Protein 3HOA (pdb70)

InterPro domains:
  IPR001333 Peptidase M32, carboxypeptidase Taq [PF02074] (10-505)
  IPR001333 Peptidase M32, carboxypeptidase Taq [PIRSF006615] (5-509)
  IPR001333 Peptidase M32, carboxypeptidase Taq [PR00998] (159-179)
  IPR001333 Peptidase M32, carboxypeptidase Taq [PR00998] (239-255)
  IPR001333 Peptidase M32, carboxypeptidase Taq [PR00998] (256-275)
  IPR001333 Peptidase M32, carboxypeptidase Taq [PR00998] (276-295)
  IPR001333 Peptidase M32, carboxypeptidase Taq [PR00998] (303-319)
  IPR001333 Peptidase M32, carboxypeptidase Taq [PR00998] (343-362)
  IPR001333 Peptidase M32, carboxypeptidase Taq [PR00998] (389-406)
  IPR001333 Peptidase M32, carboxypeptidase Taq [PR00998] (412-433)
  IPR001333 Peptidase M32, carboxypeptidase Taq [PR00998] (457-475)
  IPR001333 Peptidase M32, carboxypeptidase Taq [PS52034] (3-506)
  IPR001333 Peptidase M32, carboxypeptidase Taq [PTHR34217] (5-509)

Nearest PDB structures (foldseek):
  5wvu-assembly1_A  TM=9.917E-01  e=4.327E-72  Thermus thermophilus HB8
  7a03-assembly1_A  TM=9.712E-01  e=5.700E-40  Chitinophagaceae bacterium
  3hq2-assembly1_B  TM=9.382E-01  e=1.008E-39  Bacillus subtilis
  1ka2-assembly1_A  TM=9.649E-01  e=9.248E-36  Pyrococcus furiosus
  3dwc-assembly2_D  TM=9.305E-01  e=1.129E-30  Trypanosoma cruzi

Structure (mmCIF, N/CA/C/O backbone):
data_3HOA
#
_entry.id   3HOA
#
_cell.length_a   58.610
_cell.length_b   84.330
_cell.length_c   109.050
_cell.angle_alpha   90.00
_cell.angle_beta   93.75
_cell.angle_gamma   90.00
#
_symmetry.space_group_name_H-M   'P 1 21 1'
#
loop_
_entity.id
_entity.type
_entity.pdbx_description
1 polymer 'Thermostable carboxypeptidase 1'
2 non-polymer GLYCEROL
3 water water
#
loop_
_atom_site.group_PDB
_atom_site.id
_atom_site.type_symbol
_atom_site.label_atom_id
_atom_site.label_alt_id
_atom_site.label_comp_id
_atom_site.label_asym_id
_atom_site.label_entity_id
_atom_site.label_seq_id
_atom_site.pdbx_PDB_ins_code
_atom_site.Cartn_x
_atom_site.Cartn_y
_atom_site.Cartn_z
_atom_site.occupancy
_atom_site.B_iso_or_equiv
_atom_site.auth_seq_id
_atom_site.auth_comp_id
_atom_site.auth_asym_id
_atom_site.auth_atom_id
_atom_site.pdbx_PDB_model_num
ATOM 1 N N . MET A 1 1 ? -1.736 22.333 -52.693 1.00 26.04 1 MET A N 1
ATOM 2 C CA . MET A 1 1 ? -2.914 22.024 -51.830 1.00 25.90 1 MET A CA 1
ATOM 3 C C . MET A 1 1 ? -3.594 23.294 -51.321 1.00 24.33 1 MET A C 1
ATOM 4 O O . MET A 1 1 ? -3.002 24.077 -50.573 1.00 21.84 1 MET A O 1
ATOM 9 N N . THR A 1 2 ? -4.840 23.490 -51.744 1.00 21.72 2 THR A N 1
ATOM 10 C CA . THR A 1 2 ? -5.629 24.648 -51.339 1.00 18.08 2 THR A CA 1
ATOM 11 C C . THR A 1 2 ? -6.025 24.500 -49.869 1.00 17.39 2 THR A C 1
ATOM 12 O O . THR A 1 2 ? -5.960 23.409 -49.309 1.00 16.82 2 THR A O 1
ATOM 16 N N . PRO A 1 3 ? -6.428 25.601 -49.218 1.00 16.85 3 PRO A N 1
ATOM 17 C CA . PRO A 1 3 ? -6.820 25.479 -47.811 1.00 16.38 3 PRO A CA 1
ATOM 18 C C . PRO A 1 3 ? -8.033 24.558 -47.643 1.00 16.87 3 PRO A C 1
ATOM 19 O O . PRO A 1 3 ? -8.148 23.849 -46.644 1.00 16.83 3 PRO A O 1
ATOM 23 N N . GLU A 1 4 ? -8.922 24.559 -48.635 1.00 17.89 4 GLU A N 1
ATOM 24 C CA . GLU A 1 4 ? -10.119 23.721 -48.599 1.00 17.52 4 GLU A CA 1
ATOM 25 C C . GLU A 1 4 ? -9.728 22.264 -48.516 1.00 16.06 4 GLU A C 1
ATOM 26 O O . GLU A 1 4 ? -10.284 21.504 -47.730 1.00 14.30 4 GLU A O 1
ATOM 32 N N . ALA A 1 5 ? -8.780 21.880 -49.365 1.00 17.48 5 ALA A N 1
ATOM 33 C CA . ALA A 1 5 ? -8.317 20.501 -49.416 1.00 17.69 5 ALA A CA 1
ATOM 34 C C . ALA A 1 5 ? -7.702 20.107 -48.088 1.00 16.53 5 ALA A C 1
ATOM 35 O O . ALA A 1 5 ? -7.892 18.992 -47.613 1.00 17.70 5 ALA A O 1
ATOM 37 N N . ALA A 1 6 ? -6.961 21.027 -47.490 1.00 16.25 6 ALA A N 1
ATOM 38 C CA . ALA A 1 6 ? -6.329 20.749 -46.208 1.00 15.27 6 ALA A CA 1
ATOM 39 C C . ALA A 1 6 ? -7.419 20.516 -45.164 1.00 14.36 6 ALA A C 1
ATOM 40 O O . ALA A 1 6 ? -7.405 19.517 -44.451 1.00 14.57 6 ALA A O 1
ATOM 42 N N . TYR A 1 7 ? -8.375 21.433 -45.083 1.00 14.07 7 TYR A N 1
ATOM 43 C CA . TYR A 1 7 ? -9.450 21.289 -44.110 1.00 14.90 7 TYR A CA 1
ATOM 44 C C . TYR A 1 7 ? -10.204 19.975 -44.328 1.00 14.73 7 TYR A C 1
ATOM 45 O O . TYR A 1 7 ? -10.537 19.279 -43.371 1.00 15.42 7 TYR A O 1
ATOM 54 N N . GLN A 1 8 ? -10.446 19.634 -45.590 1.00 15.77 8 GLN A N 1
ATOM 55 C CA . GLN A 1 8 ? -11.164 18.409 -45.937 1.00 17.88 8 GLN A CA 1
ATOM 56 C C . GLN A 1 8 ? -10.427 17.156 -45.465 1.00 17.32 8 GLN A C 1
ATOM 57 O O . GLN A 1 8 ? -11.045 16.235 -44.927 1.00 17.46 8 GLN A O 1
ATOM 63 N N . ASN A 1 9 ? -9.113 17.116 -45.669 1.00 17.43 9 ASN A N 1
ATOM 64 C CA . ASN A 1 9 ? -8.317 15.976 -45.227 1.00 17.04 9 ASN A CA 1
ATOM 65 C C . ASN A 1 9 ? -8.298 15.925 -43.703 1.00 15.86 9 ASN A C 1
ATOM 66 O O . ASN A 1 9 ? -8.356 14.853 -43.101 1.00 16.90 9 ASN A O 1
ATOM 71 N N . LEU A 1 10 ? -8.221 17.091 -43.080 1.00 14.94 10 LEU A N 1
ATOM 72 C CA . LEU A 1 10 ? -8.195 17.170 -41.628 1.00 14.87 10 LEU A CA 1
ATOM 73 C C . LEU A 1 10 ? -9.510 16.643 -41.053 1.00 15.64 10 LEU A C 1
ATOM 74 O O . LEU A 1 10 ? -9.514 15.766 -40.182 1.00 15.09 10 LEU A O 1
ATOM 79 N N . LEU A 1 11 ? -10.626 17.165 -41.556 1.00 13.12 11 LEU A N 1
ATOM 80 C CA . LEU A 1 11 ? -11.941 16.734 -41.095 1.00 14.85 11 LEU A CA 1
ATOM 81 C C . LEU A 1 11 ? -12.080 15.214 -41.204 1.00 15.09 11 LEU A C 1
ATOM 82 O O . LEU A 1 11 ? -12.416 14.539 -40.230 1.00 12.71 11 LEU A O 1
ATOM 87 N N . GLU A 1 12 ? -11.814 14.678 -42.391 1.00 15.35 12 GLU A N 1
ATOM 88 C CA . GLU A 1 12 ? -11.919 13.239 -42.601 1.00 15.53 12 GLU A CA 1
ATOM 89 C C . GLU A 1 12 ? -11.007 12.440 -41.675 1.00 15.40 12 GLU A C 1
ATOM 90 O O . GLU A 1 12 ? -11.437 11.468 -41.060 1.00 15.87 12 GLU A O 1
ATOM 96 N N . PHE A 1 13 ? -9.748 12.847 -41.569 1.00 14.16 13 PHE A N 1
ATOM 97 C CA . PHE A 1 13 ? -8.802 12.137 -40.716 1.00 13.69 13 PHE A CA 1
ATOM 98 C C . PHE A 1 13 ? -9.215 12.207 -39.246 1.00 13.95 13 PHE A C 1
ATOM 99 O O . PHE A 1 13 ? -9.199 11.196 -38.536 1.00 15.95 13 PHE A O 1
ATOM 107 N N . GLN A 1 14 ? -9.596 13.396 -38.788 1.00 12.23 14 GLN A N 1
ATOM 108 C CA . GLN A 1 14 ? -10.001 13.572 -37.401 1.00 12.38 14 GLN A CA 1
ATOM 109 C C . GLN A 1 14 ? -11.285 12.817 -37.045 1.00 14.82 14 GLN A C 1
ATOM 110 O O . GLN A 1 14 ? -11.414 12.327 -35.928 1.00 12.33 14 GLN A O 1
ATOM 116 N N . ARG A 1 15 ? -12.237 12.726 -37.973 1.00 15.55 15 ARG A N 1
ATOM 117 C CA . ARG A 1 15 ? -13.472 11.998 -37.670 1.00 18.29 15 ARG A CA 1
ATOM 118 C C . ARG A 1 15 ? -13.208 10.504 -37.616 1.00 16.36 15 ARG A C 1
ATOM 119 O O . ARG A 1 15 ? -13.795 9.794 -36.797 1.00 15.56 15 ARG A O 1
ATOM 127 N N . GLU A 1 16 ? -12.321 10.036 -38.493 1.00 14.27 16 GLU A N 1
ATOM 128 C CA . GLU A 1 16 ? -11.940 8.628 -38.530 1.00 14.62 16 GLU A CA 1
ATOM 129 C C . GLU A 1 16 ? -11.419 8.277 -37.129 1.00 12.83 16 GLU A C 1
ATOM 130 O O . GLU A 1 16 ? -11.784 7.253 -36.555 1.00 14.36 16 GLU A O 1
ATOM 136 N N . THR A 1 17 ? -10.570 9.141 -36.576 1.00 14.42 17 THR A N 1
ATOM 137 C CA . THR A 1 17 ? -10.031 8.931 -35.230 1.00 12.98 17 THR A CA 1
ATOM 138 C C . THR A 1 17 ? -11.187 8.915 -34.239 1.00 11.86 17 THR A C 1
ATOM 139 O O . THR A 1 17 ? -11.191 8.145 -33.281 1.00 12.43 17 THR A O 1
ATOM 143 N N . ALA A 1 18 ? -12.174 9.774 -34.470 1.00 11.81 18 ALA A N 1
ATOM 144 C CA . ALA A 1 18 ? -13.328 9.827 -33.587 1.00 11.67 18 ALA A CA 1
ATOM 145 C C . ALA A 1 18 ? -14.056 8.486 -33.616 1.00 10.10 18 ALA A C 1
ATOM 146 O O . ALA A 1 18 ? -14.430 7.954 -32.569 1.00 8.46 18 ALA A O 1
ATOM 148 N N . TYR A 1 19 ? -14.241 7.930 -34.810 1.00 10.84 19 TYR A N 1
ATOM 149 C CA . TYR A 1 19 ? -14.924 6.640 -34.939 1.00 9.45 19 TYR A CA 1
ATOM 150 C C . TYR A 1 19 ? -14.177 5.526 -34.220 1.00 9.45 19 TYR A C 1
ATOM 151 O O . TYR A 1 19 ? -14.787 4.687 -33.544 1.00 7.80 19 TYR A O 1
ATOM 160 N N . LEU A 1 20 ? -12.858 5.515 -34.380 1.00 8.31 20 LEU A N 1
ATOM 161 C CA . LEU A 1 20 ? -12.019 4.513 -33.748 1.00 8.38 20 LEU A CA 1
ATOM 162 C C . LEU A 1 20 ? -12.094 4.683 -32.228 1.00 10.16 20 LEU A C 1
ATOM 163 O O . LEU A 1 20 ? -12.217 3.705 -31.496 1.00 11.76 20 LEU A O 1
ATOM 168 N N . ALA A 1 21 ? -12.036 5.922 -31.751 1.00 9.63 21 ALA A N 1
ATOM 169 C CA . ALA A 1 21 ? -12.120 6.163 -30.311 1.00 9.98 21 ALA A CA 1
ATOM 170 C C . ALA A 1 21 ? -13.477 5.733 -29.760 1.00 10.89 21 ALA A C 1
ATOM 171 O O . ALA A 1 21 ? -13.571 5.300 -28.609 1.00 10.88 21 ALA A O 1
ATOM 173 N N . SER A 1 22 ? -14.532 5.840 -30.567 1.00 10.96 22 SER A N 1
ATOM 174 C CA . SER A 1 22 ? -15.856 5.453 -30.079 1.00 10.63 22 SER A CA 1
ATOM 175 C C . SER A 1 22 ? -15.970 3.941 -29.839 1.00 11.26 22 SER A C 1
ATOM 176 O O . SER A 1 22 ? -16.885 3.485 -29.151 1.00 13.46 22 SER A O 1
ATOM 179 N N . LEU A 1 23 ? -15.052 3.158 -30.400 1.00 11.26 23 LEU A N 1
ATOM 180 C CA . LEU A 1 23 ? -15.078 1.716 -30.154 1.00 11.91 23 LEU A CA 1
ATOM 181 C C . LEU A 1 23 ? -14.635 1.531 -28.701 1.00 11.64 23 LEU A C 1
ATOM 182 O O . LEU A 1 23 ? -15.091 0.619 -28.011 1.00 11.14 23 LEU A O 1
ATOM 187 N N . GLY A 1 24 ? -13.753 2.421 -28.251 1.00 12.41 24 GLY A N 1
ATOM 188 C CA . GLY A 1 24 ? -13.266 2.382 -26.880 1.00 14.00 24 GLY A CA 1
ATOM 189 C C . GLY A 1 24 ? -14.376 2.735 -25.906 1.00 12.97 24 GLY A C 1
ATOM 190 O O . GLY A 1 24 ? -14.463 2.171 -24.811 1.00 15.00 24 GLY A O 1
ATOM 191 N N . ALA A 1 25 ? -15.224 3.682 -26.295 1.00 12.12 25 ALA A N 1
ATOM 192 C CA . ALA A 1 25 ? -16.352 4.073 -25.459 1.00 9.24 25 ALA A CA 1
ATOM 193 C C . ALA A 1 25 ? -17.250 2.846 -25.268 1.00 8.84 25 ALA A C 1
ATOM 194 O O . ALA A 1 25 ? -17.723 2.574 -24.159 1.00 7.20 25 ALA A O 1
ATOM 196 N N . LEU A 1 26 ? -17.481 2.095 -26.345 1.00 6.27 26 LEU A N 1
ATOM 197 C CA . LEU A 1 26 ? -18.322 0.908 -26.243 1.00 8.44 26 LEU A CA 1
ATOM 198 C C . LEU A 1 26 ? -17.699 -0.123 -25.296 1.00 8.49 26 LEU A C 1
ATOM 199 O O . LEU A 1 26 ? -18.413 -0.810 -24.569 1.00 7.79 26 LEU A O 1
ATOM 204 N N . ALA A 1 27 ? -16.369 -0.221 -25.315 1.00 9.22 27 ALA A N 1
ATOM 205 C CA . ALA A 1 27 ? -15.634 -1.153 -24.462 1.00 9.64 27 ALA A CA 1
ATOM 206 C C . ALA A 1 27 ? -15.727 -0.715 -22.995 1.00 10.60 27 ALA A C 1
ATOM 207 O O . ALA A 1 27 ? -15.809 -1.552 -22.081 1.00 9.76 27 ALA A O 1
ATOM 209 N N . ALA A 1 28 ? -15.704 0.597 -22.773 1.00 8.38 28 ALA A N 1
ATOM 210 C CA . ALA A 1 28 ? -15.803 1.137 -21.416 1.00 8.70 28 ALA A CA 1
ATOM 211 C C . ALA A 1 28 ? -17.222 0.929 -20.897 1.00 9.45 28 ALA A C 1
ATOM 212 O O . ALA A 1 28 ? -17.427 0.631 -19.722 1.00 14.50 28 ALA A O 1
ATOM 214 N N . TRP A 1 29 ? -18.212 1.083 -21.764 1.00 8.12 29 TRP A N 1
ATOM 215 C CA . TRP A 1 29 ? -19.591 0.864 -21.342 1.00 8.80 29 TRP A CA 1
ATOM 216 C C . TRP A 1 29 ? -19.746 -0.613 -20.946 1.00 11.23 29 TRP A C 1
ATOM 217 O O . TRP A 1 29 ? -20.266 -0.949 -19.874 1.00 10.02 29 TRP A O 1
ATOM 228 N N . ASP A 1 30 ? -19.290 -1.490 -21.835 1.00 9.38 30 ASP A N 1
ATOM 229 C CA . ASP A 1 30 ? -19.363 -2.931 -21.622 1.00 11.94 30 ASP A CA 1
ATOM 230 C C . ASP A 1 30 ? -18.618 -3.373 -20.365 1.00 12.79 30 ASP A C 1
ATOM 231 O O . ASP A 1 30 ? -19.078 -4.237 -19.621 1.00 13.51 30 ASP A O 1
ATOM 236 N N . GLN A 1 31 ? -17.463 -2.771 -20.131 1.00 16.62 31 GLN A N 1
ATOM 237 C CA . GLN A 1 31 ? -16.644 -3.114 -18.977 1.00 17.10 31 GLN A CA 1
ATOM 238 C C . GLN A 1 31 ? -17.374 -2.918 -17.650 1.00 17.80 31 GLN A C 1
ATOM 239 O O . GLN A 1 31 ? -17.127 -3.646 -16.697 1.00 17.63 31 GLN A O 1
ATOM 245 N N . ARG A 1 32 ? -18.268 -1.937 -17.590 1.00 17.45 32 ARG A N 1
ATOM 246 C CA . ARG A 1 32 ? -19.007 -1.655 -16.362 1.00 18.10 32 ARG A CA 1
ATOM 247 C C . ARG A 1 32 ? -20.415 -2.253 -16.353 1.00 17.60 32 ARG A C 1
ATOM 248 O O . ARG A 1 32 ? -21.147 -2.100 -15.375 1.00 17.37 32 ARG A O 1
ATOM 256 N N . THR A 1 33 ? -20.791 -2.956 -17.418 1.00 15.32 33 THR A N 1
ATOM 257 C CA . THR A 1 33 ? -22.135 -3.529 -17.477 1.00 12.68 33 THR A CA 1
ATOM 258 C C . THR A 1 33 ? -22.280 -5.012 -17.830 1.00 12.69 33 THR A C 1
ATOM 259 O O . THR A 1 33 ? -22.836 -5.776 -17.048 1.00 13.01 33 THR A O 1
ATOM 263 N N . MET A 1 34 ? -21.785 -5.413 -19.001 1.00 12.09 34 MET A N 1
ATOM 264 C CA . MET A 1 34 ? -21.943 -6.789 -19.473 1.00 9.90 34 MET A CA 1
ATOM 265 C C . MET A 1 34 ? -20.733 -7.720 -19.439 1.00 9.45 34 MET A C 1
ATOM 266 O O . MET A 1 34 ? -20.890 -8.941 -19.543 1.00 9.72 34 MET A O 1
ATOM 271 N N . ILE A 1 35 ? -19.538 -7.158 -19.318 1.00 6.92 35 ILE A N 1
ATOM 272 C CA . ILE A 1 35 ? -18.322 -7.961 -19.339 1.00 9.11 35 ILE A CA 1
ATOM 273 C C . ILE A 1 35 ? -18.326 -9.120 -18.349 1.00 10.14 35 ILE A C 1
ATOM 274 O O . ILE A 1 35 ? -18.775 -8.981 -17.212 1.00 10.74 35 ILE A O 1
ATOM 279 N N . PRO A 1 36 ? -17.851 -10.298 -18.775 1.00 13.60 36 PRO A N 1
ATOM 280 C CA . PRO A 1 36 ? -17.852 -11.392 -17.798 1.00 14.07 36 PRO A CA 1
ATOM 281 C C . PRO A 1 36 ? -16.779 -11.118 -16.750 1.00 13.65 36 PRO A C 1
ATOM 282 O O . PRO A 1 36 ? -15.883 -10.306 -16.973 1.00 14.15 36 PRO A O 1
ATOM 286 N N . LYS A 1 37 ? -16.880 -11.789 -15.610 1.00 14.90 37 LYS A N 1
ATOM 287 C CA . LYS A 1 37 ? -15.931 -11.625 -14.512 1.00 16.83 37 LYS A CA 1
ATOM 288 C C . LYS A 1 37 ? -14.453 -11.765 -14.883 1.00 15.41 37 LYS A C 1
ATOM 289 O O . LYS A 1 37 ? -13.634 -10.967 -14.442 1.00 16.82 37 LYS A O 1
ATOM 295 N N . LYS A 1 38 ? -14.112 -12.770 -15.685 1.00 13.57 38 LYS A N 1
ATOM 296 C CA . LYS A 1 38 ? -12.716 -12.999 -16.071 1.00 13.36 38 LYS A CA 1
ATOM 297 C C . LYS A 1 38 ? -12.206 -12.210 -17.276 1.00 12.88 38 LYS A C 1
ATOM 298 O O . LYS A 1 38 ? -11.061 -12.378 -17.681 1.00 10.95 38 LYS A O 1
ATOM 304 N N . GLY A 1 39 ? -13.034 -11.347 -17.850 1.00 12.71 39 GLY A N 1
ATOM 305 C CA . GLY A 1 39 ? -12.586 -10.604 -19.017 1.00 12.38 39 GLY A CA 1
ATOM 306 C C . GLY A 1 39 ? -11.912 -9.260 -18.776 1.00 12.76 39 GLY A C 1
ATOM 307 O O . GLY A 1 39 ? -11.466 -8.625 -19.726 1.00 10.16 39 GLY A O 1
ATOM 308 N N . HIS A 1 40 ? -11.801 -8.835 -17.521 1.00 13.04 40 HIS A N 1
ATOM 309 C CA . HIS A 1 40 ? -11.212 -7.532 -17.219 1.00 13.31 40 HIS A CA 1
ATOM 310 C C . HIS A 1 40 ? -9.771 -7.319 -17.656 1.00 13.95 40 HIS A C 1
ATOM 311 O O . HIS A 1 40 ? -9.446 -6.272 -18.228 1.00 12.59 40 HIS A O 1
ATOM 318 N N . GLU A 1 41 ? -8.903 -8.290 -17.395 1.00 14.49 41 GLU A N 1
ATOM 319 C CA . GLU A 1 41 ? -7.508 -8.156 -17.794 1.00 17.15 41 GLU A CA 1
ATOM 320 C C . GLU A 1 41 ? -7.391 -7.966 -19.309 1.00 16.45 41 GLU A C 1
ATOM 321 O O . GLU A 1 41 ? -6.576 -7.169 -19.779 1.00 15.47 41 GLU A O 1
ATOM 327 N N . HIS A 1 42 ? -8.203 -8.682 -20.080 1.00 13.86 42 HIS A N 1
ATOM 328 C CA . HIS A 1 42 ? -8.152 -8.523 -21.538 1.00 12.77 42 HIS A CA 1
ATOM 329 C C . HIS A 1 42 ? -8.659 -7.127 -21.943 1.00 12.29 42 HIS A C 1
ATOM 330 O O . HIS A 1 42 ? -8.075 -6.473 -22.805 1.00 12.96 42 HIS A O 1
ATOM 337 N N . ARG A 1 43 ? -9.735 -6.671 -21.306 1.00 12.98 43 ARG A N 1
ATOM 338 C CA . ARG A 1 43 ? -10.310 -5.362 -21.618 1.00 13.09 43 ARG A CA 1
ATOM 339 C C . ARG A 1 43 ? -9.292 -4.247 -21.381 1.00 12.89 43 ARG A C 1
ATOM 340 O O . ARG A 1 43 ? -9.170 -3.327 -22.191 1.00 14.32 43 ARG A O 1
ATOM 348 N N . ALA A 1 44 ? -8.568 -4.315 -20.269 1.00 11.47 44 ALA A N 1
ATOM 349 C CA . ALA A 1 44 ? -7.555 -3.308 -19.990 1.00 11.44 44 ALA A CA 1
ATOM 350 C C . ALA A 1 44 ? -6.513 -3.312 -21.109 1.00 13.46 44 ALA A C 1
ATOM 351 O O . ALA A 1 44 ? -6.084 -2.254 -21.567 1.00 12.53 44 ALA A O 1
ATOM 353 N N . ARG A 1 45 ? -6.109 -4.500 -21.559 1.00 13.52 45 ARG A N 1
ATOM 354 C CA . ARG A 1 45 ? -5.119 -4.582 -22.633 1.00 15.55 45 ARG A CA 1
ATOM 355 C C . ARG A 1 45 ? -5.703 -4.062 -23.950 1.00 13.26 45 ARG A C 1
ATOM 356 O O . ARG A 1 45 ? -4.983 -3.514 -24.785 1.00 13.45 45 ARG A O 1
ATOM 364 N N . GLN A 1 46 ? -7.005 -4.244 -24.140 1.00 12.63 46 GLN A N 1
ATOM 365 C CA . GLN A 1 46 ? -7.658 -3.736 -25.344 1.00 10.89 46 GLN A CA 1
ATOM 366 C C . GLN A 1 46 ? -7.602 -2.211 -25.292 1.00 11.06 46 GLN A C 1
ATOM 367 O O . GLN A 1 46 ? -7.281 -1.561 -26.293 1.00 8.55 46 GLN A O 1
ATOM 373 N N . MET A 1 47 ? -7.906 -1.647 -24.121 1.00 10.62 47 MET A N 1
ATOM 374 C CA . MET A 1 47 ? -7.898 -0.191 -23.950 1.00 12.92 47 MET A CA 1
ATOM 375 C C . MET A 1 47 ? -6.510 0.376 -24.223 1.00 12.20 47 MET A C 1
ATOM 376 O O . MET A 1 47 ? -6.375 1.388 -24.894 1.00 11.07 47 MET A O 1
ATOM 381 N N . ALA A 1 48 ? -5.479 -0.283 -23.704 1.00 12.69 48 ALA A N 1
ATOM 382 C CA . ALA A 1 48 ? -4.109 0.167 -23.923 1.00 12.57 48 ALA A CA 1
ATOM 383 C C . ALA A 1 48 ? -3.724 0.029 -25.409 1.00 13.25 48 ALA A C 1
ATOM 384 O O . ALA A 1 48 ? -2.985 0.855 -25.946 1.00 13.77 48 ALA A O 1
ATOM 386 N N . ALA A 1 49 ? -4.220 -1.014 -26.071 1.00 12.76 49 ALA A N 1
ATOM 387 C CA . ALA A 1 49 ? -3.916 -1.206 -27.489 1.00 13.42 49 ALA A CA 1
ATOM 388 C C . ALA A 1 49 ? -4.531 -0.063 -28.298 1.00 14.00 49 ALA A C 1
ATOM 389 O O . ALA A 1 49 ? -3.892 0.512 -29.179 1.00 12.14 49 ALA A O 1
ATOM 391 N N . LEU A 1 50 ? -5.782 0.258 -27.989 1.00 14.56 50 LEU A N 1
ATOM 392 C CA . LEU A 1 50 ? -6.482 1.330 -28.671 1.00 14.20 50 LEU A CA 1
ATOM 393 C C . LEU A 1 50 ? -5.770 2.656 -28.413 1.00 16.47 50 LEU A C 1
ATOM 394 O O . LEU A 1 50 ? -5.600 3.464 -29.327 1.00 16.37 50 LEU A O 1
ATOM 399 N N . ALA A 1 51 ? -5.339 2.870 -27.172 1.00 16.74 51 ALA A N 1
ATOM 400 C CA . ALA A 1 51 ? -4.646 4.104 -26.802 1.00 18.61 51 ALA A CA 1
ATOM 401 C C . ALA A 1 51 ? -3.374 4.307 -27.623 1.00 19.52 51 ALA A C 1
ATOM 402 O O . ALA A 1 51 ? -3.082 5.423 -28.057 1.00 19.28 51 ALA A O 1
ATOM 404 N N . ARG A 1 52 ? -2.614 3.234 -27.829 1.00 19.87 52 ARG A N 1
ATOM 405 C CA . ARG A 1 52 ? -1.389 3.318 -28.619 1.00 20.76 52 ARG A CA 1
ATOM 406 C C . ARG A 1 52 ? -1.747 3.796 -30.017 1.00 20.57 52 ARG A C 1
ATOM 407 O O . ARG A 1 52 ? -1.126 4.715 -30.558 1.00 18.49 52 ARG A O 1
ATOM 415 N N . LEU A 1 53 ? -2.763 3.167 -30.599 1.00 20.09 53 LEU A N 1
ATOM 416 C CA . LEU A 1 53 ? -3.208 3.526 -31.940 1.00 18.66 53 LEU A CA 1
ATOM 417 C C . LEU A 1 53 ? -3.675 4.972 -32.019 1.00 17.78 53 LEU A C 1
ATOM 418 O O . LEU A 1 53 ? -3.261 5.713 -32.905 1.00 17.76 53 LEU A O 1
ATOM 423 N N . LEU A 1 54 ? -4.549 5.371 -31.102 1.00 17.43 54 LEU A N 1
ATOM 424 C CA . LEU A 1 54 ? -5.062 6.736 -31.111 1.00 18.74 54 LEU A CA 1
ATOM 425 C C . LEU A 1 54 ? -3.945 7.774 -30.932 1.00 18.96 54 LEU A C 1
ATOM 426 O O . LEU A 1 54 ? -3.951 8.809 -31.590 1.00 18.92 54 LEU A O 1
ATOM 431 N N . HIS A 1 55 ? -2.988 7.498 -30.050 1.00 19.98 55 HIS A N 1
ATOM 432 C CA . HIS A 1 55 ? -1.879 8.427 -29.824 1.00 21.10 55 HIS A CA 1
ATOM 433 C C . HIS A 1 55 ? -1.150 8.712 -31.134 1.00 21.80 55 HIS A C 1
ATOM 434 O O . HIS A 1 55 ? -0.823 9.861 -31.440 1.00 22.38 55 HIS A O 1
ATOM 441 N N . GLN A 1 56 ? -0.903 7.661 -31.907 1.00 21.45 56 GLN A N 1
ATOM 442 C CA . GLN A 1 56 ? -0.240 7.798 -33.195 1.00 23.04 56 GLN A CA 1
ATOM 443 C C . GLN A 1 56 ? -1.045 8.731 -34.106 1.00 21.46 56 GLN A C 1
ATOM 444 O O . GLN A 1 56 ? -0.494 9.630 -34.747 1.00 19.43 56 GLN A O 1
ATOM 450 N N . ARG A 1 57 ? -2.355 8.513 -34.159 1.00 18.73 57 ARG A N 1
ATOM 451 C CA . ARG A 1 57 ? -3.216 9.340 -34.987 1.00 17.68 57 ARG A CA 1
ATOM 452 C C . ARG A 1 57 ? -3.262 10.788 -34.503 1.00 17.57 57 ARG A C 1
ATOM 453 O O . ARG A 1 57 ? -3.211 11.719 -35.308 1.00 18.51 57 ARG A O 1
ATOM 461 N N . MET A 1 58 ? -3.345 10.976 -33.188 1.00 16.62 58 MET A N 1
ATOM 462 C CA . MET A 1 58 ? -3.429 12.312 -32.606 1.00 17.05 58 MET A CA 1
ATOM 463 C C . MET A 1 58 ? -2.151 13.146 -32.718 1.00 18.69 58 MET A C 1
ATOM 464 O O . MET A 1 58 ? -2.199 14.371 -32.595 1.00 17.18 58 MET A O 1
ATOM 469 N N . THR A 1 59 ? -1.016 12.488 -32.944 1.00 18.28 59 THR A N 1
ATOM 470 C CA . THR A 1 59 ? 0.254 13.196 -33.074 1.00 19.00 59 THR A CA 1
ATOM 471 C C . THR A 1 59 ? 0.795 13.114 -34.494 1.00 20.55 59 THR A C 1
ATOM 472 O O . THR A 1 59 ? 1.913 13.541 -34.758 1.00 20.77 59 THR A O 1
ATOM 476 N N . ASP A 1 60 ? -0.002 12.561 -35.404 1.00 21.51 60 ASP A N 1
ATOM 477 C CA . ASP A 1 60 ? 0.394 12.436 -36.807 1.00 21.96 60 ASP A CA 1
ATOM 478 C C . ASP A 1 60 ? 0.790 13.835 -37.292 1.00 21.71 60 ASP A C 1
ATOM 479 O O . ASP A 1 60 ? -0.001 14.775 -37.205 1.00 20.86 60 ASP A O 1
ATOM 484 N N . PRO A 1 61 ? 2.029 13.992 -37.795 1.00 21.36 61 PRO A N 1
ATOM 485 C CA . PRO A 1 61 ? 2.503 15.293 -38.279 1.00 20.90 61 PRO A CA 1
ATOM 486 C C . PRO A 1 61 ? 1.674 15.891 -39.413 1.00 20.51 61 PRO A C 1
ATOM 487 O O . PRO A 1 61 ? 1.765 17.086 -39.685 1.00 22.80 61 PRO A O 1
ATOM 491 N N . ARG A 1 62 ? 0.864 15.070 -40.075 1.00 20.00 62 ARG A N 1
ATOM 492 C CA . ARG A 1 62 ? 0.020 15.579 -41.150 1.00 19.42 62 ARG A CA 1
ATOM 493 C C . ARG A 1 62 ? -0.980 16.579 -40.570 1.00 18.48 62 ARG A C 1
ATOM 494 O O . ARG A 1 62 ? -1.351 17.550 -41.229 1.00 17.06 62 ARG A O 1
ATOM 502 N N . ILE A 1 63 ? -1.398 16.349 -39.328 1.00 16.95 63 ILE A N 1
ATOM 503 C CA . ILE A 1 63 ? -2.351 17.234 -38.670 1.00 17.04 63 ILE A CA 1
ATOM 504 C C . ILE A 1 63 ? -1.781 18.648 -38.588 1.00 18.38 63 ILE A C 1
ATOM 505 O O . ILE A 1 63 ? -2.499 19.622 -38.803 1.00 16.67 63 ILE A O 1
ATOM 510 N N . GLY A 1 64 ? -0.488 18.752 -38.277 1.00 19.82 64 GLY A N 1
ATOM 511 C CA . GLY A 1 64 ? 0.158 20.052 -38.195 1.00 20.97 64 GLY A CA 1
ATOM 512 C C . GLY A 1 64 ? 0.254 20.712 -39.563 1.00 21.59 64 GLY A C 1
ATOM 513 O O . GLY A 1 64 ? -0.010 21.909 -39.712 1.00 21.89 64 GLY A O 1
ATOM 514 N N . GLU A 1 65 ? 0.639 19.929 -40.566 1.00 22.09 65 GLU A N 1
ATOM 515 C CA . GLU A 1 65 ? 0.757 20.423 -41.934 1.00 22.39 65 GLU A CA 1
ATOM 516 C C . GLU A 1 65 ? -0.585 20.961 -42.439 1.00 22.42 65 GLU A C 1
ATOM 517 O O . GLU A 1 65 ? -0.654 22.057 -43.001 1.00 22.72 65 GLU A O 1
ATOM 523 N N . TRP A 1 66 ? -1.651 20.190 -42.238 1.00 20.09 66 TRP A N 1
ATOM 524 C CA . TRP A 1 66 ? -2.969 20.612 -42.687 1.00 18.93 66 TRP A CA 1
ATOM 525 C C . TRP A 1 66 ? -3.439 21.840 -41.927 1.00 18.82 66 TRP A C 1
ATOM 526 O O . TRP A 1 66 ? -3.906 22.808 -42.533 1.00 16.57 66 TRP A O 1
ATOM 537 N N . LEU A 1 67 ? -3.309 21.801 -40.603 1.00 16.88 67 LEU A N 1
ATOM 538 C CA . LEU A 1 67 ? -3.723 22.923 -39.763 1.00 19.06 67 LEU A CA 1
ATOM 539 C C . LEU A 1 67 ? -3.070 24.239 -40.187 1.00 22.15 67 LEU A C 1
ATOM 540 O O . LEU A 1 67 ? -3.715 25.290 -40.174 1.00 22.01 67 LEU A O 1
ATOM 545 N N . GLU A 1 68 ? -1.797 24.183 -40.565 1.00 23.23 68 GLU A N 1
ATOM 546 C CA . GLU A 1 68 ? -1.078 25.388 -40.972 1.00 26.55 68 GLU A CA 1
ATOM 547 C C . GLU A 1 68 ? -1.636 25.965 -42.266 1.00 25.55 68 GLU A C 1
ATOM 548 O O . GLU A 1 68 ? -1.598 27.175 -42.481 1.00 25.92 68 GLU A O 1
ATOM 554 N N . LYS A 1 69 ? -2.151 25.088 -43.123 1.00 25.09 69 LYS A N 1
ATOM 555 C CA . LYS A 1 69 ? -2.726 25.493 -44.398 1.00 23.10 69 LYS A CA 1
ATOM 556 C C . LYS A 1 69 ? -4.076 26.174 -44.214 1.00 21.92 69 LYS A C 1
ATOM 557 O O . LYS A 1 69 ? -4.407 27.108 -44.939 1.00 21.06 69 LYS A O 1
ATOM 563 N N . VAL A 1 70 ? -4.850 25.704 -43.240 1.00 21.31 70 VAL A N 1
ATOM 564 C CA . VAL A 1 70 ? -6.180 26.250 -42.990 1.00 20.88 70 VAL A CA 1
ATOM 565 C C . VAL A 1 70 ? -6.195 27.497 -42.111 1.00 20.44 70 VAL A C 1
ATOM 566 O O . VAL A 1 70 ? -7.004 28.400 -42.319 1.00 20.73 70 VAL A O 1
ATOM 570 N N . GLU A 1 71 ? -5.315 27.544 -41.119 1.00 20.05 71 GLU A N 1
ATOM 571 C CA . GLU A 1 71 ? -5.245 28.696 -40.235 1.00 21.32 71 GLU A CA 1
ATOM 572 C C . GLU A 1 71 ? -4.892 29.944 -41.043 1.00 22.07 71 GLU A C 1
ATOM 573 O O . GLU A 1 71 ? -3.987 29.917 -41.878 1.00 21.92 71 GLU A O 1
ATOM 579 N N . GLY A 1 72 ? -5.623 31.028 -40.800 1.00 22.86 72 GLY A N 1
ATOM 580 C CA . GLY A 1 72 ? -5.373 32.272 -41.509 1.00 23.83 72 GLY A CA 1
ATOM 581 C C . GLY A 1 72 ? -5.984 32.335 -42.897 1.00 23.64 72 GLY A C 1
ATOM 582 O O . GLY A 1 72 ? -5.870 33.349 -43.583 1.00 24.93 72 GLY A O 1
ATOM 583 N N . SER A 1 73 ? -6.634 31.254 -43.316 1.00 22.18 73 SER A N 1
ATOM 584 C CA . SER A 1 73 ? -7.259 31.197 -44.635 1.00 21.42 73 SER A CA 1
ATOM 585 C C . SER A 1 73 ? -8.680 31.760 -44.578 1.00 21.85 73 SER A C 1
ATOM 586 O O . SER A 1 73 ? -9.176 32.116 -43.507 1.00 22.00 73 SER A O 1
ATOM 589 N N . PRO A 1 74 ? -9.353 31.857 -45.735 1.00 21.99 74 PRO A N 1
ATOM 590 C CA . PRO A 1 74 ? -10.721 32.384 -45.768 1.00 22.59 74 PRO A CA 1
ATOM 591 C C . PRO A 1 74 ? -11.735 31.482 -45.054 1.00 22.86 74 PRO A C 1
ATOM 592 O O . PRO A 1 74 ? -12.792 31.944 -44.631 1.00 23.19 74 PRO A O 1
ATOM 596 N N . LEU A 1 75 ? -11.411 30.198 -44.929 1.00 23.16 75 LEU A N 1
ATOM 597 C CA . LEU A 1 75 ? -12.298 29.242 -44.273 1.00 24.17 75 LEU A CA 1
ATOM 598 C C . LEU A 1 75 ? -12.578 29.566 -42.815 1.00 25.09 75 LEU A C 1
ATOM 599 O O . LEU A 1 75 ? -13.655 29.254 -42.303 1.00 23.59 75 LEU A O 1
ATOM 604 N N . VAL A 1 76 ? -11.620 30.202 -42.146 1.00 25.36 76 VAL A N 1
ATOM 605 C CA . VAL A 1 76 ? -11.795 30.525 -40.737 1.00 27.07 76 VAL A CA 1
ATOM 606 C C . VAL A 1 76 ? -11.903 32.008 -40.407 1.00 28.52 76 VAL A C 1
ATOM 607 O O . VAL A 1 76 ? -11.744 32.396 -39.249 1.00 28.71 76 VAL A O 1
ATOM 611 N N . GLN A 1 77 ? -12.181 32.841 -41.404 1.00 30.50 77 GLN A N 1
ATOM 612 C CA . GLN A 1 77 ? -12.297 34.274 -41.144 1.00 32.23 77 GLN A CA 1
ATOM 613 C C . GLN A 1 77 ? -13.388 34.536 -40.118 1.00 31.89 77 GLN A C 1
ATOM 614 O O . GLN A 1 77 ? -13.231 35.383 -39.235 1.00 31.14 77 GLN A O 1
ATOM 620 N N . ASP A 1 78 ? -14.495 33.810 -40.242 1.00 31.09 78 ASP A N 1
ATOM 621 C CA . ASP A 1 78 ? -15.602 33.940 -39.299 1.00 31.43 78 ASP A CA 1
ATOM 622 C C . ASP A 1 78 ? -15.302 33.009 -38.129 1.00 30.39 78 ASP A C 1
ATOM 623 O O . ASP A 1 78 ? -15.330 31.792 -38.278 1.00 30.52 78 ASP A O 1
ATOM 628 N N . PRO A 1 79 ? -15.029 33.573 -36.944 1.00 30.57 79 PRO A N 1
ATOM 629 C CA . PRO A 1 79 ? -14.714 32.793 -35.739 1.00 30.46 79 PRO A CA 1
ATOM 630 C C . PRO A 1 79 ? -15.813 31.845 -35.259 1.00 28.74 79 PRO A C 1
ATOM 631 O O . PRO A 1 79 ? -15.542 30.896 -34.528 1.00 28.31 79 PRO A O 1
ATOM 635 N N . LEU A 1 80 ? -17.050 32.098 -35.670 1.00 27.93 80 LEU A N 1
ATOM 636 C CA . LEU A 1 80 ? -18.166 31.253 -35.265 1.00 25.57 80 LEU A CA 1
ATOM 637 C C . LEU A 1 80 ? -18.505 30.170 -36.284 1.00 23.61 80 LEU A C 1
ATOM 638 O O . LEU A 1 80 ? -19.435 29.394 -36.080 1.00 21.98 80 LEU A O 1
ATOM 643 N N . SER A 1 81 ? -17.764 30.118 -37.384 1.00 21.25 81 SER A N 1
ATOM 644 C CA . SER A 1 81 ? -18.036 29.112 -38.404 1.00 19.88 81 SER A CA 1
ATOM 645 C C . SER A 1 81 ? -17.663 27.703 -37.935 1.00 18.86 81 SER A C 1
ATOM 646 O O . SER A 1 81 ? -16.847 27.531 -37.025 1.00 18.86 81 SER A O 1
ATOM 649 N N . ASP A 1 82 ? -18.283 26.698 -38.544 1.00 19.26 82 ASP A N 1
ATOM 650 C CA . ASP A 1 82 ? -17.998 25.308 -38.202 1.00 19.95 82 ASP A CA 1
ATOM 651 C C . ASP A 1 82 ? -16.492 25.067 -38.355 1.00 19.93 82 ASP A C 1
ATOM 652 O O . ASP A 1 82 ? -15.843 24.503 -37.476 1.00 19.18 82 ASP A O 1
ATOM 657 N N . ALA A 1 83 ? -15.946 25.512 -39.483 1.00 19.00 83 ALA A N 1
ATOM 658 C CA . ALA A 1 83 ? -14.525 25.344 -39.781 1.00 18.83 83 ALA A CA 1
ATOM 659 C C . ALA A 1 83 ? -13.583 25.961 -38.749 1.00 18.12 83 ALA A C 1
ATOM 660 O O . ALA A 1 83 ? -12.665 25.290 -38.266 1.00 16.05 83 ALA A O 1
ATOM 662 N N . ALA A 1 84 ? -13.800 27.236 -38.424 1.00 15.05 84 ALA A N 1
ATOM 663 C CA . ALA A 1 84 ? -12.945 27.928 -37.461 1.00 14.78 84 ALA A CA 1
ATOM 664 C C . ALA A 1 84 ? -12.987 27.245 -36.107 1.00 13.78 84 ALA A C 1
ATOM 665 O O . ALA A 1 84 ? -11.951 27.040 -35.477 1.00 15.19 84 ALA A O 1
ATOM 667 N N . VAL A 1 85 ? -14.193 26.912 -35.657 1.00 15.95 85 VAL A N 1
ATOM 668 C CA . VAL A 1 85 ? -14.386 26.246 -34.370 1.00 14.86 85 VAL A CA 1
ATOM 669 C C . VAL A 1 85 ? -13.561 24.970 -34.313 1.00 14.34 85 VAL A C 1
ATOM 670 O O . VAL A 1 85 ? -12.808 24.743 -33.356 1.00 13.54 85 VAL A O 1
ATOM 674 N N . ASN A 1 86 ? -13.695 24.150 -35.351 1.00 14.67 86 ASN A N 1
ATOM 675 C CA . ASN A 1 86 ? -12.985 22.874 -35.427 1.00 14.17 86 ASN A CA 1
ATOM 676 C C . ASN A 1 86 ? -11.474 23.016 -35.544 1.00 15.46 86 ASN A C 1
ATOM 677 O O . ASN A 1 86 ? -10.726 22.261 -34.922 1.00 14.85 86 ASN A O 1
ATOM 682 N N . VAL A 1 87 ? -11.019 23.978 -36.339 1.00 15.67 87 VAL A N 1
ATOM 683 C CA . VAL A 1 87 ? -9.588 24.178 -36.522 1.00 16.75 87 VAL A CA 1
ATOM 684 C C . VAL A 1 87 ? -8.942 24.653 -35.230 1.00 17.10 87 VAL A C 1
ATOM 685 O O . VAL A 1 87 ? -7.881 24.172 -34.841 1.00 15.79 87 VAL A O 1
ATOM 689 N N . ARG A 1 88 ? -9.599 25.594 -34.566 1.00 18.10 88 ARG A N 1
ATOM 690 C CA . ARG A 1 88 ? -9.104 26.144 -33.316 1.00 18.61 88 ARG A CA 1
ATOM 691 C C . ARG A 1 88 ? -8.923 25.013 -32.312 1.00 18.22 88 ARG A C 1
ATOM 692 O O . ARG A 1 88 ? -7.852 24.856 -31.736 1.00 17.44 88 ARG A O 1
ATOM 700 N N . GLU A 1 89 ? -9.972 24.218 -32.125 1.00 17.30 89 GLU A N 1
ATOM 701 C CA . GLU A 1 89 ? -9.945 23.104 -31.183 1.00 17.82 89 GLU A CA 1
ATOM 702 C C . GLU A 1 89 ? -8.988 21.987 -31.592 1.00 17.39 89 GLU A C 1
ATOM 703 O O . GLU A 1 89 ? -8.386 21.341 -30.738 1.00 18.57 89 GLU A O 1
ATOM 709 N N . TRP A 1 90 ? -8.846 21.740 -32.890 1.00 15.37 90 TRP A N 1
ATOM 710 C CA . TRP A 1 90 ? -7.934 20.692 -33.329 1.00 15.44 90 TRP A CA 1
ATOM 711 C C . TRP A 1 90 ? -6.478 21.076 -33.060 1.00 16.38 90 TRP A C 1
ATOM 712 O O . TRP A 1 90 ? -5.658 20.230 -32.694 1.00 14.99 90 TRP A O 1
ATOM 723 N N . ARG A 1 91 ? -6.159 22.352 -33.253 1.00 15.85 91 ARG A N 1
ATOM 724 C CA . ARG A 1 91 ? -4.807 22.836 -33.004 1.00 17.07 91 ARG A CA 1
ATOM 725 C C . ARG A 1 91 ? -4.484 22.699 -31.512 1.00 16.75 91 ARG A C 1
ATOM 726 O O . ARG A 1 91 ? -3.390 22.296 -31.137 1.00 17.83 91 ARG A O 1
ATOM 734 N N . GLN A 1 92 ? -5.442 23.040 -30.662 1.00 17.59 92 GLN A N 1
ATOM 735 C CA . GLN A 1 92 ? -5.228 22.937 -29.221 1.00 20.87 92 GLN A CA 1
ATOM 736 C C . GLN A 1 92 ? -4.993 21.479 -28.817 1.00 20.00 92 GLN A C 1
ATOM 737 O O . GLN A 1 92 ? -4.040 21.177 -28.095 1.00 19.86 92 GLN A O 1
ATOM 743 N N . ALA A 1 93 ? -5.858 20.576 -29.285 1.00 18.00 93 ALA A N 1
ATOM 744 C CA . ALA A 1 93 ? -5.725 19.149 -28.961 1.00 19.51 93 ALA A CA 1
ATOM 745 C C . ALA A 1 93 ? -4.418 18.587 -29.507 1.00 19.05 93 ALA A C 1
ATOM 746 O O . ALA A 1 93 ? -3.768 17.773 -28.862 1.00 18.01 93 ALA A O 1
ATOM 748 N N . TYR A 1 94 ? -4.050 19.025 -30.706 1.00 19.93 94 TYR A N 1
ATOM 749 C CA . TYR A 1 94 ? -2.824 18.588 -31.360 1.00 20.06 94 TYR A CA 1
ATOM 750 C C . TYR A 1 94 ? -1.607 19.006 -30.532 1.00 21.88 94 TYR A C 1
ATOM 751 O O . TYR A 1 94 ? -0.710 18.202 -30.289 1.00 22.13 94 TYR A O 1
ATOM 760 N N . GLU A 1 95 ? -1.581 20.265 -30.102 1.00 22.26 95 GLU A N 1
ATOM 761 C CA . GLU A 1 95 ? -0.471 20.769 -29.298 1.00 23.96 95 GLU A CA 1
ATOM 762 C C . GLU A 1 95 ? -0.384 20.060 -27.950 1.00 23.72 95 GLU A C 1
ATOM 763 O O . GLU A 1 95 ? 0.707 19.847 -27.429 1.00 23.40 95 GLU A O 1
ATOM 769 N N . ARG A 1 96 ? -1.535 19.689 -27.399 1.00 23.75 96 ARG A N 1
ATOM 770 C CA . ARG A 1 96 ? -1.581 18.978 -26.125 1.00 26.07 96 ARG A CA 1
ATOM 771 C C . ARG A 1 96 ? -0.991 17.589 -26.319 1.00 25.50 96 ARG A C 1
ATOM 772 O O . ARG A 1 96 ? -0.050 17.200 -25.627 1.00 26.84 96 ARG A O 1
ATOM 780 N N . ALA A 1 97 ? -1.555 16.849 -27.270 1.00 24.17 97 ALA A N 1
ATOM 781 C CA . ALA A 1 97 ? -1.103 15.497 -27.573 1.00 23.93 97 ALA A CA 1
ATOM 782 C C . ALA A 1 97 ? 0.407 15.430 -27.794 1.00 23.94 97 ALA A C 1
ATOM 783 O O . ALA A 1 97 ? 1.071 14.528 -27.291 1.00 23.54 97 ALA A O 1
ATOM 785 N N . ARG A 1 98 ? 0.945 16.381 -28.550 1.00 23.59 98 ARG A N 1
ATOM 786 C CA . ARG A 1 98 ? 2.377 16.404 -28.828 1.00 25.37 98 ARG A CA 1
ATOM 787 C C . ARG A 1 98 ? 3.220 16.756 -27.607 1.00 25.41 98 ARG A C 1
ATOM 788 O O . ARG A 1 98 ? 4.337 16.270 -27.466 1.00 23.76 98 ARG A O 1
ATOM 796 N N . ALA A 1 99 ? 2.681 17.602 -26.731 1.00 25.79 99 ALA A N 1
ATOM 797 C CA . ALA A 1 99 ? 3.399 18.033 -25.536 1.00 25.47 99 ALA A CA 1
ATOM 798 C C . ALA A 1 99 ? 3.638 16.909 -24.534 1.00 26.18 99 ALA A C 1
ATOM 799 O O . ALA A 1 99 ? 4.722 16.798 -23.962 1.00 27.21 99 ALA A O 1
ATOM 801 N N . ILE A 1 100 ? 2.620 16.084 -24.318 1.00 24.94 100 ILE A N 1
ATOM 802 C CA . ILE A 1 100 ? 2.714 14.976 -23.378 1.00 24.37 100 ILE A CA 1
ATOM 803 C C . ILE A 1 100 ? 3.477 13.785 -23.956 1.00 24.62 100 ILE A C 1
ATOM 804 O O . ILE A 1 100 ? 3.054 13.184 -24.944 1.00 24.17 100 ILE A O 1
ATOM 809 N N . PRO A 1 101 ? 4.621 13.436 -23.348 1.00 24.71 101 PRO A N 1
ATOM 810 C CA . PRO A 1 101 ? 5.427 12.303 -23.816 1.00 26.08 101 PRO A CA 1
ATOM 811 C C . PRO A 1 101 ? 4.595 11.019 -23.810 1.00 25.81 101 PRO A C 1
ATOM 812 O O . PRO A 1 101 ? 3.802 10.789 -22.901 1.00 24.36 101 PRO A O 1
ATOM 816 N N . GLU A 1 102 ? 4.783 10.191 -24.830 1.00 25.99 102 GLU A N 1
ATOM 817 C CA . GLU A 1 102 ? 4.053 8.935 -24.971 1.00 27.68 102 GLU A CA 1
ATOM 818 C C . GLU A 1 102 ? 4.240 8.045 -23.740 1.00 26.36 102 GLU A C 1
ATOM 819 O O . GLU A 1 102 ? 3.315 7.358 -23.310 1.00 25.28 102 GLU A O 1
ATOM 825 N N . ARG A 1 103 ? 5.442 8.073 -23.176 1.00 25.65 103 ARG A N 1
ATOM 826 C CA . ARG A 1 103 ? 5.772 7.264 -22.012 1.00 24.91 103 ARG A CA 1
ATOM 827 C C . ARG A 1 103 ? 5.002 7.704 -20.766 1.00 22.51 103 ARG A C 1
ATOM 828 O O . ARG A 1 103 ? 4.580 6.869 -19.972 1.00 20.16 103 ARG A O 1
ATOM 836 N N . LEU A 1 104 ? 4.821 9.012 -20.598 1.00 19.82 104 LEU A N 1
ATOM 837 C CA . LEU A 1 104 ? 4.091 9.536 -19.446 1.00 19.40 104 LEU A CA 1
ATOM 838 C C . LEU A 1 104 ? 2.615 9.148 -19.544 1.00 18.93 104 LEU A C 1
ATOM 839 O O . LEU A 1 104 ? 2.010 8.696 -18.569 1.00 17.31 104 LEU A O 1
ATOM 844 N N . ALA A 1 105 ? 2.040 9.320 -20.729 1.00 19.03 105 ALA A N 1
ATOM 845 C CA . ALA A 1 105 ? 0.637 8.985 -20.942 1.00 18.72 105 ALA A CA 1
ATOM 846 C C . ALA A 1 105 ? 0.385 7.505 -20.640 1.00 19.63 105 ALA A C 1
ATOM 847 O O . ALA A 1 105 ? -0.610 7.151 -19.995 1.00 18.79 105 ALA A O 1
ATOM 849 N N . VAL A 1 106 ? 1.292 6.645 -21.099 1.00 19.50 106 VAL A N 1
ATOM 850 C CA . VAL A 1 106 ? 1.154 5.209 -20.878 1.00 20.45 106 VAL A CA 1
ATOM 851 C C . VAL A 1 106 ? 1.299 4.873 -19.395 1.00 20.78 106 VAL A C 1
ATOM 852 O O . VAL A 1 106 ? 0.429 4.236 -18.806 1.00 20.45 106 VAL A O 1
ATOM 856 N N . GLU A 1 107 ? 2.402 5.308 -18.798 1.00 21.50 107 GLU A N 1
ATOM 857 C CA . GLU A 1 107 ? 2.640 5.052 -17.388 1.00 23.52 107 GLU A CA 1
ATOM 858 C C . GLU A 1 107 ? 1.470 5.564 -16.561 1.00 21.31 107 GLU A C 1
ATOM 859 O O . GLU A 1 107 ? 0.990 4.876 -15.670 1.00 20.83 107 GLU A O 1
ATOM 865 N N . LEU A 1 108 ? 1.005 6.768 -16.871 1.00 20.87 108 LEU A N 1
ATOM 866 C CA . LEU A 1 108 ? -0.113 7.356 -16.143 1.00 21.53 108 LEU A CA 1
ATOM 867 C C . LEU A 1 108 ? -1.371 6.496 -16.268 1.00 22.38 108 LEU A C 1
ATOM 868 O O . LEU A 1 108 ? -2.073 6.264 -15.283 1.00 21.71 108 LEU A O 1
ATOM 873 N N . ALA A 1 109 ? -1.651 6.017 -17.477 1.00 22.75 109 ALA A N 1
ATOM 874 C CA . ALA A 1 109 ? -2.824 5.179 -17.705 1.00 21.80 109 ALA A CA 1
ATOM 875 C C . ALA A 1 109 ? -2.708 3.882 -16.906 1.00 22.32 109 ALA A C 1
ATOM 876 O O . ALA A 1 109 ? -3.701 3.380 -16.377 1.00 19.48 109 ALA A O 1
ATOM 878 N N . GLN A 1 110 ? -1.495 3.342 -16.819 1.00 21.86 110 GLN A N 1
ATOM 879 C CA . GLN A 1 110 ? -1.273 2.107 -16.073 1.00 22.40 110 GLN A CA 1
ATOM 880 C C . GLN A 1 110 ? -1.330 2.350 -14.565 1.00 22.03 110 GLN A C 1
ATOM 881 O O . GLN A 1 110 ? -1.828 1.513 -13.804 1.00 20.66 110 GLN A O 1
ATOM 887 N N . ALA A 1 111 ? -0.800 3.490 -14.134 1.00 20.68 111 ALA A N 1
ATOM 888 C CA . ALA A 1 111 ? -0.803 3.828 -12.717 1.00 21.66 111 ALA A CA 1
ATOM 889 C C . ALA A 1 111 ? -2.234 3.993 -12.207 1.00 22.32 111 ALA A C 1
ATOM 890 O O . ALA A 1 111 ? -2.543 3.639 -11.066 1.00 21.01 111 ALA A O 1
ATOM 892 N N . GLU A 1 112 ? -3.102 4.530 -13.060 1.00 21.86 112 GLU A N 1
ATOM 893 C CA . GLU A 1 112 ? -4.495 4.749 -12.694 1.00 23.26 112 GLU A CA 1
ATOM 894 C C . GLU A 1 112 ? -5.259 3.429 -12.702 1.00 25.69 112 GLU A C 1
ATOM 895 O O . GLU A 1 112 ? -6.012 3.135 -11.777 1.00 26.60 112 GLU A O 1
ATOM 901 N N . SER A 1 113 ? -5.053 2.624 -13.739 1.00 28.43 113 SER A N 1
ATOM 902 C CA . SER A 1 113 ? -5.732 1.337 -13.824 1.00 30.14 113 SER A CA 1
ATOM 903 C C . SER A 1 113 ? -5.429 0.524 -12.563 1.00 30.62 113 SER A C 1
ATOM 904 O O . SER A 1 113 ? -6.331 -0.047 -11.946 1.00 31.17 113 SER A O 1
ATOM 907 N N . GLU A 1 114 ? -4.158 0.494 -12.173 1.00 30.21 114 GLU A N 1
ATOM 908 C CA . GLU A 1 114 ? -3.737 -0.249 -10.991 1.00 31.05 114 GLU A CA 1
ATOM 909 C C . GLU A 1 114 ? -4.250 0.388 -9.701 1.00 31.64 114 GLU A C 1
ATOM 910 O O . GLU A 1 114 ? -4.737 -0.308 -8.809 1.00 30.57 114 GLU A O 1
ATOM 916 N N . ALA A 1 115 ? -4.137 1.709 -9.603 1.00 31.72 115 ALA A N 1
ATOM 917 C CA . ALA A 1 115 ? -4.594 2.423 -8.413 1.00 32.44 115 ALA A CA 1
ATOM 918 C C . ALA A 1 115 ? -6.083 2.185 -8.181 1.00 32.54 115 ALA A C 1
ATOM 919 O O . ALA A 1 115 ? -6.516 1.965 -7.049 1.00 32.57 115 ALA A O 1
ATOM 921 N N . GLU A 1 116 ? -6.862 2.221 -9.258 1.00 33.42 116 GLU A N 1
ATOM 922 C CA . GLU A 1 116 ? -8.304 2.010 -9.168 1.00 34.25 116 GLU A CA 1
ATOM 923 C C . GLU A 1 116 ? -8.640 0.580 -8.746 1.00 34.91 116 GLU A C 1
ATOM 924 O O . GLU A 1 116 ? -9.477 0.362 -7.866 1.00 33.43 116 GLU A O 1
ATOM 930 N N . SER A 1 117 ? -7.982 -0.391 -9.372 1.00 35.17 117 SER A N 1
ATOM 931 C CA . SER A 1 117 ? -8.211 -1.797 -9.055 1.00 35.67 117 SER A CA 1
ATOM 932 C C . SER A 1 117 ? -7.987 -2.071 -7.574 1.00 36.05 117 SER A C 1
ATOM 933 O O . SER A 1 117 ? -8.864 -2.602 -6.890 1.00 37.95 117 SER A O 1
ATOM 936 N N . PHE A 1 118 ? -6.809 -1.707 -7.084 1.00 35.32 118 PHE A N 1
ATOM 937 C CA . PHE A 1 118 ? -6.465 -1.919 -5.687 1.00 36.75 118 PHE A CA 1
ATOM 938 C C . PHE A 1 118 ? -7.404 -1.148 -4.766 1.00 37.93 118 PHE A C 1
ATOM 939 O O . PHE A 1 118 ? -7.707 -1.591 -3.655 1.00 39.31 118 PHE A O 1
ATOM 947 N N . TRP A 1 119 ? -7.854 0.011 -5.235 1.00 38.03 119 TRP A N 1
ATOM 948 C CA . TRP A 1 119 ? -8.746 0.865 -4.460 1.00 38.13 119 TRP A CA 1
ATOM 949 C C . TRP A 1 119 ? -10.082 0.223 -4.110 1.00 39.49 119 TRP A C 1
ATOM 950 O O . TRP A 1 119 ? -10.409 0.053 -2.936 1.00 39.64 119 TRP A O 1
ATOM 961 N N . GLU A 1 120 ? -10.856 -0.121 -5.133 1.00 41.50 120 GLU A N 1
ATOM 962 C CA . GLU A 1 120 ? -12.174 -0.705 -4.931 1.00 43.98 120 GLU A CA 1
ATOM 963 C C . GLU A 1 120 ? -12.175 -1.928 -4.025 1.00 45.01 120 GLU A C 1
ATOM 964 O O . GLU A 1 120 ? -13.232 -2.451 -3.677 1.00 44.73 120 GLU A O 1
ATOM 970 N N . GLU A 1 121 ? -10.984 -2.369 -3.640 1.00 46.35 121 GLU A N 1
ATOM 971 C CA . GLU A 1 121 ? -10.838 -3.517 -2.760 1.00 48.10 121 GLU A CA 1
ATOM 972 C C . GLU A 1 121 ? -10.283 -3.048 -1.421 1.00 47.67 121 GLU A C 1
ATOM 973 O O . GLU A 1 121 ? -10.575 -3.629 -0.375 1.00 48.26 121 GLU A O 1
ATOM 979 N N . ALA A 1 122 ? -9.484 -1.988 -1.457 1.00 46.73 122 ALA A N 1
ATOM 980 C CA . ALA A 1 122 ? -8.890 -1.453 -0.240 1.00 45.88 122 ALA A CA 1
ATOM 981 C C . ALA A 1 122 ? -9.817 -0.488 0.494 1.00 45.50 122 ALA A C 1
ATOM 982 O O . ALA A 1 122 ? -9.539 -0.123 1.636 1.00 45.37 122 ALA A O 1
ATOM 984 N N . ARG A 1 123 ? -10.905 -0.068 -0.153 1.00 43.68 123 ARG A N 1
ATOM 985 C CA . ARG A 1 123 ? -11.846 0.847 0.489 1.00 43.18 123 ARG A CA 1
ATOM 986 C C . ARG A 1 123 ? -12.776 0.076 1.421 1.00 43.00 123 ARG A C 1
ATOM 987 O O . ARG A 1 123 ? -12.954 0.459 2.577 1.00 42.83 123 ARG A O 1
ATOM 995 N N . PRO A 1 124 ? -13.398 -1.013 0.929 1.00 43.33 124 PRO A N 1
ATOM 996 C CA . PRO A 1 124 ? -14.291 -1.777 1.809 1.00 43.17 124 PRO A CA 1
ATOM 997 C C . PRO A 1 124 ? -13.469 -2.155 3.035 1.00 42.79 124 PRO A C 1
ATOM 998 O O . PRO A 1 124 ? -13.989 -2.366 4.126 1.00 42.78 124 PRO A O 1
ATOM 1002 N N . ARG A 1 125 ? -12.165 -2.236 2.811 1.00 42.80 125 ARG A N 1
ATOM 1003 C CA . ARG A 1 125 ? -11.189 -2.540 3.840 1.00 43.59 125 ARG A CA 1
ATOM 1004 C C . ARG A 1 125 ? -10.756 -1.136 4.241 1.00 43.56 125 ARG A C 1
ATOM 1005 O O . ARG A 1 125 ? -10.828 -0.224 3.429 1.00 45.20 125 ARG A O 1
ATOM 1013 N N . ASP A 1 126 ? -10.323 -0.928 5.473 1.00 42.51 126 ASP A N 1
ATOM 1014 C CA . ASP A 1 126 ? -9.910 0.420 5.836 1.00 40.52 126 ASP A CA 1
ATOM 1015 C C . ASP A 1 126 ? -8.421 0.530 5.542 1.00 38.85 126 ASP A C 1
ATOM 1016 O O . ASP A 1 126 ? -7.663 1.133 6.300 1.00 37.91 126 ASP A O 1
ATOM 1021 N N . ASP A 1 127 ? -8.021 -0.051 4.415 1.00 37.03 127 ASP A N 1
ATOM 1022 C CA . ASP A 1 127 ? -6.624 -0.079 4.006 1.00 35.01 127 ASP A CA 1
ATOM 1023 C C . ASP A 1 127 ? -6.152 1.145 3.230 1.00 34.71 127 ASP A C 1
ATOM 1024 O O . ASP A 1 127 ? -6.252 1.199 2.001 1.00 33.34 127 ASP A O 1
ATOM 1029 N N . TRP A 1 128 ? -5.629 2.123 3.962 1.00 33.93 128 TRP A N 1
ATOM 1030 C CA . TRP A 1 128 ? -5.100 3.339 3.365 1.00 33.68 128 TRP A CA 1
ATOM 1031 C C . TRP A 1 128 ? -3.593 3.171 3.197 1.00 34.08 128 TRP A C 1
ATOM 1032 O O . TRP A 1 128 ? -2.980 3.783 2.318 1.00 32.32 128 TRP A O 1
ATOM 1043 N N . ARG A 1 129 ? -3.004 2.328 4.040 1.00 34.01 129 ARG A N 1
ATOM 1044 C CA . ARG A 1 129 ? -1.569 2.080 3.993 1.00 35.65 129 ARG A CA 1
ATOM 1045 C C . ARG A 1 129 ? -1.182 1.323 2.729 1.00 34.57 129 ARG A C 1
ATOM 1046 O O . ARG A 1 129 ? -0.082 1.488 2.206 1.00 35.23 129 ARG A O 1
ATOM 1054 N N . GLY A 1 130 ? -2.093 0.494 2.236 1.00 33.42 130 GLY A N 1
ATOM 1055 C CA . GLY A 1 130 ? -1.808 -0.265 1.035 1.00 32.40 130 GLY A CA 1
ATOM 1056 C C . GLY A 1 130 ? -2.087 0.534 -0.224 1.00 32.26 130 GLY A C 1
ATOM 1057 O O . GLY A 1 130 ? -1.396 0.374 -1.231 1.00 30.29 130 GLY A O 1
ATOM 1058 N N . PHE A 1 131 ? -3.098 1.399 -0.158 1.00 31.48 131 PHE A N 1
ATOM 1059 C CA . PHE A 1 131 ? -3.501 2.228 -1.294 1.00 29.35 131 PHE A CA 1
ATOM 1060 C C . PHE A 1 131 ? -2.588 3.427 -1.535 1.00 29.14 131 PHE A C 1
ATOM 1061 O O . PHE A 1 131 ? -2.342 3.804 -2.682 1.00 29.42 131 PHE A O 1
ATOM 1069 N N . LEU A 1 132 ? -2.082 4.013 -0.456 1.00 28.12 132 LEU A N 1
ATOM 1070 C CA . LEU A 1 132 ? -1.208 5.181 -0.544 1.00 29.70 132 LEU A CA 1
ATOM 1071 C C . LEU A 1 132 ? -0.114 5.107 -1.612 1.00 29.92 132 LEU A C 1
ATOM 1072 O O . LEU A 1 132 ? 0.085 6.062 -2.362 1.00 31.28 132 LEU A O 1
ATOM 1077 N N . PRO A 1 133 ? 0.620 3.983 -1.690 1.00 30.49 133 PRO A N 1
ATOM 1078 C CA . PRO A 1 133 ? 1.676 3.879 -2.706 1.00 29.39 133 PRO A CA 1
ATOM 1079 C C . PRO A 1 133 ? 1.130 4.072 -4.120 1.00 27.98 133 PRO A C 1
ATOM 1080 O O . PRO A 1 133 ? 1.746 4.741 -4.951 1.00 27.99 133 PRO A O 1
ATOM 1084 N N . TYR A 1 134 ? -0.029 3.478 -4.386 1.00 27.33 134 TYR A N 1
ATOM 1085 C CA . TYR A 1 134 ? -0.663 3.590 -5.693 1.00 25.26 134 TYR A CA 1
ATOM 1086 C C . TYR A 1 134 ? -1.098 5.027 -5.978 1.00 23.99 134 TYR A C 1
ATOM 1087 O O . TYR A 1 134 ? -0.983 5.512 -7.104 1.00 22.08 134 TYR A O 1
ATOM 1096 N N . LEU A 1 135 ? -1.598 5.700 -4.949 1.00 24.11 135 LEU A N 1
ATOM 1097 C CA . LEU A 1 135 ? -2.049 7.083 -5.072 1.00 22.31 135 LEU A CA 1
ATOM 1098 C C . LEU A 1 135 ? -0.877 8.020 -5.358 1.00 23.68 135 LEU A C 1
ATOM 1099 O O . LEU A 1 135 ? -0.956 8.898 -6.228 1.00 20.78 135 LEU A O 1
ATOM 1104 N N . LYS A 1 136 ? 0.211 7.834 -4.619 1.00 24.22 136 LYS A N 1
ATOM 1105 C CA . LYS A 1 136 ? 1.391 8.670 -4.799 1.00 26.58 136 LYS A CA 1
ATOM 1106 C C . LYS A 1 136 ? 1.951 8.555 -6.216 1.00 26.03 136 LYS A C 1
ATOM 1107 O O . LYS A 1 136 ? 2.424 9.543 -6.778 1.00 26.40 136 LYS A O 1
ATOM 1113 N N . ARG A 1 137 ? 1.891 7.361 -6.800 1.00 25.68 137 ARG A N 1
ATOM 1114 C CA . ARG A 1 137 ? 2.388 7.181 -8.160 1.00 24.92 137 ARG A CA 1
ATOM 1115 C C . ARG A 1 137 ? 1.503 7.980 -9.115 1.00 22.76 137 ARG A C 1
ATOM 1116 O O . ARG A 1 137 ? 2.000 8.789 -9.902 1.00 22.74 137 ARG A O 1
ATOM 1124 N N . VAL A 1 138 ? 0.192 7.757 -9.036 1.00 20.02 138 VAL A N 1
ATOM 1125 C CA . VAL A 1 138 ? -0.756 8.476 -9.886 1.00 18.29 138 VAL A CA 1
ATOM 1126 C C . VAL A 1 138 ? -0.595 9.986 -9.701 1.00 18.28 138 VAL A C 1
ATOM 1127 O O . VAL A 1 138 ? -0.566 10.745 -10.673 1.00 17.86 138 VAL A O 1
ATOM 1131 N N . TYR A 1 139 ? -0.487 10.415 -8.452 1.00 17.19 139 TYR A N 1
ATOM 1132 C CA . TYR A 1 139 ? -0.324 11.832 -8.150 1.00 19.46 139 TYR A CA 1
ATOM 1133 C C . TYR A 1 139 ? 0.945 12.379 -8.785 1.00 18.45 139 TYR A C 1
ATOM 1134 O O . TYR A 1 139 ? 0.919 13.405 -9.470 1.00 17.07 139 TYR A O 1
ATOM 1143 N N . ALA A 1 140 ? 2.057 11.690 -8.551 1.00 18.35 140 ALA A N 1
ATOM 1144 C CA . ALA A 1 140 ? 3.344 12.116 -9.090 1.00 18.29 140 ALA A CA 1
ATOM 1145 C C . ALA A 1 140 ? 3.293 12.281 -10.615 1.00 18.99 140 ALA A C 1
ATOM 1146 O O . ALA A 1 140 ? 3.786 13.273 -11.158 1.00 18.88 140 ALA A O 1
ATOM 1148 N N . LEU A 1 141 ? 2.695 11.313 -11.303 1.00 17.64 141 LEU A N 1
ATOM 1149 C CA . LEU A 1 141 ? 2.608 11.373 -12.760 1.00 16.85 141 LEU A CA 1
ATOM 1150 C C . LEU A 1 141 ? 1.630 12.458 -13.208 1.00 17.65 141 LEU A C 1
ATOM 1151 O O . LEU A 1 141 ? 1.809 13.080 -14.259 1.00 15.31 141 LEU A O 1
ATOM 1156 N N . THR A 1 142 ? 0.596 12.694 -12.405 1.00 18.73 142 THR A N 1
ATOM 1157 C CA . THR A 1 142 ? -0.375 13.724 -12.746 1.00 18.14 142 THR A CA 1
ATOM 1158 C C . THR A 1 142 ? 0.257 15.106 -12.606 1.00 19.33 142 THR A C 1
ATOM 1159 O O . THR A 1 142 ? -0.029 16.001 -13.401 1.00 18.37 142 THR A O 1
ATOM 1163 N N . LYS A 1 143 ? 1.122 15.278 -11.606 1.00 18.42 143 LYS A N 1
ATOM 1164 C CA . LYS A 1 143 ? 1.781 16.569 -11.406 1.00 19.50 143 LYS A CA 1
ATOM 1165 C C . LYS A 1 143 ? 2.744 16.851 -12.555 1.00 20.03 143 LYS A C 1
ATOM 1166 O O . LYS A 1 143 ? 2.945 18.002 -12.945 1.00 19.59 143 LYS A O 1
ATOM 1172 N N . GLU A 1 144 ? 3.343 15.792 -13.087 1.00 20.55 144 GLU A N 1
ATOM 1173 C CA . GLU A 1 144 ? 4.281 15.916 -14.198 1.00 23.22 144 GLU A CA 1
ATOM 1174 C C . GLU A 1 144 ? 3.519 16.366 -15.440 1.00 22.40 144 GLU A C 1
ATOM 1175 O O . GLU A 1 144 ? 3.985 17.217 -16.197 1.00 23.00 144 GLU A O 1
ATOM 1181 N N . LYS A 1 145 ? 2.341 15.789 -15.645 1.00 22.56 145 LYS A N 1
ATOM 1182 C CA . LYS A 1 145 ? 1.505 16.153 -16.779 1.00 22.14 145 LYS A CA 1
ATOM 1183 C C . LYS A 1 145 ? 1.164 17.640 -16.657 1.00 21.67 145 LYS A C 1
ATOM 1184 O O . LYS A 1 145 ? 1.288 18.403 -17.618 1.00 20.29 145 LYS A O 1
ATOM 1190 N N . ALA A 1 146 ? 0.746 18.041 -15.459 1.00 21.94 146 ALA A N 1
ATOM 1191 C CA . ALA A 1 146 ? 0.387 19.425 -15.182 1.00 21.08 146 ALA A CA 1
ATOM 1192 C C . ALA A 1 146 ? 1.546 20.374 -15.497 1.00 22.05 146 ALA A C 1
ATOM 1193 O O . ALA A 1 146 ? 1.353 21.428 -16.115 1.00 21.51 146 ALA A O 1
ATOM 1195 N N . GLU A 1 147 ? 2.751 19.995 -15.078 1.00 20.92 147 GLU A N 1
ATOM 1196 C CA . GLU A 1 147 ? 3.934 20.822 -15.313 1.00 21.80 147 GLU A CA 1
ATOM 1197 C C . GLU A 1 147 ? 4.236 20.988 -16.798 1.00 20.31 147 GLU A C 1
ATOM 1198 O O . GLU A 1 147 ? 4.629 22.067 -17.233 1.00 21.39 147 GLU A O 1
ATOM 1204 N N . VAL A 1 148 ? 4.062 19.922 -17.575 1.00 19.46 148 VAL A N 1
ATOM 1205 C CA . VAL A 1 148 ? 4.297 19.998 -19.015 1.00 19.89 148 VAL A CA 1
ATOM 1206 C C . VAL A 1 148 ? 3.296 20.968 -19.661 1.00 20.02 148 VAL A C 1
ATOM 1207 O O . VAL A 1 148 ? 3.687 21.901 -20.365 1.00 19.67 148 VAL A O 1
ATOM 1211 N N . LEU A 1 149 ? 2.009 20.746 -19.413 1.00 18.81 149 LEU A N 1
ATOM 1212 C CA . LEU A 1 149 ? 0.957 21.599 -19.968 1.00 18.80 149 LEU A CA 1
ATOM 1213 C C . LEU A 1 149 ? 1.044 23.041 -19.460 1.00 20.86 149 LEU A C 1
ATOM 1214 O O . LEU A 1 149 ? 0.716 23.986 -20.187 1.00 21.24 149 LEU A O 1
ATOM 1219 N N . PHE A 1 150 ? 1.479 23.199 -18.210 1.00 21.90 150 PHE A N 1
ATOM 1220 C CA . PHE A 1 150 ? 1.610 24.511 -17.580 1.00 23.93 150 PHE A CA 1
ATOM 1221 C C . PHE A 1 150 ? 2.739 25.362 -18.170 1.00 25.66 150 PHE A C 1
ATOM 1222 O O . PHE A 1 150 ? 2.683 26.594 -18.129 1.00 25.99 150 PHE A O 1
ATOM 1230 N N . ALA A 1 151 ? 3.769 24.706 -18.698 1.00 25.89 151 ALA A N 1
ATOM 1231 C CA . ALA A 1 151 ? 4.900 25.415 -19.292 1.00 27.61 151 ALA A CA 1
ATOM 1232 C C . ALA A 1 151 ? 4.545 25.904 -20.689 1.00 28.61 151 ALA A C 1
ATOM 1233 O O . ALA A 1 151 ? 5.312 26.634 -21.322 1.00 29.89 151 ALA A O 1
ATOM 1235 N N . LEU A 1 152 ? 3.378 25.498 -21.169 1.00 28.88 152 LEU A N 1
ATOM 1236 C CA . LEU A 1 152 ? 2.937 25.894 -22.495 1.00 30.58 152 LEU A CA 1
ATOM 1237 C C . LEU A 1 152 ? 1.890 26.997 -22.435 1.00 30.52 152 LEU A C 1
ATOM 1238 O O . LEU A 1 152 ? 1.150 27.113 -21.461 1.00 30.17 152 LEU A O 1
ATOM 1243 N N . PRO A 1 153 ? 1.824 27.833 -23.478 1.00 31.82 153 PRO A N 1
ATOM 1244 C CA . PRO A 1 153 ? 0.842 28.916 -23.489 1.00 31.77 153 PRO A CA 1
ATOM 1245 C C . PRO A 1 153 ? -0.568 28.336 -23.538 1.00 31.89 153 PRO A C 1
ATOM 1246 O O . PRO A 1 153 ? -0.797 27.293 -24.149 1.00 30.39 153 PRO A O 1
ATOM 1250 N N . PRO A 1 154 ? -1.528 28.991 -22.873 1.00 31.67 154 PRO A N 1
ATOM 1251 C CA . PRO A 1 154 ? -2.896 28.477 -22.891 1.00 32.09 154 PRO A CA 1
ATOM 1252 C C . PRO A 1 154 ? -3.472 28.607 -24.294 1.00 32.98 154 PRO A C 1
ATOM 1253 O O . PRO A 1 154 ? -2.816 29.138 -25.189 1.00 32.94 154 PRO A O 1
ATOM 1257 N N . ALA A 1 155 ? -4.685 28.107 -24.494 1.00 32.80 155 ALA A N 1
ATOM 1258 C CA . ALA A 1 155 ? -5.323 28.203 -25.801 1.00 33.18 155 ALA A CA 1
ATOM 1259 C C . ALA A 1 155 ? -5.575 29.682 -26.069 1.00 33.05 155 ALA A C 1
ATOM 1260 O O . ALA A 1 155 ? -5.924 30.429 -25.157 1.00 32.83 155 ALA A O 1
ATOM 1262 N N . PRO A 1 156 ? -5.387 30.130 -27.320 1.00 33.54 156 PRO A N 1
ATOM 1263 C CA . PRO A 1 156 ? -5.613 31.542 -27.640 1.00 33.69 156 PRO A CA 1
ATOM 1264 C C . PRO A 1 156 ? -6.985 32.014 -27.166 1.00 33.44 156 PRO A C 1
ATOM 1265 O O . PRO A 1 156 ? -7.976 31.294 -27.296 1.00 34.83 156 PRO A O 1
ATOM 1269 N N . GLY A 1 157 ? -7.040 33.218 -26.609 1.00 32.82 157 GLY A N 1
ATOM 1270 C CA . GLY A 1 157 ? -8.307 33.745 -26.133 1.00 32.33 157 GLY A CA 1
ATOM 1271 C C . GLY A 1 157 ? -8.618 33.383 -24.690 1.00 32.54 157 GLY A C 1
ATOM 1272 O O . GLY A 1 157 ? -9.482 34.001 -24.060 1.00 31.56 157 GLY A O 1
ATOM 1273 N N . ASP A 1 158 ? -7.925 32.378 -24.163 1.00 32.03 158 ASP A N 1
ATOM 1274 C CA . ASP A 1 158 ? -8.134 31.952 -22.779 1.00 32.08 158 ASP A CA 1
ATOM 1275 C C . ASP A 1 158 ? -7.215 32.750 -21.865 1.00 29.64 158 ASP A C 1
ATOM 1276 O O . ASP A 1 158 ? -6.122 33.141 -22.267 1.00 28.89 158 ASP A O 1
ATOM 1281 N N . PRO A 1 159 ? -7.644 33.000 -20.618 1.00 28.97 159 PRO A N 1
ATOM 1282 C CA . PRO A 1 159 ? -6.781 33.757 -19.709 1.00 27.34 159 PRO A CA 1
ATOM 1283 C C . PRO A 1 159 ? -5.535 32.943 -19.352 1.00 26.91 159 PRO A C 1
ATOM 1284 O O . PRO A 1 159 ? -5.533 31.719 -19.450 1.00 24.63 159 PRO A O 1
ATOM 1288 N N . PRO A 1 160 ? -4.455 33.617 -18.940 1.00 26.27 160 PRO A N 1
ATOM 1289 C CA . PRO A 1 160 ? -3.241 32.880 -18.588 1.00 26.63 160 PRO A CA 1
ATOM 1290 C C . PRO A 1 160 ? -3.445 31.979 -17.375 1.00 25.44 160 PRO A C 1
ATOM 1291 O O . PRO A 1 160 ? -4.375 32.175 -16.592 1.00 25.20 160 PRO A O 1
ATOM 1295 N N . TYR A 1 161 ? -2.575 30.983 -17.242 1.00 25.31 161 TYR A N 1
ATOM 1296 C CA . TYR A 1 161 ? -2.611 30.052 -16.120 1.00 25.46 161 TYR A CA 1
ATOM 1297 C C . TYR A 1 161 ? -2.081 30.815 -14.916 1.00 25.69 161 TYR A C 1
ATOM 1298 O O . TYR A 1 161 ? -1.047 31.470 -15.013 1.00 27.88 161 TYR A O 1
ATOM 1307 N N . GLY A 1 162 ? -2.779 30.733 -13.789 1.00 24.93 162 GLY A N 1
ATOM 1308 C CA . GLY A 1 162 ? -2.334 31.441 -12.599 1.00 23.43 162 GLY A CA 1
ATOM 1309 C C . GLY A 1 162 ? -1.460 30.586 -11.701 1.00 22.95 162 GLY A C 1
ATOM 1310 O O . GLY A 1 162 ? -0.826 31.079 -10.768 1.00 21.86 162 GLY A O 1
ATOM 1311 N N . GLU A 1 163 ? -1.433 29.292 -11.983 1.00 21.20 163 GLU A N 1
ATOM 1312 C CA . GLU A 1 163 ? -0.641 28.359 -11.203 1.00 20.01 163 GLU A CA 1
ATOM 1313 C C . GLU A 1 163 ? -0.747 26.976 -11.817 1.00 20.38 163 GLU A C 1
ATOM 1314 O O . GLU A 1 163 ? -1.611 26.718 -12.660 1.00 19.57 163 GLU A O 1
ATOM 1320 N N . LEU A 1 164 ? 0.149 26.095 -11.390 1.00 20.69 164 LEU A N 1
ATOM 1321 C CA . LEU A 1 164 ? 0.198 24.723 -11.873 1.00 20.96 164 LEU A CA 1
ATOM 1322 C C . LEU A 1 164 ? -1.185 24.073 -11.969 1.00 19.91 164 LEU A C 1
ATOM 1323 O O . LEU A 1 164 ? -1.524 23.478 -12.987 1.00 19.92 164 LEU A O 1
ATOM 1328 N N . TYR A 1 165 ? -1.980 24.209 -10.914 1.00 17.81 165 TYR A N 1
ATOM 1329 C CA . TYR A 1 165 ? -3.319 23.620 -10.862 1.00 19.10 165 TYR A CA 1
ATOM 1330 C C . TYR A 1 165 ? -4.216 23.969 -12.056 1.00 19.37 165 TYR A C 1
ATOM 1331 O O . TYR A 1 165 ? -4.948 23.111 -12.556 1.00 19.36 165 TYR A O 1
ATOM 1340 N N . ASP A 1 166 ? -4.160 25.218 -12.515 1.00 20.24 166 ASP A N 1
ATOM 1341 C CA . ASP A 1 166 ? -4.990 25.650 -13.641 1.00 20.14 166 ASP A CA 1
ATOM 1342 C C . ASP A 1 166 ? -4.792 24.796 -14.889 1.00 19.74 166 ASP A C 1
ATOM 1343 O O . ASP A 1 166 ? -5.719 24.631 -15.691 1.00 21.34 166 ASP A O 1
ATOM 1348 N N . ALA A 1 167 ? -3.590 24.262 -15.061 1.00 18.56 167 ALA A N 1
ATOM 1349 C CA . ALA A 1 167 ? -3.304 23.423 -16.219 1.00 17.96 167 ALA A CA 1
ATOM 1350 C C . ALA A 1 167 ? -4.183 22.179 -16.197 1.00 17.00 167 ALA A C 1
ATOM 1351 O O . ALA A 1 167 ? -4.507 21.621 -17.245 1.00 16.63 167 ALA A O 1
ATOM 1353 N N . LEU A 1 168 ? -4.561 21.741 -15.000 1.00 15.32 168 LEU A N 1
ATOM 1354 C CA . LEU A 1 168 ? -5.400 20.558 -14.864 1.00 15.19 168 LEU A CA 1
ATOM 1355 C C . LEU A 1 168 ? -6.863 20.952 -15.009 1.00 15.13 168 LEU A C 1
ATOM 1356 O O . LEU A 1 168 ? -7.627 20.281 -15.699 1.00 12.57 168 LEU A O 1
ATOM 1361 N N . LEU A 1 169 ? -7.244 22.048 -14.360 1.00 15.61 169 LEU A N 1
ATOM 1362 C CA . LEU A 1 169 ? -8.616 22.543 -14.443 1.00 17.24 169 LEU A CA 1
ATOM 1363 C C . LEU A 1 169 ? -9.033 22.750 -15.894 1.00 15.53 169 LEU A C 1
ATOM 1364 O O . LEU A 1 169 ? -10.139 22.388 -16.295 1.00 15.54 169 LEU A O 1
ATOM 1369 N N . ASP A 1 170 ? -8.133 23.350 -16.666 1.00 15.98 170 ASP A N 1
ATOM 1370 C CA . ASP A 1 170 ? -8.371 23.659 -18.074 1.00 16.81 170 ASP A CA 1
ATOM 1371 C C . ASP A 1 170 ? -8.775 22.438 -18.897 1.00 17.44 170 ASP A C 1
ATOM 1372 O O . ASP A 1 170 ? -9.616 22.535 -19.790 1.00 17.90 170 ASP A O 1
ATOM 1377 N N . GLY A 1 171 ? -8.171 21.291 -18.600 1.00 18.11 171 GLY A N 1
ATOM 1378 C CA . GLY A 1 171 ? -8.487 20.080 -19.333 1.00 18.21 171 GLY A CA 1
ATOM 1379 C C . GLY A 1 171 ? -9.947 19.660 -19.241 1.00 19.07 171 GLY A C 1
ATOM 1380 O O . GLY A 1 171 ? -10.503 19.153 -20.208 1.00 19.92 171 GLY A O 1
ATOM 1381 N N . TYR A 1 172 ? -10.573 19.868 -18.085 1.00 19.63 172 TYR A N 1
ATOM 1382 C CA . TYR A 1 172 ? -11.976 19.488 -17.894 1.00 17.98 172 TYR A CA 1
ATOM 1383 C C . TYR A 1 172 ? -12.935 20.632 -18.177 1.00 16.78 172 TYR A C 1
ATOM 1384 O O . TYR A 1 172 ? -14.050 20.418 -18.674 1.00 13.47 172 TYR A O 1
ATOM 1393 N N . GLU A 1 173 ? -12.497 21.843 -17.844 1.00 18.41 173 GLU A N 1
ATOM 1394 C CA . GLU A 1 173 ? -13.285 23.054 -18.053 1.00 19.15 173 GLU A CA 1
ATOM 1395 C C . GLU A 1 173 ? -12.445 24.041 -18.844 1.00 18.38 173 GLU A C 1
ATOM 1396 O O . GLU A 1 173 ? -11.792 24.909 -18.260 1.00 19.24 173 GLU A O 1
ATOM 1402 N N . PRO A 1 174 ? -12.453 23.929 -20.181 1.00 18.29 174 PRO A N 1
ATOM 1403 C CA . PRO A 1 174 ? -11.674 24.827 -21.035 1.00 16.65 174 PRO A CA 1
ATOM 1404 C C . PRO A 1 174 ? -11.780 26.282 -20.610 1.00 17.08 174 PRO A C 1
ATOM 1405 O O . PRO A 1 174 ? -12.873 26.844 -20.574 1.00 16.83 174 PRO A O 1
ATOM 1409 N N . GLY A 1 175 ? -10.636 26.874 -20.268 1.00 17.88 175 GLY A N 1
ATOM 1410 C CA . GLY A 1 175 ? -10.604 28.269 -19.867 1.00 19.88 175 GLY A CA 1
ATOM 1411 C C . GLY A 1 175 ? -10.782 28.594 -18.390 1.00 18.90 175 GLY A C 1
ATOM 1412 O O . GLY A 1 175 ? -10.492 29.714 -17.982 1.00 19.52 175 GLY A O 1
ATOM 1413 N N . MET A 1 176 ? -11.246 27.640 -17.585 1.00 19.64 176 MET A N 1
ATOM 1414 C CA . MET A 1 176 ? -11.456 27.883 -16.153 1.00 20.63 176 MET A CA 1
ATOM 1415 C C . MET A 1 176 ? -10.136 27.961 -15.368 1.00 21.79 176 MET A C 1
ATOM 1416 O O . MET A 1 176 ? -9.178 27.241 -15.669 1.00 20.97 176 MET A O 1
ATOM 1421 N N . ARG A 1 177 ? -10.099 28.837 -14.362 1.00 20.97 177 ARG A N 1
ATOM 1422 C CA . ARG A 1 177 ? -8.902 29.053 -13.537 1.00 21.12 177 ARG A CA 1
ATOM 1423 C C . ARG A 1 177 ? -9.276 29.132 -12.054 1.00 21.82 177 ARG A C 1
ATOM 1424 O O . ARG A 1 177 ? -10.388 29.526 -11.717 1.00 23.75 177 ARG A O 1
ATOM 1432 N N . ALA A 1 178 ? -8.352 28.769 -11.169 1.00 22.47 178 ALA A N 1
ATOM 1433 C CA . ALA A 1 178 ? -8.618 28.823 -9.730 1.00 25.34 178 ALA A CA 1
ATOM 1434 C C . ALA A 1 178 ? -8.978 30.254 -9.329 1.00 25.73 178 ALA A C 1
ATOM 1435 O O . ALA A 1 178 ? -9.650 30.491 -8.326 1.00 26.75 178 ALA A O 1
ATOM 1437 N N . ARG A 1 179 ? -8.506 31.193 -10.138 1.00 26.26 179 ARG A N 1
ATOM 1438 C CA . ARG A 1 179 ? -8.726 32.625 -9.964 1.00 27.57 179 ARG A CA 1
ATOM 1439 C C . ARG A 1 179 ? -10.226 32.928 -9.882 1.00 27.46 179 ARG A C 1
ATOM 1440 O O . ARG A 1 179 ? -10.677 33.638 -8.981 1.00 26.01 179 ARG A O 1
ATOM 1448 N N . GLU A 1 180 ? -10.988 32.383 -10.830 1.00 26.31 180 GLU A N 1
ATOM 1449 C CA . GLU A 1 180 ? -12.435 32.587 -10.889 1.00 26.04 180 GLU A CA 1
ATOM 1450 C C . GLU A 1 180 ? -13.215 31.614 -10.007 1.00 25.09 180 GLU A C 1
ATOM 1451 O O . GLU A 1 180 ? -14.367 31.868 -9.661 1.00 24.66 180 GLU A O 1
ATOM 1457 N N . LEU A 1 181 ? -12.592 30.500 -9.641 1.00 23.77 181 LEU A N 1
ATOM 1458 C CA . LEU A 1 181 ? -13.265 29.512 -8.805 1.00 24.27 181 LEU A CA 1
ATOM 1459 C C . LEU A 1 181 ? -13.430 29.925 -7.345 1.00 23.64 181 LEU A C 1
ATOM 1460 O O . LEU A 1 181 ? -14.535 29.871 -6.807 1.00 23.39 181 LEU A O 1
ATOM 1465 N N . LEU A 1 182 ? -12.335 30.333 -6.710 1.00 23.85 182 LEU A N 1
ATOM 1466 C CA . LEU A 1 182 ? -12.365 30.708 -5.296 1.00 24.50 182 LEU A CA 1
ATOM 1467 C C . LEU A 1 182 ? -13.456 31.705 -4.908 1.00 23.57 182 LEU A C 1
ATOM 1468 O O . LEU A 1 182 ? -14.223 31.450 -3.985 1.00 24.63 182 LEU A O 1
ATOM 1473 N N . PRO A 1 183 ? -13.546 32.852 -5.601 1.00 23.73 183 PRO A N 1
ATOM 1474 C CA . PRO A 1 183 ? -14.595 33.810 -5.236 1.00 24.17 183 PRO A CA 1
ATOM 1475 C C . PRO A 1 183 ? -15.989 33.189 -5.310 1.00 23.87 183 PRO A C 1
ATOM 1476 O O . PRO A 1 183 ? -16.883 33.550 -4.545 1.00 21.80 183 PRO A O 1
ATOM 1480 N N . LEU A 1 184 ? -16.167 32.248 -6.231 1.00 24.63 184 LEU A N 1
ATOM 1481 C CA . LEU A 1 184 ? -17.450 31.576 -6.379 1.00 24.93 184 LEU A CA 1
ATOM 1482 C C . LEU A 1 184 ? -17.685 30.679 -5.173 1.00 23.59 184 LEU A C 1
ATOM 1483 O O . LEU A 1 184 ? -18.794 30.624 -4.640 1.00 23.12 184 LEU A O 1
ATOM 1488 N N . PHE A 1 185 ? -16.635 29.988 -4.733 1.00 22.92 185 PHE A N 1
ATOM 1489 C CA . PHE A 1 185 ? -16.750 29.100 -3.584 1.00 22.60 185 PHE A CA 1
ATOM 1490 C C . PHE A 1 185 ? -16.886 29.860 -2.269 1.00 22.07 185 PHE A C 1
ATOM 1491 O O . PHE A 1 185 ? -17.599 29.418 -1.370 1.00 22.52 185 PHE A O 1
ATOM 1499 N N . ALA A 1 186 ? -16.209 30.996 -2.148 1.00 21.38 186 ALA A N 1
ATOM 1500 C CA . ALA A 1 186 ? -16.313 31.779 -0.920 1.00 22.54 186 ALA A CA 1
ATOM 1501 C C . ALA A 1 186 ? -17.771 32.207 -0.792 1.00 22.31 186 ALA A C 1
ATOM 1502 O O . ALA A 1 186 ? -18.386 32.072 0.261 1.00 22.85 186 ALA A O 1
ATOM 1504 N N . GLU A 1 187 ? -18.316 32.708 -1.892 1.00 22.47 187 GLU A N 1
ATOM 1505 C CA . GLU A 1 187 ? -19.704 33.157 -1.950 1.00 24.15 187 GLU A CA 1
ATOM 1506 C C . GLU A 1 187 ? -20.602 32.001 -1.501 1.00 23.96 187 GLU A C 1
ATOM 1507 O O . GLU A 1 187 ? -21.412 32.124 -0.576 1.00 22.67 187 GLU A O 1
ATOM 1513 N N . LEU A 1 188 ? -20.420 30.864 -2.161 1.00 23.41 188 LEU A N 1
ATOM 1514 C CA . LEU A 1 188 ? -21.184 29.663 -1.886 1.00 22.31 188 LEU A CA 1
ATOM 1515 C C . LEU A 1 188 ? -21.053 29.191 -0.434 1.00 23.45 188 LEU A C 1
ATOM 1516 O O . LEU A 1 188 ? -22.042 28.829 0.198 1.00 23.93 188 LEU A O 1
ATOM 1521 N N . LYS A 1 189 ? -19.834 29.202 0.091 1.00 23.93 189 LYS A N 1
ATOM 1522 C CA . LYS A 1 189 ? -19.576 28.768 1.461 1.00 25.91 189 LYS A CA 1
ATOM 1523 C C . LYS A 1 189 ? -20.344 29.625 2.464 1.00 26.38 189 LYS A C 1
ATOM 1524 O O . LYS A 1 189 ? -20.898 29.119 3.447 1.00 26.67 189 LYS A O 1
ATOM 1530 N N . GLU A 1 190 ? -20.360 30.927 2.209 1.00 26.05 190 GLU A N 1
ATOM 1531 C CA . GLU A 1 190 ? -21.051 31.886 3.060 1.00 26.46 190 GLU A CA 1
ATOM 1532 C C . GLU A 1 190 ? -22.556 31.609 3.035 1.00 25.35 190 GLU A C 1
ATOM 1533 O O . GLU A 1 190 ? -23.201 31.523 4.075 1.00 24.71 190 GLU A O 1
ATOM 1539 N N . GLY A 1 191 ? -23.104 31.451 1.835 1.00 24.02 191 GLY A N 1
ATOM 1540 C CA . GLY A 1 191 ? -24.527 31.201 1.699 1.00 23.03 191 GLY A CA 1
ATOM 1541 C C . GLY A 1 191 ? -24.990 29.876 2.276 1.00 22.54 191 GLY A C 1
ATOM 1542 O O . GLY A 1 191 ? -26.018 29.814 2.950 1.00 22.08 191 GLY A O 1
ATOM 1543 N N . LEU A 1 192 ? -24.239 28.811 2.018 1.00 20.96 192 LEU A N 1
ATOM 1544 C CA . LEU A 1 192 ? -24.621 27.495 2.517 1.00 20.23 192 LEU A CA 1
ATOM 1545 C C . LEU A 1 192 ? -24.569 27.431 4.042 1.00 21.04 192 LEU A C 1
ATOM 1546 O O . LEU A 1 192 ? -25.459 26.852 4.669 1.00 21.09 192 LEU A O 1
ATOM 1551 N N . LYS A 1 193 ? -23.537 28.027 4.635 1.00 21.80 193 LYS A N 1
ATOM 1552 C CA . LYS A 1 193 ? -23.392 28.038 6.094 1.00 24.91 193 LYS A CA 1
ATOM 1553 C C . LYS A 1 193 ? -24.666 28.511 6.791 1.00 23.90 193 LYS A C 1
ATOM 1554 O O . LYS A 1 193 ? -25.160 27.860 7.709 1.00 23.84 193 LYS A O 1
ATOM 1560 N N . GLY A 1 194 ? -25.189 29.649 6.347 1.00 24.32 194 GLY A N 1
ATOM 1561 C CA . GLY A 1 194 ? -26.386 30.209 6.946 1.00 23.73 194 GLY A CA 1
ATOM 1562 C C . GLY A 1 194 ? -27.666 29.419 6.750 1.00 22.33 194 GLY A C 1
ATOM 1563 O O . GLY A 1 194 ? -28.487 29.350 7.661 1.00 22.50 194 GLY A O 1
ATOM 1564 N N . LEU A 1 195 ? -27.848 28.825 5.573 1.00 22.78 195 LEU A N 1
ATOM 1565 C CA . LEU A 1 195 ? -29.058 28.056 5.294 1.00 20.96 195 LEU A CA 1
ATOM 1566 C C . LEU A 1 195 ? -29.101 26.784 6.126 1.00 21.07 195 LEU A C 1
ATOM 1567 O O . LEU A 1 195 ? -30.161 26.396 6.627 1.00 19.94 195 LEU A O 1
ATOM 1572 N N . LEU A 1 196 ? -27.948 26.137 6.268 1.00 20.27 196 LEU A N 1
ATOM 1573 C CA . LEU A 1 196 ? -27.865 24.912 7.053 1.00 22.90 196 LEU A CA 1
ATOM 1574 C C . LEU A 1 196 ? -28.241 25.204 8.500 1.00 22.66 196 LEU A C 1
ATOM 1575 O O . LEU A 1 196 ? -28.849 24.370 9.170 1.00 23.87 196 LEU A O 1
ATOM 1580 N N . ASP A 1 197 ? -27.886 26.394 8.974 1.00 23.96 197 ASP A N 1
ATOM 1581 C CA . ASP A 1 197 ? -28.203 26.789 10.344 1.00 25.01 197 ASP A CA 1
ATOM 1582 C C . ASP A 1 197 ? -29.709 26.925 10.507 1.00 23.62 197 ASP A C 1
ATOM 1583 O O . ASP A 1 197 ? -30.292 26.379 11.441 1.00 23.07 197 ASP A O 1
ATOM 1588 N N . ARG A 1 198 ? -30.334 27.663 9.593 1.00 22.25 198 ARG A N 1
ATOM 1589 C CA . ARG A 1 198 ? -31.775 27.876 9.649 1.00 21.76 198 ARG A CA 1
ATOM 1590 C C . ARG A 1 198 ? -32.501 26.540 9.615 1.00 22.07 198 ARG A C 1
ATOM 1591 O O . ARG A 1 198 ? -33.459 26.329 10.366 1.00 21.77 198 ARG A O 1
ATOM 1599 N N . ILE A 1 199 ? -32.029 25.639 8.754 1.00 20.40 199 ILE A N 1
ATOM 1600 C CA . ILE A 1 199 ? -32.622 24.314 8.609 1.00 19.97 199 ILE A CA 1
ATOM 1601 C C . ILE A 1 199 ? -32.510 23.506 9.897 1.00 20.48 199 ILE A C 1
ATOM 1602 O O . ILE A 1 199 ? -33.458 22.827 10.294 1.00 20.85 199 ILE A O 1
ATOM 1607 N N . LEU A 1 200 ? -31.345 23.569 10.537 1.00 21.35 200 LEU A N 1
ATOM 1608 C CA . LEU A 1 200 ? -31.115 22.837 11.783 1.00 21.66 200 LEU A CA 1
ATOM 1609 C C . LEU A 1 200 ? -32.018 23.386 12.885 1.00 23.04 200 LEU A C 1
ATOM 1610 O O . LEU A 1 200 ? -32.709 22.632 13.563 1.00 24.85 200 LEU A O 1
ATOM 1615 N N . GLY A 1 201 ? -32.014 24.701 13.061 1.00 22.91 201 GLY A N 1
ATOM 1616 C CA . GLY A 1 201 ? -32.860 25.295 14.080 1.00 26.26 201 GLY A CA 1
ATOM 1617 C C . GLY A 1 201 ? -34.331 25.222 13.702 1.00 28.55 201 GLY A C 1
ATOM 1618 O O . GLY A 1 201 ? -35.198 25.665 14.451 1.00 29.36 201 GLY A O 1
ATOM 1619 N N . SER A 1 202 ? -34.616 24.653 12.536 1.00 30.44 202 SER A N 1
ATOM 1620 C CA . SER A 1 202 ? -35.992 24.529 12.058 1.00 32.93 202 SER A CA 1
ATOM 1621 C C . SER A 1 202 ? -36.789 23.468 12.799 1.00 34.92 202 SER A C 1
ATOM 1622 O O . SER A 1 202 ? -36.269 22.402 13.136 1.00 33.65 202 SER A O 1
ATOM 1625 N N . GLY A 1 203 ? -38.062 23.769 13.035 1.00 36.64 203 GLY A N 1
ATOM 1626 C CA . GLY A 1 203 ? -38.932 22.838 13.726 1.00 38.82 203 GLY A CA 1
ATOM 1627 C C . GLY A 1 203 ? -39.527 21.797 12.799 1.00 40.65 203 GLY A C 1
ATOM 1628 O O . GLY A 1 203 ? -40.165 20.850 13.257 1.00 41.48 203 GLY A O 1
ATOM 1629 N N . LYS A 1 204 ? -39.325 21.970 11.494 1.00 41.14 204 LYS A N 1
ATOM 1630 C CA . LYS A 1 204 ? -39.849 21.027 10.510 1.00 41.09 204 LYS A CA 1
ATOM 1631 C C . LYS A 1 204 ? -38.840 19.912 10.265 1.00 40.51 204 LYS A C 1
ATOM 1632 O O . LYS A 1 204 ? -37.650 20.169 10.084 1.00 42.15 204 LYS A O 1
ATOM 1638 N N . ARG A 1 205 ? -39.314 18.672 10.259 1.00 39.24 205 ARG A N 1
ATOM 1639 C CA . ARG A 1 205 ? -38.428 17.535 10.045 1.00 37.96 205 ARG A CA 1
ATOM 1640 C C . ARG A 1 205 ? -39.016 16.538 9.047 1.00 35.60 205 ARG A C 1
ATOM 1641 O O . ARG A 1 205 ? -40.152 16.097 9.202 1.00 35.03 205 ARG A O 1
ATOM 1649 N N . PRO A 1 206 ? -38.243 16.170 8.009 1.00 34.15 206 PRO A N 1
ATOM 1650 C CA . PRO A 1 206 ? -38.680 15.219 6.982 1.00 31.81 206 PRO A CA 1
ATOM 1651 C C . PRO A 1 206 ? -38.651 13.772 7.479 1.00 32.14 206 PRO A C 1
ATOM 1652 O O . PRO A 1 206 ? -37.833 13.410 8.333 1.00 31.22 206 PRO A O 1
ATOM 1656 N N . ASP A 1 207 ? -39.546 12.947 6.942 1.00 31.04 207 ASP A N 1
ATOM 1657 C CA . ASP A 1 207 ? -39.616 11.547 7.338 1.00 30.43 207 ASP A CA 1
ATOM 1658 C C . ASP A 1 207 ? -38.846 10.686 6.347 1.00 29.50 207 ASP A C 1
ATOM 1659 O O . ASP A 1 207 ? -39.430 9.99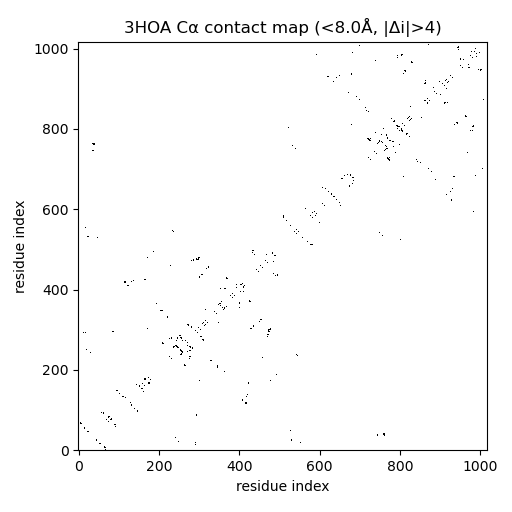0 5.513 1.00 27.83 207 ASP A O 1
ATOM 1664 N N . THR A 1 208 ? -37.524 10.748 6.459 1.00 28.37 208 THR A N 1
ATOM 1665 C CA . THR A 1 208 ? -36.605 10.007 5.610 1.00 27.62 208 THR A CA 1
ATOM 1666 C C . THR A 1 208 ? -36.804 8.496 5.712 1.00 27.42 208 THR A C 1
ATOM 1667 O O . THR A 1 208 ? -36.428 7.742 4.809 1.00 25.28 208 THR A O 1
ATOM 1671 N N . SER A 1 209 ? -37.396 8.061 6.819 1.00 26.95 209 SER A N 1
ATOM 1672 C CA . SER A 1 209 ? -37.654 6.649 7.057 1.00 26.77 209 SER A CA 1
ATOM 1673 C C . SER A 1 209 ? -38.456 6.033 5.912 1.00 25.48 209 SER A C 1
ATOM 1674 O O . SER A 1 209 ? -38.311 4.851 5.603 1.00 25.19 209 SER A O 1
ATOM 1677 N N . ILE A 1 210 ? -39.304 6.841 5.286 1.00 25.62 210 ILE A N 1
ATOM 1678 C CA . ILE A 1 210 ? -40.130 6.379 4.172 1.00 24.87 210 ILE A CA 1
ATOM 1679 C C . ILE A 1 210 ? -39.260 5.852 3.037 1.00 24.01 210 ILE A C 1
ATOM 1680 O O . ILE A 1 210 ? -39.541 4.801 2.456 1.00 23.62 210 ILE A O 1
ATOM 1685 N N . LEU A 1 211 ? -38.195 6.582 2.730 1.00 23.58 211 LEU A N 1
ATOM 1686 C CA . LEU A 1 211 ? -37.297 6.193 1.651 1.00 23.99 211 LEU A CA 1
ATOM 1687 C C . LEU A 1 211 ? -36.540 4.889 1.924 1.00 24.71 211 LEU A C 1
ATOM 1688 O O . LEU A 1 211 ? -35.985 4.286 1.002 1.00 24.45 211 LEU A O 1
ATOM 1693 N N . HIS A 1 212 ? -36.525 4.447 3.180 1.00 23.96 212 HIS A N 1
ATOM 1694 C CA . HIS A 1 212 ? -35.811 3.224 3.539 1.00 23.68 212 HIS A CA 1
ATOM 1695 C C . HIS A 1 212 ? -36.694 1.993 3.713 1.00 24.23 212 HIS A C 1
ATOM 1696 O O . HIS A 1 212 ? -36.245 0.954 4.214 1.00 20.63 212 HIS A O 1
ATOM 1703 N N . ARG A 1 213 ? -37.950 2.115 3.297 1.00 23.40 213 ARG A N 1
ATOM 1704 C CA . ARG A 1 213 ? -38.879 0.997 3.359 1.00 23.59 213 ARG A CA 1
ATOM 1705 C C . ARG A 1 213 ? -38.532 0.151 2.137 1.00 24.38 213 ARG A C 1
ATOM 1706 O O . ARG A 1 213 ? -37.632 0.503 1.373 1.00 23.85 213 ARG A O 1
ATOM 1714 N N . PRO A 1 214 ? -39.223 -0.981 1.941 1.00 25.57 214 PRO A N 1
ATOM 1715 C CA . PRO A 1 214 ? -38.898 -1.795 0.771 1.00 24.36 214 PRO A CA 1
ATOM 1716 C C . PRO A 1 214 ? -39.411 -1.234 -0.554 1.00 23.58 214 PRO A C 1
ATOM 1717 O O . PRO A 1 214 ? -40.506 -0.672 -0.633 1.00 20.40 214 PRO A O 1
ATOM 1721 N N . TYR A 1 215 ? -38.593 -1.390 -1.589 1.00 22.06 215 TYR A N 1
ATOM 1722 C CA . TYR A 1 215 ? -38.934 -0.940 -2.930 1.00 22.77 215 TYR A CA 1
ATOM 1723 C C . TYR A 1 215 ? -38.416 -1.966 -3.931 1.00 22.18 215 TYR A C 1
ATOM 1724 O O . TYR A 1 215 ? -37.265 -1.898 -4.361 1.00 24.39 215 TYR A O 1
ATOM 1733 N N . PRO A 1 216 ? -39.257 -2.946 -4.300 1.00 22.79 216 PRO A N 1
ATOM 1734 C CA . PRO A 1 216 ? -38.864 -3.987 -5.259 1.00 22.30 216 PRO A CA 1
ATOM 1735 C C . PRO A 1 216 ? -38.073 -3.377 -6.414 1.00 22.76 216 PRO A C 1
ATOM 1736 O O . PRO A 1 216 ? -38.531 -2.433 -7.058 1.00 22.05 216 PRO A O 1
ATOM 1740 N N . VAL A 1 217 ? -36.887 -3.918 -6.665 1.00 22.87 217 VAL A N 1
ATOM 1741 C CA . VAL A 1 217 ? -36.015 -3.414 -7.715 1.00 24.50 217 VAL A CA 1
ATOM 1742 C C . VAL A 1 217 ? -36.610 -3.486 -9.121 1.00 25.50 217 VAL A C 1
ATOM 1743 O O . VAL A 1 217 ? -36.343 -2.616 -9.951 1.00 25.97 217 VAL A O 1
ATOM 1747 N N . GLU A 1 218 ? -37.416 -4.507 -9.394 1.00 25.47 218 GLU A N 1
ATOM 1748 C CA . GLU A 1 218 ? -38.021 -4.628 -10.716 1.00 26.21 218 GLU A CA 1
ATOM 1749 C C . GLU A 1 218 ? -39.067 -3.535 -10.908 1.00 25.25 218 GLU A C 1
ATOM 1750 O O . GLU A 1 218 ? -39.253 -3.028 -12.013 1.00 24.01 218 GLU A O 1
ATOM 1756 N N . ALA A 1 219 ? -39.752 -3.177 -9.827 1.00 23.96 219 ALA A N 1
ATOM 1757 C CA . ALA A 1 219 ? -40.753 -2.121 -9.888 1.00 23.32 219 ALA A CA 1
ATOM 1758 C C . ALA A 1 219 ? -40.006 -0.798 -10.078 1.00 22.74 219 ALA A C 1
ATOM 1759 O O . ALA A 1 219 ? -40.481 0.097 -10.771 1.00 22.30 219 ALA A O 1
ATOM 1761 N N . GLN A 1 220 ? -38.827 -0.692 -9.466 1.00 21.76 220 GLN A N 1
ATOM 1762 C CA . GLN A 1 220 ? -38.005 0.508 -9.580 1.00 19.79 220 GLN A CA 1
ATOM 1763 C C . GLN A 1 220 ? -37.540 0.716 -11.020 1.00 19.45 220 GLN A C 1
ATOM 1764 O O . GLN A 1 220 ? -37.494 1.845 -11.512 1.00 18.29 220 GLN A O 1
ATOM 1770 N N . ARG A 1 221 ? -37.199 -0.379 -11.691 1.00 18.26 221 ARG A N 1
ATOM 1771 C CA . ARG A 1 221 ? -36.767 -0.318 -13.080 1.00 18.66 221 ARG A CA 1
ATOM 1772 C C . ARG A 1 221 ? -37.927 0.146 -13.960 1.00 19.34 221 ARG A C 1
ATOM 1773 O O . ARG A 1 221 ? -37.787 1.099 -14.737 1.00 20.19 221 ARG A O 1
ATOM 1781 N N . ARG A 1 222 ? -39.073 -0.521 -13.845 1.00 19.88 222 ARG A N 1
ATOM 1782 C CA . ARG A 1 222 ? -40.237 -0.139 -14.641 1.00 19.76 222 ARG A CA 1
ATOM 1783 C C . ARG A 1 222 ? -40.643 1.311 -14.383 1.00 19.33 222 ARG A C 1
ATOM 1784 O O . ARG A 1 222 ? -41.096 2.000 -15.290 1.00 18.71 222 ARG A O 1
ATOM 1792 N N . PHE A 1 223 ? -40.481 1.772 -13.146 1.00 18.75 223 PHE A N 1
ATOM 1793 C CA . PHE A 1 223 ? -40.818 3.151 -12.812 1.00 17.09 223 PHE A CA 1
ATOM 1794 C C . PHE A 1 223 ? -39.794 4.077 -13.462 1.00 17.07 223 PHE A C 1
ATOM 1795 O O . PHE A 1 223 ? -40.160 5.084 -14.070 1.00 18.70 223 PHE A O 1
ATOM 1803 N N . ALA A 1 224 ? -38.511 3.732 -13.341 1.00 14.25 224 ALA A N 1
ATOM 1804 C CA . ALA A 1 224 ? -37.447 4.540 -13.932 1.00 13.28 224 ALA A CA 1
ATOM 1805 C C . ALA A 1 224 ? -37.666 4.696 -15.431 1.00 13.10 224 ALA A C 1
ATOM 1806 O O . ALA A 1 224 ? -37.530 5.791 -15.971 1.00 14.46 224 ALA A O 1
ATOM 1808 N N . LEU A 1 225 ? -37.997 3.599 -16.102 1.00 12.76 225 LEU A N 1
ATOM 1809 C CA . LEU A 1 225 ? -38.237 3.635 -17.539 1.00 15.40 225 LEU A CA 1
ATOM 1810 C C . LEU A 1 225 ? -39.398 4.564 -17.912 1.00 16.66 225 LEU A C 1
ATOM 1811 O O . LEU A 1 225 ? -39.407 5.147 -19.001 1.00 16.53 225 LEU A O 1
ATOM 1816 N N . GLU A 1 226 ? -40.368 4.704 -17.009 1.00 16.18 226 GLU A N 1
ATOM 1817 C CA . GLU A 1 226 ? -41.515 5.578 -17.246 1.00 18.34 226 GLU A CA 1
ATOM 1818 C C . GLU A 1 226 ? -41.070 7.035 -17.201 1.00 16.62 226 GLU A C 1
ATOM 1819 O O . GLU A 1 226 ? -41.474 7.853 -18.032 1.00 14.55 226 GLU A O 1
ATOM 1825 N N . LEU A 1 227 ? -40.239 7.350 -16.214 1.00 14.79 227 LEU A N 1
ATOM 1826 C CA . LEU A 1 227 ? -39.737 8.704 -16.044 1.00 15.61 227 LEU A CA 1
ATOM 1827 C C . LEU A 1 227 ? -38.877 9.117 -17.217 1.00 15.64 227 LEU A C 1
ATOM 1828 O O . LEU A 1 227 ? -38.942 10.259 -17.670 1.00 15.85 227 LEU A O 1
ATOM 1833 N N . LEU A 1 228 ? -38.075 8.179 -17.714 1.00 15.16 228 LEU A N 1
ATOM 1834 C CA . LEU A 1 228 ? -37.191 8.457 -18.833 1.00 15.03 228 LEU A CA 1
ATOM 1835 C C . LEU A 1 228 ? -37.954 8.886 -20.081 1.00 15.51 228 LEU A C 1
ATOM 1836 O O . LEU A 1 228 ? -37.721 9.971 -20.607 1.00 16.65 228 LEU A O 1
ATOM 1841 N N . SER A 1 229 ? -38.869 8.046 -20.553 1.00 17.76 229 SER A N 1
ATOM 1842 C CA . SER A 1 229 ? -39.631 8.379 -21.749 1.00 20.22 229 SER A CA 1
ATOM 1843 C C . SER A 1 229 ? -40.508 9.606 -21.532 1.00 20.30 229 SER A C 1
ATOM 1844 O O . SER A 1 229 ? -40.716 10.397 -22.447 1.00 19.85 229 SER A O 1
ATOM 1847 N N . ALA A 1 230 ? -41.018 9.775 -20.317 1.00 19.08 230 ALA A N 1
ATOM 1848 C CA . ALA A 1 230 ? -41.869 10.921 -20.035 1.00 19.24 230 ALA A CA 1
ATOM 1849 C C . ALA A 1 230 ? -41.093 12.238 -20.079 1.00 17.27 230 ALA A C 1
ATOM 1850 O O . ALA A 1 230 ? -41.658 13.271 -20.414 1.00 17.03 230 ALA A O 1
ATOM 1852 N N . CYS A 1 231 ? -39.799 12.197 -19.758 1.00 17.02 231 CYS A N 1
ATOM 1853 C CA . CYS A 1 231 ? -38.975 13.409 -19.757 1.00 14.92 231 CYS A CA 1
ATOM 1854 C C . CYS A 1 231 ? -38.335 13.765 -21.092 1.00 13.83 231 CYS A C 1
ATOM 1855 O O . CYS A 1 231 ? -37.748 14.832 -21.230 1.00 14.50 231 CYS A O 1
ATOM 1858 N N . GLY A 1 232 ? -38.430 12.872 -22.068 1.00 13.92 232 GLY A N 1
ATOM 1859 C CA . GLY A 1 232 ? -37.847 13.161 -23.366 1.00 13.33 232 GLY A CA 1
ATOM 1860 C C . GLY A 1 232 ? -36.612 12.348 -23.709 1.00 13.97 232 GLY A C 1
ATOM 1861 O O . GLY A 1 232 ? -35.972 12.602 -24.727 1.00 13.23 232 GLY A O 1
ATOM 1862 N N . TYR A 1 233 ? -36.253 11.383 -22.867 1.00 13.49 233 TYR A N 1
ATOM 1863 C CA . TYR A 1 233 ? -35.091 10.546 -23.168 1.00 15.78 233 TYR A CA 1
ATOM 1864 C C . TYR A 1 233 ? -35.560 9.575 -24.250 1.00 14.67 233 TYR A C 1
ATOM 1865 O O . TYR A 1 233 ? -36.633 8.985 -24.131 1.00 14.51 233 TYR A O 1
ATOM 1874 N N . ASP A 1 234 ? -34.780 9.442 -25.317 1.00 13.50 234 ASP A N 1
ATOM 1875 C CA . ASP A 1 234 ? -35.151 8.560 -26.426 1.00 14.02 234 ASP A CA 1
ATOM 1876 C C . ASP A 1 234 ? -34.603 7.171 -26.149 1.00 12.56 234 ASP A C 1
ATOM 1877 O O . ASP A 1 234 ? -33.413 6.924 -26.337 1.00 12.99 234 ASP A O 1
ATOM 1882 N N . LEU A 1 235 ? -35.467 6.270 -25.696 1.00 11.50 235 LEU A N 1
ATOM 1883 C CA . LEU A 1 235 ? -35.053 4.903 -25.391 1.00 14.48 235 LEU A CA 1
ATOM 1884 C C . LEU A 1 235 ? -34.740 4.090 -26.646 1.00 14.79 235 LEU A C 1
ATOM 1885 O O . LEU A 1 235 ? -34.152 3.010 -26.570 1.00 16.11 235 LEU A O 1
ATOM 1890 N N . GLU A 1 236 ? -35.128 4.608 -27.805 1.00 14.81 236 GLU A N 1
ATOM 1891 C CA . GLU A 1 236 ? -34.848 3.910 -29.055 1.00 16.36 236 GLU A CA 1
ATOM 1892 C C . GLU A 1 236 ? -33.455 4.300 -29.523 1.00 13.96 236 GLU A C 1
ATOM 1893 O O . GLU A 1 236 ? -32.934 3.750 -30.492 1.00 14.53 236 GLU A O 1
ATOM 1899 N N . ALA A 1 237 ? -32.860 5.253 -28.813 1.00 12.43 237 ALA A N 1
ATOM 1900 C CA . ALA A 1 237 ? -31.520 5.732 -29.126 1.00 11.88 237 ALA A CA 1
ATOM 1901 C C . ALA A 1 237 ? -30.642 5.606 -27.886 1.00 12.75 237 ALA A C 1
ATOM 1902 O O . ALA A 1 237 ? -29.617 6.282 -27.758 1.00 11.20 237 ALA A O 1
ATOM 1904 N N . GLY A 1 238 ? -31.057 4.736 -26.973 1.00 11.89 238 GLY A N 1
ATOM 1905 C CA . GLY A 1 238 ? -30.301 4.534 -25.754 1.00 12.61 238 GLY A CA 1
ATOM 1906 C C . GLY A 1 238 ? -30.828 3.340 -24.986 1.00 14.25 238 GLY A C 1
ATOM 1907 O O . GLY A 1 238 ? -31.594 2.538 -25.523 1.00 14.77 238 GLY A O 1
ATOM 1908 N N . ARG A 1 239 ? -30.400 3.200 -23.737 1.00 12.15 239 ARG A N 1
ATOM 1909 C CA . ARG A 1 239 ? -30.864 2.093 -22.899 1.00 12.46 239 ARG A CA 1
ATOM 1910 C C . ARG A 1 239 ? -30.461 2.338 -21.456 1.00 10.66 239 ARG A C 1
ATOM 1911 O O . ARG A 1 239 ? -29.596 3.171 -21.185 1.00 8.63 239 ARG A O 1
ATOM 1919 N N . LEU A 1 240 ? -31.100 1.603 -20.548 1.00 11.18 240 LEU A N 1
ATOM 1920 C CA . LEU A 1 240 ? -30.857 1.709 -19.111 1.00 12.16 240 LEU A CA 1
ATOM 1921 C C . LEU A 1 240 ? -30.401 0.340 -18.592 1.00 13.30 240 LEU A C 1
ATOM 1922 O O . LEU A 1 240 ? -31.088 -0.661 -18.799 1.00 14.11 240 LEU A O 1
ATOM 1927 N N . ASP A 1 241 ? -29.250 0.297 -17.926 1.00 11.81 241 ASP A N 1
ATOM 1928 C CA . ASP A 1 241 ? -28.725 -0.958 -17.383 1.00 13.13 241 ASP A CA 1
ATOM 1929 C C . ASP A 1 241 ? -28.193 -0.782 -15.965 1.00 12.92 241 ASP A C 1
ATOM 1930 O O . ASP A 1 241 ? -27.756 0.304 -15.588 1.00 13.81 241 ASP A O 1
ATOM 1935 N N . PRO A 1 242 ? -28.242 -1.845 -15.152 1.00 13.42 242 PRO A N 1
ATOM 1936 C CA . PRO A 1 242 ? -27.727 -1.694 -13.790 1.00 16.12 242 PRO A CA 1
ATOM 1937 C C . PRO A 1 242 ? -26.201 -1.717 -13.838 1.00 17.53 242 PRO A C 1
ATOM 1938 O O . PRO A 1 242 ? -25.613 -2.237 -14.790 1.00 15.98 242 PRO A O 1
ATOM 1942 N N . THR A 1 243 ? -25.568 -1.133 -12.824 1.00 17.82 243 THR A N 1
ATOM 1943 C CA . THR A 1 243 ? -24.116 -1.074 -12.751 1.00 19.69 243 THR A CA 1
ATOM 1944 C C . THR A 1 243 ? -23.739 -0.800 -11.294 1.00 22.73 243 THR A C 1
ATOM 1945 O O . THR A 1 243 ? -24.605 -0.486 -10.469 1.00 21.55 243 THR A O 1
ATOM 1949 N N . ALA A 1 244 ? -22.457 -0.933 -10.971 1.00 23.82 244 ALA A N 1
ATOM 1950 C CA . ALA A 1 244 ? -21.988 -0.700 -9.608 1.00 24.18 244 ALA A CA 1
ATOM 1951 C C . ALA A 1 244 ? -21.959 0.791 -9.291 1.00 25.10 244 ALA A C 1
ATOM 1952 O O . ALA A 1 244 ? -22.249 1.205 -8.173 1.00 26.30 244 ALA A O 1
ATOM 1954 N N . HIS A 1 245 ? -21.597 1.592 -10.285 1.00 26.14 245 HIS A N 1
ATOM 1955 C CA . HIS A 1 245 ? -21.513 3.037 -10.118 1.00 26.23 245 HIS A CA 1
ATOM 1956 C C . HIS A 1 245 ? -22.140 3.696 -11.339 1.00 25.40 245 HIS A C 1
ATOM 1957 O O . HIS A 1 245 ? -21.529 3.762 -12.407 1.00 24.69 245 HIS A O 1
ATOM 1964 N N . PRO A 1 246 ? -23.376 4.192 -11.193 1.00 24.85 246 PRO A N 1
ATOM 1965 C CA . PRO A 1 246 ? -24.081 4.841 -12.299 1.00 23.74 246 PRO A CA 1
ATOM 1966 C C . PRO A 1 246 ? -23.237 5.845 -13.076 1.00 21.88 246 PRO A C 1
ATOM 1967 O O . PRO A 1 246 ? -22.452 6.596 -12.506 1.00 20.07 246 PRO A O 1
ATOM 1971 N N . PHE A 1 247 ? -23.412 5.833 -14.390 1.00 19.51 247 PHE A N 1
ATOM 1972 C CA . PHE A 1 247 ? -22.694 6.728 -15.279 1.00 18.07 247 PHE A CA 1
ATOM 1973 C C . PHE A 1 247 ? -23.479 6.789 -16.580 1.00 17.26 247 PHE A C 1
ATOM 1974 O O . PHE A 1 247 ? -24.495 6.097 -16.744 1.00 15.47 247 PHE A O 1
ATOM 1982 N N . GLU A 1 248 ? -23.009 7.620 -17.501 1.00 15.00 248 GLU A N 1
ATOM 1983 C CA . GLU A 1 248 ? -23.641 7.751 -18.802 1.00 15.81 248 GLU A CA 1
ATOM 1984 C C . GLU A 1 248 ? -22.501 7.815 -19.802 1.00 14.22 248 GLU A C 1
ATOM 1985 O O . GLU A 1 248 ? -21.442 8.349 -19.496 1.00 12.13 248 GLU A O 1
ATOM 1991 N N . ILE A 1 249 ? -22.716 7.267 -20.990 1.00 13.46 249 ILE A N 1
ATOM 1992 C CA . ILE A 1 249 ? -21.684 7.270 -22.013 1.00 15.47 249 ILE A CA 1
ATOM 1993 C C . ILE A 1 249 ? -22.336 7.330 -23.387 1.00 13.40 249 ILE A C 1
ATOM 1994 O O . ILE A 1 249 ? -23.305 6.620 -23.649 1.00 13.15 249 ILE A O 1
ATOM 1999 N N . ALA A 1 250 ? -21.813 8.200 -24.245 1.00 12.34 250 ALA A N 1
ATOM 2000 C CA . ALA A 1 250 ? -22.326 8.362 -25.597 1.00 11.75 250 ALA A CA 1
ATOM 2001 C C . ALA A 1 250 ? -21.483 7.549 -26.570 1.00 14.56 250 ALA A C 1
ATOM 2002 O O . ALA A 1 250 ? -20.295 7.827 -26.749 1.00 17.05 250 ALA A O 1
ATOM 2004 N N . ILE A 1 251 ? -22.088 6.548 -27.198 1.00 13.38 251 ILE A N 1
ATOM 2005 C CA . ILE A 1 251 ? -21.369 5.720 -28.156 1.00 13.72 251 ILE A CA 1
ATOM 2006 C C . ILE A 1 251 ? -21.305 6.469 -29.480 1.00 14.09 251 ILE A C 1
ATOM 2007 O O . ILE A 1 251 ? -20.275 6.488 -30.158 1.00 13.37 251 ILE A O 1
ATOM 2012 N N . GLY A 1 252 ? -22.418 7.102 -29.831 1.00 13.53 252 GLY A N 1
ATOM 2013 C CA . GLY A 1 252 ? -22.484 7.868 -31.059 1.00 13.61 252 GLY A CA 1
ATOM 2014 C C . GLY A 1 252 ? -23.909 8.317 -31.304 1.00 14.36 252 GLY A C 1
ATOM 2015 O O . GLY A 1 252 ? -24.789 8.018 -30.493 1.00 15.02 252 GLY A O 1
ATOM 2016 N N . PRO A 1 253 ? -24.174 9.041 -32.402 1.00 14.92 253 PRO A N 1
ATOM 2017 C CA . PRO A 1 253 ? -25.542 9.492 -32.678 1.00 16.29 253 PRO A CA 1
ATOM 2018 C C . PRO A 1 253 ? -26.497 8.306 -32.675 1.00 14.20 253 PRO A C 1
ATOM 2019 O O . PRO A 1 253 ? -26.206 7.267 -33.265 1.00 15.13 253 PRO A O 1
ATOM 2023 N N . GLY A 1 254 ? -27.622 8.464 -31.984 1.00 12.84 254 GLY A N 1
ATOM 2024 C CA . GLY A 1 254 ? -28.607 7.404 -31.893 1.00 10.91 254 GLY A CA 1
ATOM 2025 C C . GLY A 1 254 ? -28.224 6.331 -30.880 1.00 12.71 254 GLY A C 1
ATOM 2026 O O . GLY A 1 254 ? -28.917 5.323 -30.744 1.00 11.95 254 GLY A O 1
ATOM 2027 N N . ASP A 1 255 ? -27.125 6.540 -30.160 1.00 11.45 255 ASP A N 1
ATOM 2028 C CA . ASP A 1 255 ? -26.696 5.548 -29.179 1.00 12.24 255 ASP A CA 1
ATOM 2029 C C . ASP A 1 255 ? -26.036 6.167 -27.949 1.00 9.29 255 ASP A C 1
ATOM 2030 O O . ASP A 1 255 ? -24.811 6.243 -27.847 1.00 7.99 255 ASP A O 1
ATOM 2035 N N . VAL A 1 256 ? -26.869 6.601 -27.015 1.00 9.28 256 VAL A N 1
ATOM 2036 C CA . VAL A 1 256 ? -26.407 7.216 -25.778 1.00 9.91 256 VAL A CA 1
ATOM 2037 C C . VAL A 1 256 ? -26.984 6.387 -24.647 1.00 9.11 256 VAL A C 1
ATOM 2038 O O . VAL A 1 256 ? -28.204 6.314 -24.475 1.00 11.45 256 VAL A O 1
ATOM 2042 N N . ARG A 1 257 ? -26.110 5.782 -23.855 1.00 9.01 257 ARG A N 1
ATOM 2043 C CA . ARG A 1 257 ? -26.568 4.895 -22.791 1.00 9.41 257 ARG A CA 1
ATOM 2044 C C . ARG A 1 257 ? -26.364 5.387 -21.362 1.00 11.06 257 ARG A C 1
ATOM 2045 O O . ARG A 1 257 ? -25.427 6.128 -21.062 1.00 9.85 257 ARG A O 1
ATOM 2053 N N . ILE A 1 258 ? -27.254 4.957 -20.475 1.00 11.11 258 ILE A N 1
ATOM 2054 C CA . ILE A 1 258 ? -27.162 5.345 -19.078 1.00 11.18 258 ILE A CA 1
ATOM 2055 C C . ILE A 1 258 ? -27.297 4.108 -18.209 1.00 11.15 258 ILE A C 1
ATOM 2056 O O . ILE A 1 258 ? -27.725 3.053 -18.673 1.00 10.21 258 ILE A O 1
ATOM 2061 N N . THR A 1 259 ? -26.917 4.255 -16.947 1.00 11.71 259 THR A N 1
ATOM 2062 C CA . THR A 1 259 ? -26.978 3.173 -15.989 1.00 11.21 259 THR A CA 1
ATOM 2063 C C . THR A 1 259 ? -27.316 3.741 -14.619 1.00 13.58 259 THR A C 1
ATOM 2064 O O . THR A 1 259 ? -27.139 4.934 -14.359 1.00 15.06 259 THR A O 1
ATOM 2068 N N . THR A 1 260 ? -27.808 2.877 -13.744 1.00 13.74 260 THR A N 1
ATOM 2069 C CA . THR A 1 260 ? -28.145 3.274 -12.390 1.00 15.10 260 THR A CA 1
ATOM 2070 C C . THR A 1 260 ? -27.835 2.074 -11.501 1.00 15.04 260 THR A C 1
ATOM 2071 O O . THR A 1 260 ? -27.324 1.057 -11.976 1.00 15.49 260 THR A O 1
ATOM 2075 N N . ARG A 1 261 ? -28.141 2.193 -10.218 1.00 16.88 261 ARG A N 1
ATOM 2076 C CA . ARG A 1 261 ? -27.878 1.128 -9.258 1.00 18.64 261 ARG A CA 1
ATOM 2077 C C . ARG A 1 261 ? -29.035 1.156 -8.271 1.00 17.85 261 ARG A C 1
ATOM 2078 O O . ARG A 1 261 ? -29.231 2.143 -7.571 1.00 19.13 261 ARG A O 1
ATOM 2086 N N . TYR A 1 262 ? -29.811 0.081 -8.217 1.00 19.15 262 TYR A N 1
ATOM 2087 C CA . TYR A 1 262 ? -30.948 0.049 -7.310 1.00 21.08 262 TYR A CA 1
ATOM 2088 C C . TYR A 1 262 ? -30.653 -0.633 -5.979 1.00 22.04 262 TYR A C 1
ATOM 2089 O O . TYR A 1 262 ? -29.864 -1.572 -5.907 1.00 22.99 262 TYR A O 1
ATOM 2098 N N . TYR A 1 263 ? -31.293 -0.137 -4.926 1.00 24.48 263 TYR A N 1
ATOM 2099 C CA . TYR A 1 263 ? -31.169 -0.720 -3.598 1.00 26.64 263 TYR A CA 1
ATOM 2100 C C . TYR A 1 263 ? -32.581 -1.074 -3.164 1.00 27.01 263 TYR A C 1
ATOM 2101 O O . TYR A 1 263 ? -33.435 -0.198 -3.029 1.00 27.55 263 TYR A O 1
ATOM 2110 N N . GLU A 1 264 ? -32.826 -2.360 -2.955 1.00 27.98 264 GLU A N 1
ATOM 2111 C CA . GLU A 1 264 ? -34.144 -2.835 -2.555 1.00 29.12 264 GLU A CA 1
ATOM 2112 C C . GLU A 1 264 ? -34.708 -2.093 -1.348 1.00 27.99 264 GLU A C 1
ATOM 2113 O O . GLU A 1 264 ? -35.923 -1.981 -1.194 1.00 26.83 264 GLU A O 1
ATOM 2119 N N . ASP A 1 265 ? -33.826 -1.571 -0.505 1.00 27.37 265 ASP A N 1
ATOM 2120 C CA . ASP A 1 265 ? -34.254 -0.871 0.703 1.00 28.93 265 ASP A CA 1
ATOM 2121 C C . ASP A 1 265 ? -33.993 0.632 0.692 1.00 27.30 265 ASP A C 1
ATOM 2122 O O . ASP A 1 265 ? -33.961 1.258 1.752 1.00 26.06 265 ASP A O 1
ATOM 2127 N N . PHE A 1 266 ? -33.808 1.213 -0.491 1.00 26.00 266 PHE A N 1
ATOM 2128 C CA . PHE A 1 266 ? -33.548 2.647 -0.585 1.00 24.28 266 PHE A CA 1
ATOM 2129 C C . PHE A 1 266 ? -33.989 3.241 -1.927 1.00 22.56 266 PHE A C 1
ATOM 2130 O O . PHE A 1 266 ? -33.308 3.087 -2.941 1.00 20.04 266 PHE A O 1
ATOM 2138 N N . PHE A 1 267 ? -35.126 3.935 -1.905 1.00 21.72 267 PHE A N 1
ATOM 2139 C CA . PHE A 1 267 ? -35.721 4.566 -3.087 1.00 21.19 267 PHE A CA 1
ATOM 2140 C C . PHE A 1 267 ? -34.812 5.473 -3.926 1.00 20.65 267 PHE A C 1
ATOM 2141 O O . PHE A 1 267 ? -34.663 5.274 -5.129 1.00 21.80 267 PHE A O 1
ATOM 2149 N N . ASN A 1 268 ? -34.230 6.478 -3.282 1.00 19.62 268 ASN A N 1
ATOM 2150 C CA . ASN A 1 268 ? -33.376 7.468 -3.945 1.00 18.33 268 ASN A CA 1
ATOM 2151 C C . ASN A 1 268 ? -32.330 7.028 -4.978 1.00 19.18 268 ASN A C 1
ATOM 2152 O O . ASN A 1 268 ? -32.387 7.446 -6.136 1.00 16.85 268 ASN A O 1
ATOM 2157 N N . ALA A 1 269 ? -31.369 6.212 -4.556 1.00 18.08 269 ALA A N 1
ATOM 2158 C CA . ALA A 1 269 ? -30.290 5.765 -5.438 1.00 19.18 269 ALA A CA 1
ATOM 2159 C C . ALA A 1 269 ? -30.703 5.365 -6.851 1.00 18.00 269 ALA A C 1
ATOM 2160 O O . ALA A 1 269 ? -30.211 5.919 -7.832 1.00 17.73 269 ALA A O 1
ATOM 2162 N N . GLY A 1 270 ? -31.608 4.403 -6.954 1.00 18.43 270 GLY A N 1
ATOM 2163 C CA . GLY A 1 270 ? -32.042 3.950 -8.260 1.00 17.59 270 GLY A CA 1
ATOM 2164 C C . GLY A 1 270 ? -32.793 4.970 -9.091 1.00 18.66 270 GLY A C 1
ATOM 2165 O O . GLY A 1 270 ? -32.538 5.106 -10.295 1.00 18.76 270 GLY A O 1
ATOM 2166 N N . ILE A 1 271 ? -33.711 5.694 -8.456 1.00 16.87 271 ILE A N 1
ATOM 2167 C CA . ILE A 1 271 ? -34.524 6.678 -9.158 1.00 17.23 271 ILE A CA 1
ATOM 2168 C C . ILE A 1 271 ? -33.819 7.986 -9.497 1.00 17.01 271 ILE A C 1
ATOM 2169 O O . ILE A 1 271 ? -33.791 8.398 -10.658 1.00 15.97 271 ILE A O 1
ATOM 2174 N N . PHE A 1 272 ? -33.255 8.647 -8.495 1.00 16.13 272 PHE A N 1
ATOM 2175 C CA . PHE A 1 272 ? -32.573 9.903 -8.753 1.00 17.49 272 PHE A CA 1
ATOM 2176 C C . PHE A 1 272 ? -31.242 9.638 -9.443 1.00 18.21 272 PHE A C 1
ATOM 2177 O O . PHE A 1 272 ? -30.658 10.525 -10.070 1.00 16.92 272 PHE A O 1
ATOM 2185 N N . GLY A 1 273 ? -30.764 8.405 -9.327 1.00 17.22 273 GLY A N 1
ATOM 2186 C CA . GLY A 1 273 ? -29.538 8.057 -10.008 1.00 15.97 273 GLY A CA 1
ATOM 2187 C C . GLY A 1 273 ? -29.885 8.042 -11.491 1.00 13.76 273 GLY A C 1
ATOM 2188 O O . GLY A 1 273 ? -29.128 8.539 -12.322 1.00 13.81 273 GLY A O 1
ATOM 2189 N N . THR A 1 274 ? -31.045 7.480 -11.822 1.00 12.35 274 THR A N 1
ATOM 2190 C CA . THR A 1 274 ? -31.485 7.409 -13.216 1.00 12.90 274 THR A CA 1
ATOM 2191 C C . THR A 1 274 ? -31.682 8.795 -13.828 1.00 13.97 274 THR A C 1
ATOM 2192 O O . THR A 1 274 ? -31.209 9.062 -14.928 1.00 14.04 274 THR A O 1
ATOM 2196 N N . LEU A 1 275 ? -32.392 9.666 -13.115 1.00 12.50 275 LEU A N 1
ATOM 2197 C CA . LEU A 1 275 ? -32.643 11.016 -13.602 1.00 14.03 275 LEU A CA 1
ATOM 2198 C C . LEU A 1 275 ? -31.344 11.788 -13.804 1.00 14.24 275 LEU A C 1
ATOM 2199 O O . LEU A 1 275 ? -31.212 12.551 -14.757 1.00 13.28 275 LEU A O 1
ATOM 2204 N N . HIS A 1 276 ? -30.389 11.580 -12.901 1.00 12.16 276 HIS A N 1
ATOM 2205 C CA . HIS A 1 276 ? -29.095 12.256 -12.968 1.00 12.60 276 HIS A CA 1
ATOM 2206 C C . HIS A 1 276 ? -28.373 11.927 -14.272 1.00 11.34 276 HIS A C 1
ATOM 2207 O O . HIS A 1 276 ? -27.940 12.813 -15.003 1.00 8.97 276 HIS A O 1
ATOM 2214 N N . GLU A 1 277 ? -28.245 10.638 -14.556 1.00 11.21 277 GLU A N 1
ATOM 2215 C CA . GLU A 1 277 ? -27.570 10.203 -15.764 1.00 9.23 277 GLU A CA 1
ATOM 2216 C C . GLU A 1 277 ? -28.358 10.607 -17.000 1.00 8.25 277 GLU A C 1
ATOM 2217 O O . GLU A 1 277 ? -27.782 10.839 -18.063 1.00 9.52 277 GLU A O 1
ATOM 2223 N N . MET A 1 278 ? -29.676 10.697 -16.854 1.00 6.94 278 MET A N 1
ATOM 2224 C CA . MET A 1 278 ? -30.541 11.094 -17.960 1.00 6.16 278 MET A CA 1
ATOM 2225 C C . MET A 1 278 ? -30.209 12.523 -18.407 1.00 7.26 278 MET A C 1
ATOM 2226 O O . MET A 1 278 ? -30.131 12.809 -19.605 1.00 9.48 278 MET A O 1
ATOM 2231 N N . GLY A 1 279 ? -30.028 13.419 -17.444 1.00 7.92 279 GLY A N 1
ATOM 2232 C CA . GLY A 1 279 ? -29.672 14.789 -17.775 1.00 8.85 279 GLY A CA 1
ATOM 2233 C C . GLY A 1 279 ? -28.423 14.806 -18.641 1.00 11.27 279 GLY A C 1
ATOM 2234 O O . GLY A 1 279 ? -28.334 15.580 -19.604 1.00 8.42 279 GLY A O 1
ATOM 2235 N N . HIS A 1 280 ? -27.448 13.960 -18.299 1.00 11.72 280 HIS A N 1
ATOM 2236 C CA . HIS A 1 280 ? -26.223 13.861 -19.093 1.00 11.96 280 HIS A CA 1
ATOM 2237 C C . HIS A 1 280 ? -26.592 13.388 -20.498 1.00 12.77 280 HIS A C 1
ATOM 2238 O O . HIS A 1 280 ? -26.139 13.946 -21.503 1.00 13.69 280 HIS A O 1
ATOM 2245 N N . ALA A 1 281 ? -27.417 12.345 -20.558 1.00 14.07 281 ALA A N 1
ATOM 2246 C CA . ALA A 1 281 ? -27.818 11.759 -21.836 1.00 14.36 281 ALA A CA 1
ATOM 2247 C C . ALA A 1 281 ? -28.660 12.682 -22.703 1.00 13.47 281 ALA A C 1
ATOM 2248 O O . ALA A 1 281 ? -28.540 12.661 -23.933 1.00 14.19 281 ALA A O 1
ATOM 2250 N N . LEU A 1 282 ? -29.518 13.485 -22.080 1.00 12.80 282 LEU A N 1
ATOM 2251 C CA . LEU A 1 282 ? -30.360 14.396 -22.854 1.00 11.83 282 LEU A CA 1
ATOM 2252 C C . LEU A 1 282 ? -29.473 15.372 -23.618 1.00 9.72 282 LEU A C 1
ATOM 2253 O O . LEU A 1 282 ? -29.755 15.719 -24.769 1.00 8.43 282 LEU A O 1
ATOM 2258 N N . TYR A 1 283 ? -28.378 15.773 -22.977 1.00 11.03 283 TYR A N 1
ATOM 2259 C CA . TYR A 1 283 ? -27.400 16.686 -23.567 1.00 11.71 283 TYR A CA 1
ATOM 2260 C C . TYR A 1 283 ? -26.811 16.008 -24.802 1.00 11.60 283 TYR A C 1
ATOM 2261 O O . TYR A 1 283 ? -26.863 16.541 -25.904 1.00 12.44 283 TYR A O 1
ATOM 2270 N N . GLU A 1 284 ? -26.258 14.820 -24.612 1.00 12.48 284 GLU A N 1
ATOM 2271 C CA . GLU A 1 284 ? -25.668 14.077 -25.714 1.00 11.56 284 GLU A CA 1
ATOM 2272 C C . GLU A 1 284 ? -26.673 13.835 -26.848 1.00 10.44 284 GLU A C 1
ATOM 2273 O O . GLU A 1 284 ? -26.341 13.989 -28.023 1.00 11.27 284 GLU A O 1
ATOM 2279 N N . GLN A 1 285 ? -27.905 13.477 -26.510 1.00 11.20 285 GLN A N 1
ATOM 2280 C CA . GLN A 1 285 ? -28.894 13.221 -27.556 1.00 12.37 285 GLN A CA 1
ATOM 2281 C C . GLN A 1 285 ? -29.288 14.504 -28.279 1.00 13.36 285 GLN A C 1
ATOM 2282 O O . GLN A 1 285 ? -29.876 14.456 -29.361 1.00 11.14 285 GLN A O 1
ATOM 2288 N N . GLY A 1 286 ? -28.940 15.641 -27.680 1.00 13.29 286 GLY A N 1
ATOM 2289 C CA . GLY A 1 286 ? -29.269 16.932 -28.255 1.00 15.39 286 GLY A CA 1
ATOM 2290 C C . GLY A 1 286 ? -28.156 17.580 -29.057 1.00 14.03 286 GLY A C 1
ATOM 2291 O O . GLY A 1 286 ? -28.380 18.588 -29.718 1.00 13.36 286 GLY A O 1
ATOM 2292 N N . LEU A 1 287 ? -26.953 17.022 -28.988 1.00 14.35 287 LEU A N 1
ATOM 2293 C CA . LEU A 1 287 ? -25.833 17.556 -29.753 1.00 13.72 287 LEU A CA 1
ATOM 2294 C C . LEU A 1 287 ? -26.169 17.363 -31.235 1.00 15.61 287 LEU A C 1
ATOM 2295 O O . LEU A 1 287 ? -26.855 16.402 -31.596 1.00 15.85 287 LEU A O 1
ATOM 2300 N N . PRO A 1 288 ? -25.695 18.274 -32.107 1.00 14.97 288 PRO A N 1
ATOM 2301 C CA . PRO A 1 288 ? -25.951 18.195 -33.553 1.00 16.53 288 PRO A CA 1
ATOM 2302 C C . PRO A 1 288 ? -25.312 16.960 -34.195 1.00 17.48 288 PRO A C 1
ATOM 2303 O O . PRO A 1 288 ? -24.092 16.891 -34.386 1.00 16.57 288 PRO A O 1
ATOM 2307 N N . LYS A 1 289 ? -26.157 15.992 -34.531 1.00 17.79 289 LYS A N 1
ATOM 2308 C CA . LYS A 1 289 ? -25.713 14.730 -35.115 1.00 20.69 289 LYS A CA 1
ATOM 2309 C C . LYS A 1 289 ? -24.891 14.860 -36.391 1.00 20.83 289 LYS A C 1
ATOM 2310 O O . LYS A 1 289 ? -23.995 14.050 -36.641 1.00 20.58 289 LYS A O 1
ATOM 2316 N N . GLU A 1 290 ? -25.184 15.876 -37.192 1.00 20.51 290 GLU A N 1
ATOM 2317 C CA . GLU A 1 290 ? -24.449 16.081 -38.432 1.00 19.61 290 GLU A CA 1
ATOM 2318 C C . GLU A 1 290 ? -22.991 16.456 -38.169 1.00 18.71 290 GLU A C 1
ATOM 2319 O O . GLU A 1 290 ? -22.137 16.260 -39.032 1.00 15.90 290 GLU A O 1
ATOM 2325 N N . HIS A 1 291 ? -22.706 16.987 -36.980 1.00 16.42 291 HIS A N 1
ATOM 2326 C CA . HIS A 1 291 ? -21.340 17.390 -36.639 1.00 14.64 291 HIS A CA 1
ATOM 2327 C C . HIS A 1 291 ? -20.634 16.422 -35.698 1.00 13.81 291 HIS A C 1
ATOM 2328 O O . HIS A 1 291 ? -19.615 16.766 -35.095 1.00 12.59 291 HIS A O 1
ATOM 2335 N N . TRP A 1 292 ? -21.158 15.209 -35.574 1.00 12.96 292 TRP A N 1
ATOM 2336 C CA . TRP A 1 292 ? -20.542 14.240 -34.674 1.00 13.09 292 TRP A CA 1
ATOM 2337 C C . TRP A 1 292 ? -19.102 13.954 -35.088 1.00 12.23 292 TRP A C 1
ATOM 2338 O O . TRP A 1 292 ? -18.786 13.948 -36.277 1.00 13.73 292 TRP A O 1
ATOM 2349 N N . GLY A 1 293 ? -18.246 13.704 -34.098 1.00 12.68 293 GLY A N 1
ATOM 2350 C CA . GLY A 1 293 ? -16.842 13.413 -34.355 1.00 11.10 293 GLY A CA 1
ATOM 2351 C C . GLY A 1 293 ? -16.090 14.678 -34.707 1.00 13.15 293 GLY A C 1
ATOM 2352 O O . GLY A 1 293 ? -14.988 14.649 -35.263 1.00 11.76 293 GLY A O 1
ATOM 2353 N N . THR A 1 294 ? -16.696 15.803 -34.354 1.00 12.74 294 THR A N 1
ATOM 2354 C CA . THR A 1 294 ? -16.134 17.111 -34.646 1.00 16.20 294 THR A CA 1
ATOM 2355 C C . THR A 1 294 ? -16.265 18.015 -33.428 1.00 15.06 294 THR A C 1
ATOM 2356 O O . THR A 1 294 ? -17.282 17.976 -32.740 1.00 17.00 294 THR A O 1
ATOM 2360 N N . PRO A 1 295 ? -15.233 18.824 -33.131 1.00 14.24 295 PRO A N 1
ATOM 2361 C CA . PRO A 1 295 ? -15.313 19.719 -31.967 1.00 14.13 295 PRO A CA 1
ATOM 2362 C C . PRO A 1 295 ? -16.654 20.458 -31.912 1.00 14.23 295 PRO A C 1
ATOM 2363 O O . PRO A 1 295 ? -17.262 20.589 -30.852 1.00 14.97 295 PRO A O 1
ATOM 2367 N N . ARG A 1 296 ? -17.100 20.932 -33.070 1.00 14.87 296 ARG A N 1
ATOM 2368 C CA . ARG A 1 296 ? -18.363 21.645 -33.202 1.00 15.07 296 ARG A CA 1
ATOM 2369 C C . ARG A 1 296 ? -19.535 20.819 -32.670 1.00 15.61 296 ARG A C 1
ATOM 2370 O O . ARG A 1 296 ? -20.547 21.368 -32.224 1.00 16.11 296 ARG A O 1
ATOM 2378 N N . GLY A 1 297 ? -19.402 19.500 -32.734 1.00 14.03 297 GLY A N 1
ATOM 2379 C CA . GLY A 1 297 ? -20.462 18.635 -32.253 1.00 16.21 297 GLY A CA 1
ATOM 2380 C C . GLY A 1 297 ? -20.181 17.959 -30.919 1.00 15.86 297 GLY A C 1
ATOM 2381 O O . GLY A 1 297 ? -20.927 17.058 -30.520 1.00 16.04 297 GLY A O 1
ATOM 2382 N N . ASP A 1 298 ? -19.120 18.382 -30.230 1.00 15.42 298 ASP A N 1
ATOM 2383 C CA . ASP A 1 298 ? -18.758 17.800 -28.932 1.00 15.31 298 ASP A CA 1
ATOM 2384 C C . ASP A 1 298 ? -19.324 18.594 -27.751 1.00 15.81 298 ASP A C 1
ATOM 2385 O O . ASP A 1 298 ? -19.535 19.808 -27.849 1.00 14.26 298 ASP A O 1
ATOM 2390 N N . ALA A 1 299 ? -19.545 17.906 -26.630 1.00 15.26 299 ALA A N 1
ATOM 2391 C CA . ALA A 1 299 ? -20.046 18.542 -25.409 1.00 14.33 299 ALA A CA 1
ATOM 2392 C C . ALA A 1 299 ? -18.949 19.519 -24.990 1.00 15.24 299 ALA A C 1
ATOM 2393 O O . ALA A 1 299 ? -17.767 19.180 -25.053 1.00 12.26 299 ALA A O 1
ATOM 2395 N N . VAL A 1 300 ? -19.332 20.713 -24.544 1.00 14.52 300 VAL A N 1
ATOM 2396 C CA . VAL A 1 300 ? -18.340 21.734 -24.211 1.00 14.88 300 VAL A CA 1
ATOM 2397 C C . VAL A 1 300 ? -17.447 21.543 -22.989 1.00 15.17 300 VAL A C 1
ATOM 2398 O O . VAL A 1 300 ? -16.242 21.826 -23.054 1.00 15.26 300 VAL A O 1
ATOM 2402 N N . SER A 1 301 ? -18.014 21.073 -21.881 1.00 14.19 301 SER A N 1
ATOM 2403 C CA . SER A 1 301 ? -17.229 20.875 -20.669 1.00 13.55 301 SER A CA 1
ATOM 2404 C C . SER A 1 301 ? -17.990 20.028 -19.660 1.00 14.80 301 SER A C 1
ATOM 2405 O O . SER A 1 301 ? -19.196 19.818 -19.795 1.00 16.57 301 SER A O 1
ATOM 2408 N N . LEU A 1 302 ? -17.280 19.555 -18.640 1.00 14.29 302 LEU A N 1
ATOM 2409 C CA . LEU A 1 302 ? -17.888 18.736 -17.599 1.00 14.83 302 LEU A CA 1
ATOM 2410 C C . LEU A 1 302 ? -18.853 19.566 -16.762 1.00 13.23 302 LEU A C 1
ATOM 2411 O O . LEU A 1 302 ? -19.854 19.054 -16.269 1.00 10.71 302 LEU A O 1
ATOM 2416 N N . GLY A 1 303 ? -18.548 20.852 -16.618 1.00 11.14 303 GLY A N 1
ATOM 2417 C CA . GLY A 1 303 ? -19.403 21.741 -15.855 1.00 12.38 303 GLY A CA 1
ATOM 2418 C C . GLY A 1 303 ? -20.760 21.871 -16.521 1.00 11.27 303 GLY A C 1
ATOM 2419 O O . GLY A 1 303 ? -21.804 21.730 -15.878 1.00 11.61 303 GLY A O 1
ATOM 2420 N N . VAL A 1 304 ? -20.750 22.133 -17.821 1.00 10.40 304 VAL A N 1
ATOM 2421 C CA . VAL A 1 304 ? -21.993 22.269 -18.563 1.00 11.99 304 VAL A CA 1
ATOM 2422 C C . VAL A 1 304 ? -22.688 20.915 -18.632 1.00 11.87 304 VAL A C 1
ATOM 2423 O O . VAL A 1 304 ? -23.911 20.830 -18.581 1.00 15.11 304 VAL A O 1
ATOM 2427 N N . HIS A 1 305 ? -21.904 19.855 -18.743 1.00 12.02 305 HIS A N 1
ATOM 2428 C CA . HIS A 1 305 ? -22.475 18.521 -18.781 1.00 10.58 305 HIS A CA 1
ATOM 2429 C C . HIS A 1 305 ? -23.164 18.264 -17.439 1.00 12.48 305 HIS A C 1
ATOM 2430 O O . HIS A 1 305 ? -24.317 17.820 -17.389 1.00 11.95 305 HIS A O 1
ATOM 2437 N N . GLU A 1 306 ? -22.461 18.560 -16.348 1.00 10.53 306 GLU A N 1
ATOM 2438 C CA . GLU A 1 306 ? -23.025 18.345 -15.024 1.00 13.96 306 GLU A CA 1
ATOM 2439 C C . GLU A 1 306 ? -24.225 19.264 -14.747 1.00 14.76 306 GLU A C 1
ATOM 2440 O O . GLU A 1 306 ? -25.108 18.914 -13.959 1.00 14.12 306 GLU A O 1
ATOM 2446 N N . SER A 1 307 ? -24.264 20.432 -15.389 1.00 15.44 307 SER A N 1
ATOM 2447 C CA . SER A 1 307 ? -25.384 21.345 -15.190 1.00 12.02 307 SER A CA 1
ATOM 2448 C C . SER A 1 307 ? -26.637 20.684 -15.748 1.00 11.30 307 SER A C 1
ATOM 2449 O O . SER A 1 307 ? -27.739 20.865 -15.221 1.00 7.01 307 SER A O 1
ATOM 2452 N N . GLN A 1 308 ? -26.467 19.905 -16.813 1.00 10.86 308 GLN A N 1
ATOM 2453 C CA . GLN A 1 308 ? -27.600 19.219 -17.421 1.00 11.27 308 GLN A CA 1
ATOM 2454 C C . GLN A 1 308 ? -28.074 18.049 -16.565 1.00 10.97 308 GLN A C 1
ATOM 2455 O O . GLN A 1 308 ? -29.280 17.832 -16.404 1.00 10.14 308 GLN A O 1
ATOM 2461 N N . SER A 1 309 ? -27.135 17.301 -15.999 1.00 11.71 309 SER A N 1
ATOM 2462 C CA . SER A 1 309 ? -27.510 16.169 -15.156 1.00 12.28 309 SER A CA 1
ATOM 2463 C C . SER A 1 309 ? -28.205 16.637 -13.868 1.00 12.86 309 SER A C 1
ATOM 2464 O O . SER A 1 309 ? -29.223 16.068 -13.453 1.00 12.17 309 SER A O 1
ATOM 2467 N N . ARG A 1 310 ? -27.675 17.685 -13.243 1.00 11.39 310 ARG A N 1
ATOM 2468 C CA . ARG A 1 310 ? -28.271 18.176 -12.004 1.00 11.24 310 ARG A CA 1
ATOM 2469 C C . ARG A 1 310 ? -29.591 18.873 -12.285 1.00 12.08 310 ARG A C 1
ATOM 2470 O O . ARG A 1 310 ? -30.454 18.962 -11.415 1.00 12.68 310 ARG A O 1
ATOM 2478 N N . THR A 1 311 ? -29.759 19.353 -13.510 1.00 10.75 311 THR A N 1
ATOM 2479 C CA . THR A 1 311 ? -30.999 20.020 -13.874 1.00 12.56 311 THR A CA 1
ATOM 2480 C C . THR A 1 311 ? -32.152 19.033 -13.794 1.00 11.68 311 THR A C 1
ATOM 2481 O O . THR A 1 311 ? -33.179 19.303 -13.176 1.00 11.81 311 THR A O 1
ATOM 2485 N N . TRP A 1 312 ? -31.968 17.874 -14.410 1.00 11.02 312 TRP A N 1
ATOM 2486 C CA . TRP A 1 312 ? -33.020 16.875 -14.429 1.00 9.89 312 TRP A CA 1
ATOM 2487 C C . TRP A 1 312 ? -33.156 16.071 -13.148 1.00 10.81 312 TRP A C 1
ATOM 2488 O O . TRP A 1 312 ? -34.252 15.647 -12.803 1.00 8.11 312 TRP A O 1
ATOM 2499 N N . GLU A 1 313 ? -32.051 15.883 -12.436 1.00 10.44 313 GLU A N 1
ATOM 2500 C CA . GLU A 1 313 ? -32.074 15.148 -11.175 1.00 13.32 313 GLU A CA 1
ATOM 2501 C C . GLU A 1 313 ? -32.777 15.940 -10.075 1.00 14.12 313 GLU A C 1
ATOM 2502 O O . GLU A 1 313 ? -33.677 15.427 -9.399 1.00 14.28 313 GLU A O 1
ATOM 2508 N N . ASN A 1 314 ? -32.352 17.191 -9.904 1.00 12.77 314 ASN A N 1
ATOM 2509 C CA . ASN A 1 314 ? -32.866 18.063 -8.857 1.00 14.35 314 ASN A CA 1
ATOM 2510 C C . ASN A 1 314 ? -33.854 19.157 -9.244 1.00 16.20 314 ASN A C 1
ATOM 2511 O O . ASN A 1 314 ? -34.981 19.177 -8.756 1.00 14.36 314 ASN A O 1
ATOM 2516 N N . LEU A 1 315 ? -33.420 20.081 -10.095 1.00 18.08 315 LEU A N 1
ATOM 2517 C CA . LEU A 1 315 ? -34.270 21.193 -10.501 1.00 19.79 315 LEU A CA 1
ATOM 2518 C C . LEU A 1 315 ? -35.626 20.710 -10.993 1.00 19.81 315 LEU A C 1
ATOM 2519 O O . LEU A 1 315 ? -36.658 21.318 -10.715 1.00 21.03 315 LEU A O 1
ATOM 2524 N N . VAL A 1 316 ? -35.618 19.605 -11.722 1.00 19.33 316 VAL A N 1
ATOM 2525 C CA . VAL A 1 316 ? -36.852 19.027 -12.224 1.00 18.41 316 VAL A CA 1
ATOM 2526 C C . VAL A 1 316 ? -37.240 17.850 -11.334 1.00 17.07 316 VAL A C 1
ATOM 2527 O O . VAL A 1 316 ? -38.322 17.832 -10.746 1.00 17.84 316 VAL A O 1
ATOM 2531 N N . GLY A 1 317 ? -36.320 16.895 -11.219 1.00 16.19 317 GLY A N 1
ATOM 2532 C CA . GLY A 1 317 ? -36.540 15.674 -10.457 1.00 15.03 317 GLY A CA 1
ATOM 2533 C C . GLY A 1 317 ? -36.937 15.760 -9.000 1.00 14.56 317 GLY A C 1
ATOM 2534 O O . GLY A 1 317 ? -37.640 14.883 -8.503 1.00 15.48 317 GLY A O 1
ATOM 2535 N N . ARG A 1 318 ? -36.493 16.792 -8.301 1.00 13.76 318 ARG A N 1
ATOM 2536 C CA . ARG A 1 318 ? -36.849 16.921 -6.896 1.00 16.18 318 ARG A CA 1
ATOM 2537 C C . ARG A 1 318 ? -37.829 18.069 -6.646 1.00 16.28 318 ARG A C 1
ATOM 2538 O O . ARG A 1 318 ? -38.082 18.440 -5.497 1.00 16.95 318 ARG A O 1
ATOM 2546 N N . SER A 1 319 ? -38.398 18.612 -7.721 1.00 16.88 319 SER A N 1
ATOM 2547 C CA . SER A 1 319 ? -39.350 19.719 -7.603 1.00 16.86 319 SER A CA 1
ATOM 2548 C C . SER A 1 319 ? -40.729 19.217 -7.215 1.00 17.66 319 SER A C 1
ATOM 2549 O O . SER A 1 319 ? -41.040 18.034 -7.360 1.00 16.60 319 SER A O 1
ATOM 2552 N N . LEU A 1 320 ? -41.558 20.138 -6.735 1.00 18.20 320 LEU A N 1
ATOM 2553 C CA . LEU A 1 320 ? -42.920 19.826 -6.313 1.00 18.06 320 LEU A CA 1
ATOM 2554 C C . LEU A 1 320 ? -43.770 19.414 -7.509 1.00 16.07 320 LEU A C 1
ATOM 2555 O O . LEU A 1 320 ? -44.522 18.443 -7.444 1.00 18.55 320 LEU A O 1
ATOM 2560 N N . GLY A 1 321 ? -43.650 20.163 -8.601 1.00 16.63 321 GLY A N 1
ATOM 2561 C CA . GLY A 1 321 ? -44.421 19.870 -9.798 1.00 13.42 321 GLY A CA 1
ATOM 2562 C C . GLY A 1 321 ? -44.126 18.500 -10.368 1.00 12.81 321 GLY A C 1
ATOM 2563 O O . GLY A 1 321 ? -45.029 17.801 -10.841 1.00 11.70 321 GLY A O 1
ATOM 2564 N N . PHE A 1 322 ? -42.856 18.117 -10.336 1.00 11.70 322 PHE A N 1
ATOM 2565 C CA . PHE A 1 322 ? -42.450 16.817 -10.847 1.00 12.67 322 PHE A CA 1
ATOM 2566 C C . PHE A 1 322 ? -43.164 15.721 -10.074 1.00 12.15 322 PHE A C 1
ATOM 2567 O O . PHE A 1 322 ? -43.670 14.766 -10.661 1.00 11.79 322 PHE A O 1
ATOM 2575 N N . TRP A 1 323 ? -43.220 15.863 -8.754 1.00 13.13 323 TRP A N 1
ATOM 2576 C CA . TRP A 1 323 ? -43.869 14.848 -7.938 1.00 13.69 323 TRP A CA 1
ATOM 2577 C C . TRP A 1 323 ? -45.385 14.906 -7.889 1.00 15.85 323 TRP A C 1
ATOM 2578 O O . TRP A 1 323 ? -46.033 13.900 -7.611 1.00 16.89 323 TRP A O 1
ATOM 2589 N N . GLU A 1 324 ? -45.960 16.070 -8.164 1.00 18.88 324 GLU A N 1
ATOM 2590 C CA . GLU A 1 324 ? -47.412 16.169 -8.193 1.00 21.18 324 GLU A CA 1
ATOM 2591 C C . GLU A 1 324 ? -47.793 15.312 -9.391 1.00 20.97 324 GLU A C 1
ATOM 2592 O O . GLU A 1 324 ? -48.809 14.621 -9.398 1.00 21.28 324 GLU A O 1
ATOM 2598 N N . ARG A 1 325 ? -46.928 15.347 -10.397 1.00 22.47 325 ARG A N 1
ATOM 2599 C CA . ARG A 1 325 ? -47.134 14.603 -11.627 1.00 21.53 325 ARG A CA 1
ATOM 2600 C C . ARG A 1 325 ? -46.886 13.101 -11.504 1.00 21.04 325 ARG A C 1
ATOM 2601 O O . ARG A 1 325 ? -47.672 12.306 -12.024 1.00 20.72 325 ARG A O 1
ATOM 2609 N N . PHE A 1 326 ? -45.813 12.708 -10.814 1.00 17.43 326 PHE A N 1
ATOM 2610 C CA . PHE A 1 326 ? -45.493 11.288 -10.701 1.00 16.20 326 PHE A CA 1
ATOM 2611 C C . PHE A 1 326 ? -45.732 10.562 -9.373 1.00 16.32 326 PHE A C 1
ATOM 2612 O O . PHE A 1 326 ? -45.638 9.336 -9.330 1.00 17.67 326 PHE A O 1
ATOM 2620 N N . PHE A 1 327 ? -46.025 11.277 -8.292 1.00 15.52 327 PHE A N 1
ATOM 2621 C CA . PHE A 1 327 ? -46.247 10.576 -7.028 1.00 16.76 327 PHE A CA 1
ATOM 2622 C C . PHE A 1 327 ? -47.420 9.598 -7.109 1.00 16.95 327 PHE A C 1
ATOM 2623 O O . PHE A 1 327 ? -47.343 8.489 -6.593 1.00 16.98 327 PHE A O 1
ATOM 2631 N N . PRO A 1 328 ? -48.528 9.993 -7.755 1.00 19.48 328 PRO A N 1
ATOM 2632 C CA . PRO A 1 328 ? -49.650 9.051 -7.840 1.00 20.78 328 PRO A CA 1
ATOM 2633 C C . PRO A 1 328 ? -49.217 7.729 -8.481 1.00 22.13 328 PRO A C 1
ATOM 2634 O O . PRO A 1 328 ? -49.649 6.648 -8.070 1.00 19.30 328 PRO A O 1
ATOM 2638 N N . ARG A 1 329 ? -48.349 7.824 -9.481 1.00 23.38 329 ARG A N 1
ATOM 2639 C CA . ARG A 1 329 ? -47.847 6.638 -10.160 1.00 25.72 329 ARG A CA 1
ATOM 2640 C C . ARG A 1 329 ? -47.002 5.840 -9.170 1.00 25.95 329 ARG A C 1
ATOM 2641 O O . ARG A 1 329 ? -47.168 4.626 -9.027 1.00 25.46 329 ARG A O 1
ATOM 2649 N N . ALA A 1 330 ? -46.097 6.539 -8.489 1.00 26.10 330 ALA A N 1
ATOM 2650 C CA . ALA A 1 330 ? -45.216 5.923 -7.501 1.00 26.37 330 ALA A CA 1
ATOM 2651 C C . ALA A 1 330 ? -46.069 5.254 -6.435 1.00 26.68 330 ALA A C 1
ATOM 2652 O O . ALA A 1 330 ? -45.804 4.121 -6.024 1.00 24.61 330 ALA A O 1
ATOM 2654 N N . ARG A 1 331 ? -47.095 5.975 -5.994 1.00 27.33 331 ARG A N 1
ATOM 2655 C CA . ARG A 1 331 ? -48.021 5.475 -4.988 1.00 29.21 331 ARG A CA 1
ATOM 2656 C C . ARG A 1 331 ? -48.604 4.141 -5.450 1.00 29.05 331 ARG A C 1
ATOM 2657 O O . ARG A 1 331 ? -48.795 3.227 -4.656 1.00 30.63 331 ARG A O 1
ATOM 2665 N N . GLU A 1 332 ? -48.878 4.035 -6.744 1.00 29.95 332 GLU A N 1
ATOM 2666 C CA . GLU A 1 332 ? -49.450 2.820 -7.309 1.00 30.52 332 GLU A CA 1
ATOM 2667 C C . GLU A 1 332 ? -48.442 1.694 -7.503 1.00 29.12 332 GLU A C 1
ATOM 2668 O O . GLU A 1 332 ? -48.801 0.519 -7.420 1.00 28.88 332 GLU A O 1
ATOM 2674 N N . VAL A 1 333 ? -47.185 2.047 -7.760 1.00 26.83 333 VAL A N 1
ATOM 2675 C CA . VAL A 1 333 ? -46.138 1.046 -7.981 1.00 25.80 333 VAL A CA 1
ATOM 2676 C C . VAL A 1 333 ? -45.547 0.456 -6.704 1.00 24.27 333 VAL A C 1
ATOM 2677 O O . VAL A 1 333 ? -45.214 -0.728 -6.657 1.00 24.41 333 VAL A O 1
ATOM 2681 N N . PHE A 1 334 ? -45.411 1.280 -5.672 1.00 23.22 334 PHE A N 1
ATOM 2682 C CA . PHE A 1 334 ? -44.814 0.815 -4.428 1.00 23.52 334 PHE A CA 1
ATOM 2683 C C . PHE A 1 334 ? -45.753 0.827 -3.232 1.00 25.21 334 PHE A C 1
ATOM 2684 O O . PHE A 1 334 ? -46.232 1.884 -2.810 1.00 24.76 334 PHE A O 1
ATOM 2692 N N . ALA A 1 335 ? -45.992 -0.358 -2.676 1.00 25.54 335 ALA A N 1
ATOM 2693 C CA . ALA A 1 335 ? -46.873 -0.509 -1.523 1.00 24.86 335 ALA A CA 1
ATOM 2694 C C . ALA A 1 335 ? -46.409 0.335 -0.343 1.00 25.45 335 ALA A C 1
ATOM 2695 O O . ALA A 1 335 ? -47.233 0.879 0.394 1.00 23.54 335 ALA A O 1
ATOM 2697 N N . SER A 1 336 ? -45.092 0.445 -0.174 1.00 25.04 336 SER A N 1
ATOM 2698 C CA . SER A 1 336 ? -44.511 1.211 0.926 1.00 24.41 336 SER A CA 1
ATOM 2699 C C . SER A 1 336 ? -44.992 2.656 0.967 1.00 24.53 336 SER A C 1
ATOM 2700 O O . SER A 1 336 ? -44.926 3.308 2.012 1.00 23.94 336 SER A O 1
ATOM 2703 N N . LEU A 1 337 ? -45.477 3.149 -0.169 1.00 24.32 337 LEU A N 1
ATOM 2704 C CA . LEU A 1 337 ? -45.965 4.518 -0.269 1.00 25.80 337 LEU A CA 1
ATOM 2705 C C . LEU A 1 337 ? -47.481 4.601 -0.122 1.00 27.70 337 LEU A C 1
ATOM 2706 O O . LEU A 1 337 ? -48.056 5.690 -0.169 1.00 28.15 337 LEU A O 1
ATOM 2711 N N . GLY A 1 338 ? -48.121 3.450 0.057 1.00 29.00 338 GLY A N 1
ATOM 2712 C CA . GLY A 1 338 ? -49.567 3.412 0.196 1.00 31.11 338 GLY A CA 1
ATOM 2713 C C . GLY A 1 338 ? -50.147 4.399 1.192 1.00 32.66 338 GLY A C 1
ATOM 2714 O O . GLY A 1 338 ? -51.221 4.960 0.961 1.00 34.74 338 GLY A O 1
ATOM 2715 N N . ASP A 1 339 ? -49.440 4.614 2.298 1.00 33.52 339 ASP A N 1
ATOM 2716 C CA . ASP A 1 339 ? -49.890 5.530 3.345 1.00 33.64 339 ASP A CA 1
ATOM 2717 C C . ASP A 1 339 ? -49.074 6.824 3.385 1.00 31.79 339 ASP A C 1
ATOM 2718 O O . ASP A 1 339 ? -48.955 7.448 4.438 1.00 32.39 339 ASP A O 1
ATOM 2723 N N . VAL A 1 340 ? -48.524 7.230 2.245 1.00 28.32 340 VAL A N 1
ATOM 2724 C CA . VAL A 1 340 ? -47.706 8.436 2.190 1.00 25.89 340 VAL A CA 1
ATOM 2725 C C . VAL A 1 340 ? -48.322 9.561 1.369 1.00 25.10 340 VAL A C 1
ATOM 2726 O O . VAL A 1 340 ? -48.869 9.330 0.290 1.00 23.02 340 VAL A O 1
ATOM 2730 N N . SER A 1 341 ? -48.216 10.782 1.885 1.00 24.23 341 SER A N 1
ATOM 2731 C CA . SER A 1 341 ? -48.745 11.953 1.196 1.00 24.20 341 SER A CA 1
ATOM 2732 C C . SER A 1 341 ? -47.662 12.569 0.319 1.00 24.67 341 SER A C 1
ATOM 2733 O O . SER A 1 341 ? -46.469 12.431 0.597 1.00 23.48 341 SER A O 1
ATOM 2736 N N . LEU A 1 342 ? -48.092 13.252 -0.736 1.00 24.66 342 LEU A N 1
ATOM 2737 C CA . LEU A 1 342 ? -47.188 13.919 -1.656 1.00 23.97 342 LEU A CA 1
ATOM 2738 C C . LEU A 1 342 ? -46.278 14.887 -0.898 1.00 24.10 342 LEU A C 1
ATOM 2739 O O . LEU A 1 342 ? -45.067 14.920 -1.124 1.00 24.22 342 LEU A O 1
ATOM 2744 N N . GLU A 1 343 ? -46.860 15.674 0.002 1.00 24.25 343 GLU A N 1
ATOM 2745 C CA . GLU A 1 343 ? -46.076 16.626 0.781 1.00 26.95 343 GLU A CA 1
ATOM 2746 C C . GLU A 1 343 ? -44.966 15.954 1.584 1.00 24.78 343 GLU A C 1
ATOM 2747 O O . GLU A 1 343 ? -43.837 16.435 1.609 1.00 23.59 343 GLU A O 1
ATOM 2753 N N . ASP A 1 344 ? -45.284 14.840 2.236 1.00 25.49 344 ASP A N 1
ATOM 2754 C CA . ASP A 1 344 ? -44.293 14.137 3.040 1.00 25.61 344 ASP A CA 1
ATOM 2755 C C . ASP A 1 344 ? -43.209 13.490 2.182 1.00 24.43 344 ASP A C 1
ATOM 2756 O O . ASP A 1 344 ? -42.029 13.520 2.533 1.00 23.75 344 ASP A O 1
ATOM 2761 N N . PHE A 1 345 ? -43.609 12.907 1.058 1.00 22.91 345 PHE A N 1
ATOM 2762 C CA . PHE A 1 345 ? -42.652 12.256 0.173 1.00 20.50 345 PHE A CA 1
ATOM 2763 C C . PHE A 1 345 ? -41.720 13.292 -0.447 1.00 20.77 345 PHE A C 1
ATOM 2764 O O . PHE A 1 345 ? -40.498 13.107 -0.474 1.00 19.83 345 PHE A O 1
ATOM 2772 N N . HIS A 1 346 ? -42.303 14.380 -0.942 1.00 19.16 346 HIS A N 1
ATOM 2773 C CA . HIS A 1 346 ? -41.525 15.451 -1.549 1.00 19.78 346 HIS A CA 1
ATOM 2774 C C . HIS A 1 346 ? -40.542 16.040 -0.549 1.00 19.12 346 HIS A C 1
ATOM 2775 O O . HIS A 1 346 ? -39.419 16.383 -0.901 1.00 18.11 346 HIS A O 1
ATOM 2782 N N . PHE A 1 347 ? -40.974 16.159 0.701 1.00 20.08 347 PHE A N 1
ATOM 2783 C CA . PHE A 1 347 ? -40.122 16.698 1.748 1.00 18.79 347 PHE A CA 1
ATOM 2784 C C . PHE A 1 347 ? -38.996 15.698 1.980 1.00 17.36 347 PHE A C 1
ATOM 2785 O O . PHE A 1 347 ? -37.834 16.080 2.109 1.00 15.37 347 PHE A O 1
ATOM 2793 N N . ALA A 1 348 ? -39.348 14.412 2.000 1.00 17.96 348 ALA A N 1
ATOM 2794 C CA . ALA A 1 348 ? -38.382 13.338 2.231 1.00 17.07 348 ALA A CA 1
ATOM 2795 C C . ALA A 1 348 ? -37.231 13.266 1.221 1.00 16.73 348 ALA A C 1
ATOM 2796 O O . ALA A 1 348 ? -36.065 13.172 1.611 1.00 15.45 348 ALA A O 1
ATOM 2798 N N . VAL A 1 349 ? -37.547 13.303 -0.071 1.00 16.55 349 VAL A N 1
ATOM 2799 C CA . VAL A 1 349 ? -36.501 13.225 -1.088 1.00 16.07 349 VAL A CA 1
ATOM 2800 C C . VAL A 1 349 ? -35.672 14.501 -1.174 1.00 15.50 349 VAL A C 1
ATOM 2801 O O . VAL A 1 349 ? -34.764 14.606 -1.999 1.00 17.19 349 VAL A O 1
ATOM 2805 N N . ASN A 1 350 ? -35.989 15.468 -0.318 1.00 16.75 350 ASN A N 1
ATOM 2806 C CA . ASN A 1 350 ? -35.269 16.739 -0.279 1.00 17.59 350 ASN A CA 1
ATOM 2807 C C . ASN A 1 350 ? -34.687 16.987 1.118 1.00 18.84 350 ASN A C 1
ATOM 2808 O O . ASN A 1 350 ? -34.286 18.108 1.442 1.00 20.81 350 ASN A O 1
ATOM 2813 N N . ALA A 1 351 ? -34.655 15.943 1.943 1.00 19.02 351 ALA A N 1
ATOM 2814 C CA . ALA A 1 351 ? -34.126 16.037 3.305 1.00 18.99 351 ALA A CA 1
ATOM 2815 C C . ALA A 1 351 ? -32.671 16.504 3.300 1.00 18.82 351 ALA A C 1
ATOM 2816 O O . ALA A 1 351 ? -31.855 15.979 2.550 1.00 19.09 351 ALA A O 1
ATOM 2818 N N . VAL A 1 352 ? -32.355 17.485 4.145 1.00 18.49 352 VAL A N 1
ATOM 2819 C CA . VAL A 1 352 ? -30.999 18.034 4.234 1.00 18.38 352 VAL A CA 1
ATOM 2820 C C . VAL A 1 352 ? -30.310 17.590 5.518 1.00 19.22 352 VAL A C 1
ATOM 2821 O O . VAL A 1 352 ? -30.903 17.624 6.591 1.00 21.72 352 VAL A O 1
ATOM 2825 N N . GLU A 1 353 ? -29.049 17.190 5.411 1.00 20.10 353 GLU A N 1
ATOM 2826 C CA . GLU A 1 353 ? -28.315 16.735 6.583 1.00 21.35 353 GLU A CA 1
ATOM 2827 C C . GLU A 1 353 ? -26.821 16.598 6.315 1.00 19.99 353 GLU A C 1
ATOM 2828 O O . GLU A 1 353 ? -26.413 15.806 5.475 1.00 18.28 353 GLU A O 1
ATOM 2834 N N . PRO A 1 354 ? -25.982 17.372 7.020 1.00 20.69 354 PRO A N 1
ATOM 2835 C CA . PRO A 1 354 ? -24.549 17.213 6.754 1.00 21.21 354 PRO A CA 1
ATOM 2836 C C . PRO A 1 354 ? -24.163 15.746 6.952 1.00 21.09 354 PRO A C 1
ATOM 2837 O O . PRO A 1 354 ? -24.537 15.121 7.946 1.00 18.61 354 PRO A O 1
ATOM 2841 N N . SER A 1 355 ? -23.435 15.197 5.988 1.00 18.47 355 SER A N 1
ATOM 2842 C CA . SER A 1 355 ? -23.034 13.800 6.043 1.00 19.61 355 SER A CA 1
ATOM 2843 C C . SER A 1 355 ? -21.610 13.620 5.533 1.00 18.45 355 SER A C 1
ATOM 2844 O O . SER A 1 355 ? -20.962 14.583 5.124 1.00 18.72 355 SER A O 1
ATOM 2847 N N . LEU A 1 356 ? -21.135 12.381 5.536 1.00 18.38 356 LEU A N 1
ATOM 2848 C CA . LEU A 1 356 ? -19.770 12.100 5.114 1.00 19.08 356 LEU A CA 1
ATOM 2849 C C . LEU A 1 356 ? -19.545 11.747 3.644 1.00 19.88 356 LEU A C 1
ATOM 2850 O O . LEU A 1 356 ? -18.473 12.024 3.103 1.00 19.43 356 LEU A O 1
ATOM 2855 N N . ILE A 1 357 ? -20.542 11.139 3.005 1.00 20.26 357 ILE A N 1
ATOM 2856 C CA . ILE A 1 357 ? -20.405 10.704 1.617 1.00 20.45 357 ILE A CA 1
ATOM 2857 C C . ILE A 1 357 ? -20.954 11.685 0.591 1.00 20.01 357 ILE A C 1
ATOM 2858 O O . ILE A 1 357 ? -22.152 11.976 0.551 1.00 18.47 357 ILE A O 1
ATOM 2863 N N . ARG A 1 358 ? -20.054 12.177 -0.250 1.00 18.86 358 ARG A N 1
ATOM 2864 C CA . ARG A 1 358 ? -20.391 13.145 -1.286 1.00 19.44 358 ARG A CA 1
ATOM 2865 C C . ARG A 1 358 ? -21.546 12.734 -2.188 1.00 18.93 358 ARG A C 1
ATOM 2866 O O . ARG A 1 358 ? -22.519 13.477 -2.327 1.00 19.00 358 ARG A O 1
ATOM 2874 N N . VAL A 1 359 ? -21.449 11.556 -2.800 1.00 19.05 359 VAL A N 1
ATOM 2875 C CA . VAL A 1 359 ? -22.500 11.100 -3.707 1.00 20.42 359 VAL A CA 1
ATOM 2876 C C . VAL A 1 359 ? -23.854 10.869 -3.053 1.00 21.45 359 VAL A C 1
ATOM 2877 O O . VAL A 1 359 ? -24.845 10.647 -3.745 1.00 22.86 359 VAL A O 1
ATOM 2881 N N . GLU A 1 360 ? -23.900 10.924 -1.725 1.00 22.13 360 GLU A N 1
ATOM 2882 C CA . GLU A 1 360 ? -25.154 10.735 -0.996 1.00 23.26 360 GLU A CA 1
ATOM 2883 C C . GLU A 1 360 ? -25.614 12.071 -0.417 1.00 23.37 360 GLU A C 1
ATOM 2884 O O . GLU A 1 360 ? -26.709 12.176 0.131 1.00 22.68 360 GLU A O 1
ATOM 2890 N N . ALA A 1 361 ? -24.767 13.089 -0.543 1.00 22.89 361 ALA A N 1
ATOM 2891 C CA . ALA A 1 361 ? -25.066 14.412 -0.008 1.00 22.04 361 ALA A CA 1
ATOM 2892 C C . ALA A 1 361 ? -26.264 15.103 -0.655 1.00 21.34 361 ALA A C 1
ATOM 2893 O O . ALA A 1 361 ? -26.503 14.981 -1.857 1.00 20.28 361 ALA A O 1
ATOM 2895 N N . ASP A 1 362 ? -27.002 15.852 0.158 1.00 21.38 362 ASP A N 1
ATOM 2896 C CA . ASP A 1 362 ? -28.179 16.580 -0.305 1.00 21.02 362 ASP A CA 1
ATOM 2897 C C . ASP A 1 362 ? -27.798 17.854 -1.065 1.00 20.67 362 ASP A C 1
ATOM 2898 O O . ASP A 1 362 ? -26.642 18.279 -1.044 1.00 21.41 362 ASP A O 1
ATOM 2903 N N . GLU A 1 363 ? -28.784 18.467 -1.715 1.00 21.77 363 GLU A N 1
ATOM 2904 C CA . GLU A 1 363 ? -28.579 19.687 -2.503 1.00 22.49 363 GLU A CA 1
ATOM 2905 C C . GLU A 1 363 ? -27.784 20.794 -1.833 1.00 21.06 363 GLU A C 1
ATOM 2906 O O . GLU A 1 363 ? -26.933 21.427 -2.458 1.00 20.14 363 GLU A O 1
ATOM 2912 N N . VAL A 1 364 ? -28.101 21.050 -0.571 1.00 20.18 364 VAL A N 1
ATOM 2913 C CA . VAL A 1 364 ? -27.461 22.115 0.186 1.00 18.57 364 VAL A CA 1
ATOM 2914 C C . VAL A 1 364 ? -26.036 21.826 0.662 1.00 17.05 364 VAL A C 1
ATOM 2915 O O . VAL A 1 364 ? -25.168 22.688 0.553 1.00 15.98 364 VAL A O 1
ATOM 2919 N N . THR A 1 365 ? -25.795 20.625 1.186 1.00 15.86 365 THR A N 1
ATOM 2920 C CA . THR A 1 365 ? -24.463 20.271 1.684 1.00 15.23 365 THR A CA 1
ATOM 2921 C C . THR A 1 365 ? -23.493 19.763 0.613 1.00 15.54 365 THR A C 1
ATOM 2922 O O . THR A 1 365 ? -22.279 19.887 0.760 1.00 14.99 365 THR A O 1
ATOM 2926 N N . TYR A 1 366 ? -24.032 19.196 -0.460 1.00 15.64 366 TYR A N 1
ATOM 2927 C CA . TYR A 1 366 ? -23.217 18.642 -1.532 1.00 16.18 366 TYR A CA 1
ATOM 2928 C C . TYR A 1 366 ? -21.959 19.428 -1.893 1.00 15.88 366 TYR A C 1
ATOM 2929 O O . TYR A 1 366 ? -20.851 18.891 -1.865 1.00 14.27 366 TYR A O 1
ATOM 2938 N N . ASN A 1 367 ? -22.133 20.700 -2.232 1.00 14.64 367 ASN A N 1
ATOM 2939 C CA . ASN A 1 367 ? -21.006 21.510 -2.661 1.00 16.98 367 ASN A CA 1
ATOM 2940 C C . ASN A 1 367 ? -19.938 21.770 -1.626 1.00 16.33 367 ASN A C 1
ATOM 2941 O O . ASN A 1 367 ? -18.815 22.129 -1.974 1.00 18.46 367 ASN A O 1
ATOM 2946 N N . LEU A 1 368 ? -20.269 21.581 -0.354 1.00 18.44 368 LEU A N 1
ATOM 2947 C CA . LEU A 1 368 ? -19.271 21.765 0.688 1.00 16.92 368 LEU A CA 1
ATOM 2948 C C . LEU A 1 368 ? -18.286 20.610 0.533 1.00 14.51 368 LEU A C 1
ATOM 2949 O O . LEU A 1 368 ? -17.094 20.748 0.804 1.00 15.15 368 LEU A O 1
ATOM 2954 N N . HIS A 1 369 ? -18.791 19.468 0.081 1.00 14.09 369 HIS A N 1
ATOM 2955 C CA . HIS A 1 369 ? -17.939 18.301 -0.141 1.00 15.31 369 HIS A CA 1
ATOM 2956 C C . HIS A 1 369 ? -16.916 18.658 -1.218 1.00 14.92 369 HIS A C 1
ATOM 2957 O O . HIS A 1 369 ? -15.732 18.359 -1.086 1.00 15.49 369 HIS A O 1
ATOM 2964 N N . ILE A 1 370 ? -17.385 19.308 -2.279 1.00 13.69 370 ILE A N 1
ATOM 2965 C CA . ILE A 1 370 ? -16.515 19.718 -3.370 1.00 12.92 370 ILE A CA 1
ATOM 2966 C C . ILE A 1 370 ? -15.511 20.764 -2.890 1.00 15.01 370 ILE A C 1
ATOM 2967 O O . ILE A 1 370 ? -14.348 20.755 -3.310 1.00 13.53 370 ILE A O 1
ATOM 2972 N N . LEU A 1 371 ? -15.949 21.657 -2.001 1.00 13.67 371 LEU A N 1
ATOM 2973 C CA . LEU A 1 371 ? -15.049 22.685 -1.491 1.00 14.44 371 LEU A CA 1
ATOM 2974 C C . LEU A 1 371 ? -13.846 22.029 -0.816 1.00 14.32 371 LEU A C 1
ATOM 2975 O O . LEU A 1 371 ? -12.700 22.429 -1.042 1.00 13.99 371 LEU A O 1
ATOM 2980 N N . VAL A 1 372 ? -14.115 21.031 0.023 1.00 14.21 372 VAL A N 1
ATOM 2981 C CA . VAL A 1 372 ? -13.059 20.308 0.724 1.00 13.61 372 VAL A CA 1
ATOM 2982 C C . VAL A 1 372 ? -12.028 19.739 -0.260 1.00 14.98 372 VAL A C 1
ATOM 2983 O O . VAL A 1 372 ? -10.824 19.952 -0.107 1.00 14.47 372 VAL A O 1
ATOM 2987 N N . ARG A 1 373 ? -12.507 19.023 -1.270 1.00 15.02 373 ARG A N 1
ATOM 2988 C CA . ARG A 1 373 ? -11.625 18.433 -2.271 1.00 17.52 373 ARG A CA 1
ATOM 2989 C C . ARG A 1 373 ? -10.779 19.480 -2.982 1.00 16.28 373 ARG A C 1
ATOM 2990 O O . ARG A 1 373 ? -9.589 19.272 -3.190 1.00 18.65 373 ARG A O 1
ATOM 2998 N N . LEU A 1 374 ? -11.389 20.604 -3.347 1.00 17.07 374 LEU A N 1
ATOM 2999 C CA . LEU A 1 374 ? -10.659 21.670 -4.029 1.00 17.01 374 LEU A CA 1
ATOM 3000 C C . LEU A 1 374 ? -9.530 22.200 -3.155 1.00 16.97 374 LEU A C 1
ATOM 3001 O O . LEU A 1 374 ? -8.377 22.264 -3.591 1.00 17.30 374 LEU A O 1
ATOM 3006 N N . GLU A 1 375 ? -9.856 22.577 -1.921 1.00 16.31 375 GLU A N 1
ATOM 3007 C CA . GLU A 1 375 ? -8.836 23.105 -1.020 1.00 17.23 375 GLU A CA 1
ATOM 3008 C C . GLU A 1 375 ? -7.688 22.119 -0.906 1.00 17.08 375 GLU A C 1
ATOM 3009 O O . GLU A 1 375 ? -6.520 22.508 -0.952 1.00 17.58 375 GLU A O 1
ATOM 3015 N N . LEU A 1 376 ? -8.026 20.842 -0.763 1.00 16.43 376 LEU A N 1
ATOM 3016 C CA . LEU A 1 376 ? -7.015 19.803 -0.660 1.00 17.76 376 LEU A CA 1
ATOM 3017 C C . LEU A 1 376 ? -6.183 19.720 -1.938 1.00 19.14 376 LEU A C 1
ATOM 3018 O O . LEU A 1 376 ? -4.954 19.679 -1.883 1.00 20.99 376 LEU A O 1
ATOM 3023 N N . GLU A 1 377 ? -6.848 19.706 -3.091 1.00 18.77 377 GLU A N 1
ATOM 3024 C CA . GLU A 1 377 ? -6.122 19.621 -4.353 1.00 18.79 377 GLU A CA 1
ATOM 3025 C C . GLU A 1 377 ? -5.204 20.815 -4.580 1.00 18.76 377 GLU A C 1
ATOM 3026 O O . GLU A 1 377 ? -4.098 20.657 -5.100 1.00 19.24 377 GLU A O 1
ATOM 3032 N N . LEU A 1 378 ? -5.658 22.001 -4.182 1.00 16.69 378 LEU A N 1
ATOM 3033 C CA . LEU A 1 378 ? -4.862 23.213 -4.321 1.00 18.29 378 LEU A CA 1
ATOM 3034 C C . LEU A 1 378 ? -3.646 23.113 -3.409 1.00 19.89 378 LEU A C 1
ATOM 3035 O O . LEU A 1 378 ? -2.527 23.455 -3.806 1.00 19.38 378 LEU A O 1
ATOM 3040 N N . ALA A 1 379 ? -3.877 22.641 -2.185 1.00 20.71 379 ALA A N 1
ATOM 3041 C CA . ALA A 1 379 ? -2.808 22.493 -1.206 1.00 22.32 379 ALA A CA 1
ATOM 3042 C C . ALA A 1 379 ? -1.756 21.517 -1.725 1.00 22.53 379 ALA A C 1
ATOM 3043 O O . ALA A 1 379 ? -0.555 21.766 -1.603 1.00 23.10 379 ALA A O 1
ATOM 3045 N N . LEU A 1 380 ? -2.217 20.408 -2.299 1.00 22.26 380 LEU A N 1
ATOM 3046 C CA . LEU A 1 380 ? -1.327 19.394 -2.861 1.00 21.89 380 LEU A CA 1
ATOM 3047 C C . LEU A 1 380 ? -0.449 19.955 -3.975 1.00 22.90 380 LEU A C 1
ATOM 3048 O O . LEU A 1 380 ? 0.781 19.860 -3.916 1.00 21.67 380 LEU A O 1
ATOM 3053 N N . PHE A 1 381 ? -1.077 20.543 -4.990 1.00 21.13 381 PHE A N 1
ATOM 3054 C CA . PHE A 1 381 ? -0.313 21.079 -6.108 1.00 22.54 381 PHE A CA 1
ATOM 3055 C C . PHE A 1 381 ? 0.477 22.342 -5.809 1.00 23.94 381 PHE A C 1
ATOM 3056 O O . PHE A 1 381 ? 1.436 22.653 -6.516 1.00 25.10 381 PHE A O 1
ATOM 3064 N N . ARG A 1 382 ? 0.084 23.069 -4.769 1.00 25.04 382 ARG A N 1
ATOM 3065 C CA . ARG A 1 382 ? 0.807 24.277 -4.391 1.00 25.95 382 ARG A CA 1
ATOM 3066 C C . ARG A 1 382 ? 2.007 23.868 -3.544 1.00 26.08 382 ARG A C 1
ATOM 3067 O O . ARG A 1 382 ? 2.831 24.699 -3.166 1.00 25.95 382 ARG A O 1
ATOM 3075 N N . GLY A 1 383 ? 2.099 22.572 -3.263 1.00 26.98 383 GLY A N 1
ATOM 3076 C CA . GLY A 1 383 ? 3.205 22.055 -2.477 1.00 27.71 383 GLY A CA 1
ATOM 3077 C C . GLY A 1 383 ? 3.112 22.357 -0.995 1.00 27.52 383 GLY A C 1
ATOM 3078 O O . GLY A 1 383 ? 4.127 22.361 -0.298 1.00 26.52 383 GLY A O 1
ATOM 3079 N N . GLU A 1 384 ? 1.898 22.603 -0.512 1.00 28.01 384 GLU A N 1
ATOM 3080 C CA . GLU A 1 384 ? 1.680 22.915 0.900 1.00 29.45 384 GLU A CA 1
ATOM 3081 C C . GLU A 1 384 ? 1.136 21.711 1.666 1.00 29.43 384 GLU A C 1
ATOM 3082 O O . GLU A 1 384 ? 1.014 21.745 2.889 1.00 30.80 384 GLU A O 1
ATOM 3088 N N . LEU A 1 385 ? 0.815 20.648 0.942 1.00 29.50 385 LEU A N 1
ATOM 3089 C CA . LEU A 1 385 ? 0.260 19.453 1.557 1.00 29.60 385 LEU A CA 1
ATOM 3090 C C . LEU A 1 385 ? 0.811 18.205 0.873 1.00 30.37 385 LEU A C 1
ATOM 3091 O O . LEU A 1 385 ? 0.901 18.141 -0.356 1.00 30.10 385 LEU A O 1
ATOM 3096 N N . SER A 1 386 ? 1.179 17.215 1.676 1.00 31.07 386 SER A N 1
ATOM 3097 C CA . SER A 1 386 ? 1.719 15.969 1.150 1.00 32.69 386 SER A CA 1
ATOM 3098 C C . SER A 1 386 ? 0.635 14.901 1.163 1.00 31.67 386 SER A C 1
ATOM 3099 O O . SER A 1 386 ? -0.152 14.825 2.102 1.00 31.66 386 SER A O 1
ATOM 3102 N N . PRO A 1 387 ? 0.577 14.058 0.120 1.00 31.34 387 PRO A N 1
ATOM 3103 C CA . PRO A 1 387 ? -0.448 13.010 0.081 1.00 31.68 387 PRO A CA 1
ATOM 3104 C C . PRO A 1 387 ? -0.535 12.157 1.344 1.00 31.74 387 PRO A C 1
ATOM 3105 O O . PRO A 1 387 ? -1.584 11.590 1.639 1.00 30.43 387 PRO A O 1
ATOM 3109 N N . GLU A 1 388 ? 0.559 12.074 2.093 1.00 32.37 388 GLU A N 1
ATOM 3110 C CA . GLU A 1 388 ? 0.572 11.291 3.324 1.00 33.57 388 GLU A CA 1
ATOM 3111 C C . GLU A 1 388 ? -0.251 11.975 4.414 1.00 32.26 388 GLU A C 1
ATOM 3112 O O . GLU A 1 388 ? -0.757 11.321 5.328 1.00 31.59 388 GLU A O 1
ATOM 3118 N N . ASP A 1 389 ? -0.393 13.292 4.306 1.00 30.84 389 ASP A N 1
ATOM 3119 C CA . ASP A 1 389 ? -1.143 14.060 5.289 1.00 30.12 389 ASP A CA 1
ATOM 3120 C C . ASP A 1 389 ? -2.561 14.400 4.844 1.00 28.02 389 ASP A C 1
ATOM 3121 O O . ASP A 1 389 ? -3.195 15.295 5.398 1.00 27.29 389 ASP A O 1
ATOM 3126 N N . LEU A 1 390 ? -3.060 13.683 3.846 1.00 27.14 390 LEU A N 1
ATOM 3127 C CA . LEU A 1 390 ? -4.407 13.923 3.345 1.00 27.35 390 LEU A CA 1
ATOM 3128 C C . LEU A 1 390 ? -5.490 13.530 4.350 1.00 28.43 390 LEU A C 1
ATOM 3129 O O . LEU A 1 390 ? -6.474 14.251 4.521 1.00 28.42 390 LEU A O 1
ATOM 3134 N N . PRO A 1 391 ? -5.328 12.382 5.029 1.00 29.64 391 PRO A N 1
ATOM 3135 C CA . PRO A 1 391 ? -6.342 11.960 6.004 1.00 30.18 391 PRO A CA 1
ATOM 3136 C C . PRO A 1 391 ? -6.623 13.021 7.069 1.00 30.42 391 PRO A C 1
ATOM 3137 O O . PRO A 1 391 ? -7.781 13.311 7.383 1.00 29.86 391 PRO A O 1
ATOM 3141 N N . GLU A 1 392 ? -5.561 13.605 7.613 1.00 30.38 392 GLU A N 1
ATOM 3142 C CA . GLU A 1 392 ? -5.707 14.618 8.649 1.00 31.22 392 GLU A CA 1
ATOM 3143 C C . GLU A 1 392 ? -6.357 15.880 8.101 1.00 30.03 392 GLU A C 1
ATOM 3144 O O . GLU A 1 392 ? -7.300 16.406 8.693 1.00 29.09 392 GLU A O 1
ATOM 3150 N N . ALA A 1 393 ? -5.848 16.363 6.970 1.00 28.22 393 ALA A N 1
ATOM 3151 C CA . ALA A 1 393 ? -6.385 17.566 6.350 1.00 27.32 393 ALA A CA 1
ATOM 3152 C C . ALA A 1 393 ? -7.838 17.336 5.948 1.00 26.91 393 ALA A C 1
ATOM 3153 O O . ALA A 1 393 ? -8.668 18.238 6.051 1.00 27.88 393 ALA A O 1
ATOM 3155 N N . TRP A 1 394 ? -8.139 16.126 5.492 1.00 25.25 394 TRP A N 1
ATOM 3156 C CA . TRP A 1 394 ? -9.495 15.772 5.083 1.00 25.49 394 TRP A CA 1
ATOM 3157 C C . TRP A 1 394 ? -10.438 15.923 6.275 1.00 25.52 394 TRP A C 1
ATOM 3158 O O . TRP A 1 394 ? -11.491 16.547 6.167 1.00 26.36 394 TRP A O 1
ATOM 3169 N N . ALA A 1 395 ? -10.046 15.350 7.410 1.00 26.06 395 ALA A N 1
ATOM 3170 C CA . ALA A 1 395 ? -10.843 15.420 8.630 1.00 25.96 395 ALA A CA 1
ATOM 3171 C C . ALA A 1 395 ? -11.078 16.867 9.054 1.00 26.15 395 ALA A C 1
ATOM 3172 O O . ALA A 1 395 ? -12.221 17.284 9.254 1.00 26.34 395 ALA A O 1
ATOM 3174 N N . GLU A 1 396 ? -9.999 17.632 9.192 1.00 25.72 396 GLU A N 1
ATOM 3175 C CA . GLU A 1 396 ? -10.114 19.030 9.594 1.00 27.02 396 GLU A CA 1
ATOM 3176 C C . GLU A 1 396 ? -11.023 19.806 8.646 1.00 26.06 396 GLU A C 1
ATOM 3177 O O . GLU A 1 396 ? -11.909 20.541 9.086 1.00 24.72 396 GLU A O 1
ATOM 3183 N N . LYS A 1 397 ? -10.794 19.646 7.345 1.00 23.40 397 LYS A N 1
ATOM 3184 C CA . LYS A 1 397 ? -11.592 20.333 6.331 1.00 24.45 397 LYS A CA 1
ATOM 3185 C C . LYS A 1 397 ? -13.076 20.021 6.485 1.00 22.17 397 LYS A C 1
ATOM 3186 O O . LYS A 1 397 ? -13.915 20.923 6.428 1.00 21.35 397 LYS A O 1
ATOM 3192 N N . TYR A 1 398 ? -13.391 18.740 6.670 1.00 20.54 398 TYR A N 1
ATOM 3193 C CA . TYR A 1 398 ? -14.778 18.310 6.823 1.00 20.67 398 TYR A CA 1
ATOM 3194 C C . TYR A 1 398 ? -15.448 18.899 8.068 1.00 22.36 398 TYR A C 1
ATOM 3195 O O . TYR A 1 398 ? -16.562 19.430 7.986 1.00 17.78 398 TYR A O 1
ATOM 3204 N N . ARG A 1 399 ? -14.777 18.813 9.214 1.00 24.49 399 ARG A N 1
ATOM 3205 C CA . ARG A 1 399 ? -15.348 19.352 10.451 1.00 27.97 399 ARG A CA 1
ATOM 3206 C C . ARG A 1 399 ? -15.685 20.831 10.296 1.00 28.98 399 ARG A C 1
ATOM 3207 O O . ARG A 1 399 ? -16.775 21.271 10.658 1.00 29.88 399 ARG A O 1
ATOM 3215 N N . ASP A 1 400 ? -14.748 21.594 9.750 1.00 29.64 400 ASP A N 1
ATOM 3216 C CA . ASP A 1 400 ? -14.959 23.022 9.573 1.00 32.03 400 ASP A CA 1
ATOM 3217 C C . ASP A 1 400 ? -16.046 23.390 8.573 1.00 31.58 400 ASP A C 1
ATOM 3218 O O . ASP A 1 400 ? -16.867 24.260 8.850 1.00 33.19 400 ASP A O 1
ATOM 3223 N N . HIS A 1 401 ? -16.063 22.730 7.419 1.00 30.43 401 HIS A N 1
ATOM 3224 C CA . HIS A 1 401 ? -17.060 23.037 6.399 1.00 28.94 401 HIS A CA 1
ATOM 3225 C C . HIS A 1 401 ? -18.421 22.382 6.611 1.00 25.90 401 HIS A C 1
ATOM 3226 O O . HIS A 1 401 ? -19.455 23.024 6.433 1.00 24.11 401 HIS A O 1
ATOM 3233 N N . LEU A 1 402 ? -18.420 21.112 6.996 1.00 24.68 402 LEU A N 1
ATOM 3234 C CA . LEU A 1 402 ? -19.664 20.374 7.203 1.00 22.69 402 LEU A CA 1
ATOM 3235 C C . LEU A 1 402 ? -20.104 20.139 8.648 1.00 21.89 402 LEU A C 1
ATOM 3236 O O . LEU A 1 402 ? -21.278 19.883 8.900 1.00 18.40 402 LEU A O 1
ATOM 3241 N N . GLY A 1 403 ? -19.172 20.217 9.593 1.00 22.11 403 GLY A N 1
ATOM 3242 C CA . GLY A 1 403 ? -19.531 19.998 10.987 1.00 22.71 403 GLY A CA 1
ATOM 3243 C C . GLY A 1 403 ? -19.490 18.536 11.407 1.00 22.83 403 GLY A C 1
ATOM 3244 O O . GLY A 1 403 ? -19.795 18.207 12.551 1.00 22.41 403 GLY A O 1
ATOM 3245 N N . VAL A 1 404 ? -19.136 17.660 10.470 1.00 23.56 404 VAL A N 1
ATOM 3246 C CA . VAL A 1 404 ? -19.023 16.222 10.728 1.00 24.09 404 VAL A CA 1
ATOM 3247 C C . VAL A 1 404 ? -17.806 15.723 9.968 1.00 25.11 404 VAL A C 1
ATOM 3248 O O . VAL A 1 404 ? -17.562 16.141 8.836 1.00 26.27 404 VAL A O 1
ATOM 3252 N N . ALA A 1 405 ? -17.041 14.831 10.584 1.00 26.17 405 ALA A N 1
ATOM 3253 C CA . ALA A 1 405 ? -15.846 14.301 9.938 1.00 26.23 405 ALA A CA 1
ATOM 3254 C C . ALA A 1 405 ? -15.816 12.780 9.966 1.00 26.72 405 ALA A C 1
ATOM 3255 O O . ALA A 1 405 ? -16.455 12.152 10.813 1.00 24.68 405 ALA A O 1
ATOM 3257 N N . PRO A 1 406 ? -15.065 12.167 9.032 1.00 27.23 406 PRO A N 1
ATOM 3258 C CA . PRO A 1 406 ? -14.959 10.707 8.964 1.00 27.39 406 PRO A CA 1
ATOM 3259 C C . PRO A 1 406 ? -14.181 10.201 10.173 1.00 27.05 406 PRO A C 1
ATOM 3260 O O . PRO A 1 406 ? -13.369 10.932 10.740 1.00 24.76 406 PRO A O 1
ATOM 3264 N N . LYS A 1 407 ? -14.428 8.957 10.568 1.00 29.51 407 LYS A N 1
ATOM 3265 C CA . LYS A 1 407 ? -13.704 8.372 11.688 1.00 32.25 407 LYS A CA 1
ATOM 3266 C C . LYS A 1 407 ? -12.724 7.335 11.141 1.00 33.33 407 LYS A C 1
ATOM 3267 O O . LYS A 1 407 ? -11.835 6.869 11.853 1.00 35.24 407 LYS A O 1
ATOM 3273 N N . ASP A 1 408 ? -12.889 6.994 9.865 1.00 34.31 408 ASP A N 1
ATOM 3274 C CA . ASP A 1 408 ? -12.030 6.018 9.194 1.00 34.43 408 ASP A CA 1
ATOM 3275 C C . ASP A 1 408 ? -11.635 6.537 7.811 1.00 34.33 408 ASP A C 1
ATOM 3276 O O . ASP A 1 408 ? -11.871 7.700 7.495 1.00 34.69 408 ASP A O 1
ATOM 3281 N N . TYR A 1 409 ? -11.040 5.677 6.987 1.00 33.91 409 TYR A N 1
ATOM 3282 C CA . TYR A 1 409 ? -10.638 6.076 5.638 1.00 32.66 409 TYR A CA 1
ATOM 3283 C C . TYR A 1 409 ? -11.729 5.720 4.635 1.00 32.82 409 TYR A C 1
ATOM 3284 O O . TYR A 1 409 ? -11.967 6.454 3.672 1.00 32.22 409 TYR A O 1
ATOM 3293 N N . LYS A 1 410 ? -12.386 4.589 4.877 1.00 32.38 410 LYS A N 1
ATOM 3294 C CA . LYS A 1 410 ? -13.446 4.091 4.009 1.00 32.48 410 LYS A CA 1
ATOM 3295 C C . LYS A 1 410 ? -14.451 5.174 3.629 1.00 31.53 410 LYS A C 1
ATOM 3296 O O . LYS A 1 410 ? -14.750 5.370 2.449 1.00 30.76 410 LYS A O 1
ATOM 3302 N N . ASP A 1 411 ? -14.971 5.871 4.632 1.00 31.00 411 ASP A N 1
ATOM 3303 C CA . ASP A 1 411 ? -15.938 6.936 4.405 1.00 30.07 411 ASP A CA 1
ATOM 3304 C C . ASP A 1 411 ? -15.266 8.296 4.505 1.00 28.94 411 ASP A C 1
ATOM 3305 O O . ASP A 1 411 ? -15.918 9.311 4.743 1.00 28.54 411 ASP A O 1
ATOM 3310 N N . GLY A 1 412 ? -13.952 8.300 4.317 1.00 27.35 412 GLY A N 1
ATOM 3311 C CA . GLY A 1 412 ? -13.189 9.530 4.366 1.00 25.71 412 GLY A CA 1
ATOM 3312 C C . GLY A 1 412 ? -12.497 9.789 3.038 1.00 24.94 412 GLY A C 1
ATOM 3313 O O . GLY A 1 412 ? -13.147 9.880 2.003 1.00 24.88 412 GLY A O 1
ATOM 3314 N N . VAL A 1 413 ? -11.172 9.890 3.073 1.00 25.49 413 VAL A N 1
ATOM 3315 C CA . VAL A 1 413 ? -10.366 10.149 1.880 1.00 25.72 413 VAL A CA 1
ATOM 3316 C C . VAL A 1 413 ? -10.473 9.078 0.791 1.00 25.05 413 VAL A C 1
ATOM 3317 O O . VAL A 1 413 ? -10.084 9.311 -0.348 1.00 24.89 413 VAL A O 1
ATOM 3321 N N . MET A 1 414 ? -10.996 7.909 1.137 1.00 25.53 414 MET A N 1
ATOM 3322 C CA . MET A 1 414 ? -11.106 6.820 0.173 1.00 25.28 414 MET A CA 1
ATOM 3323 C C . MET A 1 414 ? -12.497 6.573 -0.401 1.00 24.94 414 MET A C 1
ATOM 3324 O O . MET A 1 414 ? -12.726 5.534 -1.027 1.00 25.85 414 MET A O 1
ATOM 3329 N N . GLN A 1 415 ? -13.423 7.509 -0.206 1.00 23.21 415 GLN A N 1
ATOM 3330 C CA . GLN A 1 415 ? -14.784 7.326 -0.711 1.00 21.32 415 GLN A CA 1
ATOM 3331 C C . GLN A 1 415 ? -14.937 7.490 -2.216 1.00 21.65 415 GLN A C 1
ATOM 3332 O O . GLN A 1 415 ? -15.793 6.844 -2.826 1.00 22.39 415 GLN A O 1
ATOM 3338 N N . ASP A 1 416 ? -14.130 8.356 -2.819 1.00 20.67 416 ASP A N 1
ATOM 3339 C CA . ASP A 1 416 ? -14.227 8.564 -4.262 1.00 22.01 416 ASP A CA 1
ATOM 3340 C C . ASP A 1 416 ? -13.056 7.944 -5.006 1.00 20.41 416 ASP A C 1
ATOM 3341 O O . ASP A 1 416 ? -11.918 8.011 -4.558 1.00 22.50 416 ASP A O 1
ATOM 3346 N N . VAL A 1 417 ? -13.344 7.352 -6.158 1.00 20.98 417 VAL A N 1
ATOM 3347 C CA . VAL A 1 417 ? -12.319 6.719 -6.977 1.00 20.03 417 VAL A CA 1
ATOM 3348 C C . VAL A 1 417 ? -11.485 7.752 -7.743 1.00 19.41 417 VAL A C 1
ATOM 3349 O O . VAL A 1 417 ? -10.365 7.459 -8.171 1.00 19.81 417 VAL A O 1
ATOM 3353 N N . HIS A 1 418 ? -12.029 8.961 -7.877 1.00 17.48 418 HIS A N 1
ATOM 3354 C CA . HIS A 1 418 ? -11.388 10.049 -8.615 1.00 17.71 418 HIS A CA 1
ATOM 3355 C C . HIS A 1 418 ? -9.864 10.184 -8.522 1.00 17.96 418 HIS A C 1
ATOM 3356 O O . HIS A 1 418 ? -9.183 10.165 -9.541 1.00 17.11 418 HIS A O 1
ATOM 3363 N N . TRP A 1 419 ? -9.321 10.330 -7.318 1.00 18.32 419 TRP A N 1
ATOM 3364 C CA . TRP A 1 419 ? -7.876 10.487 -7.195 1.00 18.87 419 TRP A CA 1
ATOM 3365 C C . TRP A 1 419 ? -7.068 9.268 -7.632 1.00 19.41 419 TRP A C 1
ATOM 3366 O O . TRP A 1 419 ? -5.933 9.406 -8.089 1.00 19.76 419 TRP A O 1
ATOM 3377 N N . ALA A 1 420 ? -7.642 8.076 -7.498 1.00 19.76 420 ALA A N 1
ATOM 3378 C CA . ALA A 1 420 ? -6.947 6.870 -7.930 1.00 19.04 420 ALA A CA 1
ATOM 3379 C C . ALA A 1 420 ? -6.925 6.903 -9.457 1.00 18.25 420 ALA A C 1
ATOM 3380 O O . ALA A 1 420 ? -5.917 6.572 -10.084 1.00 18.97 420 ALA A O 1
ATOM 3382 N N . GLY A 1 421 ? -8.046 7.319 -10.042 1.00 18.22 421 GLY A N 1
ATOM 3383 C CA . GLY A 1 421 ? -8.154 7.412 -11.488 1.00 18.73 421 GLY A CA 1
ATOM 3384 C C . GLY A 1 421 ? -7.419 8.612 -12.063 1.00 19.44 421 GLY A C 1
ATOM 3385 O O . GLY A 1 421 ? -7.456 8.855 -13.275 1.00 19.55 421 GLY A O 1
ATOM 3386 N N . GLY A 1 422 ? -6.753 9.367 -11.192 1.00 17.95 422 GLY A N 1
ATOM 3387 C CA . GLY A 1 422 ? -6.007 10.530 -11.637 1.00 17.62 422 GLY A CA 1
ATOM 3388 C C . GLY A 1 422 ? -6.875 11.721 -12.008 1.00 17.76 422 GLY A C 1
ATOM 3389 O O . GLY A 1 422 ? -6.426 12.624 -12.717 1.00 18.07 422 GLY A O 1
ATOM 3390 N N . LEU A 1 423 ? -8.116 11.730 -11.536 1.00 15.00 423 LEU A N 1
ATOM 3391 C CA . LEU A 1 423 ? -9.019 12.835 -11.834 1.00 15.87 423 LEU A CA 1
ATOM 3392 C C . LEU A 1 423 ? -8.799 13.994 -10.856 1.00 15.22 423 LEU A C 1
ATOM 3393 O O . LEU A 1 423 ? -9.549 14.157 -9.892 1.00 15.49 423 LEU A O 1
ATOM 3398 N N . PHE A 1 424 ? -7.757 14.784 -11.111 1.00 14.39 424 PHE A N 1
ATOM 3399 C CA . PHE A 1 424 ? -7.419 15.935 -10.282 1.00 15.84 424 PHE A CA 1
ATOM 3400 C C . PHE A 1 424 ? -7.831 17.201 -11.035 1.00 16.19 424 PHE A C 1
ATOM 3401 O O . PHE A 1 424 ? -7.657 17.296 -12.255 1.00 14.68 424 PHE A O 1
ATOM 3409 N N . GLY A 1 425 ? -8.382 18.169 -10.311 1.00 15.56 425 GLY A N 1
ATOM 3410 C CA . GLY A 1 425 ? -8.846 19.381 -10.963 1.00 17.37 425 GLY A CA 1
ATOM 3411 C C . GLY A 1 425 ? -10.146 19.044 -11.679 1.00 18.14 425 GLY A C 1
ATOM 3412 O O . GLY A 1 425 ? -10.558 19.728 -12.616 1.00 19.32 425 GLY A O 1
ATOM 3413 N N . TYR A 1 426 ? -10.788 17.971 -11.221 1.00 17.31 426 TYR A N 1
ATOM 3414 C CA . TYR A 1 426 ? -12.047 17.475 -11.781 1.00 16.26 426 TYR A CA 1
ATOM 3415 C C . TYR A 1 426 ? -13.241 17.853 -10.887 1.00 16.21 426 TYR A C 1
ATOM 3416 O O . TYR A 1 426 ? -14.254 18.365 -11.365 1.00 15.04 426 TYR A O 1
ATOM 3425 N N . PHE A 1 427 ? -13.115 17.590 -9.590 1.00 14.32 427 PHE A N 1
ATOM 3426 C CA . PHE A 1 427 ? -14.183 17.881 -8.632 1.00 14.07 427 PHE A CA 1
ATOM 3427 C C . PHE A 1 427 ? -14.842 19.259 -8.729 1.00 12.12 427 PHE A C 1
ATOM 3428 O O . PHE A 1 427 ? -16.054 19.378 -8.592 1.00 12.76 427 PHE A O 1
ATOM 3436 N N . PRO A 1 428 ? -14.055 20.321 -8.947 1.00 11.49 428 PRO A N 1
ATOM 3437 C CA . PRO A 1 428 ? -14.668 21.650 -9.039 1.00 10.72 428 PRO A CA 1
ATOM 3438 C C . PRO A 1 428 ? -15.769 21.761 -10.096 1.00 12.37 428 PRO A C 1
ATOM 3439 O O . PRO A 1 428 ? -16.694 22.566 -9.949 1.00 10.65 428 PRO A O 1
ATOM 3443 N N . THR A 1 429 ? -15.677 20.957 -11.155 1.00 11.74 429 THR A N 1
ATOM 3444 C CA . THR A 1 429 ? -16.682 21.003 -12.208 1.00 12.03 429 THR A CA 1
ATOM 3445 C C . THR A 1 429 ? -18.071 20.599 -11.710 1.00 12.15 429 THR A C 1
ATOM 3446 O O . THR A 1 429 ? -19.068 20.981 -12.309 1.00 14.49 429 THR A O 1
ATOM 3450 N N . TYR A 1 430 ? -18.143 19.834 -10.622 1.00 13.36 430 TYR A N 1
ATOM 3451 C CA . TYR A 1 430 ? -19.439 19.439 -10.067 1.00 14.10 430 TYR A CA 1
ATOM 3452 C C . TYR A 1 430 ? -20.161 20.685 -9.551 1.00 16.07 430 TYR A C 1
ATOM 3453 O O . TYR A 1 430 ? -21.381 20.823 -9.706 1.00 15.37 430 TYR A O 1
ATOM 3462 N N . THR A 1 431 ? -19.404 21.591 -8.937 1.00 14.56 431 THR A N 1
ATOM 3463 C CA . THR A 1 431 ? -19.992 22.814 -8.405 1.00 15.15 431 THR A CA 1
ATOM 3464 C C . THR A 1 431 ? -20.377 23.778 -9.523 1.00 14.33 431 THR A C 1
ATOM 3465 O O . THR A 1 431 ? -21.426 24.415 -9.459 1.00 15.65 431 THR A O 1
ATOM 3469 N N . LEU A 1 432 ? -19.541 23.886 -10.550 1.00 14.16 432 LEU A N 1
ATOM 3470 C CA . LEU A 1 432 ? -19.880 24.745 -11.681 1.00 14.59 432 LEU A CA 1
ATOM 3471 C C . LEU A 1 432 ? -21.221 24.243 -12.224 1.00 14.35 432 LEU A C 1
ATOM 3472 O O . LEU A 1 432 ? -22.117 25.031 -12.548 1.00 14.41 432 LEU A O 1
ATOM 3477 N N . GLY A 1 433 ? -21.346 22.918 -12.301 1.00 13.24 433 GLY A N 1
ATOM 3478 C CA . GLY A 1 433 ? -22.563 22.304 -12.794 1.00 12.79 433 GLY A CA 1
ATOM 3479 C C . GLY A 1 433 ? -23.796 22.774 -12.044 1.00 14.65 433 GLY A C 1
ATOM 3480 O O . GLY A 1 433 ? -24.780 23.206 -12.658 1.00 12.21 433 GLY A O 1
ATOM 3481 N N . ASN A 1 434 ? -23.752 22.691 -10.716 1.00 13.26 434 ASN A N 1
ATOM 3482 C CA . ASN A 1 434 ? -24.883 23.120 -9.913 1.00 14.74 434 ASN A CA 1
ATOM 3483 C C . ASN A 1 434 ? -25.146 24.611 -10.078 1.00 14.19 434 ASN A C 1
ATOM 3484 O O . ASN A 1 434 ? -26.296 25.031 -10.071 1.00 12.74 434 ASN A O 1
ATOM 3489 N N . LEU A 1 435 ? -24.088 25.406 -10.237 1.00 13.86 435 LEU A N 1
ATOM 3490 C CA . LEU A 1 435 ? -24.254 26.852 -10.408 1.00 14.63 435 LEU A CA 1
ATOM 3491 C C . LEU A 1 435 ? -24.831 27.185 -11.776 1.00 15.32 435 LEU A C 1
ATOM 3492 O O . LEU A 1 435 ? -25.782 27.957 -11.882 1.00 14.79 435 LEU A O 1
ATOM 3497 N N . TYR A 1 436 ? -24.257 26.594 -12.819 1.00 16.02 436 TYR A N 1
ATOM 3498 C CA . TYR A 1 436 ? -24.728 26.833 -14.175 1.00 15.87 436 TYR A CA 1
ATOM 3499 C C . TYR A 1 436 ? -26.167 26.381 -14.300 1.00 14.82 436 TYR A C 1
ATOM 3500 O O . TYR A 1 436 ? -26.960 27.018 -14.980 1.00 16.11 436 TYR A O 1
ATOM 3509 N N . ALA A 1 437 ? -26.499 25.273 -13.646 1.00 14.98 437 ALA A N 1
ATOM 3510 C CA . ALA A 1 437 ? -27.853 24.742 -13.703 1.00 16.88 437 ALA A CA 1
ATOM 3511 C C . ALA A 1 437 ? -28.854 25.772 -13.185 1.00 17.77 437 ALA A C 1
ATOM 3512 O O . ALA A 1 437 ? -29.910 25.971 -13.777 1.00 16.40 437 ALA A O 1
ATOM 3514 N N . ALA A 1 438 ? -28.510 26.425 -12.078 1.00 19.25 438 ALA A N 1
ATOM 3515 C CA . ALA A 1 438 ? -29.387 27.423 -11.484 1.00 18.59 438 ALA A CA 1
ATOM 3516 C C . ALA A 1 438 ? -29.545 28.612 -12.412 1.00 18.27 438 ALA A C 1
ATOM 3517 O O . ALA A 1 438 ? -30.646 29.127 -12.586 1.00 18.42 438 ALA A O 1
ATOM 3519 N N . GLN A 1 439 ? -28.441 29.041 -13.016 1.00 18.50 439 GLN A N 1
ATOM 3520 C CA . GLN A 1 439 ? -28.472 30.177 -13.926 1.00 18.51 439 GLN A CA 1
ATOM 3521 C C . GLN A 1 439 ? -29.236 29.859 -15.211 1.00 19.10 439 GLN A C 1
ATOM 3522 O O . GLN A 1 439 ? -30.020 30.688 -15.699 1.00 17.88 439 GLN A O 1
ATOM 3528 N N . PHE A 1 440 ? -29.008 28.667 -15.767 1.00 15.05 440 PHE A N 1
ATOM 3529 C CA . PHE A 1 440 ? -29.703 28.268 -16.981 1.00 14.64 440 PHE A CA 1
ATOM 3530 C C . PHE A 1 440 ? -31.209 28.206 -16.707 1.00 16.21 440 PHE A C 1
ATOM 3531 O O . PHE A 1 440 ? -32.010 28.722 -17.481 1.00 15.99 440 PHE A O 1
ATOM 3539 N N . PHE A 1 441 ? -31.577 27.578 -15.591 1.00 16.78 441 PHE A N 1
ATOM 3540 C CA . PHE A 1 441 ? -32.976 27.396 -15.225 1.00 19.76 441 PHE A CA 1
ATOM 3541 C C . PHE A 1 441 ? -33.719 28.714 -15.048 1.00 21.90 441 PHE A C 1
ATOM 3542 O O . PHE A 1 441 ? -34.911 28.818 -15.356 1.00 20.80 441 PHE A O 1
ATOM 3550 N N . GLN A 1 442 ? -33.002 29.714 -14.547 1.00 22.46 442 GLN A N 1
ATOM 3551 C CA . GLN A 1 442 ? -33.559 31.038 -14.314 1.00 24.53 442 GLN A CA 1
ATOM 3552 C C . GLN A 1 442 ? -33.967 31.665 -15.646 1.00 24.17 442 GLN A C 1
ATOM 3553 O O . GLN A 1 442 ? -35.108 32.101 -15.819 1.00 24.19 442 GLN A O 1
ATOM 3559 N N . LYS A 1 443 ? -33.032 31.709 -16.587 1.00 23.01 443 LYS A N 1
ATOM 3560 C CA . LYS A 1 443 ? -33.313 32.263 -17.905 1.00 23.44 443 LYS A CA 1
ATOM 3561 C C . LYS A 1 443 ? -34.484 31.505 -18.534 1.00 24.05 443 LYS A C 1
ATOM 3562 O O . LYS A 1 443 ? -35.373 32.103 -19.145 1.00 23.27 443 LYS A O 1
ATOM 3568 N N . ALA A 1 444 ? -34.480 30.184 -18.378 1.00 22.60 444 ALA A N 1
ATOM 3569 C CA . ALA A 1 444 ? -35.538 29.346 -18.930 1.00 22.03 444 ALA A CA 1
ATOM 3570 C C . ALA A 1 444 ? -36.929 29.766 -18.430 1.00 22.14 444 ALA A C 1
ATOM 3571 O O . ALA A 1 444 ? -37.847 29.953 -19.224 1.00 18.93 444 ALA A O 1
ATOM 3573 N N . GLU A 1 445 ? -37.087 29.908 -17.116 1.00 23.70 445 GLU A N 1
ATOM 3574 C CA . GLU A 1 445 ? -38.379 30.298 -16.569 1.00 26.45 445 GLU A CA 1
ATOM 3575 C C . GLU A 1 445 ? -38.785 31.700 -16.993 1.00 27.26 445 GLU A C 1
ATOM 3576 O O . GLU A 1 445 ? -39.969 31.983 -17.162 1.00 26.66 445 GLU A O 1
ATOM 3582 N N . ALA A 1 446 ? -37.802 32.572 -17.179 1.00 27.39 446 ALA A N 1
ATOM 3583 C CA . ALA A 1 446 ? -38.083 33.936 -17.602 1.00 29.77 446 ALA A CA 1
ATOM 3584 C C . ALA A 1 446 ? -38.715 33.930 -18.986 1.00 30.86 446 ALA A C 1
ATOM 3585 O O . ALA A 1 446 ? -39.735 34.573 -19.214 1.00 32.37 446 ALA A O 1
ATOM 3587 N N . GLU A 1 447 ? -38.115 33.184 -19.906 1.00 32.36 447 GLU A N 1
ATOM 3588 C CA . GLU A 1 447 ? -38.616 33.119 -21.275 1.00 33.20 447 GLU A CA 1
ATOM 3589 C C . GLU A 1 447 ? -39.774 32.155 -21.497 1.00 32.82 447 GLU A C 1
ATOM 3590 O O . GLU A 1 447 ? -40.510 32.285 -22.476 1.00 33.83 447 GLU A O 1
ATOM 3596 N N . LEU A 1 448 ? -39.942 31.193 -20.598 1.00 31.89 448 LEU A N 1
ATOM 3597 C CA . LEU A 1 448 ? -41.000 30.207 -20.755 1.00 31.05 448 LEU A CA 1
ATOM 3598 C C . LEU A 1 448 ? -42.149 30.326 -19.759 1.00 31.01 448 LEU A C 1
ATOM 3599 O O . LEU A 1 448 ? -43.179 29.668 -19.920 1.00 30.59 448 LEU A O 1
ATOM 3604 N N . GLY A 1 449 ? -41.980 31.165 -18.741 1.00 29.28 449 GLY A N 1
ATOM 3605 C CA . GLY A 1 449 ? -43.013 31.312 -17.732 1.00 29.98 449 GLY A CA 1
ATOM 3606 C C . GLY A 1 449 ? -42.810 30.236 -16.680 1.00 30.63 449 GLY A C 1
ATOM 3607 O O . GLY A 1 449 ? -42.079 29.279 -16.932 1.00 30.32 449 GLY A O 1
ATOM 3608 N N . PRO A 1 450 ? -43.449 30.344 -15.503 1.00 31.31 450 PRO A N 1
ATOM 3609 C CA . PRO A 1 450 ? -43.298 29.346 -14.435 1.00 30.80 450 PRO A CA 1
ATOM 3610 C C . PRO A 1 450 ? -43.372 27.899 -14.924 1.00 30.41 450 PRO A C 1
ATOM 3611 O O . PRO A 1 450 ? -44.348 27.489 -15.557 1.00 29.99 450 PRO A O 1
ATOM 3615 N N . LEU A 1 451 ? -42.330 27.130 -14.621 1.00 29.35 451 LEU A N 1
ATOM 3616 C CA . LEU A 1 451 ? -42.256 25.737 -15.041 1.00 29.34 451 LEU A CA 1
ATOM 3617 C C . LEU A 1 451 ? -42.973 24.759 -14.120 1.00 30.22 451 LEU A C 1
ATOM 3618 O O . LEU A 1 451 ? -43.382 23.688 -14.558 1.00 30.42 451 LEU A O 1
ATOM 3623 N N . GLU A 1 452 ? -43.134 25.128 -12.852 1.00 30.76 452 GLU A N 1
ATOM 3624 C CA . GLU A 1 452 ? -43.808 24.269 -11.880 1.00 31.35 452 GLU A CA 1
ATOM 3625 C C . GLU A 1 452 ? -45.140 23.738 -12.415 1.00 30.45 452 GLU A C 1
ATOM 3626 O O . GLU A 1 452 ? -45.419 22.539 -12.336 1.00 29.88 452 GLU A O 1
ATOM 3632 N N . PRO A 1 453 ? -45.988 24.624 -12.960 1.00 29.67 453 PRO A N 1
ATOM 3633 C CA . PRO A 1 453 ? -47.275 24.156 -13.487 1.00 29.13 453 PRO A CA 1
ATOM 3634 C C . PRO A 1 453 ? -47.132 23.155 -14.637 1.00 27.67 453 PRO A C 1
ATOM 3635 O O . PRO A 1 453 ? -47.857 22.160 -14.691 1.00 25.57 453 PRO A O 1
ATOM 3639 N N . ARG A 1 454 ? -46.201 23.411 -15.555 1.00 26.53 454 ARG A N 1
ATOM 3640 C CA . ARG A 1 454 ? -45.992 22.489 -16.673 1.00 25.48 454 ARG A CA 1
ATOM 3641 C C . ARG A 1 454 ? -45.539 21.115 -16.181 1.00 22.92 454 ARG A C 1
ATOM 3642 O O . ARG A 1 454 ? -46.087 20.092 -16.586 1.00 21.45 454 ARG A O 1
ATOM 3650 N N . PHE A 1 455 ? -44.539 21.098 -15.305 1.00 21.24 455 PHE A N 1
ATOM 3651 C CA . PHE A 1 455 ? -44.032 19.845 -14.747 1.00 21.23 455 PHE A CA 1
ATOM 3652 C C . PHE A 1 455 ? -45.185 19.076 -14.108 1.00 21.26 455 PHE A C 1
ATOM 3653 O O . PHE A 1 455 ? -45.289 17.853 -14.238 1.00 19.37 455 PHE A O 1
ATOM 3661 N N . ALA A 1 456 ? -46.051 19.806 -13.413 1.00 19.62 456 ALA A N 1
ATOM 3662 C CA . ALA A 1 456 ? -47.198 19.198 -12.757 1.00 20.17 456 ALA A CA 1
ATOM 3663 C C . ALA A 1 456 ? -48.050 18.456 -13.776 1.00 19.85 456 ALA A C 1
ATOM 3664 O O . ALA A 1 456 ? -48.673 17.453 -13.448 1.00 19.71 456 ALA A O 1
ATOM 3666 N N . ARG A 1 457 ? -48.055 18.949 -15.013 1.00 22.66 457 ARG A N 1
ATOM 3667 C CA . ARG A 1 457 ? -48.844 18.350 -16.092 1.00 23.56 457 ARG A CA 1
ATOM 3668 C C . ARG A 1 457 ? -48.063 17.337 -16.929 1.00 24.23 457 ARG A C 1
ATOM 3669 O O . ARG A 1 457 ? -48.637 16.681 -17.803 1.00 25.01 457 ARG A O 1
ATOM 3677 N N . GLY A 1 458 ? -46.762 17.217 -16.674 1.00 23.16 458 GLY A N 1
ATOM 3678 C CA . GLY A 1 458 ? -45.947 16.283 -17.434 1.00 22.37 458 GLY A CA 1
ATOM 3679 C C . GLY A 1 458 ? -45.466 16.914 -18.727 1.00 22.08 458 GLY A C 1
ATOM 3680 O O . GLY A 1 458 ? -45.013 16.231 -19.646 1.00 23.44 458 GLY A O 1
ATOM 3681 N N . GLU A 1 459 ? -45.569 18.235 -18.797 1.00 20.21 459 GLU A N 1
ATOM 3682 C CA . GLU A 1 459 ? -45.152 18.985 -19.977 1.00 21.17 459 GLU A CA 1
ATOM 3683 C C . GLU A 1 459 ? -43.677 19.389 -19.856 1.00 19.45 459 GLU A C 1
ATOM 3684 O O . GLU A 1 459 ? -43.368 20.509 -19.447 1.00 18.42 459 GLU A O 1
ATOM 3690 N N . PHE A 1 460 ? -42.774 18.479 -20.214 1.00 17.63 460 PHE A N 1
ATOM 3691 C CA . PHE A 1 460 ? -41.344 18.754 -20.128 1.00 16.60 460 PHE A CA 1
ATOM 3692 C C . PHE A 1 460 ? -40.673 19.088 -21.470 1.00 17.49 460 PHE A C 1
ATOM 3693 O O . PHE A 1 460 ? -39.613 19.709 -21.496 1.00 18.60 460 PHE A O 1
ATOM 3701 N N . GLN A 1 461 ? -41.277 18.673 -22.579 1.00 18.17 461 GLN A N 1
ATOM 3702 C CA . GLN A 1 461 ? -40.681 18.910 -23.893 1.00 19.19 461 GLN A CA 1
ATOM 3703 C C . GLN A 1 461 ? -40.353 20.382 -24.173 1.00 19.35 461 GLN A C 1
ATOM 3704 O O . GLN A 1 461 ? -39.331 20.686 -24.789 1.00 19.31 461 GLN A O 1
ATOM 3710 N N . PRO A 1 462 ? -41.222 21.314 -23.744 1.00 19.77 462 PRO A N 1
ATOM 3711 C CA . PRO A 1 462 ? -40.911 22.725 -23.996 1.00 18.38 462 PRO A CA 1
ATOM 3712 C C . PRO A 1 462 ? -39.585 23.110 -23.340 1.00 17.78 462 PRO A C 1
ATOM 3713 O O . PRO A 1 462 ? -38.726 23.728 -23.973 1.00 15.13 462 PRO A O 1
ATOM 3717 N N . PHE A 1 463 ? -39.416 22.746 -22.070 1.00 15.45 463 PHE A N 1
ATOM 3718 C CA . PHE A 1 463 ? -38.174 23.067 -21.373 1.00 16.51 463 PHE A CA 1
ATOM 3719 C C . PHE A 1 463 ? -36.989 22.349 -22.021 1.00 15.45 463 PHE A C 1
ATOM 3720 O O . PHE A 1 463 ? -35.917 22.933 -22.191 1.00 16.22 463 PHE A O 1
ATOM 3728 N N . LEU A 1 464 ? -37.181 21.082 -22.383 1.00 14.62 464 LEU A N 1
ATOM 3729 C CA . LEU A 1 464 ? -36.110 20.318 -23.017 1.00 14.70 464 LEU A CA 1
ATOM 3730 C C . LEU A 1 464 ? -35.734 20.947 -24.367 1.00 13.61 464 LEU A C 1
ATOM 3731 O O . LEU A 1 464 ? -34.554 21.131 -24.666 1.00 12.08 464 LEU A O 1
ATOM 3736 N N . ASP A 1 465 ? -36.732 21.300 -25.171 1.00 12.79 465 ASP A N 1
ATOM 3737 C CA . ASP A 1 465 ? -36.453 21.912 -26.470 1.00 14.20 465 ASP A CA 1
ATOM 3738 C C . ASP A 1 465 ? -35.667 23.195 -26.303 1.00 13.90 465 ASP A C 1
ATOM 3739 O O . ASP A 1 465 ? -34.857 23.551 -27.160 1.00 16.27 465 ASP A O 1
ATOM 3744 N N . TRP A 1 466 ? -35.918 23.894 -25.201 1.00 14.80 466 TRP A N 1
ATOM 3745 C CA . TRP A 1 466 ? -35.224 25.142 -24.909 1.00 15.82 466 TRP A CA 1
ATOM 3746 C C . TRP A 1 466 ? -33.739 24.846 -24.696 1.00 14.24 466 TRP A C 1
ATOM 3747 O O . TRP A 1 466 ? -32.880 25.531 -25.248 1.00 13.07 466 TRP A O 1
ATOM 3758 N N . THR A 1 467 ? -33.441 23.811 -23.909 1.00 13.52 467 THR A N 1
ATOM 3759 C CA . THR A 1 467 ? -32.051 23.470 -23.628 1.00 14.03 467 THR A CA 1
ATOM 3760 C C . THR A 1 467 ? -31.354 22.991 -24.889 1.00 14.40 467 THR A C 1
ATOM 3761 O O . THR A 1 467 ? -30.159 23.217 -25.071 1.00 14.65 467 THR A O 1
ATOM 3765 N N . ARG A 1 468 ? -32.105 22.337 -25.766 1.00 15.08 468 ARG A N 1
ATOM 3766 C CA . ARG A 1 468 ? -31.537 21.862 -27.017 1.00 15.88 468 ARG A CA 1
ATOM 3767 C C . ARG A 1 468 ? -31.104 23.051 -27.867 1.00 16.39 468 ARG A C 1
ATOM 3768 O O . ARG A 1 468 ? -29.973 23.106 -28.347 1.00 17.11 468 ARG A O 1
ATOM 3776 N N . ALA A 1 469 ? -32.004 24.013 -28.022 1.00 15.08 469 ALA A N 1
ATOM 3777 C CA . ALA A 1 469 ? -31.733 25.192 -28.839 1.00 15.65 469 ALA A CA 1
ATOM 3778 C C . ALA A 1 469 ? -30.683 26.131 -28.259 1.00 14.89 469 ALA A C 1
ATOM 3779 O O . ALA A 1 469 ? -29.861 26.686 -28.983 1.00 15.23 469 ALA A O 1
ATOM 3781 N N . ARG A 1 470 ? -30.697 26.299 -26.949 1.00 15.86 470 ARG A N 1
ATOM 3782 C CA . ARG A 1 470 ? -29.766 27.218 -26.319 1.00 17.15 470 ARG A CA 1
ATOM 3783 C C . ARG A 1 470 ? -28.448 26.620 -25.829 1.00 17.19 470 ARG A C 1
ATOM 3784 O O . ARG A 1 470 ? -27.425 27.312 -25.787 1.00 16.62 470 ARG A O 1
ATOM 3792 N N . ILE A 1 471 ? -28.448 25.337 -25.490 1.00 15.08 471 ILE A N 1
ATOM 3793 C CA . ILE A 1 471 ? -27.230 24.724 -24.977 1.00 14.31 471 ILE A CA 1
ATOM 3794 C C . ILE A 1 471 ? -26.644 23.571 -25.794 1.00 13.97 471 ILE A C 1
ATOM 3795 O O . ILE A 1 471 ? -25.501 23.638 -26.240 1.00 13.82 471 ILE A O 1
ATOM 3800 N N . HIS A 1 472 ? -27.423 22.516 -25.982 1.00 11.64 472 HIS A N 1
ATOM 3801 C CA . HIS A 1 472 ? -26.946 21.336 -26.697 1.00 11.96 472 HIS A CA 1
ATOM 3802 C C . HIS A 1 472 ? -26.553 21.544 -28.151 1.00 13.60 472 HIS A C 1
ATOM 3803 O O . HIS A 1 472 ? -25.546 21.004 -28.608 1.00 14.20 472 HIS A O 1
ATOM 3810 N N . ALA A 1 473 ? -27.344 22.320 -28.879 1.00 15.49 473 ALA A N 1
ATOM 3811 C CA . ALA A 1 473 ? -27.078 22.557 -30.295 1.00 14.98 473 ALA A CA 1
ATOM 3812 C C . ALA A 1 473 ? -25.745 23.236 -30.572 1.00 14.30 473 ALA A C 1
ATOM 3813 O O . ALA A 1 473 ? -25.144 23.022 -31.623 1.00 14.80 473 ALA A O 1
ATOM 3815 N N . GLU A 1 474 ? -25.285 24.046 -29.624 1.00 14.73 474 GLU A N 1
ATOM 3816 C CA . GLU A 1 474 ? -24.035 24.788 -29.765 1.00 15.63 474 GLU A CA 1
ATOM 3817 C C . GLU A 1 474 ? -22.761 23.955 -29.674 1.00 15.28 474 GLU A C 1
ATOM 3818 O O . GLU A 1 474 ? -21.670 24.439 -30.002 1.00 13.06 474 GLU A O 1
ATOM 3824 N N . GLY A 1 475 ? -22.885 22.719 -29.203 1.00 13.72 475 GLY A N 1
ATOM 3825 C CA . GLY A 1 475 ? -21.703 21.891 -29.062 1.00 12.89 475 GLY A CA 1
ATOM 3826 C C . GLY A 1 475 ? -20.625 22.684 -28.345 1.00 12.40 475 GLY A C 1
ATOM 3827 O O . GLY A 1 475 ? -20.879 23.276 -27.295 1.00 13.66 475 GLY A O 1
ATOM 3828 N N . SER A 1 476 ? -19.428 22.709 -28.918 1.00 11.49 476 SER A N 1
ATOM 3829 C CA . SER A 1 476 ? -18.310 23.445 -28.334 1.00 13.36 476 SER A CA 1
ATOM 3830 C C . SER A 1 476 ? -18.008 24.688 -29.183 1.00 14.75 476 SER A C 1
ATOM 3831 O O . SER A 1 476 ? -16.852 25.092 -29.334 1.00 14.13 476 SER A O 1
ATOM 3834 N N . ARG A 1 477 ? -19.058 25.286 -29.734 1.00 16.87 477 ARG A N 1
ATOM 3835 C CA . ARG A 1 477 ? -18.905 26.479 -30.553 1.00 19.04 477 ARG A CA 1
ATOM 3836 C C . ARG A 1 477 ? -18.340 27.608 -29.697 1.00 18.97 477 ARG A C 1
ATOM 3837 O O . ARG A 1 477 ? -17.534 28.406 -30.165 1.00 18.46 477 ARG A O 1
ATOM 3845 N N . PHE A 1 478 ? -18.755 27.655 -28.433 1.00 18.80 478 PHE A N 1
ATOM 3846 C CA . PHE A 1 478 ? -18.292 28.685 -27.506 1.00 19.41 478 PHE A CA 1
ATOM 3847 C C . PHE A 1 478 ? -17.581 28.055 -26.318 1.00 19.26 478 PHE A C 1
ATOM 3848 O O . PHE A 1 478 ? -17.805 26.885 -26.001 1.00 19.16 478 PHE A O 1
ATOM 3856 N N . ARG A 1 479 ? -16.713 28.826 -25.672 1.00 18.47 479 ARG A N 1
ATOM 3857 C CA . ARG A 1 479 ? -16.041 28.336 -24.480 1.00 18.54 479 ARG A CA 1
ATOM 3858 C C . ARG A 1 479 ? -17.192 28.218 -23.493 1.00 18.62 479 ARG A C 1
ATOM 3859 O O . ARG A 1 479 ? -18.174 28.964 -23.591 1.00 18.80 479 ARG A O 1
ATOM 3867 N N . PRO A 1 480 ? -17.096 27.292 -22.531 1.00 17.78 480 PRO A N 1
ATOM 3868 C CA . PRO A 1 480 ? -18.181 27.133 -21.562 1.00 18.31 480 PRO A CA 1
ATOM 3869 C C . PRO A 1 480 ? -18.623 28.411 -20.849 1.00 19.04 480 PRO A C 1
ATOM 3870 O O . PRO A 1 480 ? -19.819 28.658 -20.696 1.00 18.55 480 PRO A O 1
ATOM 3874 N N . ARG A 1 481 ? -17.670 29.230 -20.423 1.00 19.48 481 ARG A N 1
ATOM 3875 C CA . ARG A 1 481 ? -18.026 30.463 -19.738 1.00 18.88 481 ARG A CA 1
ATOM 3876 C C . ARG A 1 481 ? -18.830 31.369 -20.665 1.00 17.00 481 ARG A C 1
ATOM 3877 O O . ARG A 1 481 ? -19.823 31.972 -20.256 1.00 14.40 481 ARG A O 1
ATOM 3885 N N . VAL A 1 482 ? -18.395 31.456 -21.916 1.00 15.71 482 VAL A N 1
ATOM 3886 C CA . VAL A 1 482 ? -19.073 32.281 -22.903 1.00 15.01 482 VAL A CA 1
ATOM 3887 C C . VAL A 1 482 ? -20.465 31.724 -23.193 1.00 15.67 482 VAL A C 1
ATOM 3888 O O . VAL A 1 482 ? -21.421 32.480 -23.358 1.00 14.06 482 VAL A O 1
ATOM 3892 N N . LEU A 1 483 ? -20.578 30.398 -23.248 1.00 15.16 483 LEU A N 1
ATOM 3893 C CA . LEU A 1 483 ? -21.861 29.767 -23.523 1.00 14.84 483 LEU A CA 1
ATOM 3894 C C . LEU A 1 483 ? -22.865 30.205 -22.471 1.00 15.35 483 LEU A C 1
ATOM 3895 O O . LEU A 1 483 ? -23.984 30.601 -22.789 1.00 15.22 483 LEU A O 1
ATOM 3900 N N . VAL A 1 484 ? -22.458 30.114 -21.209 1.00 16.38 484 VAL A N 1
ATOM 3901 C CA . VAL A 1 484 ? -23.319 30.490 -20.098 1.00 16.43 484 VAL A CA 1
ATOM 3902 C C . VAL A 1 484 ? -23.752 31.948 -20.199 1.00 17.82 484 VAL A C 1
ATOM 3903 O O . VAL A 1 484 ? -24.925 32.281 -20.008 1.00 16.84 484 VAL A O 1
ATOM 3907 N N . GLU A 1 485 ? -22.803 32.820 -20.505 1.00 17.96 485 GLU A N 1
ATOM 3908 C CA . GLU A 1 485 ? -23.109 34.238 -20.611 1.00 22.40 485 GLU A CA 1
ATOM 3909 C C . GLU A 1 485 ? -24.002 34.564 -21.802 1.00 22.80 485 GLU A C 1
ATOM 3910 O O . GLU A 1 485 ? -24.885 35.415 -21.703 1.00 22.25 485 GLU A O 1
ATOM 3916 N N . ARG A 1 486 ? -23.787 33.883 -22.923 1.00 25.09 486 ARG A N 1
ATOM 3917 C CA . ARG A 1 486 ? -24.592 34.138 -24.112 1.00 26.96 486 ARG A CA 1
ATOM 3918 C C . ARG A 1 486 ? -26.023 33.668 -23.915 1.00 27.01 486 ARG A C 1
ATOM 3919 O O . ARG A 1 486 ? -26.961 34.263 -24.446 1.00 27.23 486 ARG A O 1
ATOM 3927 N N . VAL A 1 487 ? -26.193 32.603 -23.141 1.00 24.95 487 VAL A N 1
ATOM 3928 C CA . VAL A 1 487 ? -27.521 32.071 -22.895 1.00 24.24 487 VAL A CA 1
ATOM 3929 C C . VAL A 1 487 ? -28.237 32.770 -21.744 1.00 24.90 487 VAL A C 1
ATOM 3930 O O . VAL A 1 487 ? -29.412 33.113 -21.861 1.00 23.93 487 VAL A O 1
ATOM 3934 N N . THR A 1 488 ? -27.536 32.991 -20.636 1.00 23.78 488 THR A N 1
ATOM 3935 C CA . THR A 1 488 ? -28.173 33.615 -19.483 1.00 25.55 488 THR A CA 1
ATOM 3936 C C . THR A 1 488 ? -27.998 35.119 -19.379 1.00 24.87 488 THR A C 1
ATOM 3937 O O . THR A 1 488 ? -28.778 35.785 -18.703 1.00 23.95 488 THR A O 1
ATOM 3941 N N . GLY A 1 489 ? -26.980 35.654 -20.042 1.00 24.86 489 GLY A N 1
ATOM 3942 C CA . GLY A 1 489 ? -26.746 37.083 -19.976 1.00 24.15 489 GLY A CA 1
ATOM 3943 C C . GLY A 1 489 ? -25.957 37.465 -18.735 1.00 25.83 489 GLY A C 1
ATOM 3944 O O . GLY A 1 489 ? -25.712 38.652 -18.492 1.00 24.10 489 GLY A O 1
ATOM 3945 N N . GLU A 1 490 ? -25.550 36.460 -17.958 1.00 26.58 490 GLU A N 1
ATOM 3946 C CA . GLU A 1 490 ? -24.784 36.680 -16.730 1.00 29.19 490 GLU A CA 1
ATOM 3947 C C . GLU A 1 490 ? -23.514 35.836 -16.700 1.00 29.80 490 GLU A C 1
ATOM 3948 O O . GLU A 1 490 ? -23.455 34.763 -17.299 1.00 28.22 490 GLU A O 1
ATOM 3954 N N . ALA A 1 491 ? -22.499 36.316 -15.989 1.00 30.68 491 ALA A N 1
ATOM 3955 C CA . ALA A 1 491 ? -21.256 35.562 -15.854 1.00 31.92 491 ALA A CA 1
ATOM 3956 C C . ALA A 1 491 ? -21.504 34.546 -14.738 1.00 32.30 491 ALA A C 1
ATOM 3957 O O . ALA A 1 491 ? -22.397 34.737 -13.909 1.00 31.10 491 ALA A O 1
ATOM 3959 N N . PRO A 1 492 ? -20.730 33.447 -14.705 1.00 33.12 492 PRO A N 1
ATOM 3960 C CA . PRO A 1 492 ? -20.945 32.454 -13.645 1.00 31.56 492 PRO A CA 1
ATOM 3961 C C . PRO A 1 492 ? -21.012 33.107 -12.271 1.00 29.02 492 PRO A C 1
ATOM 3962 O O . PRO A 1 492 ? -20.183 33.947 -11.933 1.00 27.98 492 PRO A O 1
ATOM 3966 N N . SER A 1 493 ? -22.021 32.731 -11.497 1.00 26.80 493 SER A N 1
ATOM 3967 C CA . SER A 1 493 ? -22.215 33.281 -10.163 1.00 25.57 493 SER A CA 1
ATOM 3968 C C . SER A 1 493 ? -22.875 32.241 -9.279 1.00 24.70 493 SER A C 1
ATOM 3969 O O . SER A 1 493 ? -23.557 31.343 -9.772 1.00 24.99 493 SER A O 1
ATOM 3972 N N . ALA A 1 494 ? -22.669 32.363 -7.973 1.00 22.28 494 ALA A N 1
ATOM 3973 C CA . ALA A 1 494 ? -23.251 31.428 -7.023 1.00 20.78 494 ALA A CA 1
ATOM 3974 C C . ALA A 1 494 ? -24.585 31.942 -6.493 1.00 19.51 494 ALA A C 1
ATOM 3975 O O . ALA A 1 494 ? -25.324 31.206 -5.842 1.00 18.79 494 ALA A O 1
ATOM 3977 N N . ARG A 1 495 ? -24.898 33.200 -6.780 1.00 20.31 495 ARG A N 1
ATOM 3978 C CA . ARG A 1 495 ? -26.135 33.798 -6.284 1.00 22.01 495 ARG A CA 1
ATOM 3979 C C . ARG A 1 495 ? -27.429 33.185 -6.823 1.00 19.98 495 ARG A C 1
ATOM 3980 O O . ARG A 1 495 ? -28.379 32.969 -6.067 1.00 21.01 495 ARG A O 1
ATOM 3988 N N . PRO A 1 496 ? -27.495 32.897 -8.131 1.00 19.25 496 PRO A N 1
ATOM 3989 C CA . PRO A 1 496 ? -28.749 32.306 -8.610 1.00 17.68 496 PRO A CA 1
ATOM 3990 C C . PRO A 1 496 ? -29.011 30.962 -7.923 1.00 17.84 496 PRO A C 1
ATOM 3991 O O . PRO A 1 496 ? -30.149 30.623 -7.606 1.00 16.98 496 PRO A O 1
ATOM 3995 N N . PHE A 1 497 ? -27.942 30.207 -7.690 1.00 17.72 497 PHE A N 1
ATOM 3996 C CA . PHE A 1 497 ? -28.046 28.904 -7.040 1.00 18.04 497 PHE A CA 1
ATOM 3997 C C . PHE A 1 497 ? -28.469 29.080 -5.581 1.00 17.62 497 PHE A C 1
ATOM 3998 O O . PHE A 1 497 ? -29.344 28.367 -5.089 1.00 19.46 497 PHE A O 1
ATOM 4006 N N . LEU A 1 498 ? -27.840 30.024 -4.888 1.00 17.02 498 LEU A N 1
ATOM 4007 C CA . LEU A 1 498 ? -28.180 30.288 -3.492 1.00 16.93 498 LEU A CA 1
ATOM 4008 C C . LEU A 1 498 ? -29.617 30.792 -3.395 1.00 15.25 498 LEU A C 1
ATOM 4009 O O . LEU A 1 498 ? -30.341 30.433 -2.472 1.00 15.39 498 LEU A O 1
ATOM 4014 N N . ALA A 1 499 ? -30.025 31.618 -4.353 1.00 15.72 499 ALA A N 1
ATOM 4015 C CA . ALA A 1 499 ? -31.386 32.153 -4.370 1.00 17.59 499 ALA A CA 1
ATOM 4016 C C . ALA A 1 499 ? -32.345 30.978 -4.524 1.00 18.77 499 ALA A C 1
ATOM 4017 O O . ALA A 1 499 ? -33.362 30.883 -3.832 1.00 17.93 499 ALA A O 1
ATOM 4019 N N . TYR A 1 500 ? -32.006 30.081 -5.444 1.00 18.84 500 TYR A N 1
ATOM 4020 C CA . TYR A 1 500 ? -32.809 28.890 -5.686 1.00 18.33 500 TYR A CA 1
ATOM 4021 C C . TYR A 1 500 ? -32.963 28.083 -4.395 1.00 17.72 500 TYR A C 1
ATOM 4022 O O . TYR A 1 500 ? -34.075 27.741 -3.999 1.00 17.93 500 TYR A O 1
ATOM 4031 N N . LEU A 1 501 ? -31.846 27.790 -3.733 1.00 17.98 501 LEU A N 1
ATOM 4032 C CA . LEU A 1 501 ? -31.881 27.007 -2.494 1.00 19.98 501 LEU A CA 1
ATOM 4033 C C . LEU A 1 501 ? -32.641 27.687 -1.352 1.00 20.32 501 LEU A C 1
ATOM 4034 O O . LEU A 1 501 ? -33.456 27.063 -0.676 1.00 21.10 501 LEU A O 1
ATOM 4039 N N . GLU A 1 502 ? -32.372 28.965 -1.134 1.00 21.78 502 GLU A N 1
ATOM 4040 C CA . GLU A 1 502 ? -33.028 29.688 -0.059 1.00 24.54 502 GLU A CA 1
ATOM 4041 C C . GLU A 1 502 ? -34.545 29.725 -0.244 1.00 25.68 502 GLU A C 1
ATOM 4042 O O . GLU A 1 502 ? -35.297 29.598 0.728 1.00 27.30 502 GLU A O 1
ATOM 4048 N N . LYS A 1 503 ? -35.002 29.863 -1.484 1.00 24.66 503 LYS A N 1
ATOM 4049 C CA . LYS A 1 503 ? -36.437 29.897 -1.738 1.00 24.70 503 LYS A CA 1
ATOM 4050 C C . LYS A 1 503 ? -37.041 28.518 -1.502 1.00 24.55 503 LYS A C 1
ATOM 4051 O O . LYS A 1 503 ? -38.068 28.383 -0.838 1.00 24.18 503 LYS A O 1
ATOM 4057 N N . LYS A 1 504 ? -36.391 27.498 -2.053 1.00 22.73 504 LYS A N 1
ATOM 4058 C CA . LYS A 1 504 ? -36.864 26.126 -1.930 1.00 22.08 504 LYS A CA 1
ATOM 4059 C C . LYS A 1 504 ? -36.929 25.577 -0.504 1.00 21.46 504 LYS A C 1
ATOM 4060 O O . LYS A 1 504 ? -37.944 25.006 -0.106 1.00 20.74 504 LYS A O 1
ATOM 4066 N N . TYR A 1 505 ? -35.858 25.736 0.266 1.00 18.40 505 TYR A N 1
ATOM 4067 C CA . TYR A 1 505 ? -35.860 25.200 1.619 1.00 18.90 505 TYR A CA 1
ATOM 4068 C C . TYR A 1 505 ? -36.506 26.078 2.683 1.00 19.13 505 TYR A C 1
ATOM 4069 O O . TYR A 1 505 ? -36.775 25.620 3.792 1.00 18.97 505 TYR A O 1
ATOM 4078 N N . ALA A 1 506 ? -36.761 27.335 2.355 1.00 21.22 506 ALA A N 1
ATOM 4079 C CA . ALA A 1 506 ? -37.434 28.211 3.305 1.00 22.68 506 ALA A CA 1
ATOM 4080 C C . ALA A 1 506 ? -38.874 27.704 3.305 1.00 22.99 506 ALA A C 1
ATOM 4081 O O . ALA A 1 506 ? -39.593 27.811 4.299 1.00 23.61 506 ALA A O 1
ATOM 4083 N N . ALA A 1 507 ? -39.272 27.129 2.173 1.00 22.39 507 ALA A N 1
ATOM 4084 C CA . ALA A 1 507 ? -40.613 26.587 2.009 1.00 23.83 507 ALA A CA 1
ATOM 4085 C C . ALA A 1 507 ? -40.734 25.217 2.669 1.00 24.01 507 ALA A C 1
ATOM 4086 O O . ALA A 1 507 ? -41.733 24.927 3.324 1.00 25.16 507 ALA A O 1
ATOM 4088 N N . LEU A 1 508 ? -39.712 24.379 2.499 1.00 22.46 508 LEU A N 1
ATOM 4089 C CA . LEU A 1 508 ? -39.734 23.041 3.079 1.00 22.12 508 LEU A CA 1
ATOM 4090 C C . LEU A 1 508 ? -39.487 23.045 4.583 1.00 22.94 508 LEU A C 1
ATOM 4091 O O . LEU A 1 508 ? -40.202 22.380 5.324 1.00 22.45 508 LEU A O 1
ATOM 4096 N N . TYR A 1 509 ? -38.482 23.793 5.030 1.00 24.12 509 TYR A N 1
ATOM 4097 C CA . TYR A 1 509 ? -38.165 23.859 6.455 1.00 25.60 509 TYR A CA 1
ATOM 4098 C C . TYR A 1 509 ? -38.684 25.124 7.126 1.00 27.78 509 TYR A C 1
ATOM 4099 O O . TYR A 1 509 ? -39.276 25.977 6.432 1.00 31.02 509 TYR A O 1
ATOM 4109 N N . MET B 1 1 ? 18.884 -5.921 -37.827 1.00 29.75 1 MET B N 1
ATOM 4110 C CA . MET B 1 1 ? 18.326 -6.374 -36.520 1.00 27.97 1 MET B CA 1
ATOM 4111 C C . MET B 1 1 ? 18.413 -7.895 -36.401 1.00 26.44 1 MET B C 1
ATOM 4112 O O . MET B 1 1 ? 18.476 -8.602 -37.405 1.00 25.66 1 MET B O 1
ATOM 4117 N N . THR B 1 2 ? 18.421 -8.394 -35.168 1.00 24.04 2 THR B N 1
ATOM 4118 C CA . THR B 1 2 ? 18.489 -9.833 -34.931 1.00 21.49 2 THR B CA 1
ATOM 4119 C C . THR B 1 2 ? 17.124 -10.463 -35.182 1.00 21.37 2 THR B C 1
ATOM 4120 O O . THR B 1 2 ? 16.097 -9.783 -35.155 1.00 17.21 2 THR B O 1
ATOM 4124 N N . PRO B 1 3 ? 17.099 -11.779 -35.435 1.00 21.95 3 PRO B N 1
ATOM 4125 C CA . PRO B 1 3 ? 15.830 -12.462 -35.675 1.00 21.53 3 PRO B CA 1
ATOM 4126 C C . PRO B 1 3 ? 14.901 -12.395 -34.464 1.00 21.17 3 PRO B C 1
ATOM 4127 O O . PRO B 1 3 ? 13.684 -12.288 -34.617 1.00 19.91 3 PRO B O 1
ATOM 4131 N N . GLU B 1 4 ? 15.467 -12.459 -33.261 1.00 20.89 4 GLU B N 1
ATOM 4132 C CA . GLU B 1 4 ? 14.647 -12.394 -32.055 1.00 20.23 4 GLU B CA 1
ATOM 4133 C C . GLU B 1 4 ? 13.990 -11.024 -31.926 1.00 20.64 4 GLU B C 1
ATOM 4134 O O . GLU B 1 4 ? 12.850 -10.909 -31.467 1.00 18.87 4 GLU B O 1
ATOM 4140 N N . ALA B 1 5 ? 14.709 -9.985 -32.339 1.00 19.65 5 ALA B N 1
ATOM 4141 C CA . ALA B 1 5 ? 14.179 -8.629 -32.262 1.00 18.88 5 ALA B CA 1
ATOM 4142 C C . ALA B 1 5 ? 13.074 -8.486 -33.303 1.00 18.80 5 ALA B C 1
ATOM 4143 O O . ALA B 1 5 ? 12.005 -7.947 -33.017 1.00 16.77 5 ALA B O 1
ATOM 4145 N N . ALA B 1 6 ? 13.340 -8.980 -34.508 1.00 17.75 6 ALA B N 1
ATOM 4146 C CA . ALA B 1 6 ? 12.367 -8.918 -35.591 1.00 18.15 6 ALA B CA 1
ATOM 4147 C C . ALA B 1 6 ? 11.111 -9.704 -35.219 1.00 17.79 6 ALA B C 1
ATOM 4148 O O . ALA B 1 6 ? 9.991 -9.280 -35.510 1.00 16.80 6 ALA B O 1
ATOM 4150 N N . TYR B 1 7 ? 11.300 -10.852 -34.576 1.00 17.71 7 TYR B N 1
ATOM 4151 C CA . TYR B 1 7 ? 10.167 -11.674 -34.171 1.00 17.49 7 TYR B CA 1
ATOM 4152 C C . TYR B 1 7 ? 9.320 -10.963 -33.114 1.00 17.32 7 TYR B C 1
ATOM 4153 O O . TYR B 1 7 ? 8.092 -11.038 -33.144 1.00 17.96 7 TYR B O 1
ATOM 4162 N N . GLN B 1 8 ? 9.966 -10.278 -32.177 1.00 17.40 8 GLN B N 1
ATOM 4163 C CA . GLN B 1 8 ? 9.229 -9.565 -31.136 1.00 20.52 8 GLN B CA 1
ATOM 4164 C C . GLN B 1 8 ? 8.409 -8.401 -31.693 1.00 20.42 8 GLN B C 1
ATOM 4165 O O . GLN B 1 8 ? 7.256 -8.214 -31.316 1.00 20.06 8 GLN B O 1
ATOM 4171 N N . ASN B 1 9 ? 9.005 -7.615 -32.582 1.00 22.79 9 ASN B N 1
ATOM 4172 C CA . ASN B 1 9 ? 8.298 -6.485 -33.184 1.00 23.95 9 ASN B CA 1
ATOM 4173 C C . ASN B 1 9 ? 7.112 -6.995 -33.986 1.00 23.67 9 ASN B C 1
ATOM 4174 O O . ASN B 1 9 ? 6.050 -6.373 -34.011 1.00 23.72 9 ASN B O 1
ATOM 4179 N N . LEU B 1 10 ? 7.311 -8.136 -34.639 1.00 23.61 10 LEU B N 1
ATOM 4180 C CA . LEU B 1 10 ? 6.279 -8.769 -35.447 1.00 23.25 10 LEU B CA 1
ATOM 4181 C C . LEU B 1 10 ? 5.199 -9.285 -34.507 1.00 22.72 10 LEU B C 1
ATOM 4182 O O . LEU B 1 10 ? 4.004 -9.190 -34.798 1.00 22.60 10 LEU B O 1
ATOM 4187 N N . LEU B 1 11 ? 5.629 -9.823 -33.370 1.00 21.43 11 LEU B N 1
ATOM 4188 C CA . LEU B 1 11 ? 4.704 -10.347 -32.375 1.00 21.78 11 LEU B CA 1
ATOM 4189 C C . LEU B 1 11 ? 3.849 -9.211 -31.810 1.00 20.13 11 LEU B C 1
ATOM 4190 O O . LEU B 1 11 ? 2.622 -9.310 -31.746 1.00 17.87 11 LEU B O 1
ATOM 4195 N N . GLU B 1 12 ? 4.507 -8.131 -31.408 1.00 19.59 12 GLU B N 1
ATOM 4196 C CA . GLU B 1 12 ? 3.816 -6.977 -30.841 1.00 20.47 12 GLU B CA 1
ATOM 4197 C C . GLU B 1 12 ? 2.840 -6.387 -31.858 1.00 18.80 12 GLU B C 1
ATOM 4198 O O . GLU B 1 12 ? 1.673 -6.151 -31.548 1.00 18.92 12 GLU B O 1
ATOM 4204 N N . PHE B 1 13 ? 3.332 -6.163 -33.073 1.00 16.45 13 PHE B N 1
ATOM 4205 C CA . PHE B 1 13 ? 2.533 -5.590 -34.147 1.00 16.28 13 PHE B CA 1
ATOM 4206 C C . PHE B 1 13 ? 1.312 -6.445 -34.444 1.00 14.92 13 PHE B C 1
ATOM 4207 O O . PHE B 1 13 ? 0.199 -5.933 -34.541 1.00 14.74 13 PHE B O 1
ATOM 4215 N N . GLN B 1 14 ? 1.522 -7.749 -34.588 1.00 14.55 14 GLN B N 1
ATOM 4216 C CA . GLN B 1 14 ? 0.421 -8.650 -34.889 1.00 14.39 14 GLN B CA 1
ATOM 4217 C C . GLN B 1 14 ? -0.602 -8.747 -33.763 1.00 14.01 14 GLN B C 1
ATOM 4218 O O . GLN B 1 14 ? -1.799 -8.830 -34.034 1.00 14.52 14 GLN B O 1
ATOM 4224 N N . ARG B 1 15 ? -0.153 -8.754 -32.509 1.00 11.50 15 ARG B N 1
ATOM 4225 C CA . ARG B 1 15 ? -1.103 -8.810 -31.400 1.00 14.52 15 ARG B CA 1
ATOM 4226 C C . ARG B 1 15 ? -1.865 -7.491 -31.293 1.00 13.14 15 ARG B C 1
ATOM 4227 O O . ARG B 1 15 ? -3.033 -7.477 -30.912 1.00 12.01 15 ARG B O 1
ATOM 4235 N N . GLU B 1 16 ? -1.198 -6.386 -31.624 1.00 12.57 16 GLU B N 1
ATOM 4236 C CA . GLU B 1 16 ? -1.846 -5.077 -31.598 1.00 14.95 16 GLU B CA 1
ATOM 4237 C C . GLU B 1 16 ? -3.024 -5.118 -32.560 1.00 14.26 16 GLU B C 1
ATOM 4238 O O . GLU B 1 16 ? -4.102 -4.616 -32.244 1.00 15.92 16 GLU B O 1
ATOM 4244 N N . THR B 1 17 ? -2.809 -5.716 -33.734 1.00 12.51 17 THR B N 1
ATOM 4245 C CA . THR B 1 17 ? -3.865 -5.828 -34.730 1.00 11.69 17 THR B CA 1
ATOM 4246 C C . THR B 1 17 ? -5.006 -6.699 -34.219 1.00 12.07 17 THR B C 1
ATOM 4247 O O . THR B 1 17 ? -6.175 -6.421 -34.488 1.00 11.96 17 THR B O 1
ATOM 4251 N N . ALA B 1 18 ? -4.665 -7.754 -33.483 1.00 12.32 18 ALA B N 1
ATOM 4252 C CA . ALA B 1 18 ? -5.669 -8.651 -32.929 1.00 11.72 18 ALA B CA 1
ATOM 4253 C C . ALA B 1 18 ? -6.472 -7.946 -31.832 1.00 11.95 18 ALA B C 1
ATOM 4254 O O . ALA B 1 18 ? -7.692 -8.097 -31.762 1.00 11.73 18 ALA B O 1
ATOM 4256 N N . TYR B 1 19 ? -5.796 -7.172 -30.985 1.00 10.32 19 TYR B N 1
ATOM 4257 C CA . TYR B 1 19 ? -6.494 -6.442 -29.931 1.00 12.13 19 TYR B CA 1
ATOM 4258 C C . TYR B 1 19 ? -7.487 -5.484 -30.578 1.00 13.66 19 TYR B C 1
ATOM 4259 O O . TYR B 1 19 ? -8.626 -5.341 -30.119 1.00 10.66 19 TYR B O 1
ATOM 4268 N N . LEU B 1 20 ? -7.042 -4.835 -31.654 1.00 12.44 20 LEU B N 1
ATOM 4269 C CA . LEU B 1 20 ? -7.881 -3.894 -32.383 1.00 12.01 20 LEU B CA 1
ATOM 4270 C C . LEU B 1 20 ? -9.073 -4.608 -33.018 1.00 9.92 20 LEU B C 1
ATOM 4271 O O . LEU B 1 20 ? -10.189 -4.105 -32.985 1.00 7.21 20 LEU B O 1
ATOM 4276 N N . ALA B 1 21 ? -8.838 -5.784 -33.594 1.00 11.95 21 ALA B N 1
ATOM 4277 C CA . ALA B 1 21 ? -9.929 -6.536 -34.209 1.00 11.79 21 ALA B CA 1
ATOM 4278 C C . ALA B 1 21 ? -10.933 -6.987 -33.143 1.00 11.71 21 ALA B C 1
ATOM 4279 O O . ALA B 1 21 ? -12.139 -7.028 -33.395 1.00 10.68 21 ALA B O 1
ATOM 4281 N N . SER B 1 22 ? -10.432 -7.327 -31.955 1.00 11.10 22 SER B N 1
ATOM 4282 C CA . SER B 1 22 ? -11.299 -7.776 -30.862 1.00 11.46 22 SER B CA 1
ATOM 4283 C C . SER B 1 22 ? -12.260 -6.681 -30.402 1.00 11.20 22 SER B C 1
ATOM 4284 O O . SER B 1 22 ? -13.330 -6.971 -29.854 1.00 11.44 22 SER B O 1
ATOM 4287 N N . LEU B 1 23 ? -11.883 -5.420 -30.601 1.00 11.06 23 LEU B N 1
ATOM 4288 C CA . LEU B 1 23 ? -12.780 -4.328 -30.235 1.00 11.20 23 LEU B CA 1
ATOM 4289 C C . LEU B 1 23 ? -13.914 -4.349 -31.260 1.00 9.70 23 LEU B C 1
ATOM 4290 O O . LEU B 1 23 ? -15.049 -4.008 -30.950 1.00 10.42 23 LEU B O 1
ATOM 4295 N N . GLY B 1 24 ? -13.593 -4.758 -32.484 1.00 10.28 24 GLY B N 1
ATOM 4296 C CA . GLY B 1 24 ? -14.607 -4.861 -33.514 1.00 10.71 24 GLY B CA 1
ATOM 4297 C C . GLY B 1 24 ? -15.533 -6.021 -33.171 1.00 12.11 24 GLY B C 1
ATOM 4298 O O . GLY B 1 24 ? -16.745 -5.957 -33.395 1.00 11.93 24 GLY B O 1
ATOM 4299 N N . ALA B 1 25 ? -14.953 -7.083 -32.617 1.00 10.71 25 ALA B N 1
ATOM 4300 C CA . ALA B 1 25 ? -15.713 -8.264 -32.222 1.00 10.19 25 ALA B CA 1
ATOM 4301 C C . ALA B 1 25 ? -16.718 -7.911 -31.132 1.00 9.35 25 ALA B C 1
ATOM 4302 O O . ALA B 1 25 ? -17.853 -8.406 -31.124 1.00 7.57 25 ALA B O 1
ATOM 4304 N N . LEU B 1 26 ? -16.298 -7.058 -30.204 1.00 8.68 26 LEU B N 1
ATOM 4305 C CA . LEU B 1 26 ? -17.188 -6.635 -29.137 1.00 8.30 26 LEU B CA 1
ATOM 4306 C C . LEU B 1 26 ? -18.327 -5.826 -29.771 1.00 7.85 26 LEU B C 1
ATOM 4307 O O . LEU B 1 26 ? -19.498 -6.029 -29.451 1.00 8.69 26 LEU B O 1
ATOM 4312 N N . ALA B 1 27 ? -17.986 -4.921 -30.684 1.00 8.59 27 ALA B N 1
ATOM 4313 C CA . ALA B 1 27 ? -19.006 -4.108 -31.344 1.00 11.09 27 ALA B CA 1
ATOM 4314 C C . ALA B 1 27 ? -19.978 -4.984 -32.135 1.00 11.15 27 ALA B C 1
ATOM 4315 O O . ALA B 1 27 ? -21.182 -4.728 -32.147 1.00 13.02 27 ALA B O 1
ATOM 4317 N N . ALA B 1 28 ? -19.458 -6.020 -32.790 1.00 10.28 28 ALA B N 1
ATOM 4318 C CA . ALA B 1 28 ? -20.304 -6.936 -33.551 1.00 10.82 28 ALA B CA 1
ATOM 4319 C C . ALA B 1 28 ? -21.259 -7.665 -32.597 1.00 11.11 28 ALA B C 1
ATOM 4320 O O . ALA B 1 28 ? -22.432 -7.869 -32.910 1.00 11.64 28 ALA B O 1
ATOM 4322 N N . TRP B 1 29 ? -20.757 -8.052 -31.428 1.00 8.96 29 TRP B N 1
ATOM 4323 C CA . TRP B 1 29 ? -21.582 -8.735 -30.437 1.00 8.29 29 TRP B CA 1
ATOM 4324 C C . TRP B 1 29 ? -22.685 -7.788 -29.960 1.00 9.11 29 TRP B C 1
ATOM 4325 O O . TRP B 1 29 ? -23.859 -8.159 -29.901 1.00 7.37 29 TRP B O 1
ATOM 4336 N N . ASP B 1 30 ? -22.288 -6.567 -29.612 1.00 8.13 30 ASP B N 1
ATOM 4337 C CA . ASP B 1 30 ? -23.223 -5.565 -29.127 1.00 8.76 30 ASP B CA 1
ATOM 4338 C C . ASP B 1 30 ? -24.321 -5.259 -30.135 1.00 10.11 30 ASP B C 1
ATOM 4339 O O . ASP B 1 30 ? -25.488 -5.097 -29.768 1.00 9.84 30 ASP B O 1
ATOM 4344 N N . GLN B 1 31 ? -23.942 -5.186 -31.407 1.00 12.61 31 GLN B N 1
ATOM 4345 C CA . GLN B 1 31 ? -24.882 -4.889 -32.481 1.00 14.99 31 GLN B CA 1
ATOM 4346 C C . GLN B 1 31 ? -26.010 -5.903 -32.616 1.00 15.20 31 GLN B C 1
ATOM 4347 O O . GLN B 1 31 ? -27.101 -5.563 -33.057 1.00 16.11 31 GLN B O 1
ATOM 4353 N N . ARG B 1 32 ? -25.749 -7.145 -32.230 1.00 16.00 32 ARG B N 1
ATOM 4354 C CA . ARG B 1 32 ? -26.753 -8.201 -32.340 1.00 16.56 32 ARG B CA 1
ATOM 4355 C C . ARG B 1 32 ? -27.460 -8.470 -31.012 1.00 15.18 32 ARG B C 1
ATOM 4356 O O . ARG B 1 32 ? -28.374 -9.293 -30.948 1.00 15.95 32 ARG B O 1
ATOM 4364 N N . THR B 1 33 ? -27.062 -7.754 -29.965 1.00 14.93 33 THR B N 1
ATOM 4365 C CA . THR B 1 33 ? -27.631 -7.987 -28.638 1.00 14.93 33 THR B CA 1
ATOM 4366 C C . THR B 1 33 ? -28.176 -6.811 -27.819 1.00 14.88 33 THR B C 1
ATOM 4367 O O . THR B 1 33 ? -29.282 -6.892 -27.281 1.00 14.53 33 THR B O 1
ATOM 4371 N N . MET B 1 34 ? -27.397 -5.737 -27.712 1.00 14.32 34 MET B N 1
ATOM 4372 C CA . MET B 1 34 ? -27.781 -4.586 -26.896 1.00 13.71 34 MET B CA 1
ATOM 4373 C C . MET B 1 34 ? -27.949 -3.245 -27.609 1.00 10.57 34 MET B C 1
ATOM 4374 O O . MET B 1 34 ? -28.611 -2.348 -27.087 1.00 9.67 34 MET B O 1
ATOM 4379 N N . ILE B 1 35 ? -27.344 -3.092 -28.780 1.00 9.56 35 ILE B N 1
ATOM 4380 C CA . ILE B 1 35 ? -27.405 -1.813 -29.478 1.00 9.21 35 ILE B CA 1
ATOM 4381 C C . ILE B 1 35 ? -28.807 -1.221 -29.587 1.00 9.40 35 ILE B C 1
ATOM 4382 O O . ILE B 1 35 ? -29.768 -1.926 -29.850 1.00 6.56 35 ILE B O 1
ATOM 4387 N N . PRO B 1 36 ? -28.939 0.093 -29.344 1.00 10.99 36 PRO B N 1
ATOM 4388 C CA . PRO B 1 36 ? -30.261 0.718 -29.447 1.00 10.38 36 PRO B CA 1
ATOM 4389 C C . PRO B 1 36 ? -30.698 0.693 -30.912 1.00 10.81 36 PRO B C 1
ATOM 4390 O O . PRO B 1 36 ? -29.864 0.711 -31.813 1.00 8.23 36 PRO B O 1
ATOM 4394 N N . LYS B 1 37 ? -32.006 0.661 -31.133 1.00 11.90 37 LYS B N 1
ATOM 4395 C CA . LYS B 1 37 ? -32.581 0.622 -32.470 1.00 15.01 37 LYS B CA 1
ATOM 4396 C C . LYS B 1 37 ? -32.038 1.691 -33.421 1.00 15.28 37 LYS B C 1
ATOM 4397 O O . LYS B 1 37 ? -31.822 1.427 -34.603 1.00 14.84 37 LYS B O 1
ATOM 4403 N N . LYS B 1 38 ? -31.820 2.897 -32.910 1.00 12.84 38 LYS B N 1
ATOM 4404 C CA . LYS B 1 38 ? -31.323 3.977 -33.751 1.00 12.24 38 LYS B CA 1
ATOM 4405 C C . LYS B 1 38 ? -29.804 4.058 -33.809 1.00 10.82 38 LYS B C 1
ATOM 4406 O O . LYS B 1 38 ? -29.261 4.996 -34.379 1.00 11.36 38 LYS B O 1
ATOM 4412 N N . GLY B 1 39 ? -29.114 3.076 -33.239 1.00 10.56 39 GLY B N 1
ATOM 4413 C CA . GLY B 1 39 ? -27.661 3.120 -33.260 1.00 10.16 39 GLY B CA 1
ATOM 4414 C C . GLY B 1 39 ? -26.971 2.339 -34.363 1.00 12.08 39 GLY B C 1
ATOM 4415 O O . GLY B 1 39 ? -25.740 2.323 -34.440 1.00 13.38 39 GLY B O 1
ATOM 4416 N N . HIS B 1 40 ? -27.749 1.724 -35.242 1.00 11.71 40 HIS B N 1
ATOM 4417 C CA . HIS B 1 40 ? -27.184 0.904 -36.310 1.00 13.50 40 HIS B CA 1
ATOM 4418 C C . HIS B 1 40 ? -26.331 1.616 -37.350 1.00 14.24 40 HIS B C 1
ATOM 4419 O O . HIS B 1 40 ? -25.260 1.122 -37.697 1.00 12.66 40 HIS B O 1
ATOM 4426 N N . GLU B 1 41 ? -26.785 2.769 -37.837 1.00 14.37 41 GLU B N 1
ATOM 4427 C CA . GLU B 1 41 ? -26.015 3.523 -38.830 1.00 15.42 41 GLU B CA 1
ATOM 4428 C C . GLU B 1 41 ? -24.631 3.887 -38.289 1.00 12.86 41 GLU B C 1
ATOM 4429 O O . GLU B 1 41 ? -23.619 3.734 -38.971 1.00 10.32 41 GLU B O 1
ATOM 4435 N N . HIS B 1 42 ? -24.590 4.384 -37.061 1.00 11.31 42 HIS B N 1
ATOM 4436 C CA . HIS B 1 42 ? -23.317 4.743 -36.461 1.00 11.59 42 HIS B CA 1
ATOM 4437 C C . HIS B 1 42 ? -22.441 3.491 -36.308 1.00 10.22 42 HIS B C 1
ATOM 4438 O O . HIS B 1 42 ? -21.245 3.535 -36.566 1.00 9.13 42 HIS B O 1
ATOM 4445 N N . ARG B 1 43 ? -23.045 2.375 -35.905 1.00 11.29 43 ARG B N 1
ATOM 4446 C CA . ARG B 1 43 ? -22.289 1.132 -35.726 1.00 10.69 43 ARG B CA 1
ATOM 4447 C C . ARG B 1 43 ? -21.628 0.722 -37.043 1.00 11.24 43 ARG B C 1
ATOM 4448 O O . ARG B 1 43 ? -20.442 0.381 -37.071 1.00 9.74 43 ARG B O 1
ATOM 4456 N N . ALA B 1 44 ? -22.390 0.761 -38.132 1.00 9.73 44 ALA B N 1
ATOM 4457 C CA . ALA B 1 44 ? -21.842 0.389 -39.433 1.00 10.64 44 ALA B CA 1
ATOM 4458 C C . ALA B 1 44 ? -20.630 1.257 -39.751 1.00 12.32 44 ALA B C 1
ATOM 4459 O O . ALA B 1 44 ? -19.626 0.768 -40.291 1.00 11.25 44 ALA B O 1
ATOM 4461 N N . ARG B 1 45 ? -20.718 2.542 -39.406 1.00 10.75 45 ARG B N 1
ATOM 4462 C CA . ARG B 1 45 ? -19.617 3.465 -39.677 1.00 14.45 45 ARG B CA 1
ATOM 4463 C C . ARG B 1 45 ? -18.393 3.151 -38.825 1.00 13.02 45 ARG B C 1
ATOM 4464 O O . ARG B 1 45 ? -17.252 3.292 -39.287 1.00 13.51 45 ARG B O 1
ATOM 4472 N N . GLN B 1 46 ? -18.626 2.726 -37.585 1.00 12.94 46 GLN B N 1
ATOM 4473 C CA . GLN B 1 46 ? -17.529 2.355 -36.696 1.00 13.21 46 GLN B CA 1
ATOM 4474 C C . GLN B 1 46 ? -16.793 1.150 -37.294 1.00 12.79 46 GLN B C 1
ATOM 4475 O O . GLN B 1 46 ? -15.561 1.140 -37.408 1.00 10.16 46 GLN B O 1
ATOM 4481 N N . MET B 1 47 ? -17.564 0.136 -37.676 1.00 12.26 47 MET B N 1
ATOM 4482 C CA . MET B 1 47 ? -17.012 -1.087 -38.263 1.00 12.44 47 MET B CA 1
ATOM 4483 C C . MET B 1 47 ? -16.223 -0.798 -39.534 1.00 11.86 47 MET B C 1
ATOM 4484 O O . MET B 1 47 ? -15.171 -1.391 -39.762 1.00 12.31 47 MET B O 1
ATOM 4489 N N . ALA B 1 48 ? -16.727 0.122 -40.355 1.00 11.40 48 ALA B N 1
ATOM 4490 C CA . ALA B 1 48 ? -16.062 0.460 -41.611 1.00 12.54 48 ALA B CA 1
ATOM 4491 C C . ALA B 1 48 ? -14.734 1.158 -41.354 1.00 12.83 48 ALA B C 1
ATOM 4492 O O . ALA B 1 48 ? -13.770 0.958 -42.088 1.00 14.29 48 ALA B O 1
ATOM 4494 N N . ALA B 1 49 ? -14.687 1.987 -40.315 1.00 12.03 49 ALA B N 1
ATOM 4495 C CA . ALA B 1 49 ? -13.456 2.690 -39.982 1.00 12.55 49 ALA B CA 1
ATOM 4496 C C . ALA B 1 49 ? -12.449 1.648 -39.496 1.00 14.32 49 ALA B C 1
ATOM 4497 O O . ALA B 1 49 ? -11.278 1.661 -39.885 1.00 13.58 49 ALA B O 1
ATOM 4499 N N . LEU B 1 50 ? -12.921 0.730 -38.655 1.00 14.33 50 LEU B N 1
ATOM 4500 C CA . LEU B 1 50 ? -12.074 -0.330 -38.123 1.00 15.06 50 LEU B CA 1
ATOM 4501 C C . LEU B 1 50 ? -11.583 -1.213 -39.275 1.00 14.47 50 LEU B C 1
ATOM 4502 O O . LEU B 1 50 ? -10.397 -1.536 -39.359 1.00 13.79 50 LEU B O 1
ATOM 4507 N N . ALA B 1 51 ? -12.498 -1.603 -40.159 1.00 14.30 51 ALA B N 1
ATOM 4508 C CA . ALA B 1 51 ? -12.133 -2.447 -41.300 1.00 13.49 51 ALA B CA 1
ATOM 4509 C C . ALA B 1 51 ? -11.010 -1.819 -42.129 1.00 13.09 51 ALA B C 1
ATOM 4510 O O . ALA B 1 51 ? -10.091 -2.516 -42.556 1.00 13.09 51 ALA B O 1
ATOM 4512 N N . ARG B 1 52 ? -11.082 -0.513 -42.364 1.00 12.71 52 ARG B N 1
ATOM 4513 C CA . ARG B 1 52 ? -10.033 0.159 -43.127 1.00 14.46 52 ARG B CA 1
ATOM 4514 C C . ARG B 1 52 ? -8.698 0.126 -42.380 1.00 15.24 52 ARG B C 1
ATOM 4515 O O . ARG B 1 52 ? -7.640 -0.019 -42.995 1.00 15.04 52 ARG B O 1
ATOM 4523 N N . LEU B 1 53 ? -8.750 0.278 -41.058 1.00 16.48 53 LEU B N 1
ATOM 4524 C CA . LEU B 1 53 ? -7.536 0.257 -40.244 1.00 17.55 53 LEU B CA 1
ATOM 4525 C C . LEU B 1 53 ? -6.909 -1.135 -40.298 1.00 18.35 53 LEU B C 1
ATOM 4526 O O . LEU B 1 53 ? -5.732 -1.285 -40.636 1.00 20.49 53 LEU B O 1
ATOM 4531 N N . LEU B 1 54 ? -7.699 -2.150 -39.968 1.00 17.38 54 LEU B N 1
ATOM 4532 C CA . LEU B 1 54 ? -7.206 -3.523 -39.988 1.00 18.74 54 LEU B CA 1
ATOM 4533 C C . LEU B 1 54 ? -6.626 -3.897 -41.357 1.00 19.23 54 LEU B C 1
ATOM 4534 O O . LEU B 1 54 ? -5.581 -4.535 -41.437 1.00 17.39 54 LEU B O 1
ATOM 4539 N N . HIS B 1 55 ? -7.293 -3.495 -42.435 1.00 21.09 55 HIS B N 1
ATOM 4540 C CA . HIS B 1 55 ? -6.786 -3.818 -43.768 1.00 22.34 55 HIS B CA 1
ATOM 4541 C C . HIS B 1 55 ? -5.416 -3.172 -43.979 1.00 21.83 55 HIS B C 1
ATOM 4542 O O . HIS B 1 55 ? -4.515 -3.776 -44.551 1.00 21.77 55 HIS B O 1
ATOM 4549 N N . GLN B 1 56 ? -5.262 -1.944 -43.504 1.00 23.63 56 GLN B N 1
ATOM 4550 C CA . GLN B 1 56 ? -3.994 -1.239 -43.624 1.00 24.77 56 GLN B CA 1
ATOM 4551 C C . GLN B 1 56 ? -2.909 -1.989 -42.841 1.00 23.60 56 GLN B C 1
ATOM 4552 O O . GLN B 1 56 ? -1.788 -2.163 -43.322 1.00 24.51 56 GLN B O 1
ATOM 4558 N N . ARG B 1 57 ? -3.247 -2.440 -41.637 1.00 21.91 57 ARG B N 1
ATOM 4559 C CA . ARG B 1 57 ? -2.295 -3.170 -40.808 1.00 21.26 57 ARG B CA 1
ATOM 4560 C C . ARG B 1 57 ? -1.886 -4.515 -41.392 1.00 20.59 57 ARG B C 1
ATOM 4561 O O . ARG B 1 57 ? -0.714 -4.880 -41.353 1.00 20.38 57 ARG B O 1
ATOM 4569 N N . MET B 1 58 ? -2.851 -5.245 -41.938 1.00 19.75 58 MET B N 1
ATOM 4570 C CA . MET B 1 58 ? -2.593 -6.563 -42.518 1.00 20.35 58 MET B CA 1
ATOM 4571 C C . MET B 1 58 ? -1.721 -6.561 -43.775 1.00 21.86 58 MET B C 1
ATOM 4572 O O . MET B 1 58 ? -1.216 -7.609 -44.192 1.00 21.51 58 MET B O 1
ATOM 4577 N N . THR B 1 59 ? -1.540 -5.390 -44.377 1.00 22.00 59 THR B N 1
ATOM 4578 C CA . THR B 1 59 ? -0.731 -5.282 -45.583 1.00 22.75 59 THR B CA 1
ATOM 4579 C C . THR B 1 59 ? 0.484 -4.384 -45.367 1.00 22.14 59 THR B C 1
ATOM 4580 O O . THR B 1 59 ? 1.210 -4.058 -46.307 1.00 21.05 59 THR B O 1
ATOM 4584 N N . ASP B 1 60 ? 0.709 -3.993 -44.118 1.00 20.00 60 ASP B N 1
ATOM 4585 C CA . ASP B 1 60 ? 1.840 -3.140 -43.796 1.00 21.68 60 ASP B CA 1
ATOM 4586 C C . ASP B 1 60 ? 3.140 -3.833 -44.218 1.00 21.44 60 ASP B C 1
ATOM 4587 O O . ASP B 1 60 ? 3.432 -4.938 -43.776 1.00 19.91 60 ASP B O 1
ATOM 4592 N N . PRO B 1 61 ? 3.937 -3.175 -45.074 1.00 20.83 61 PRO B N 1
ATOM 4593 C CA . PRO B 1 61 ? 5.210 -3.707 -45.578 1.00 21.56 61 PRO B CA 1
ATOM 4594 C C . PRO B 1 61 ? 6.188 -4.202 -44.513 1.00 21.44 61 PRO B C 1
ATOM 4595 O O . PRO B 1 61 ? 6.967 -5.123 -44.760 1.00 20.47 61 PRO B O 1
ATOM 4599 N N . ARG B 1 62 ? 6.150 -3.595 -43.334 1.00 21.00 62 ARG B N 1
ATOM 4600 C CA . ARG B 1 62 ? 7.041 -3.998 -42.255 1.00 22.17 62 ARG B CA 1
ATOM 4601 C C . ARG B 1 62 ? 6.873 -5.484 -41.924 1.00 20.76 62 ARG B C 1
ATOM 4602 O O . ARG B 1 62 ? 7.841 -6.162 -41.602 1.00 21.29 62 ARG B O 1
ATOM 4610 N N . ILE B 1 63 ? 5.647 -5.991 -42.016 1.00 18.42 63 ILE B N 1
ATOM 4611 C CA . ILE B 1 63 ? 5.392 -7.396 -41.730 1.00 16.44 63 ILE B CA 1
ATOM 4612 C C . ILE B 1 63 ? 6.327 -8.270 -42.574 1.00 19.08 63 ILE B C 1
ATOM 4613 O O . ILE B 1 63 ? 6.930 -9.224 -42.075 1.00 18.70 63 ILE B O 1
ATOM 4618 N N . GLY B 1 64 ? 6.43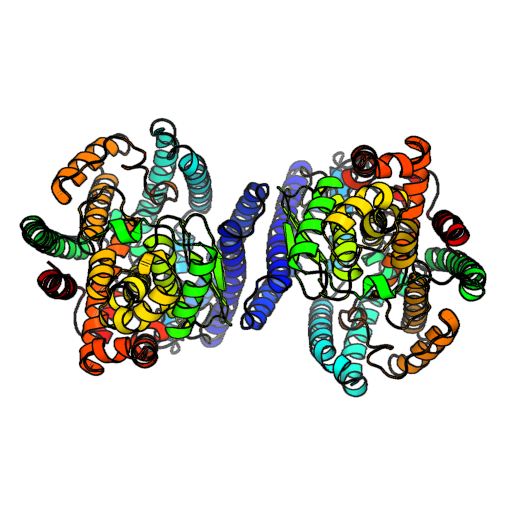5 -7.937 -43.856 1.00 18.44 64 GLY B N 1
ATOM 4619 C CA . GLY B 1 64 ? 7.294 -8.689 -44.750 1.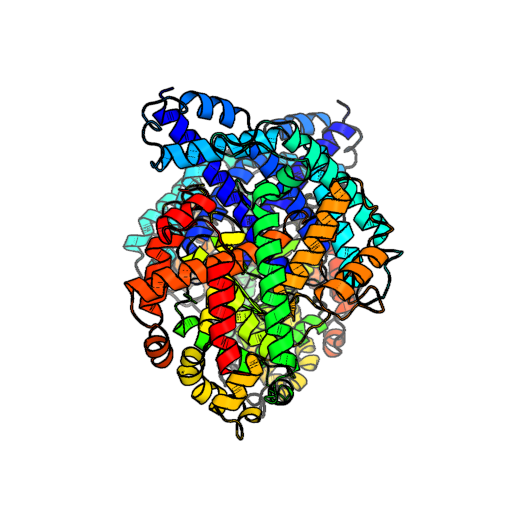00 21.09 64 GLY B CA 1
ATOM 4620 C C . GLY B 1 64 ? 8.764 -8.534 -44.400 1.00 21.77 64 GLY B C 1
ATOM 4621 O O . GLY B 1 64 ? 9.539 -9.481 -44.526 1.00 20.60 64 GLY B O 1
ATOM 4622 N N . GLU B 1 65 ? 9.148 -7.339 -43.961 1.00 22.51 65 GLU B N 1
ATOM 4623 C CA . GLU B 1 65 ? 10.532 -7.075 -43.581 1.00 24.33 65 GLU B CA 1
ATOM 4624 C C . GLU B 1 65 ? 10.919 -7.933 -42.377 1.00 23.69 65 GLU B C 1
ATOM 4625 O O . GLU B 1 65 ? 11.938 -8.626 -42.398 1.00 22.64 65 GLU B O 1
ATOM 4631 N N . TRP B 1 66 ? 10.103 -7.885 -41.328 1.00 20.92 66 TRP B N 1
ATOM 4632 C CA . TRP B 1 66 ? 10.369 -8.665 -40.127 1.00 19.68 66 TRP B CA 1
ATOM 4633 C C . TRP B 1 66 ? 10.354 -10.173 -40.400 1.00 19.97 66 TRP B C 1
ATOM 4634 O O . TRP B 1 66 ? 11.233 -10.902 -39.939 1.00 17.32 66 TRP B O 1
ATOM 4645 N N . LEU B 1 67 ? 9.356 -10.639 -41.148 1.00 19.27 67 LEU B N 1
ATOM 4646 C CA . LEU B 1 67 ? 9.250 -12.059 -41.466 1.00 19.81 67 LEU B CA 1
ATOM 4647 C C . LEU B 1 67 ? 10.530 -12.590 -42.087 1.00 20.86 67 LEU B C 1
ATOM 4648 O O . LEU B 1 67 ? 11.101 -13.575 -41.614 1.00 21.13 67 LEU B O 1
ATOM 4653 N N . GLU B 1 68 ? 10.973 -11.930 -43.149 1.00 21.26 68 GLU B N 1
ATOM 4654 C CA . GLU B 1 68 ? 12.180 -12.327 -43.855 1.00 23.56 68 GLU B CA 1
ATOM 4655 C C . GLU B 1 68 ? 13.379 -12.413 -42.905 1.00 22.88 68 GLU B C 1
ATOM 4656 O O . GLU B 1 68 ? 14.295 -13.200 -43.115 1.00 21.92 68 GLU B O 1
ATOM 4662 N N . LYS B 1 69 ? 13.355 -11.612 -41.848 1.00 22.72 69 LYS B N 1
ATOM 4663 C CA . LYS B 1 69 ? 14.449 -11.589 -40.884 1.00 24.62 69 LYS B CA 1
ATOM 4664 C C . LYS B 1 69 ? 14.403 -12.810 -39.954 1.00 23.72 69 LYS B C 1
ATOM 4665 O O . LYS B 1 69 ? 15.429 -13.239 -39.426 1.00 24.45 69 LYS B O 1
ATOM 4671 N N . VAL B 1 70 ? 13.210 -13.371 -39.771 1.00 21.62 70 VAL B N 1
ATOM 4672 C CA . VAL B 1 70 ? 13.011 -14.522 -38.890 1.00 20.68 70 VAL B CA 1
ATOM 4673 C C . VAL B 1 70 ? 13.022 -15.850 -39.634 1.00 20.21 70 VAL B C 1
ATOM 4674 O O . VAL B 1 70 ? 13.501 -16.866 -39.120 1.00 17.60 70 VAL B O 1
ATOM 4678 N N . GLU B 1 71 ? 12.465 -15.834 -40.836 1.00 18.58 71 GLU B N 1
ATOM 4679 C CA . GLU B 1 71 ? 12.389 -17.028 -41.659 1.00 19.20 71 GLU B CA 1
ATOM 4680 C C . GLU B 1 71 ? 13.785 -17.546 -41.984 1.00 19.45 71 GLU B C 1
ATOM 4681 O O . GLU B 1 71 ? 14.691 -16.768 -42.276 1.00 17.49 71 GLU B O 1
ATOM 4687 N N . GLY B 1 72 ? 13.953 -18.865 -41.919 1.00 20.77 72 GLY B N 1
ATOM 4688 C CA . GLY B 1 72 ? 15.245 -19.458 -42.207 1.00 22.33 72 GLY B CA 1
ATOM 4689 C C . GLY B 1 72 ? 16.230 -19.399 -41.049 1.00 24.64 72 GLY B C 1
ATOM 4690 O O . GLY B 1 72 ? 17.312 -19.984 -41.139 1.00 25.42 72 GLY B O 1
ATOM 4691 N N . SER B 1 73 ? 15.868 -18.705 -39.968 1.00 21.47 73 SER B N 1
ATOM 4692 C CA . SER B 1 73 ? 16.745 -18.591 -38.806 1.00 21.07 73 SER B CA 1
ATOM 4693 C C . SER B 1 73 ? 16.494 -19.744 -37.840 1.00 21.36 73 SER B C 1
ATOM 4694 O O . SER B 1 73 ? 15.457 -20.408 -37.903 1.00 20.43 73 SER B O 1
ATOM 4697 N N . PRO B 1 74 ? 17.446 -19.999 -36.928 1.00 21.82 74 PRO B N 1
ATOM 4698 C CA . PRO B 1 74 ? 17.288 -21.090 -35.962 1.00 21.61 74 PRO B CA 1
ATOM 4699 C C . PRO B 1 74 ? 16.008 -21.006 -35.136 1.00 21.86 74 PRO B C 1
ATOM 4700 O O . PRO B 1 74 ? 15.542 -22.011 -34.609 1.00 24.40 74 PRO B O 1
ATOM 4704 N N . LEU B 1 75 ? 15.436 -19.813 -35.024 1.00 22.96 75 LEU B N 1
ATOM 4705 C CA . LEU B 1 75 ? 14.205 -19.640 -34.258 1.00 22.81 75 LEU B CA 1
ATOM 4706 C C . LEU B 1 75 ? 13.057 -20.502 -34.774 1.00 22.94 75 LEU B C 1
ATOM 4707 O O . LEU B 1 75 ? 12.188 -20.904 -34.000 1.00 22.36 75 LEU B O 1
ATOM 4712 N N . VAL B 1 76 ? 13.050 -20.789 -36.073 1.00 23.30 76 VAL B N 1
ATOM 4713 C CA . VAL B 1 76 ? 11.974 -21.584 -36.660 1.00 25.21 76 VAL B CA 1
ATOM 4714 C C . VAL B 1 76 ? 12.365 -22.913 -37.308 1.00 26.57 76 VAL B C 1
ATOM 4715 O O . VAL B 1 76 ? 11.621 -23.432 -38.139 1.00 27.04 76 VAL B O 1
ATOM 4719 N N . GLN B 1 77 ? 13.513 -23.472 -36.933 1.00 26.16 77 GLN B N 1
ATOM 4720 C CA . GLN B 1 77 ? 13.940 -24.747 -37.505 1.00 26.24 77 GLN B CA 1
ATOM 4721 C C . GLN B 1 77 ? 12.894 -25.842 -37.306 1.00 24.79 77 GLN B C 1
ATOM 4722 O O . GLN B 1 77 ? 12.592 -26.592 -38.231 1.00 25.37 77 GLN B O 1
ATOM 4728 N N . ASP B 1 78 ? 12.346 -25.936 -36.099 1.00 22.99 78 ASP B N 1
ATOM 4729 C CA . ASP B 1 78 ? 11.327 -26.938 -35.803 1.00 21.14 78 ASP B CA 1
ATOM 4730 C C . ASP B 1 78 ? 9.957 -26.400 -36.215 1.00 20.27 78 ASP B C 1
ATOM 4731 O O . ASP B 1 78 ? 9.385 -25.534 -35.545 1.00 16.44 78 ASP B O 1
ATOM 4736 N N . PRO B 1 79 ? 9.407 -26.923 -37.324 1.00 20.23 79 PRO B N 1
ATOM 4737 C CA . PRO B 1 79 ? 8.104 -26.502 -37.848 1.00 20.81 79 PRO B CA 1
ATOM 4738 C C . PRO B 1 79 ? 6.943 -26.653 -36.871 1.00 22.32 79 PRO B C 1
ATOM 4739 O O . PRO B 1 79 ? 5.859 -26.120 -37.105 1.00 23.20 79 PRO B O 1
ATOM 4743 N N . LEU B 1 80 ? 7.165 -27.369 -35.775 1.00 23.12 80 LEU B N 1
ATOM 4744 C CA . LEU B 1 80 ? 6.109 -27.550 -34.788 1.00 23.70 80 LEU B CA 1
ATOM 4745 C C . LEU B 1 80 ? 6.210 -26.566 -33.622 1.00 22.61 80 LEU B C 1
ATOM 4746 O O . LEU B 1 80 ? 5.305 -26.497 -32.792 1.00 21.96 80 LEU B O 1
ATOM 4751 N N . SER B 1 81 ? 7.307 -25.811 -33.563 1.00 20.58 81 SER B N 1
ATOM 4752 C CA . SER B 1 81 ? 7.505 -24.828 -32.500 1.00 17.36 81 SER B CA 1
ATOM 4753 C C . SER B 1 81 ? 6.513 -23.676 -32.641 1.00 17.64 81 SER B C 1
ATOM 4754 O O . SER B 1 81 ? 6.022 -23.397 -33.731 1.00 16.08 81 SER B O 1
ATOM 4757 N N . ASP B 1 82 ? 6.232 -23.004 -31.530 1.00 17.08 82 ASP B N 1
ATOM 4758 C CA . ASP B 1 82 ? 5.301 -21.885 -31.527 1.00 16.23 82 ASP B CA 1
ATOM 4759 C C . ASP B 1 82 ? 5.737 -20.823 -32.523 1.00 16.18 82 ASP B C 1
ATOM 4760 O O . ASP B 1 82 ? 4.919 -20.307 -33.295 1.00 15.29 82 ASP B O 1
ATOM 4765 N N . ALA B 1 83 ? 7.032 -20.508 -32.509 1.00 13.16 83 ALA B N 1
ATOM 4766 C CA . ALA B 1 83 ? 7.589 -19.487 -33.388 1.00 13.72 83 ALA B CA 1
ATOM 4767 C C . ALA B 1 83 ? 7.384 -19.788 -34.866 1.00 13.01 83 ALA B C 1
ATOM 4768 O O . ALA B 1 83 ? 6.941 -18.920 -35.626 1.00 10.00 83 ALA B O 1
ATOM 4770 N N . ALA B 1 84 ? 7.713 -21.010 -35.277 1.00 12.55 84 ALA B N 1
ATOM 4771 C CA . ALA B 1 84 ? 7.563 -21.390 -36.676 1.00 13.35 84 ALA B CA 1
ATOM 4772 C C . ALA B 1 84 ? 6.087 -21.412 -37.085 1.00 13.93 84 ALA B C 1
ATOM 4773 O O . ALA B 1 84 ? 5.741 -21.027 -38.202 1.00 12.84 84 ALA B O 1
ATOM 4775 N N . VAL B 1 85 ? 5.219 -21.875 -36.188 1.00 13.70 85 VAL B N 1
ATOM 4776 C CA . VAL B 1 85 ? 3.792 -21.905 -36.496 1.00 14.53 85 VAL B CA 1
ATOM 4777 C C . VAL B 1 85 ? 3.273 -20.485 -36.736 1.00 14.01 85 VAL B C 1
ATOM 4778 O O . VAL B 1 85 ? 2.557 -20.239 -37.699 1.00 14.81 85 VAL B O 1
ATOM 4782 N N . ASN B 1 86 ? 3.645 -19.554 -35.864 1.00 14.20 86 ASN B N 1
ATOM 4783 C CA . ASN B 1 86 ? 3.216 -18.168 -36.000 1.00 13.23 86 ASN B CA 1
ATOM 4784 C C . ASN B 1 86 ? 3.770 -17.510 -37.267 1.00 14.45 86 ASN B C 1
ATOM 4785 O O . ASN B 1 86 ? 3.028 -16.881 -38.030 1.00 14.21 86 ASN B O 1
ATOM 4790 N N . VAL B 1 87 ? 5.073 -17.653 -37.486 1.00 12.84 87 VAL B N 1
ATOM 4791 C CA . VAL B 1 87 ? 5.722 -17.079 -38.656 1.00 14.49 87 VAL B CA 1
ATOM 4792 C C . VAL B 1 87 ? 5.138 -17.650 -39.951 1.00 17.15 87 VAL B C 1
ATOM 4793 O O . VAL B 1 87 ? 4.915 -16.917 -40.920 1.00 17.39 87 VAL B O 1
ATOM 4797 N N . ARG B 1 88 ? 4.893 -18.958 -39.961 1.00 16.81 88 ARG B N 1
ATOM 4798 C CA . ARG B 1 88 ? 4.337 -19.631 -41.136 1.00 20.35 88 ARG B CA 1
ATOM 4799 C C . ARG B 1 88 ? 2.932 -19.122 -41.460 1.00 19.04 88 ARG B C 1
ATOM 4800 O O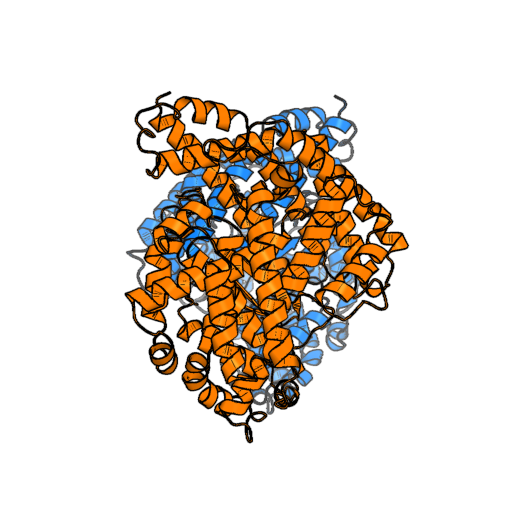 . ARG B 1 88 ? 2.601 -18.860 -42.618 1.00 17.24 88 ARG B O 1
ATOM 4808 N N . GLU B 1 89 ? 2.106 -18.997 -40.430 1.00 18.18 89 GLU B N 1
ATOM 4809 C CA . GLU B 1 89 ? 0.742 -18.524 -40.614 1.00 19.43 89 GLU B CA 1
ATOM 4810 C C . GLU B 1 89 ? 0.713 -17.028 -40.926 1.00 17.53 89 GLU B C 1
ATOM 4811 O O . GLU B 1 89 ? -0.085 -16.573 -41.748 1.00 17.46 89 GLU B O 1
ATOM 4817 N N . TRP B 1 90 ? 1.589 -16.264 -40.284 1.00 16.67 90 TRP B N 1
ATOM 4818 C CA . TRP B 1 90 ? 1.639 -14.830 -40.541 1.00 17.24 90 TRP B CA 1
ATOM 4819 C C . TRP B 1 90 ? 2.048 -14.544 -41.981 1.00 17.64 90 TRP B C 1
ATOM 4820 O O . TRP B 1 90 ? 1.502 -13.643 -42.616 1.00 17.58 90 TRP B O 1
ATOM 4831 N N . ARG B 1 91 ? 3.004 -15.317 -42.493 1.00 17.98 91 ARG B N 1
ATOM 4832 C CA . ARG B 1 91 ? 3.473 -15.140 -43.862 1.00 17.85 91 ARG B CA 1
ATOM 4833 C C . ARG B 1 91 ? 2.342 -15.415 -44.852 1.00 18.55 91 ARG B C 1
ATOM 4834 O O . ARG B 1 91 ? 2.145 -14.665 -45.808 1.00 18.94 91 ARG B O 1
ATOM 4842 N N . GLN B 1 92 ? 1.595 -16.486 -44.614 1.00 18.06 92 GLN B N 1
ATOM 4843 C CA . GLN B 1 92 ? 0.495 -16.846 -45.498 1.00 20.23 92 GLN B CA 1
ATOM 4844 C C . GLN B 1 92 ? -0.619 -15.791 -45.500 1.00 19.07 92 GLN B C 1
ATOM 4845 O O . GLN B 1 92 ? -1.116 -15.408 -46.563 1.00 16.11 92 GLN B O 1
ATOM 4851 N N . ALA B 1 93 ? -1.009 -15.323 -44.317 1.00 17.88 93 ALA B N 1
ATOM 4852 C CA . ALA B 1 93 ? -2.062 -14.313 -44.226 1.00 16.85 93 ALA B CA 1
ATOM 4853 C C . ALA B 1 93 ? -1.601 -13.024 -44.901 1.00 17.90 93 ALA B C 1
ATOM 4854 O O . ALA B 1 93 ? -2.385 -12.338 -45.559 1.00 18.19 93 ALA B O 1
ATOM 4856 N N . TYR B 1 94 ? -0.318 -12.708 -44.740 1.00 17.69 94 TYR B N 1
ATOM 4857 C CA . TYR B 1 94 ? 0.282 -11.510 -45.325 1.00 16.60 94 TYR B CA 1
ATOM 4858 C C . TYR B 1 94 ? 0.249 -11.571 -46.852 1.00 19.37 94 TYR B C 1
ATOM 4859 O O . TYR B 1 94 ? -0.098 -10.591 -47.519 1.00 18.70 94 TYR B O 1
ATOM 4868 N N . GLU B 1 95 ? 0.618 -12.726 -47.397 1.00 20.83 95 GLU B N 1
ATOM 4869 C CA . GLU B 1 95 ? 0.640 -12.937 -48.839 1.00 23.52 95 GLU B CA 1
ATOM 4870 C C . GLU B 1 95 ? -0.765 -12.906 -49.440 1.00 25.08 95 GLU B C 1
ATOM 4871 O O . GLU B 1 95 ? -0.968 -12.372 -50.532 1.00 24.29 95 GLU B O 1
ATOM 4877 N N . ARG B 1 96 ? -1.728 -13.492 -48.733 1.00 25.47 96 ARG B N 1
ATOM 4878 C CA . ARG B 1 96 ? -3.108 -13.527 -49.208 1.00 27.74 96 ARG B CA 1
ATOM 4879 C C . ARG B 1 96 ? -3.687 -12.128 -49.260 1.00 26.52 96 ARG B C 1
ATOM 4880 O O . ARG B 1 96 ? -4.418 -11.787 -50.186 1.00 25.12 96 ARG B O 1
ATOM 4888 N N . ALA B 1 97 ? -3.349 -11.326 -48.255 1.00 27.01 97 ALA B N 1
ATOM 4889 C CA . ALA B 1 97 ? -3.835 -9.955 -48.149 1.00 26.67 97 ALA B CA 1
ATOM 4890 C C . ALA B 1 97 ? -3.238 -9.044 -49.217 1.00 27.40 97 ALA B C 1
ATOM 4891 O O . ALA B 1 97 ? -3.941 -8.234 -49.820 1.00 26.06 97 ALA B O 1
ATOM 4893 N N . ARG B 1 98 ? -1.940 -9.182 -49.453 1.00 26.39 98 ARG B N 1
ATOM 4894 C CA . ARG B 1 98 ? -1.272 -8.352 -50.442 1.00 27.53 98 ARG B CA 1
ATOM 4895 C C . ARG B 1 98 ? -1.540 -8.783 -51.879 1.00 25.93 98 ARG B C 1
ATOM 4896 O O . ARG B 1 98 ? -1.319 -8.012 -52.810 1.00 25.14 98 ARG B O 1
ATOM 4904 N N . ALA B 1 99 ? -2.003 -10.014 -52.058 1.00 24.77 99 ALA B N 1
ATOM 4905 C CA . ALA B 1 99 ? -2.275 -10.522 -53.395 1.00 25.30 99 ALA B CA 1
ATOM 4906 C C . ALA B 1 99 ? -3.511 -9.867 -53.993 1.00 25.88 99 ALA B C 1
ATOM 4907 O O . ALA B 1 99 ? -3.663 -9.807 -55.210 1.00 26.01 99 ALA B O 1
ATOM 4909 N N . ILE B 1 100 ? -4.389 -9.369 -53.132 1.00 24.69 100 ILE B N 1
ATOM 4910 C CA . ILE B 1 100 ? -5.617 -8.741 -53.590 1.00 24.91 100 ILE B CA 1
ATOM 4911 C C . ILE B 1 100 ? -5.489 -7.230 -53.756 1.00 25.75 100 ILE B C 1
ATOM 4912 O O . ILE B 1 100 ? -5.355 -6.492 -52.777 1.00 22.36 100 ILE B O 1
ATOM 4917 N N . PRO B 1 101 ? -5.527 -6.754 -55.012 1.00 25.44 101 PRO B N 1
ATOM 4918 C CA . PRO B 1 101 ? -5.413 -5.328 -55.323 1.00 28.25 101 PRO B CA 1
ATOM 4919 C C . PRO B 1 101 ? -6.353 -4.470 -54.488 1.00 29.79 101 PRO B C 1
ATOM 4920 O O . PRO B 1 101 ? -7.452 -4.897 -54.124 1.00 28.45 101 PRO B O 1
ATOM 4924 N N . GLU B 1 102 ? -5.902 -3.256 -54.198 1.00 30.69 102 GLU B N 1
ATOM 4925 C CA . GLU B 1 102 ? -6.653 -2.295 -53.406 1.00 32.60 102 GLU B CA 1
ATOM 4926 C C . GLU B 1 102 ? -8.116 -2.140 -53.815 1.00 32.72 102 GLU B C 1
ATOM 4927 O O . GLU B 1 102 ? -9.021 -2.376 -53.014 1.00 33.83 102 GLU B O 1
ATOM 4933 N N . ARG B 1 103 ? -8.346 -1.734 -55.059 1.00 32.15 103 ARG B N 1
ATOM 4934 C CA . ARG B 1 103 ? -9.703 -1.526 -55.551 1.00 32.02 103 ARG B CA 1
ATOM 4935 C C . ARG B 1 103 ? -10.564 -2.782 -55.475 1.00 29.59 103 ARG B C 1
ATOM 4936 O O . ARG B 1 103 ? -11.765 -2.700 -55.203 1.00 28.04 103 ARG B O 1
ATOM 4944 N N . LEU B 1 104 ? -9.957 -3.943 -55.709 1.00 26.47 104 LEU B N 1
ATOM 4945 C CA . LEU B 1 104 ? -10.703 -5.193 -55.652 1.00 25.16 104 LEU B CA 1
ATOM 4946 C C . LEU B 1 104 ? -11.242 -5.405 -54.242 1.00 23.22 104 LEU B C 1
ATOM 4947 O O . LEU B 1 104 ? -12.432 -5.685 -54.051 1.00 22.68 104 LEU B O 1
ATOM 4952 N N . ALA B 1 105 ? -10.366 -5.255 -53.256 1.00 20.46 105 ALA B N 1
ATOM 4953 C CA . ALA B 1 105 ? -10.756 -5.420 -51.857 1.00 19.40 105 ALA B CA 1
ATOM 4954 C C . ALA B 1 105 ? -11.856 -4.429 -51.485 1.00 19.48 105 ALA B C 1
ATOM 4955 O O . ALA B 1 105 ? -12.845 -4.793 -50.847 1.00 19.38 105 ALA B O 1
ATOM 4957 N N . VAL B 1 106 ? -11.676 -3.171 -51.879 1.00 19.99 106 VAL B N 1
ATOM 4958 C CA . VAL B 1 106 ? -12.661 -2.138 -51.577 1.00 20.16 106 VAL B CA 1
ATOM 4959 C C . VAL B 1 106 ? -14.006 -2.424 -52.256 1.00 19.61 106 VAL B C 1
ATOM 4960 O O . VAL B 1 106 ? -15.049 -2.349 -51.614 1.00 18.86 106 VAL B O 1
ATOM 4964 N N . GLU B 1 107 ? -13.978 -2.759 -53.547 1.00 19.56 107 GLU B N 1
ATOM 4965 C CA . GLU B 1 107 ? -15.206 -3.064 -54.287 1.00 19.41 107 GLU B CA 1
ATOM 4966 C C . GLU B 1 107 ? -15.943 -4.267 -53.687 1.00 19.73 107 GLU B C 1
ATOM 4967 O O . GLU B 1 107 ? -17.152 -4.212 -53.450 1.00 20.22 107 GLU B O 1
ATOM 4973 N N . LEU B 1 108 ? -15.215 -5.354 -53.444 1.00 19.83 108 LEU B N 1
ATOM 4974 C CA . LEU B 1 108 ? -15.825 -6.561 -52.886 1.00 20.48 108 LEU B CA 1
ATOM 4975 C C . LEU B 1 108 ? -16.481 -6.318 -51.529 1.00 20.14 108 LEU B C 1
ATOM 4976 O O . LEU B 1 108 ? -17.609 -6.753 -51.289 1.00 20.40 108 LEU B O 1
ATOM 4981 N N . ALA B 1 109 ? -15.780 -5.622 -50.641 1.00 19.53 109 ALA B N 1
ATOM 4982 C CA . ALA B 1 109 ? -16.332 -5.346 -49.321 1.00 19.97 109 ALA B CA 1
ATOM 4983 C C . ALA B 1 109 ? -17.608 -4.521 -49.446 1.00 20.57 109 ALA B C 1
ATOM 4984 O O . ALA B 1 109 ? -18.603 -4.802 -48.775 1.00 20.26 109 ALA B O 1
ATOM 4986 N N . GLN B 1 110 ? -17.582 -3.509 -50.312 1.00 21.21 110 GLN B N 1
ATOM 4987 C CA . GLN B 1 110 ? -18.750 -2.657 -50.509 1.00 20.07 110 GLN B CA 1
ATOM 4988 C C . GLN B 1 110 ? -19.910 -3.422 -51.133 1.00 18.19 110 GLN B C 1
ATOM 4989 O O . GLN B 1 110 ? -21.063 -3.212 -50.775 1.00 18.64 110 GLN B O 1
ATOM 4995 N N . ALA B 1 111 ? -19.598 -4.302 -52.077 1.00 17.22 111 ALA B N 1
ATOM 4996 C CA . ALA B 1 111 ? -20.624 -5.076 -52.758 1.00 17.39 111 ALA B CA 1
ATOM 4997 C C . ALA B 1 111 ? -21.325 -6.038 -51.799 1.00 18.08 111 ALA B C 1
ATOM 4998 O O . ALA B 1 111 ? -22.555 -6.164 -51.818 1.00 18.74 111 ALA B O 1
ATOM 5000 N N . GLU B 1 112 ? -20.537 -6.700 -50.956 1.00 17.43 112 GLU B N 1
ATOM 5001 C CA . GLU B 1 112 ? -21.069 -7.653 -49.988 1.00 18.13 112 GLU B CA 1
ATOM 5002 C C . GLU B 1 112 ? -21.994 -6.925 -49.021 1.00 18.51 112 GLU B C 1
ATOM 5003 O O . GLU B 1 112 ? -23.153 -7.297 -48.849 1.00 17.16 112 GLU B O 1
ATOM 5009 N N . SER B 1 113 ? -21.478 -5.865 -48.414 1.00 19.13 113 SER B N 1
ATOM 5010 C CA . SER B 1 113 ? -22.253 -5.063 -47.478 1.00 19.24 113 SER B CA 1
ATOM 5011 C C . SER B 1 113 ? -23.586 -4.603 -48.087 1.00 19.00 113 SER B C 1
ATOM 5012 O O . SER B 1 113 ? -24.628 -4.660 -47.440 1.00 17.74 113 SER B O 1
ATOM 5015 N N . GLU B 1 114 ? -23.551 -4.154 -49.336 1.00 19.25 114 GLU B N 1
ATOM 5016 C CA . GLU B 1 114 ? -24.762 -3.682 -50.006 1.00 19.58 114 GLU B CA 1
ATOM 5017 C C . GLU B 1 114 ? -25.710 -4.807 -50.390 1.00 17.48 114 GLU B C 1
ATOM 5018 O O . GLU B 1 114 ? -26.929 -4.649 -50.353 1.00 17.57 114 GLU B O 1
ATOM 5024 N N . ALA B 1 115 ? -25.143 -5.941 -50.774 1.00 17.95 115 ALA B N 1
ATOM 5025 C CA . ALA B 1 115 ? -25.942 -7.094 -51.151 1.00 17.04 115 ALA B CA 1
ATOM 5026 C C . ALA B 1 115 ? -26.655 -7.592 -49.901 1.00 16.49 115 ALA B C 1
ATOM 5027 O O . ALA B 1 115 ? -27.850 -7.889 -49.924 1.00 16.52 115 ALA B O 1
ATOM 5029 N N . GLU B 1 116 ? -25.917 -7.670 -48.801 1.00 17.24 116 GLU B N 1
ATOM 5030 C CA . GLU B 1 116 ? -26.490 -8.127 -47.537 1.00 16.95 116 GLU B CA 1
ATOM 5031 C C . GLU B 1 116 ? -27.638 -7.227 -47.114 1.00 16.81 116 GLU B C 1
ATOM 5032 O O . GLU B 1 116 ? -28.711 -7.706 -46.731 1.00 14.93 116 GLU B O 1
ATOM 5038 N N . SER B 1 117 ? -27.401 -5.919 -47.187 1.00 15.53 117 SER B N 1
ATOM 5039 C CA . SER B 1 117 ? -28.405 -4.931 -46.812 1.00 17.68 117 SER B CA 1
ATOM 5040 C C . SER B 1 117 ? -29.683 -5.055 -47.636 1.00 16.84 117 SER B C 1
ATOM 5041 O O . SER B 1 117 ? -30.781 -5.085 -47.081 1.00 16.79 117 SER B O 1
ATOM 5044 N N . PHE B 1 118 ? -29.539 -5.120 -48.959 1.00 17.44 118 PHE B N 1
ATOM 5045 C CA . PHE B 1 118 ? -30.696 -5.246 -49.842 1.00 15.01 118 PHE B CA 1
ATOM 5046 C C . PHE B 1 118 ? -31.382 -6.601 -49.626 1.00 15.12 118 PHE B C 1
ATOM 5047 O O . PHE B 1 118 ? -32.614 -6.705 -49.642 1.00 12.52 118 PHE B O 1
ATOM 5055 N N . TRP B 1 119 ? -30.580 -7.639 -49.431 1.00 14.36 119 TRP B N 1
ATOM 5056 C CA . TRP B 1 119 ? -31.120 -8.981 -49.209 1.00 18.60 119 TRP B CA 1
ATOM 5057 C C . TRP B 1 119 ? -32.028 -9.055 -47.973 1.00 20.53 119 TRP B C 1
ATOM 5058 O O . TRP B 1 119 ? -33.063 -9.722 -47.997 1.00 21.64 119 TRP B O 1
ATOM 5069 N N . GLU B 1 120 ? -31.638 -8.370 -46.901 1.00 22.13 120 GLU B N 1
ATOM 5070 C CA . GLU B 1 120 ? -32.414 -8.372 -45.660 1.00 25.83 120 GLU B CA 1
ATOM 5071 C C . GLU B 1 120 ? -33.890 -8.075 -45.901 1.00 26.07 120 GLU B C 1
ATOM 5072 O O . GLU B 1 120 ? -34.760 -8.667 -45.261 1.00 26.44 120 GLU B O 1
ATOM 5078 N N . GLU B 1 121 ? -34.171 -7.157 -46.821 1.00 25.45 121 GLU B N 1
ATOM 5079 C CA . GLU B 1 121 ? -35.549 -6.791 -47.117 1.00 26.23 121 GLU B CA 1
ATOM 5080 C C . GLU B 1 121 ? -36.072 -7.414 -48.408 1.00 25.05 121 GLU B C 1
ATOM 5081 O O . GLU B 1 121 ? -37.280 -7.528 -48.598 1.00 25.30 121 GLU B O 1
ATOM 5087 N N . ALA B 1 122 ? -35.169 -7.820 -49.292 1.00 23.23 122 ALA B N 1
ATOM 5088 C CA . ALA B 1 122 ? -35.588 -8.427 -50.551 1.00 21.64 122 ALA B CA 1
ATOM 5089 C C . ALA B 1 122 ? -36.182 -9.819 -50.347 1.00 19.47 122 ALA B C 1
ATOM 5090 O O . ALA B 1 122 ? -37.218 -10.141 -50.928 1.00 20.23 122 ALA B O 1
ATOM 5092 N N . ARG B 1 123 ? -35.541 -10.637 -49.516 1.00 19.72 123 ARG B N 1
ATOM 5093 C CA . ARG B 1 123 ? -36.032 -11.994 -49.268 1.00 18.79 123 ARG B CA 1
ATOM 5094 C C . ARG B 1 123 ? -37.500 -12.008 -48.834 1.00 18.83 123 ARG B C 1
ATOM 5095 O O . ARG B 1 123 ? -38.309 -12.748 -49.399 1.00 18.42 123 ARG B O 1
ATOM 5103 N N . PRO B 1 124 ? -37.863 -11.208 -47.812 1.00 17.49 124 PRO B N 1
ATOM 5104 C CA . PRO B 1 124 ? -39.268 -11.210 -47.389 1.00 18.73 124 PRO B CA 1
ATOM 5105 C C . PRO B 1 124 ? -40.198 -10.709 -48.496 1.00 18.76 124 PRO B C 1
ATOM 5106 O O . PRO B 1 124 ? -41.400 -10.973 -48.475 1.00 18.54 124 PRO B O 1
ATOM 5110 N N . ARG B 1 125 ? -39.646 -9.975 -49.459 1.00 20.72 125 ARG B N 1
ATOM 5111 C CA . ARG B 1 125 ? -40.457 -9.478 -50.564 1.00 21.23 125 ARG B CA 1
ATOM 5112 C C . ARG B 1 125 ? -40.443 -10.474 -51.712 1.00 20.90 125 ARG B C 1
ATOM 5113 O O . ARG B 1 125 ? -41.140 -10.279 -52.710 1.00 21.92 125 ARG B O 1
ATOM 5121 N N . ASP B 1 126 ? -39.642 -11.530 -51.579 1.00 20.06 126 ASP B N 1
ATOM 5122 C CA . ASP B 1 126 ? -39.531 -12.545 -52.632 1.00 18.59 126 ASP B CA 1
ATOM 5123 C C . ASP B 1 126 ? -39.032 -11.849 -53.903 1.00 18.11 126 ASP B C 1
ATOM 5124 O O . ASP B 1 126 ? -39.329 -12.264 -55.022 1.00 19.09 126 ASP B O 1
ATOM 5129 N N . ASP B 1 127 ? -38.241 -10.799 -53.700 1.00 16.75 127 ASP B N 1
ATOM 5130 C CA . ASP B 1 127 ? -37.702 -9.967 -54.772 1.00 16.83 127 ASP B CA 1
ATOM 5131 C C . ASP B 1 127 ? -36.334 -10.394 -55.317 1.00 15.72 127 ASP B C 1
ATOM 5132 O O . ASP B 1 127 ? -35.326 -9.729 -55.087 1.00 14.14 127 ASP B O 1
ATOM 5137 N N . TRP B 1 128 ? -36.307 -11.497 -56.050 1.00 16.66 128 TRP B N 1
ATOM 5138 C CA . TRP B 1 128 ? -35.065 -11.982 -56.635 1.00 16.68 128 TRP B CA 1
ATOM 5139 C C . TRP B 1 128 ? -34.599 -11.025 -57.720 1.00 16.55 128 TRP B C 1
ATOM 5140 O O . TRP B 1 128 ? -33.402 -10.754 -57.863 1.00 15.85 128 TRP B O 1
ATOM 5151 N N . ARG B 1 129 ? -35.560 -10.518 -58.482 1.00 15.21 129 ARG B N 1
ATOM 5152 C CA . ARG B 1 129 ? -35.273 -9.608 -59.581 1.00 17.39 129 ARG B CA 1
ATOM 5153 C C . ARG B 1 129 ? -34.452 -8.411 -59.113 1.00 15.41 129 ARG B C 1
ATOM 5154 O O . ARG B 1 129 ? -33.465 -8.049 -59.737 1.00 16.16 129 ARG B O 1
ATOM 5162 N N . GLY B 1 130 ? -34.866 -7.802 -58.009 1.00 16.09 130 GLY B N 1
ATOM 5163 C CA . GLY B 1 130 ? -34.144 -6.652 -57.499 1.00 14.98 130 GLY B CA 1
ATOM 5164 C C . GLY B 1 130 ? -32.836 -7.035 -56.832 1.00 13.33 130 GLY B C 1
ATOM 5165 O O . GLY B 1 130 ? -31.901 -6.243 -56.771 1.00 13.70 130 GLY B O 1
ATOM 5166 N N . PHE B 1 131 ? -32.767 -8.263 -56.343 1.00 11.55 131 PHE B N 1
ATOM 5167 C CA . PHE B 1 131 ? -31.584 -8.742 -55.649 1.00 11.92 131 PHE B CA 1
ATOM 5168 C C . PHE B 1 131 ? -30.456 -9.197 -56.570 1.00 11.34 131 PHE B C 1
ATOM 5169 O O . PHE B 1 131 ? -29.274 -8.959 -56.283 1.00 9.79 131 PHE B O 1
ATOM 5177 N N . LEU B 1 132 ? -30.828 -9.847 -57.671 1.00 12.09 132 LEU B N 1
ATOM 5178 C CA . LEU B 1 132 ? -29.866 -10.374 -58.632 1.00 13.24 132 LEU B CA 1
ATOM 5179 C C . LEU B 1 132 ? -28.676 -9.472 -58.947 1.00 14.84 132 LEU B C 1
ATOM 5180 O O . LEU B 1 132 ? -27.528 -9.918 -58.886 1.00 16.42 132 LEU B O 1
ATOM 5185 N N . PRO B 1 133 ? -28.927 -8.195 -59.296 1.00 15.32 133 PRO B N 1
ATOM 5186 C CA . PRO B 1 133 ? -27.810 -7.294 -59.610 1.00 14.72 133 PRO B CA 1
ATOM 5187 C C . PRO B 1 133 ? -26.758 -7.235 -58.504 1.00 15.30 133 PRO B C 1
ATOM 5188 O O . PRO B 1 133 ? -25.554 -7.267 -58.779 1.00 14.32 133 PRO B O 1
ATOM 5192 N N . TYR B 1 134 ? -27.209 -7.152 -57.253 1.00 15.41 134 TYR B N 1
ATOM 5193 C CA . TYR B 1 134 ? -26.286 -7.105 -56.125 1.00 15.02 134 TYR B CA 1
ATOM 5194 C C . TYR B 1 134 ? -25.493 -8.406 -56.025 1.00 14.87 134 TYR B C 1
ATOM 5195 O O . TYR B 1 134 ? -24.282 -8.393 -55.789 1.00 16.07 134 TYR B O 1
ATOM 5204 N N . LEU B 1 135 ? -26.184 -9.525 -56.214 1.00 14.83 135 LEU B N 1
ATOM 5205 C CA . LEU B 1 135 ? -25.562 -10.848 -56.152 1.00 16.78 135 LEU B CA 1
ATOM 5206 C C . LEU B 1 135 ? -24.523 -11.042 -57.258 1.00 16.01 135 LEU B C 1
ATOM 5207 O O . LEU B 1 135 ? -23.410 -11.497 -57.003 1.00 13.27 135 LEU B O 1
ATOM 5212 N N . LYS B 1 136 ? -24.887 -10.695 -58.489 1.00 17.54 136 LYS B N 1
ATOM 5213 C CA . LYS B 1 136 ? -23.956 -10.841 -59.603 1.00 17.40 136 LYS B CA 1
ATOM 5214 C C . LYS B 1 136 ? -22.687 -10.026 -59.360 1.00 16.28 136 LYS B C 1
ATOM 5215 O O . LYS B 1 136 ? -21.582 -10.489 -59.647 1.00 14.48 136 LYS B O 1
ATOM 5221 N N . ARG B 1 137 ? -22.849 -8.824 -58.813 1.00 15.35 137 ARG B N 1
ATOM 5222 C CA . ARG B 1 137 ? -21.712 -7.946 -58.531 1.00 16.13 137 ARG B CA 1
ATOM 5223 C C . ARG B 1 137 ? -20.780 -8.605 -57.523 1.00 16.79 137 ARG B C 1
ATOM 5224 O O . ARG B 1 137 ? -19.558 -8.607 -57.698 1.00 15.89 137 ARG B O 1
ATOM 5232 N N . VAL B 1 138 ? -21.360 -9.147 -56.455 1.00 16.71 138 VAL B N 1
ATOM 5233 C CA . VAL B 1 138 ? -20.574 -9.829 -55.439 1.00 17.15 138 VAL B CA 1
ATOM 5234 C C . VAL B 1 138 ? -19.895 -11.038 -56.080 1.00 15.76 138 VAL B C 1
ATOM 5235 O O . VAL B 1 138 ? -18.700 -11.262 -55.896 1.00 15.80 138 VAL B O 1
ATOM 5239 N N . TYR B 1 139 ? -20.664 -11.800 -56.850 1.00 14.89 139 TYR B N 1
ATOM 5240 C CA . TYR B 1 139 ? -20.140 -12.989 -57.510 1.00 16.59 139 TYR B CA 1
ATOM 5241 C C . TYR B 1 139 ? -18.997 -12.657 -58.461 1.00 18.67 139 TYR B C 1
ATOM 5242 O O . TYR B 1 139 ? -17.926 -13.259 -58.387 1.00 16.58 139 TYR B O 1
ATOM 5251 N N . ALA B 1 140 ? -19.233 -11.703 -59.361 1.00 20.36 140 ALA B N 1
ATOM 5252 C CA . ALA B 1 140 ? -18.212 -11.304 -60.325 1.00 20.28 140 ALA B CA 1
ATOM 5253 C C . ALA B 1 140 ? -16.907 -10.938 -59.622 1.00 19.65 140 ALA B C 1
ATOM 5254 O O . ALA B 1 140 ? -15.832 -11.363 -60.037 1.00 20.96 140 ALA B O 1
ATOM 5256 N N . LEU B 1 141 ? -17.001 -10.156 -58.552 1.00 19.85 141 LEU B N 1
ATOM 5257 C CA . LEU B 1 141 ? -15.807 -9.748 -57.817 1.00 19.60 141 LEU B CA 1
ATOM 5258 C C . LEU B 1 141 ? -15.157 -10.923 -57.092 1.00 18.86 141 LEU B C 1
ATOM 5259 O O . LEU B 1 141 ? -13.931 -10.987 -56.969 1.00 20.68 141 LEU B O 1
ATOM 5264 N N . THR B 1 142 ? -15.976 -11.848 -56.605 1.00 18.43 142 THR B N 1
ATOM 5265 C CA . THR B 1 142 ? -15.452 -13.017 -55.910 1.00 19.55 142 THR B CA 1
ATOM 5266 C C . THR B 1 142 ? -14.705 -13.901 -56.907 1.00 20.96 142 THR B C 1
ATOM 5267 O O . THR B 1 142 ? -13.639 -14.437 -56.598 1.00 20.61 142 THR B O 1
ATOM 5271 N N . LYS B 1 143 ? -15.262 -14.048 -58.104 1.00 21.42 143 LYS B N 1
ATOM 5272 C CA . LYS B 1 143 ? -14.622 -14.864 -59.120 1.00 23.99 143 LYS B CA 1
ATOM 5273 C C . LYS B 1 143 ? -13.257 -14.259 -59.427 1.00 24.85 143 LYS B C 1
ATOM 5274 O O . LYS B 1 143 ? -12.277 -14.983 -59.597 1.00 24.79 143 LYS B O 1
ATOM 5280 N N . GLU B 1 144 ? -13.201 -12.928 -59.485 1.00 24.48 144 GLU B N 1
ATOM 5281 C CA . GLU B 1 144 ? -11.955 -12.224 -59.769 1.00 24.26 144 GLU B CA 1
ATOM 5282 C C . GLU B 1 144 ? -10.944 -12.453 -58.650 1.00 24.33 144 GLU B C 1
ATOM 5283 O O . GLU B 1 144 ? -9.763 -12.684 -58.906 1.00 23.81 144 GLU B O 1
ATOM 5289 N N . LYS B 1 145 ? -11.406 -12.381 -57.407 1.00 23.97 145 LYS B N 1
ATOM 5290 C CA . LYS B 1 145 ? -10.523 -12.603 -56.273 1.00 24.65 145 LYS B CA 1
ATOM 5291 C C . LYS B 1 145 ? -9.964 -14.022 -56.381 1.00 23.99 145 LYS B C 1
ATOM 5292 O O . LYS B 1 145 ? -8.773 -14.250 -56.177 1.00 23.99 145 LYS B O 1
ATOM 5298 N N . ALA B 1 146 ? -10.828 -14.967 -56.732 1.00 23.38 146 ALA B N 1
ATOM 5299 C CA . ALA B 1 146 ? -10.425 -16.364 -56.864 1.00 23.87 146 ALA B CA 1
ATOM 5300 C C . ALA B 1 146 ? -9.415 -16.586 -57.994 1.00 23.79 146 ALA B C 1
ATOM 5301 O O . ALA B 1 146 ? -8.499 -17.397 -57.864 1.00 24.16 146 ALA B O 1
ATOM 5303 N N . GLU B 1 147 ? -9.585 -15.873 -59.103 1.00 24.28 147 GLU B N 1
ATOM 5304 C CA . GLU B 1 147 ? -8.677 -16.022 -60.233 1.00 23.28 147 GLU B CA 1
ATOM 5305 C C . GLU B 1 147 ? -7.292 -15.500 -59.878 1.00 23.01 147 GLU B C 1
ATOM 5306 O O . GLU B 1 147 ? -6.281 -16.042 -60.337 1.00 21.40 147 GLU B O 1
ATOM 5312 N N . VAL B 1 148 ? -7.244 -14.451 -59.062 1.00 21.54 148 VAL B N 1
ATOM 5313 C CA . VAL B 1 148 ? -5.970 -13.887 -58.642 1.00 23.48 148 VAL B CA 1
ATOM 5314 C C . VAL B 1 148 ? -5.281 -14.851 -57.677 1.00 23.69 148 VAL B C 1
ATOM 5315 O O . VAL B 1 148 ? -4.107 -15.170 -57.842 1.00 23.94 148 VAL B O 1
ATOM 5319 N N . LEU B 1 149 ? -6.019 -15.321 -56.676 1.00 24.95 149 LEU B N 1
ATOM 5320 C CA . LEU B 1 149 ? -5.468 -16.256 -55.697 1.00 25.63 149 LEU B CA 1
ATOM 5321 C C . LEU B 1 149 ? -5.131 -17.609 -56.327 1.00 26.46 149 LEU B C 1
ATOM 5322 O O . LEU B 1 149 ? -4.231 -18.311 -55.857 1.00 25.79 149 LEU B O 1
ATOM 5327 N N . PHE B 1 150 ? -5.846 -17.970 -57.392 1.00 26.23 150 PHE B N 1
ATOM 5328 C CA . PHE B 1 150 ? -5.626 -19.250 -58.068 1.00 27.24 150 PHE B CA 1
ATOM 5329 C C . PHE B 1 150 ? -4.355 -19.280 -58.913 1.00 27.27 150 PHE B C 1
ATOM 5330 O O . PHE B 1 150 ? -3.766 -20.341 -59.120 1.00 27.96 150 PHE B O 1
ATOM 5338 N N . ALA B 1 151 ? -3.940 -18.119 -59.407 1.00 27.98 151 ALA B N 1
ATOM 5339 C CA . ALA B 1 151 ? -2.732 -18.031 -60.222 1.00 27.90 151 ALA B CA 1
ATOM 5340 C C . ALA B 1 151 ? -1.481 -18.063 -59.342 1.00 28.62 151 ALA B C 1
ATOM 5341 O O . ALA B 1 151 ? -0.366 -18.286 -59.831 1.00 29.35 151 ALA B O 1
ATOM 5343 N N . LEU B 1 152 ? -1.671 -17.837 -58.046 1.00 27.67 152 LEU B N 1
ATOM 5344 C CA . LEU B 1 152 ? -0.567 -17.823 -57.095 1.00 27.92 152 LEU B CA 1
ATOM 5345 C C . LEU B 1 152 ? -0.412 -19.165 -56.389 1.00 29.33 152 LEU B C 1
ATOM 5346 O O . LEU B 1 152 ? -1.378 -19.907 -56.225 1.00 29.09 152 LEU B O 1
ATOM 5351 N N . PRO B 1 153 ? 0.817 -19.496 -55.963 1.00 30.00 153 PRO B N 1
ATOM 5352 C CA . PRO B 1 153 ? 1.059 -20.768 -55.277 1.00 30.65 153 PRO B CA 1
ATOM 5353 C C . PRO B 1 153 ? 0.264 -20.923 -53.990 1.00 30.80 153 PRO B C 1
ATOM 5354 O O . PRO B 1 153 ? -0.020 -19.943 -53.303 1.00 31.51 153 PRO B O 1
ATOM 5358 N N . PRO B 1 154 ? -0.124 -22.162 -53.655 1.00 30.44 154 PRO B N 1
ATOM 5359 C CA . PRO B 1 154 ? -0.885 -22.376 -52.425 1.00 30.22 154 PRO B CA 1
ATOM 5360 C C . PRO B 1 154 ? 0.024 -22.092 -51.234 1.00 30.22 154 PRO B C 1
ATOM 5361 O O . PRO B 1 154 ? 1.109 -21.534 -51.394 1.00 32.09 154 PRO B O 1
ATOM 5365 N N . ALA B 1 155 ? -0.418 -22.457 -50.040 1.00 29.99 155 ALA B N 1
ATOM 5366 C CA . ALA B 1 155 ? 0.396 -22.238 -48.858 1.00 30.23 155 ALA B CA 1
ATOM 5367 C C . ALA B 1 155 ? 1.426 -23.362 -48.786 1.00 30.69 155 ALA B C 1
ATOM 5368 O O . ALA B 1 155 ? 1.112 -24.517 -49.074 1.00 30.44 155 ALA B O 1
ATOM 5370 N N . PRO B 1 156 ? 2.673 -23.040 -48.417 1.00 31.40 156 PRO B N 1
ATOM 5371 C CA . PRO B 1 156 ? 3.697 -24.085 -48.332 1.00 32.30 156 PRO B CA 1
ATOM 5372 C C . PRO B 1 156 ? 3.176 -25.283 -47.550 1.00 32.26 156 PRO B C 1
ATOM 5373 O O . PRO B 1 156 ? 2.643 -25.132 -46.453 1.00 34.30 156 PRO B O 1
ATOM 5377 N N . GLY B 1 157 ? 3.319 -26.473 -48.121 1.00 31.86 157 GLY B N 1
ATOM 5378 C CA . GLY B 1 157 ? 2.845 -27.664 -47.444 1.00 31.25 157 GLY B CA 1
ATOM 5379 C C . GLY B 1 157 ? 1.494 -28.129 -47.957 1.00 30.77 157 GLY B C 1
ATOM 5380 O O . GLY B 1 157 ? 1.192 -29.323 -47.929 1.00 31.06 157 GLY B O 1
ATOM 5381 N N . ASP B 1 158 ? 0.672 -27.194 -48.423 1.00 29.26 158 ASP B N 1
ATOM 5382 C CA . ASP B 1 158 ? -0.643 -27.554 -48.947 1.00 29.20 158 ASP B CA 1
ATOM 5383 C C . ASP B 1 158 ? -0.560 -28.104 -50.372 1.00 28.87 158 ASP B C 1
ATOM 5384 O O . ASP B 1 158 ? 0.369 -27.793 -51.121 1.00 27.72 158 ASP B O 1
ATOM 5389 N N . PRO B 1 159 ? -1.536 -28.939 -50.759 1.00 28.35 159 PRO B N 1
ATOM 5390 C CA . PRO B 1 159 ? -1.565 -29.526 -52.102 1.00 27.60 159 PRO B CA 1
ATOM 5391 C C . PRO B 1 159 ? -1.932 -28.464 -53.135 1.00 26.03 159 PRO B C 1
ATOM 5392 O O . PRO B 1 159 ? -2.555 -27.457 -52.802 1.00 26.47 159 PRO B O 1
ATOM 5396 N N . PRO B 1 160 ? -1.549 -28.670 -54.404 1.00 24.60 160 PRO B N 1
ATOM 5397 C CA . PRO B 1 160 ? -1.891 -27.662 -55.407 1.00 23.26 160 PRO B CA 1
ATOM 5398 C C . PRO B 1 160 ? -3.395 -27.489 -55.580 1.00 23.48 160 PRO B C 1
ATOM 5399 O O . PRO B 1 160 ? -4.177 -28.381 -55.249 1.00 21.61 160 PRO B O 1
ATOM 5403 N N . TYR B 1 161 ? -3.788 -26.324 -56.084 1.00 22.53 161 TYR B N 1
ATOM 5404 C CA . TYR B 1 161 ? -5.190 -26.033 -56.344 1.00 23.33 161 TYR B CA 1
ATOM 5405 C C . TYR B 1 161 ? -5.549 -26.875 -57.558 1.00 23.12 161 TYR B C 1
ATOM 5406 O O . TYR B 1 161 ? -4.790 -26.920 -58.519 1.00 24.67 161 TYR B O 1
ATOM 5415 N N . GLY B 1 162 ? -6.694 -27.544 -57.518 1.00 23.44 162 GLY B N 1
ATOM 5416 C CA . GLY B 1 162 ? -7.097 -28.360 -58.648 1.00 23.73 162 GLY B CA 1
ATOM 5417 C C . GLY B 1 162 ? -7.910 -27.531 -59.619 1.00 25.21 162 GLY B C 1
ATOM 5418 O O . GLY B 1 162 ? -7.981 -27.826 -60.815 1.00 23.99 162 GLY B O 1
ATOM 5419 N N . GLU B 1 163 ? -8.521 -26.478 -59.088 1.00 25.65 163 GLU B N 1
ATOM 5420 C CA . GLU B 1 163 ? -9.352 -25.573 -59.870 1.00 24.38 163 GLU B CA 1
ATOM 5421 C C . GLU B 1 163 ? -9.506 -24.273 -59.095 1.00 23.80 163 GLU B C 1
ATOM 5422 O O . GLU B 1 163 ? -9.265 -24.239 -57.891 1.00 24.26 163 GLU B O 1
ATOM 5428 N N . LEU B 1 164 ? -9.921 -23.211 -59.780 1.00 24.52 164 LEU B N 1
ATOM 5429 C CA . LEU B 1 164 ? -10.062 -21.907 -59.143 1.00 25.10 164 LEU B CA 1
ATOM 5430 C C . LEU B 1 164 ? -10.922 -21.908 -57.887 1.00 23.20 164 LEU B C 1
ATOM 5431 O O . LEU B 1 164 ? -10.700 -21.105 -56.986 1.00 22.96 164 LEU B O 1
ATOM 5436 N N . TYR B 1 165 ? -11.897 -22.809 -57.826 1.00 21.67 165 TYR B N 1
ATOM 5437 C CA . TYR B 1 165 ? -12.771 -22.891 -56.664 1.00 21.27 165 TYR B CA 1
ATOM 5438 C C . TYR B 1 165 ? -11.986 -23.236 -55.397 1.00 20.81 165 TYR B C 1
ATOM 5439 O O . TYR B 1 165 ? -12.340 -22.783 -54.305 1.00 19.48 165 TYR B O 1
ATOM 5448 N N . ASP B 1 166 ? -10.921 -24.027 -55.540 1.00 20.48 166 ASP B N 1
ATOM 5449 C CA . ASP B 1 166 ? -10.106 -24.416 -54.384 1.00 18.94 166 ASP B CA 1
ATOM 5450 C C . ASP B 1 166 ? -9.449 -23.216 -53.713 1.00 18.17 166 ASP B C 1
ATOM 5451 O O . ASP B 1 166 ? -9.098 -23.269 -52.532 1.00 18.40 166 ASP B O 1
ATOM 5456 N N . ALA B 1 167 ? -9.272 -22.139 -54.468 1.00 17.21 167 ALA B N 1
ATOM 5457 C CA . ALA B 1 167 ? -8.664 -20.932 -53.924 1.00 17.68 167 ALA B CA 1
ATOM 5458 C C . ALA B 1 167 ? -9.634 -20.309 -52.917 1.00 17.43 167 ALA B C 1
ATOM 5459 O O . ALA B 1 167 ? -9.225 -19.700 -51.930 1.00 17.37 167 ALA B O 1
ATOM 5461 N N . LEU B 1 168 ? -10.927 -20.472 -53.170 1.00 16.78 168 LEU B N 1
ATOM 5462 C CA . LEU B 1 168 ? -11.935 -19.933 -52.272 1.00 17.07 168 LEU B CA 1
ATOM 5463 C C . LEU B 1 168 ? -12.100 -20.865 -51.078 1.00 17.67 168 LEU B C 1
ATOM 5464 O O . LEU B 1 168 ? -12.172 -20.411 -49.939 1.00 16.96 168 LEU B O 1
ATOM 5469 N N . LEU B 1 169 ? -12.150 -22.170 -51.345 1.00 18.75 169 LEU B N 1
ATOM 5470 C CA . LEU B 1 169 ? -12.290 -23.160 -50.282 1.00 20.10 169 LEU B CA 1
ATOM 5471 C C . LEU B 1 169 ? -11.147 -23.019 -49.289 1.00 20.07 169 LEU B C 1
ATOM 5472 O O . LEU B 1 169 ? -11.358 -22.974 -48.081 1.00 19.75 169 LEU B O 1
ATOM 5477 N N . ASP B 1 170 ? -9.931 -22.947 -49.820 1.00 21.71 170 ASP B N 1
ATOM 5478 C CA . ASP B 1 170 ? -8.731 -22.838 -49.006 1.00 19.94 170 ASP B CA 1
ATOM 5479 C C . ASP B 1 170 ? -8.811 -21.743 -47.948 1.00 20.38 170 ASP B C 1
ATOM 5480 O O . ASP B 1 170 ? -8.287 -21.895 -46.846 1.00 22.98 170 ASP B O 1
ATOM 5485 N N . GLY B 1 171 ? -9.476 -20.644 -48.276 1.00 21.89 171 GLY B N 1
ATOM 5486 C CA . GLY B 1 171 ? -9.588 -19.547 -47.330 1.00 22.45 171 GLY B CA 1
ATOM 5487 C C . GLY B 1 171 ? -10.339 -19.866 -46.050 1.00 23.02 171 GLY B C 1
ATOM 5488 O O . GLY B 1 171 ? -10.049 -19.291 -45.003 1.00 23.82 171 GLY B O 1
ATOM 5489 N N . TYR B 1 172 ? -11.305 -20.777 -46.118 1.00 21.92 172 TYR B N 1
ATOM 5490 C CA . TYR B 1 172 ? -12.084 -21.123 -44.933 1.00 21.16 172 TYR B CA 1
ATOM 5491 C C . TYR B 1 172 ? -11.641 -22.429 -44.286 1.00 21.42 172 TYR B C 1
ATOM 5492 O O . TYR B 1 172 ? -11.725 -22.591 -43.067 1.00 19.13 172 TYR B O 1
ATOM 5501 N N . GLU B 1 173 ? -11.168 -23.357 -45.106 1.00 21.82 173 GLU B N 1
ATOM 5502 C CA . GLU B 1 173 ? -10.707 -24.645 -44.609 1.00 21.22 173 GLU B CA 1
ATOM 5503 C C . GLU B 1 173 ? -9.315 -24.820 -45.210 1.00 21.50 173 GLU B C 1
ATOM 5504 O O . GLU B 1 173 ? -9.152 -25.427 -46.270 1.00 21.36 173 GLU B O 1
ATOM 5510 N N . PRO B 1 174 ? -8.288 -24.270 -44.539 1.00 21.85 174 PRO B N 1
ATOM 5511 C CA . PRO B 1 174 ? -6.904 -24.357 -45.017 1.00 21.67 174 PRO B CA 1
ATOM 5512 C C . PRO B 1 174 ? -6.494 -25.738 -45.505 1.00 21.12 174 PRO B C 1
ATOM 5513 O O . PRO B 1 174 ? -6.543 -26.705 -44.752 1.00 20.91 174 PRO B O 1
ATOM 5517 N N . GLY B 1 175 ? -6.107 -25.816 -46.776 1.00 20.78 175 GLY B N 1
ATOM 5518 C CA . GLY B 1 175 ? -5.672 -27.076 -47.351 1.00 21.12 175 GLY B CA 1
ATOM 5519 C C . GLY B 1 175 ? -6.718 -27.917 -48.066 1.00 21.28 175 GLY B C 1
ATOM 5520 O O . GLY B 1 175 ? -6.364 -28.818 -48.827 1.00 21.40 175 GLY B O 1
ATOM 5521 N N . MET B 1 176 ? -7.997 -27.630 -47.841 1.00 19.90 176 MET B N 1
ATOM 5522 C CA . MET B 1 176 ? -9.069 -28.409 -48.462 1.00 19.47 176 MET B CA 1
ATOM 5523 C C . MET B 1 176 ? -9.178 -28.178 -49.965 1.00 17.71 176 MET B C 1
ATOM 5524 O O . MET B 1 176 ? -9.026 -27.060 -50.452 1.00 16.05 176 MET B O 1
ATOM 5529 N N . ARG B 1 177 ? -9.455 -29.247 -50.699 1.00 17.92 177 ARG B N 1
ATOM 5530 C CA . ARG B 1 177 ? -9.581 -29.154 -52.147 1.00 17.36 177 ARG B CA 1
ATOM 5531 C C . ARG B 1 177 ? -10.837 -29.887 -52.607 1.00 17.84 177 ARG B C 1
ATOM 5532 O O . ARG B 1 177 ? -11.260 -30.870 -51.991 1.00 17.60 177 ARG B O 1
ATOM 5540 N N . ALA B 1 178 ? -11.429 -29.405 -53.692 1.00 19.23 178 ALA B N 1
ATOM 5541 C CA . ALA B 1 178 ? -12.633 -30.011 -54.238 1.00 20.86 178 ALA B CA 1
ATOM 5542 C C . ALA B 1 178 ? -12.440 -31.499 -54.522 1.00 21.26 178 ALA B C 1
ATOM 5543 O O . ALA B 1 178 ? -13.356 -32.295 -54.318 1.00 23.06 178 ALA B O 1
ATOM 5545 N N . ARG B 1 179 ? -11.256 -31.883 -54.988 1.00 21.39 179 ARG B N 1
ATOM 5546 C CA . ARG B 1 179 ? -11.020 -33.287 -55.288 1.00 22.51 179 ARG B CA 1
ATOM 5547 C C . ARG B 1 179 ? -11.003 -34.152 -54.034 1.00 21.53 179 ARG B C 1
ATOM 5548 O O . ARG B 1 179 ? -11.084 -35.372 -54.119 1.00 19.38 179 ARG B O 1
ATOM 5556 N N . GLU B 1 180 ? -10.903 -33.522 -52.869 1.00 22.82 180 GLU B N 1
ATOM 5557 C CA . GLU B 1 180 ? -10.921 -34.266 -51.612 1.00 23.50 180 GLU B CA 1
ATOM 5558 C C . GLU B 1 180 ? -12.353 -34.238 -51.088 1.00 23.09 180 GLU B C 1
ATOM 5559 O O . GLU B 1 180 ? -12.843 -35.206 -50.506 1.00 23.21 180 GLU B O 1
ATOM 5565 N N . LEU B 1 181 ? -13.023 -33.111 -51.302 1.00 21.96 181 LEU B N 1
ATOM 5566 C CA . LEU B 1 181 ? -14.404 -32.947 -50.868 1.00 21.16 181 LEU B CA 1
ATOM 5567 C C . LEU B 1 181 ? -15.361 -33.892 -51.585 1.00 20.53 181 LEU B C 1
ATOM 5568 O O . LEU B 1 181 ? -16.078 -34.669 -50.961 1.00 20.52 181 LEU B O 1
ATOM 5573 N N . LEU B 1 182 ? -15.369 -33.805 -52.908 1.00 22.08 182 LEU B N 1
ATOM 5574 C CA . LEU B 1 182 ? -16.269 -34.605 -53.722 1.00 23.83 182 LEU B CA 1
ATOM 5575 C C . LEU B 1 182 ? -16.425 -36.073 -53.332 1.00 23.49 182 LEU B C 1
ATOM 5576 O O . LEU B 1 182 ? -17.544 -36.580 -53.280 1.00 22.61 182 LEU B O 1
ATOM 5581 N N . PRO B 1 183 ? -15.320 -36.779 -53.057 1.00 23.81 183 PRO B N 1
ATOM 5582 C CA . PRO B 1 183 ? -15.503 -38.187 -52.684 1.00 24.91 183 PRO B CA 1
ATOM 5583 C C . PRO B 1 183 ? -16.132 -38.362 -51.297 1.00 23.74 183 PRO B C 1
ATOM 5584 O O . PRO B 1 183 ? -16.840 -39.340 -51.051 1.00 23.62 183 PRO B O 1
ATOM 5588 N N . LEU B 1 184 ? -15.877 -37.418 -50.394 1.00 22.72 184 LEU B N 1
ATOM 5589 C CA . LEU B 1 184 ? -16.467 -37.479 -49.060 1.00 21.04 184 LEU B CA 1
ATOM 5590 C C . LEU B 1 184 ? -17.980 -37.317 -49.194 1.00 19.27 184 LEU B C 1
ATOM 5591 O O . LEU B 1 184 ? -18.755 -38.056 -48.591 1.00 19.67 184 LEU B O 1
ATOM 5596 N N . PHE B 1 185 ? -18.399 -36.341 -49.987 1.00 17.88 185 PHE B N 1
ATOM 5597 C CA . PHE B 1 185 ? -19.823 -36.105 -50.181 1.00 17.97 185 PHE B CA 1
ATOM 5598 C C . PHE B 1 185 ? -20.495 -37.269 -50.907 1.00 17.34 185 PHE B C 1
ATOM 5599 O O . PHE B 1 185 ? -21.666 -37.567 -50.660 1.00 17.93 185 PHE B O 1
ATOM 5607 N N . ALA B 1 186 ? -19.758 -37.926 -51.800 1.00 15.70 186 ALA B N 1
ATOM 5608 C CA . ALA B 1 186 ? -20.305 -39.061 -52.542 1.00 18.44 186 ALA B CA 1
ATOM 5609 C C . ALA B 1 186 ? -20.679 -40.144 -51.533 1.00 19.15 186 ALA B C 1
ATOM 5610 O O . ALA B 1 186 ? -21.789 -40.687 -51.554 1.00 19.59 186 ALA B O 1
ATOM 5612 N N . GLU B 1 187 ? -19.740 -40.439 -50.642 1.00 19.13 187 GLU B N 1
ATOM 5613 C CA . GLU B 1 187 ? -19.940 -41.441 -49.600 1.00 20.71 187 GLU B CA 1
ATOM 5614 C C . GLU B 1 187 ? -21.120 -41.010 -48.730 1.00 19.90 187 GLU B C 1
ATOM 5615 O O . GLU B 1 187 ? -22.065 -41.773 -48.514 1.00 18.10 187 GLU B O 1
ATOM 5621 N N . LEU B 1 188 ? -21.063 -39.768 -48.256 1.00 18.42 188 LEU B N 1
ATOM 5622 C CA . LEU B 1 188 ? -22.106 -39.201 -47.411 1.00 18.58 188 LEU B CA 1
ATOM 5623 C C . LEU B 1 188 ? -23.491 -39.233 -48.061 1.00 18.84 188 LEU B C 1
ATOM 5624 O O . LEU B 1 188 ? -24.460 -39.683 -47.449 1.00 20.42 188 LEU B O 1
ATOM 5629 N N . LYS B 1 189 ? -23.578 -38.754 -49.298 1.00 20.51 189 LYS B N 1
ATOM 5630 C CA . LYS B 1 189 ? -24.839 -38.720 -50.036 1.00 21.60 189 LYS B CA 1
ATOM 5631 C C . LYS B 1 189 ? -25.491 -40.102 -50.162 1.00 22.55 189 LYS B C 1
ATOM 5632 O O . LYS B 1 189 ? -26.707 -40.245 -49.987 1.00 20.42 189 LYS B O 1
ATOM 5638 N N . GLU B 1 190 ? -24.686 -41.119 -50.465 1.00 21.19 190 GLU B N 1
ATOM 5639 C CA . GLU B 1 190 ? -25.208 -42.479 -50.605 1.00 21.08 190 GLU B CA 1
ATOM 5640 C C . GLU B 1 190 ? -25.720 -43.012 -49.269 1.00 20.96 190 GLU B C 1
ATOM 5641 O O . GLU B 1 190 ? -26.809 -43.587 -49.197 1.00 21.27 190 GLU B O 1
ATOM 5647 N N . GLY B 1 191 ? -24.934 -42.813 -48.215 1.00 21.34 191 GLY B N 1
ATOM 5648 C CA . GLY B 1 191 ? -25.330 -43.283 -46.897 1.00 19.84 191 GLY B CA 1
ATOM 5649 C C . GLY B 1 191 ? -26.616 -42.635 -46.420 1.00 19.66 191 GLY B C 1
ATOM 5650 O O . GLY B 1 191 ? -27.489 -43.299 -45.863 1.00 19.66 191 GLY B O 1
ATOM 5651 N N . LEU B 1 192 ? -26.740 -41.332 -46.643 1.00 18.38 192 LEU B N 1
ATOM 5652 C CA . LEU B 1 192 ? -27.934 -40.609 -46.232 1.00 18.45 192 LEU B CA 1
ATOM 5653 C C . LEU B 1 192 ? -29.163 -41.083 -47.010 1.00 19.13 192 LEU B C 1
ATOM 5654 O O . LEU B 1 192 ? -30.267 -41.132 -46.470 1.00 17.48 192 LEU B O 1
ATOM 5659 N N . LYS B 1 193 ? -28.971 -41.433 -48.279 1.00 19.59 193 LYS B N 1
ATOM 5660 C CA . LYS B 1 193 ? -30.075 -41.912 -49.104 1.00 19.97 193 LYS B CA 1
ATOM 5661 C C . LYS B 1 193 ? -30.571 -43.249 -48.562 1.00 19.90 193 LYS B C 1
ATOM 5662 O O . LYS B 1 193 ? -31.780 -43.482 -48.450 1.00 18.92 193 LYS B O 1
ATOM 5668 N N . GLY B 1 194 ? -29.633 -44.128 -48.233 1.00 17.80 194 GLY B N 1
ATOM 5669 C CA . GLY B 1 194 ? -30.004 -45.421 -47.690 1.00 19.26 194 GLY B CA 1
ATOM 5670 C C . GLY B 1 194 ? -30.759 -45.284 -46.377 1.00 20.17 194 GLY B C 1
ATOM 5671 O O . GLY B 1 194 ? -31.748 -45.982 -46.143 1.00 21.29 194 GLY B O 1
ATOM 5672 N N . LEU B 1 195 ? -30.297 -44.378 -45.520 1.00 18.52 195 LEU B N 1
ATOM 5673 C CA . LEU B 1 195 ? -30.928 -44.154 -44.221 1.00 19.36 195 LEU B CA 1
ATOM 5674 C C . LEU B 1 195 ? -32.307 -43.511 -44.347 1.00 18.14 195 LEU B C 1
ATOM 5675 O O . LEU B 1 195 ? -33.239 -43.879 -43.632 1.00 17.37 195 LEU B O 1
ATOM 5680 N N . LEU B 1 196 ? -32.435 -42.542 -45.248 1.00 17.50 196 LEU B N 1
ATOM 5681 C CA . LEU B 1 196 ? -33.714 -41.874 -45.439 1.00 18.42 196 LEU B CA 1
ATOM 5682 C C . LEU B 1 196 ? -34.765 -42.847 -45.956 1.00 18.68 196 LEU B C 1
ATOM 5683 O O . LEU B 1 196 ? -35.963 -42.652 -45.745 1.00 19.25 196 LEU B O 1
ATOM 5688 N N . ASP B 1 197 ? -34.310 -43.902 -46.626 1.00 19.44 197 ASP B N 1
ATOM 5689 C CA . ASP B 1 197 ? -35.217 -44.917 -47.144 1.00 20.78 197 ASP B CA 1
ATOM 5690 C C . ASP B 1 197 ? -35.915 -45.575 -45.966 1.00 22.34 197 ASP B C 1
ATOM 5691 O O . ASP B 1 197 ? -37.140 -45.671 -45.922 1.00 23.22 197 ASP B O 1
ATOM 5696 N N . ARG B 1 198 ? -35.110 -46.016 -45.007 1.00 24.05 198 ARG B N 1
ATOM 5697 C CA . ARG B 1 198 ? -35.596 -46.700 -43.819 1.00 24.73 198 ARG B CA 1
ATOM 5698 C C . ARG B 1 198 ? -36.503 -45.816 -42.980 1.00 24.77 198 ARG B C 1
ATOM 5699 O O . ARG B 1 198 ? -37.550 -46.252 -42.505 1.00 24.54 198 ARG B O 1
ATOM 5707 N N . ILE B 1 199 ? -36.092 -44.567 -42.797 1.00 25.25 199 ILE B N 1
ATOM 5708 C CA . ILE B 1 199 ? -36.854 -43.630 -41.990 1.00 24.75 199 ILE B CA 1
ATOM 5709 C C . ILE B 1 199 ? -38.196 -43.283 -42.623 1.00 25.98 199 ILE B C 1
ATOM 5710 O O . ILE B 1 199 ? -39.237 -43.396 -41.976 1.00 26.57 199 ILE B O 1
ATOM 5715 N N . LEU B 1 200 ? -38.173 -42.873 -43.885 1.00 26.72 200 LEU B N 1
ATOM 5716 C CA . LEU B 1 200 ? -39.396 -42.508 -44.587 1.00 29.15 200 LEU B CA 1
ATOM 5717 C C . LEU B 1 200 ? -40.376 -43.676 -44.682 1.00 30.23 200 LEU B C 1
ATOM 5718 O O . LEU B 1 200 ? -41.593 -43.482 -44.639 1.00 31.93 200 LEU B O 1
ATOM 5723 N N . GLY B 1 201 ? -39.845 -44.884 -44.817 1.00 30.11 201 GLY B N 1
ATOM 5724 C CA . GLY B 1 201 ? -40.702 -46.051 -44.924 1.00 31.74 201 GLY B CA 1
ATOM 5725 C C . GLY B 1 201 ? -41.054 -46.655 -43.579 1.00 32.25 201 GLY B C 1
ATOM 5726 O O . GLY B 1 201 ? -41.663 -47.724 -43.514 1.00 33.07 201 GLY B O 1
ATOM 5727 N N . SER B 1 202 ? -40.673 -45.972 -42.504 1.00 32.32 202 SER B N 1
ATOM 5728 C CA . SER B 1 202 ? -40.947 -46.451 -41.154 1.00 32.64 202 SER B CA 1
ATOM 5729 C C . SER B 1 202 ? -42.371 -46.136 -40.705 1.00 33.39 202 SER B C 1
ATOM 5730 O O . SER B 1 202 ? -42.938 -45.110 -41.078 1.00 34.73 202 SER B O 1
ATOM 5733 N N . GLY B 1 203 ? -42.942 -47.030 -39.903 1.00 33.26 203 GLY B N 1
ATOM 5734 C CA . GLY B 1 203 ? -44.285 -46.819 -39.399 1.00 33.17 203 GLY B CA 1
ATOM 5735 C C . GLY B 1 203 ? -44.242 -45.909 -38.184 1.00 33.37 203 GLY B C 1
ATOM 5736 O O . GLY B 1 203 ? -45.222 -45.241 -37.854 1.00 33.53 203 GLY B O 1
ATOM 5737 N N . LYS B 1 204 ? -43.095 -45.881 -37.515 1.00 33.38 204 LYS B N 1
ATOM 5738 C CA . LYS B 1 204 ? -42.921 -45.046 -36.337 1.00 33.19 204 LYS B CA 1
ATOM 5739 C C . LYS B 1 204 ? -42.819 -43.582 -36.734 1.00 32.60 204 LYS B C 1
ATOM 5740 O O . LYS B 1 204 ? -42.154 -43.240 -37.715 1.00 32.58 204 LYS B O 1
ATOM 5746 N N . ARG B 1 205 ? -43.498 -42.724 -35.979 1.00 31.87 205 ARG B N 1
ATOM 5747 C CA . ARG B 1 205 ? -43.482 -41.288 -36.234 1.00 32.15 205 ARG B CA 1
ATOM 5748 C C . ARG B 1 205 ? -43.423 -40.538 -34.910 1.00 31.16 205 ARG B C 1
ATOM 5749 O O . ARG B 1 205 ? -44.277 -40.727 -34.042 1.00 30.14 205 ARG B O 1
ATOM 5757 N N . PRO B 1 206 ? -42.413 -39.669 -34.744 1.00 28.55 206 PRO B N 1
ATOM 5758 C CA . PRO B 1 206 ? -42.232 -38.883 -33.521 1.00 27.01 206 PRO B CA 1
ATOM 5759 C C . PRO B 1 206 ? -43.366 -37.891 -33.314 1.00 25.87 206 PRO B C 1
ATOM 5760 O O . PRO B 1 206 ? -43.995 -37.449 -34.274 1.00 24.95 206 PRO B O 1
ATOM 5764 N N . ASP B 1 207 ? -43.625 -37.544 -32.058 1.00 24.66 207 ASP B N 1
ATOM 5765 C CA . ASP B 1 207 ? -44.679 -36.585 -31.737 1.00 23.57 207 ASP B CA 1
ATOM 5766 C C . ASP B 1 207 ? -44.058 -35.202 -31.508 1.00 22.06 207 ASP B C 1
ATOM 5767 O O . ASP B 1 207 ? -43.891 -34.761 -30.367 1.00 19.83 207 ASP B O 1
ATOM 5772 N N . THR B 1 208 ? -43.711 -34.531 -32.606 1.00 19.02 208 THR B N 1
ATOM 5773 C CA . THR B 1 208 ? -43.095 -33.204 -32.551 1.00 18.64 208 THR B CA 1
ATOM 5774 C C . THR B 1 208 ? -44.034 -32.169 -31.939 1.00 19.28 208 THR B C 1
ATOM 5775 O O . THR B 1 208 ? -43.603 -31.091 -31.528 1.00 19.03 208 THR B O 1
ATOM 5779 N N . SER B 1 209 ? -45.320 -32.502 -31.897 1.00 17.60 209 SER B N 1
ATOM 5780 C CA . SER B 1 209 ? -46.342 -31.626 -31.336 1.00 18.23 209 SER B CA 1
ATOM 5781 C C . SER B 1 209 ? -45.955 -31.190 -29.920 1.00 17.64 209 SER B C 1
ATOM 5782 O O . SER B 1 209 ? -46.283 -30.086 -29.471 1.00 14.39 209 SER B O 1
ATOM 5785 N N . ILE B 1 210 ? -45.248 -32.073 -29.226 1.00 17.35 210 ILE B N 1
ATOM 5786 C CA . ILE B 1 210 ? -44.807 -31.815 -27.864 1.00 17.33 210 ILE B CA 1
ATOM 5787 C C . ILE B 1 210 ? -43.836 -30.637 -27.817 1.00 16.91 210 ILE B C 1
ATOM 5788 O O . ILE B 1 210 ? -43.804 -29.878 -26.846 1.00 16.19 210 ILE B O 1
ATOM 5793 N N . LEU B 1 211 ? -43.044 -30.495 -28.872 1.00 15.76 211 LEU B N 1
ATOM 5794 C CA . LEU B 1 211 ? -42.057 -29.430 -28.939 1.00 16.21 211 LEU B CA 1
ATOM 5795 C C . LEU B 1 211 ? -42.657 -28.073 -29.267 1.00 16.23 211 LEU B C 1
ATOM 5796 O O . LEU B 1 211 ? -41.970 -27.057 -29.181 1.00 17.11 211 LEU B O 1
ATOM 5801 N N . HIS B 1 212 ? -43.935 -28.050 -29.636 1.00 16.07 212 HIS B N 1
ATOM 5802 C CA . HIS B 1 212 ? -44.592 -26.796 -29.986 1.00 17.91 212 HIS B CA 1
ATOM 5803 C C . HIS B 1 212 ? -45.600 -26.326 -28.958 1.00 19.25 212 HIS B C 1
ATOM 5804 O O . HIS B 1 212 ? -46.375 -25.406 -29.217 1.00 20.44 212 HIS B O 1
ATOM 5811 N N . ARG B 1 213 ? -45.577 -26.962 -27.791 1.00 19.41 213 ARG B N 1
ATOM 5812 C CA . ARG B 1 213 ? -46.457 -26.598 -26.688 1.00 18.75 213 ARG B CA 1
ATOM 5813 C C . ARG B 1 213 ? -45.831 -25.370 -26.025 1.00 19.21 213 ARG B C 1
ATOM 5814 O O . ARG B 1 213 ? -44.800 -24.880 -26.476 1.00 19.63 213 ARG B O 1
ATOM 5822 N N . PRO B 1 214 ? -46.452 -24.848 -24.957 1.00 18.81 214 PRO B N 1
ATOM 5823 C CA . PRO B 1 214 ? -45.880 -23.673 -24.292 1.00 19.01 214 PRO B CA 1
ATOM 5824 C C . PRO B 1 214 ? -44.629 -23.975 -23.465 1.00 18.55 214 PRO B C 1
ATOM 5825 O O . PRO B 1 214 ? -44.594 -24.938 -22.695 1.00 18.09 214 PRO B O 1
ATOM 5829 N N . TYR B 1 215 ? -43.606 -23.143 -23.645 1.00 17.74 215 TYR B N 1
ATOM 5830 C CA . TYR B 1 215 ? -42.346 -23.253 -22.912 1.00 17.62 215 TYR B CA 1
ATOM 5831 C C . TYR B 1 215 ? -41.902 -21.841 -22.548 1.00 17.79 215 TYR B C 1
ATOM 5832 O O . TYR B 1 215 ? -41.145 -21.207 -23.288 1.00 18.15 215 TYR B O 1
ATOM 5841 N N . PRO B 1 216 ? -42.376 -21.325 -21.402 1.00 18.73 216 PRO B N 1
ATOM 5842 C CA . PRO B 1 216 ? -42.027 -19.977 -20.943 1.00 18.37 216 PRO B CA 1
ATOM 5843 C C . PRO B 1 216 ? -40.562 -19.650 -21.205 1.00 19.14 216 PRO B C 1
ATOM 5844 O O . PRO B 1 216 ? -39.665 -20.385 -20.783 1.00 20.53 216 PRO B O 1
ATOM 5848 N N . VAL B 1 217 ? -40.335 -18.541 -21.903 1.00 18.76 217 VAL B N 1
ATOM 5849 C CA . VAL B 1 217 ? -38.993 -18.098 -22.261 1.00 20.66 217 VAL B CA 1
ATOM 5850 C C . VAL B 1 217 ? -38.059 -17.847 -21.080 1.00 20.32 217 VAL B C 1
ATOM 5851 O O . VAL B 1 217 ? -36.873 -18.153 -21.167 1.00 18.94 217 VAL B O 1
ATOM 5855 N N . GLU B 1 218 ? -38.568 -17.294 -19.981 1.00 19.25 218 GLU B N 1
ATOM 5856 C CA . GLU B 1 218 ? -37.699 -17.058 -18.831 1.00 20.07 218 GLU B CA 1
ATOM 5857 C C . GLU B 1 218 ? -37.248 -18.403 -18.257 1.00 19.32 218 GLU B C 1
ATOM 5858 O O . GLU B 1 218 ? -36.171 -18.510 -17.657 1.00 18.64 218 GLU B O 1
ATOM 5864 N N . ALA B 1 219 ? -38.077 -19.425 -18.444 1.00 16.99 219 ALA B N 1
ATOM 5865 C CA . ALA B 1 219 ? -37.758 -20.768 -17.957 1.00 15.57 219 ALA B CA 1
ATOM 5866 C C . ALA B 1 219 ? -36.722 -21.401 -18.866 1.00 14.27 219 ALA B C 1
ATOM 5867 O O . ALA B 1 219 ? -35.795 -22.063 -18.391 1.00 12.54 219 ALA B O 1
ATOM 5869 N N . GLN B 1 220 ? -36.882 -21.199 -20.175 1.00 12.79 220 GLN B N 1
ATOM 5870 C CA . GLN B 1 220 ? -35.938 -21.751 -21.137 1.00 12.95 220 GLN B CA 1
ATOM 5871 C C . GLN B 1 220 ? -34.557 -21.185 -20.830 1.00 12.09 220 GLN B C 1
ATOM 5872 O O . GLN B 1 220 ? -33.561 -21.902 -20.881 1.00 10.69 220 GLN B O 1
ATOM 5878 N N . ARG B 1 221 ? -34.504 -19.892 -20.517 1.00 11.56 221 ARG B N 1
ATOM 5879 C CA . ARG B 1 221 ? -33.241 -19.252 -20.189 1.00 12.90 221 ARG B CA 1
ATOM 5880 C C . ARG B 1 221 ? -32.606 -19.902 -18.954 1.00 14.10 221 ARG B C 1
ATOM 5881 O O . ARG B 1 221 ? -31.404 -20.162 -18.937 1.00 12.86 221 ARG B O 1
ATOM 5889 N N . ARG B 1 222 ? -33.407 -20.156 -17.920 1.00 14.53 222 ARG B N 1
ATOM 5890 C CA . ARG B 1 222 ? -32.879 -20.772 -16.701 1.00 14.07 222 ARG B CA 1
ATOM 5891 C C . ARG B 1 222 ? -32.390 -22.191 -16.970 1.00 13.57 222 ARG B C 1
ATOM 5892 O O . ARG B 1 222 ? -31.324 -22.579 -16.513 1.00 13.75 222 ARG B O 1
ATOM 5900 N N . PHE B 1 223 ? -33.166 -22.960 -17.721 1.00 13.45 223 PHE B N 1
ATOM 5901 C CA . PHE B 1 223 ? -32.785 -24.329 -18.045 1.00 12.75 223 PHE B CA 1
ATOM 5902 C C . PHE B 1 223 ? -31.486 -24.302 -18.848 1.00 15.30 223 PHE B C 1
ATOM 5903 O O . PHE B 1 223 ? -30.551 -25.060 -18.562 1.00 16.21 223 PHE B O 1
ATOM 5911 N N . ALA B 1 224 ? -31.428 -23.421 -19.847 1.00 10.97 224 ALA B N 1
ATOM 5912 C CA . ALA B 1 224 ? -30.235 -23.295 -20.677 1.00 12.55 224 ALA B CA 1
ATOM 5913 C C . ALA B 1 224 ? -28.999 -22.995 -19.828 1.00 11.80 224 ALA B C 1
ATOM 5914 O O . ALA B 1 224 ? -27.952 -23.611 -20.012 1.00 11.32 224 ALA B O 1
ATOM 5916 N N . LEU B 1 225 ? -29.117 -22.042 -18.905 1.00 12.43 225 LEU B N 1
ATOM 5917 C CA . LEU B 1 225 ? -27.990 -21.693 -18.042 1.00 14.10 225 LEU B CA 1
ATOM 5918 C C . LEU B 1 225 ? -27.516 -22.908 -17.230 1.00 14.13 225 LEU B C 1
ATOM 5919 O O . LEU B 1 225 ? -26.318 -23.080 -16.996 1.00 15.10 225 LEU B O 1
ATOM 5924 N N . GLU B 1 226 ? -28.450 -23.754 -16.810 1.00 13.83 226 GLU B N 1
ATOM 5925 C CA . GLU B 1 226 ? -28.087 -24.951 -16.047 1.00 16.47 226 GLU B CA 1
ATOM 5926 C C . GLU B 1 226 ? -27.341 -25.958 -16.920 1.00 14.51 226 GLU B C 1
ATOM 5927 O O . GLU B 1 226 ? -26.351 -26.555 -16.490 1.00 14.10 226 GLU B O 1
ATOM 5933 N N . LEU B 1 227 ? -27.807 -26.149 -18.152 1.00 12.34 227 LEU B N 1
ATOM 5934 C CA . LEU B 1 227 ? -27.136 -27.096 -19.029 1.00 10.90 227 LEU B CA 1
ATOM 5935 C C . LEU B 1 227 ? -25.746 -26.565 -19.334 1.00 10.47 227 LEU B C 1
ATOM 5936 O O . LEU B 1 227 ? -24.777 -27.327 -19.399 1.00 10.50 227 LEU B O 1
ATOM 5941 N N . LEU B 1 228 ? -25.649 -25.249 -19.505 1.00 10.34 228 LEU B N 1
ATOM 5942 C CA . LEU B 1 228 ? -24.369 -24.613 -19.802 1.00 10.37 228 LEU B CA 1
ATOM 5943 C C . LEU B 1 228 ? -23.316 -24.906 -18.736 1.00 11.85 228 LEU B C 1
ATOM 5944 O O . LEU B 1 228 ? -22.230 -25.373 -19.063 1.00 11.79 228 LEU B O 1
ATOM 5949 N N . SER B 1 229 ? -23.620 -24.635 -17.464 1.00 12.75 229 SER B N 1
ATOM 5950 C CA . SER B 1 229 ? -22.629 -24.903 -16.427 1.00 13.69 229 SER B CA 1
ATOM 5951 C C . SER B 1 229 ? -22.409 -26.398 -16.268 1.00 11.68 229 SER B C 1
ATOM 5952 O O . SER B 1 229 ? -21.290 -26.835 -16.012 1.00 9.42 229 SER B O 1
ATOM 5955 N N . ALA B 1 230 ? -23.470 -27.182 -16.430 1.00 10.91 230 ALA B N 1
ATOM 5956 C CA . ALA B 1 230 ? -23.343 -28.636 -16.321 1.00 12.90 230 ALA B CA 1
ATOM 5957 C C . ALA B 1 230 ? -22.357 -29.208 -17.345 1.00 12.25 230 ALA B C 1
ATOM 5958 O O . ALA B 1 230 ? -21.557 -30.082 -17.020 1.00 13.01 230 ALA B O 1
ATOM 5960 N N . CYS B 1 231 ? -22.404 -28.715 -18.581 1.00 14.34 231 CYS B N 1
ATOM 5961 C CA . CYS B 1 231 ? -21.511 -29.229 -19.622 1.00 13.72 231 CYS B CA 1
ATOM 5962 C C . CYS B 1 231 ? -20.077 -28.738 -19.525 1.00 12.70 231 CYS B C 1
ATOM 5963 O O . CYS B 1 231 ? -19.175 -29.356 -20.083 1.00 13.34 231 CYS B O 1
ATOM 5966 N N . GLY B 1 232 ? -19.860 -27.622 -18.841 1.00 10.41 232 GLY B N 1
ATOM 5967 C CA . GLY B 1 232 ? -18.497 -27.141 -18.703 1.00 11.08 232 GLY B CA 1
ATOM 5968 C C . GLY B 1 232 ? -18.192 -25.775 -19.274 1.00 10.88 232 GLY B C 1
ATOM 5969 O O . GLY B 1 232 ? -17.026 -25.379 -19.311 1.00 11.64 232 GLY B O 1
ATOM 5970 N N . TYR B 1 233 ? -19.216 -25.061 -19.735 1.00 11.07 233 TYR B N 1
ATOM 5971 C CA . TYR B 1 233 ? -19.024 -23.711 -20.267 1.00 11.34 233 TYR B CA 1
ATOM 5972 C C . TYR B 1 233 ? -18.809 -22.821 -19.044 1.00 12.63 233 TYR B C 1
ATOM 5973 O O . TYR B 1 233 ? -19.625 -22.813 -18.132 1.00 12.85 233 TYR B O 1
ATOM 5982 N N . ASP B 1 234 ? -17.704 -22.084 -19.018 1.00 14.35 234 ASP B N 1
ATOM 5983 C CA . ASP B 1 234 ? -17.381 -21.225 -17.882 1.00 14.74 234 ASP B CA 1
ATOM 5984 C C . ASP B 1 234 ? -18.125 -19.892 -17.933 1.00 15.57 234 ASP B C 1
ATOM 5985 O O . ASP B 1 234 ? -17.761 -19.001 -18.699 1.00 14.49 234 ASP B O 1
ATOM 5990 N N . LEU B 1 235 ? -19.159 -19.754 -17.107 1.00 15.46 235 LEU B N 1
ATOM 5991 C CA . LEU B 1 235 ? -19.943 -18.526 -17.088 1.00 16.89 235 LEU B CA 1
ATOM 5992 C C . LEU B 1 235 ? -19.222 -17.324 -16.459 1.00 17.85 235 LEU B C 1
ATOM 5993 O O . LEU B 1 235 ? -19.721 -16.199 -16.511 1.00 18.16 235 LEU B O 1
ATOM 5998 N N . GLU B 1 236 ? -18.048 -17.559 -15.875 1.00 17.70 236 GLU B N 1
ATOM 5999 C CA . GLU B 1 236 ? -17.261 -16.466 -15.305 1.00 17.69 236 GLU B CA 1
ATOM 6000 C C . GLU B 1 236 ? -16.486 -15.830 -16.455 1.00 15.20 236 GLU B C 1
ATOM 6001 O O . GLU B 1 236 ? -15.961 -14.724 -16.324 1.00 14.51 236 GLU B O 1
ATOM 6007 N N . ALA B 1 237 ? -16.412 -16.544 -17.580 1.00 12.32 237 ALA B N 1
ATOM 6008 C CA . ALA B 1 237 ? -15.688 -16.062 -18.756 1.00 10.40 237 ALA B CA 1
ATOM 6009 C C . ALA B 1 237 ? -16.562 -16.026 -20.007 1.00 10.22 237 ALA B C 1
ATOM 6010 O O . ALA B 1 237 ? -16.072 -16.168 -21.125 1.00 8.61 237 ALA B O 1
ATOM 6012 N N . GLY B 1 238 ? -17.861 -15.829 -19.810 1.00 9.63 238 GLY B N 1
ATOM 6013 C CA . GLY B 1 238 ? -18.777 -15.771 -20.930 1.00 10.55 238 GLY B CA 1
ATOM 6014 C C . GLY B 1 238 ? -20.149 -15.369 -20.429 1.00 12.36 238 GLY B C 1
ATOM 6015 O O . GLY B 1 238 ? -20.314 -15.020 -19.259 1.00 13.79 238 GLY B O 1
ATOM 6016 N N . ARG B 1 239 ? -21.137 -15.406 -21.306 1.00 10.43 239 ARG B N 1
ATOM 6017 C CA . ARG B 1 239 ? -22.492 -15.055 -20.915 1.00 11.29 239 ARG B CA 1
ATOM 6018 C C . ARG B 1 239 ? -23.431 -15.508 -22.005 1.00 10.97 239 ARG B C 1
ATOM 6019 O O . ARG B 1 239 ? -23.010 -15.747 -23.137 1.00 10.19 239 ARG B O 1
ATOM 6027 N N . LEU B 1 240 ? -24.706 -15.623 -21.652 1.00 10.82 240 LEU B N 1
ATOM 6028 C CA . LEU B 1 240 ? -25.739 -16.061 -22.582 1.00 11.77 240 LEU B CA 1
ATOM 6029 C C . LEU B 1 240 ? -26.766 -14.935 -22.684 1.00 12.39 240 LEU B C 1
ATOM 6030 O O . LEU B 1 240 ? -27.242 -14.444 -21.655 1.00 9.69 240 LEU B O 1
ATOM 6035 N N . ASP B 1 241 ? -27.080 -14.524 -23.915 1.00 10.70 241 ASP B N 1
ATOM 6036 C CA . ASP B 1 241 ? -28.054 -13.457 -24.179 1.00 12.42 241 ASP B CA 1
ATOM 6037 C C . ASP B 1 241 ? -28.950 -13.826 -25.351 1.00 11.66 241 ASP B C 1
ATOM 6038 O O . ASP B 1 241 ? -28.577 -14.629 -26.198 1.00 12.76 241 ASP B O 1
ATOM 6043 N N . PRO B 1 242 ? -30.151 -13.240 -25.411 1.00 12.36 242 PRO B N 1
ATOM 6044 C CA . PRO B 1 242 ? -31.054 -13.550 -26.519 1.00 14.04 242 PRO B CA 1
ATOM 6045 C C . PRO B 1 242 ? -30.681 -12.725 -27.762 1.00 14.08 242 PRO B C 1
ATOM 6046 O O . PRO B 1 242 ? -30.182 -11.603 -27.645 1.00 13.77 242 PRO B O 1
ATOM 6050 N N . THR B 1 243 ? -30.899 -13.286 -28.947 1.00 13.50 243 THR B N 1
ATOM 6051 C CA . THR B 1 243 ? -30.578 -12.579 -30.188 1.00 14.05 243 THR B CA 1
ATOM 6052 C C . THR B 1 243 ? -31.445 -13.104 -31.333 1.00 15.29 243 THR B C 1
ATOM 6053 O O . THR B 1 243 ? -32.067 -14.166 -31.208 1.00 16.56 243 THR B O 1
ATOM 6057 N N . ALA B 1 244 ? -31.495 -12.373 -32.444 1.00 14.09 244 ALA B N 1
ATOM 6058 C CA . ALA B 1 244 ? -32.300 -12.808 -33.591 1.00 16.25 244 ALA B CA 1
ATOM 6059 C C . ALA B 1 244 ? -31.788 -14.127 -34.177 1.00 17.45 244 ALA B C 1
ATOM 6060 O O . ALA B 1 244 ? -32.577 -15.018 -34.481 1.00 19.21 244 ALA B O 1
ATOM 6062 N N . HIS B 1 245 ? -30.471 -14.236 -34.338 1.00 17.84 245 HIS B N 1
ATOM 6063 C CA . HIS B 1 245 ? -29.832 -15.434 -34.890 1.00 20.40 245 HIS B CA 1
ATOM 6064 C C . HIS B 1 245 ? -28.657 -15.834 -33.994 1.00 19.16 245 HIS B C 1
ATOM 6065 O O . HIS B 1 245 ? -27.655 -15.125 -33.916 1.00 18.95 245 HIS B O 1
ATOM 6072 N N . PRO B 1 246 ? -28.756 -16.990 -33.328 1.00 17.72 246 PRO B N 1
ATOM 6073 C CA . PRO B 1 246 ? -27.680 -17.441 -32.444 1.00 18.09 246 PRO B CA 1
ATOM 6074 C C . PRO B 1 246 ? -26.283 -17.471 -33.049 1.00 17.18 246 PRO B C 1
ATOM 6075 O O . PRO B 1 246 ? -26.082 -17.891 -34.192 1.00 16.09 246 PRO B O 1
ATOM 6079 N N . PHE B 1 247 ? -25.316 -17.008 -32.266 1.00 15.62 247 PHE B N 1
ATOM 6080 C CA . PHE B 1 247 ? -23.922 -16.996 -32.690 1.00 12.91 247 PHE B CA 1
ATOM 6081 C C . PHE B 1 247 ? -23.047 -17.021 -31.449 1.00 13.64 247 PHE B C 1
ATOM 6082 O O . PHE B 1 247 ? -23.532 -16.840 -30.325 1.00 12.87 247 PHE B O 1
ATOM 6090 N N . GLU B 1 248 ? -21.760 -17.253 -31.670 1.00 12.69 248 GLU B N 1
ATOM 6091 C CA . GLU B 1 248 ? -20.762 -17.287 -30.612 1.00 11.79 248 GLU B CA 1
ATOM 6092 C C . GLU B 1 248 ? -19.645 -16.339 -31.047 1.00 12.62 248 GLU B C 1
ATOM 6093 O O . GLU B 1 248 ? -19.266 -16.323 -32.213 1.00 10.05 248 GLU B O 1
ATOM 6099 N N . ILE B 1 249 ? -19.133 -15.544 -30.118 1.00 10.81 249 ILE B N 1
ATOM 6100 C CA . ILE B 1 249 ? -18.061 -14.616 -30.450 1.00 12.13 249 ILE B CA 1
ATOM 6101 C C . ILE B 1 249 ? -17.072 -14.568 -29.296 1.00 12.59 249 ILE B C 1
ATOM 6102 O O . ILE B 1 249 ? -17.469 -14.419 -28.141 1.00 13.69 249 ILE B O 1
ATOM 6107 N N . ALA B 1 250 ? -15.789 -14.707 -29.616 1.00 11.08 250 ALA B N 1
ATOM 6108 C CA . ALA B 1 250 ? -14.731 -14.668 -28.615 1.00 12.99 250 ALA B CA 1
ATOM 6109 C C . ALA B 1 250 ? -14.123 -13.272 -28.597 1.00 13.25 250 ALA B C 1
ATOM 6110 O O . ALA B 1 250 ? -13.550 -12.825 -29.595 1.00 12.48 250 ALA B O 1
ATOM 6112 N N . ILE B 1 251 ? -14.248 -12.581 -27.469 1.00 11.07 251 ILE B N 1
ATOM 6113 C CA . ILE B 1 251 ? -13.696 -11.238 -27.360 1.00 10.47 251 ILE B CA 1
ATOM 6114 C C . ILE B 1 251 ? -12.211 -11.363 -27.004 1.00 11.37 251 ILE B C 1
ATOM 6115 O O . ILE B 1 251 ? -11.371 -10.614 -27.498 1.00 12.90 251 ILE B O 1
ATOM 6120 N N . GLY B 1 252 ? -11.895 -12.340 -26.162 1.00 9.67 252 GLY B N 1
ATOM 6121 C CA . GLY B 1 252 ? -10.518 -12.563 -25.764 1.00 9.05 252 GLY B CA 1
ATOM 6122 C C . GLY B 1 252 ? -10.481 -13.519 -24.588 1.00 8.20 252 GLY B C 1
ATOM 6123 O O . GLY B 1 252 ? -11.524 -14.053 -24.204 1.00 7.52 252 GLY B O 1
ATOM 6124 N N . PRO B 1 253 ? -9.299 -13.765 -24.002 1.00 9.40 253 PRO B N 1
ATOM 6125 C CA . PRO B 1 253 ? -9.180 -14.670 -22.857 1.00 11.57 253 PRO B CA 1
ATOM 6126 C C . PRO B 1 253 ? -10.173 -14.288 -21.762 1.00 12.57 253 PRO B C 1
ATOM 6127 O O . PRO B 1 253 ? -10.244 -13.122 -21.346 1.00 15.23 253 PRO B O 1
ATOM 6131 N N . GLY B 1 254 ? -10.945 -15.265 -21.306 1.00 11.63 254 GLY B N 1
ATOM 6132 C CA . GLY B 1 254 ? -11.909 -15.007 -20.253 1.00 11.20 254 GLY B CA 1
ATOM 6133 C C . GLY B 1 254 ? -13.144 -14.249 -20.700 1.00 11.12 254 GLY B C 1
ATOM 6134 O O . GLY B 1 254 ? -13.898 -13.753 -19.868 1.00 9.82 254 GLY B O 1
ATOM 6135 N N . ASP B 1 255 ? -13.357 -14.146 -22.007 1.00 11.65 255 ASP B N 1
ATOM 6136 C CA . ASP B 1 255 ? -14.534 -13.437 -22.514 1.00 10.58 255 ASP B CA 1
ATOM 6137 C C . ASP B 1 255 ? -14.981 -14.028 -23.848 1.00 8.16 255 ASP B C 1
ATOM 6138 O O . ASP B 1 255 ? -14.575 -13.565 -24.911 1.00 7.94 255 ASP B O 1
ATOM 6143 N N . VAL B 1 256 ? -15.793 -15.074 -23.776 1.00 8.50 256 VAL B N 1
ATOM 6144 C CA . VAL B 1 256 ? -16.315 -15.737 -24.963 1.00 8.34 256 VAL B CA 1
ATOM 6145 C C . VAL B 1 256 ? -17.816 -15.807 -24.722 1.00 9.70 256 VAL B C 1
ATOM 6146 O O . VAL B 1 256 ? -18.282 -16.477 -23.798 1.00 9.00 256 VAL B O 1
ATOM 6150 N N . ARG B 1 257 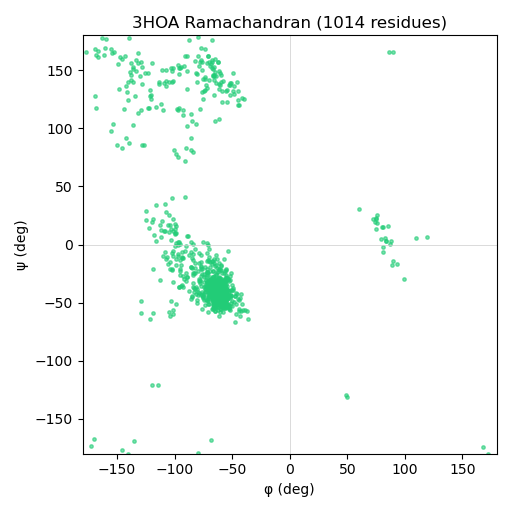? -18.562 -15.113 -25.571 1.00 7.70 257 ARG B N 1
ATOM 6151 C CA . ARG B 1 257 ? -20.003 -15.006 -25.417 1.00 7.66 257 ARG B CA 1
ATOM 6152 C C . ARG B 1 257 ? -20.846 -15.770 -26.409 1.00 6.29 257 ARG B C 1
ATOM 6153 O O . ARG B 1 257 ? -20.453 -15.969 -27.546 1.00 9.45 257 ARG B O 1
ATOM 6161 N N . ILE B 1 258 ? -22.028 -16.192 -25.970 1.00 7.25 258 ILE B N 1
ATOM 6162 C CA . ILE B 1 258 ? -22.922 -16.926 -26.847 1.00 7.41 258 ILE B CA 1
ATOM 6163 C C . ILE B 1 258 ? -24.340 -16.388 -26.770 1.00 6.54 258 ILE B C 1
ATOM 6164 O O . ILE B 1 258 ? -24.719 -15.726 -25.803 1.00 7.42 258 ILE B O 1
ATOM 6169 N N . THR B 1 259 ? -25.118 -16.665 -27.805 1.00 5.96 259 THR B N 1
ATOM 6170 C CA . THR B 1 259 ? -26.484 -16.180 -27.861 1.00 6.70 259 THR B CA 1
ATOM 6171 C C . THR B 1 259 ? -27.374 -17.217 -28.486 1.00 8.83 259 THR B C 1
ATOM 6172 O O . THR B 1 259 ? -26.885 -18.142 -29.147 1.00 9.39 259 THR B O 1
ATOM 6176 N N . THR B 1 260 ? -28.681 -17.066 -28.278 1.00 7.21 260 THR B N 1
ATOM 6177 C CA . THR B 1 260 ? -29.649 -17.992 -28.844 1.00 9.92 260 THR B CA 1
ATOM 6178 C C . THR B 1 260 ? -30.988 -17.297 -29.066 1.00 11.47 260 THR B C 1
ATOM 6179 O O . THR B 1 260 ? -31.221 -16.203 -28.561 1.00 12.50 260 THR B O 1
ATOM 6183 N N . ARG B 1 261 ? -31.857 -17.930 -29.842 1.00 12.82 261 ARG B N 1
ATOM 6184 C CA . ARG B 1 261 ? -33.178 -17.379 -30.132 1.00 14.32 261 ARG B CA 1
ATOM 6185 C C . ARG B 1 261 ? -34.216 -18.259 -29.452 1.00 13.25 261 ARG B C 1
ATOM 6186 O O . ARG B 1 261 ? -34.286 -19.459 -29.723 1.00 10.81 261 ARG B O 1
ATOM 6194 N N . TYR B 1 262 ? -35.009 -17.673 -28.560 1.00 12.61 262 TYR B N 1
ATOM 6195 C CA . TYR B 1 262 ? -36.028 -18.448 -27.875 1.00 13.46 262 TYR B CA 1
ATOM 6196 C C . TYR B 1 262 ? -37.390 -18.183 -28.491 1.00 15.28 262 TYR B C 1
ATOM 6197 O O . TYR B 1 262 ? -37.715 -17.044 -28.832 1.00 14.07 262 TYR B O 1
ATOM 6206 N N . TYR B 1 263 ? -38.177 -19.243 -28.631 1.00 14.34 263 TYR B N 1
ATOM 6207 C CA . TYR B 1 263 ? -39.540 -19.137 -29.134 1.00 16.61 263 TYR B CA 1
ATOM 6208 C C . TYR B 1 263 ? -40.421 -19.702 -28.035 1.00 16.73 263 TYR B C 1
ATOM 6209 O O . TYR B 1 263 ? -40.175 -20.806 -27.547 1.00 16.32 263 TYR B O 1
ATOM 6218 N N . GLU B 1 264 ? -41.433 -18.940 -27.639 1.00 17.19 264 GLU B N 1
ATOM 6219 C CA . GLU B 1 264 ? -42.344 -19.376 -26.590 1.00 18.60 264 GLU B CA 1
ATOM 6220 C C . GLU B 1 264 ? -43.022 -20.707 -26.925 1.00 17.56 264 GLU B C 1
ATOM 6221 O O . GLU B 1 264 ? -43.318 -21.491 -26.020 1.00 18.38 264 GLU B O 1
ATOM 6227 N N . ASP B 1 265 ? -43.263 -20.977 -28.207 1.00 14.97 265 ASP B N 1
ATOM 6228 C CA . ASP B 1 265 ? -43.915 -22.235 -28.562 1.00 16.36 265 ASP B CA 1
ATOM 6229 C C . ASP B 1 265 ? -43.082 -23.202 -29.395 1.00 16.25 265 ASP B C 1
ATOM 6230 O O . ASP B 1 265 ? -43.611 -23.929 -30.239 1.00 16.19 265 ASP B O 1
ATOM 6235 N N . PHE B 1 266 ? -41.773 -23.206 -29.148 1.00 14.10 266 PHE B N 1
ATOM 6236 C CA . PHE B 1 266 ? -40.860 -24.121 -29.826 1.00 14.24 266 PHE B CA 1
ATOM 6237 C C . PHE B 1 266 ? -39.626 -24.334 -28.965 1.00 13.91 266 PHE B C 1
ATOM 6238 O O . PHE B 1 266 ? -38.696 -23.529 -28.979 1.00 13.24 266 PHE B O 1
ATOM 6246 N N . PHE B 1 267 ? -39.634 -25.435 -28.224 1.00 14.24 267 PHE B N 1
ATOM 6247 C CA . PHE B 1 267 ? -38.554 -25.814 -27.321 1.00 12.95 267 PHE B CA 1
ATOM 6248 C C . PHE B 1 267 ? -37.142 -25.832 -27.922 1.00 12.01 267 PHE B C 1
ATOM 6249 O O . PHE B 1 267 ? -36.196 -25.326 -27.322 1.00 11.28 267 PHE B O 1
ATOM 6257 N N . ASN B 1 268 ? -37.011 -26.421 -29.104 1.00 13.19 268 ASN B N 1
ATOM 6258 C CA . ASN B 1 268 ? -35.718 -26.589 -29.765 1.00 13.47 268 ASN B CA 1
ATOM 6259 C C . ASN B 1 268 ? -34.847 -25.368 -30.020 1.00 12.81 268 ASN B C 1
ATOM 6260 O O . ASN B 1 268 ? -33.646 -25.395 -29.747 1.00 12.77 268 ASN B O 1
ATOM 6265 N N . ALA B 1 269 ? -35.437 -24.309 -30.559 1.00 10.99 269 ALA B N 1
ATOM 6266 C CA . ALA B 1 269 ? -34.676 -23.111 -30.887 1.00 11.72 269 ALA B CA 1
ATOM 6267 C C . ALA B 1 269 ? -33.761 -22.663 -29.763 1.00 11.61 269 ALA B C 1
ATOM 6268 O O . ALA B 1 269 ? -32.538 -22.716 -29.888 1.00 12.41 269 ALA B O 1
ATOM 6270 N N . GLY B 1 270 ? -34.356 -22.238 -28.656 1.00 12.20 270 GLY B N 1
ATOM 6271 C CA . GLY B 1 270 ? -33.569 -21.761 -27.536 1.00 13.31 270 GLY B CA 1
ATOM 6272 C C . GLY B 1 270 ? -32.588 -22.752 -26.937 1.00 14.06 270 GLY B C 1
ATOM 6273 O O . GLY B 1 270 ? -31.432 -22.411 -26.687 1.00 14.03 270 GLY B O 1
ATOM 6274 N N . ILE B 1 271 ? -33.039 -23.981 -26.711 1.00 15.10 271 ILE B N 1
ATOM 6275 C CA . ILE B 1 271 ? -32.187 -24.990 -26.099 1.00 15.86 271 ILE B CA 1
ATOM 6276 C C . ILE B 1 271 ? -31.052 -25.513 -26.975 1.00 14.00 271 ILE B C 1
ATOM 6277 O O . ILE B 1 271 ? -29.887 -25.421 -26.597 1.00 15.30 271 ILE B O 1
ATOM 6282 N N . PHE B 1 272 ? -31.376 -26.060 -28.141 1.00 13.46 272 PHE B N 1
ATOM 6283 C CA . PHE B 1 272 ? -30.322 -26.575 -29.014 1.00 13.55 272 PHE B CA 1
ATOM 6284 C C . PHE B 1 272 ? -29.517 -25.443 -29.617 1.00 11.30 272 PHE B C 1
ATOM 6285 O O . PHE B 1 272 ? -28.351 -25.614 -29.965 1.00 9.72 272 PHE B O 1
ATOM 6293 N N . GLY B 1 273 ? -30.130 -24.272 -29.712 1.00 11.15 273 GLY B N 1
ATOM 6294 C CA . GLY B 1 273 ? -29.393 -23.132 -30.213 1.00 9.58 273 GLY B CA 1
ATOM 6295 C C . GLY B 1 273 ? -28.293 -22.851 -29.197 1.00 9.24 273 GLY B C 1
ATOM 6296 O O . GLY B 1 273 ? -27.154 -22.559 -29.553 1.00 10.50 273 GLY B O 1
ATOM 6297 N N . THR B 1 274 ? -28.629 -22.956 -27.915 1.00 8.89 274 THR B N 1
ATOM 6298 C CA . THR B 1 274 ? -27.644 -22.699 -26.867 1.00 8.25 274 THR B CA 1
ATOM 6299 C C . THR B 1 274 ? -26.493 -23.705 -26.895 1.00 7.28 274 THR B C 1
ATOM 6300 O O . THR B 1 274 ? -25.326 -23.322 -26.839 1.00 7.31 274 THR B O 1
ATOM 6304 N N . LEU B 1 275 ? -26.830 -24.988 -26.968 1.00 7.86 275 LEU B N 1
ATOM 6305 C CA . LEU B 1 275 ? -25.823 -26.040 -26.976 1.00 10.25 275 LEU B CA 1
ATOM 6306 C C . LEU B 1 275 ? -24.923 -25.908 -28.193 1.00 12.53 275 LEU B C 1
ATOM 6307 O O . LEU B 1 275 ? -23.712 -26.136 -28.107 1.00 13.00 275 LEU B O 1
ATOM 6312 N N . HIS B 1 276 ? -25.509 -25.514 -29.320 1.00 11.55 276 HIS B N 1
ATOM 6313 C CA . HIS B 1 276 ? -24.745 -25.337 -30.546 1.00 11.79 276 HIS B CA 1
ATOM 6314 C C . HIS B 1 276 ? -23.681 -24.273 -30.316 1.00 12.69 276 HIS B C 1
ATOM 6315 O O . HIS B 1 276 ? -22.490 -24.513 -30.520 1.00 12.50 276 HIS B O 1
ATOM 6322 N N . GLU B 1 277 ? -24.115 -23.096 -29.875 1.00 12.03 277 GLU B N 1
ATOM 6323 C CA . GLU B 1 277 ? -23.184 -22.004 -29.636 1.00 10.04 277 GLU B CA 1
ATOM 6324 C C . GLU B 1 277 ? -22.183 -22.358 -28.554 1.00 9.20 277 GLU B C 1
ATOM 6325 O O . GLU B 1 277 ? -21.005 -22.011 -28.645 1.00 10.91 277 GLU B O 1
ATOM 6331 N N . MET B 1 278 ? -22.640 -23.083 -27.538 1.00 11.30 278 MET B N 1
ATOM 6332 C CA . MET B 1 278 ? -21.759 -23.485 -26.454 1.00 7.67 278 MET B CA 1
ATOM 6333 C C . MET B 1 278 ? -20.592 -24.297 -26.997 1.00 9.00 278 MET B C 1
ATOM 6334 O O . MET B 1 278 ? -19.461 -24.142 -26.541 1.00 9.74 278 MET B O 1
ATOM 6339 N N . GLY B 1 279 ? -20.870 -25.165 -27.971 1.00 11.36 279 GLY B N 1
ATOM 6340 C CA . GLY B 1 279 ? -19.817 -25.970 -28.570 1.00 9.16 279 GLY B CA 1
ATOM 6341 C C . GLY B 1 279 ? -18.715 -25.094 -29.140 1.00 10.31 279 GLY B C 1
ATOM 6342 O O . GLY B 1 279 ? -17.527 -25.371 -28.951 1.00 8.85 279 GLY B O 1
ATOM 6343 N N . HIS B 1 280 ? -19.100 -24.046 -29.866 1.00 10.56 280 HIS B N 1
ATOM 6344 C CA . HIS B 1 280 ? -18.117 -23.115 -30.424 1.00 10.98 280 HIS B CA 1
ATOM 6345 C C . HIS B 1 280 ? -17.372 -22.467 -29.255 1.00 11.30 280 HIS B C 1
ATOM 6346 O O . HIS B 1 280 ? -16.144 -22.321 -29.274 1.00 10.95 280 HIS B O 1
ATOM 6353 N N . ALA B 1 281 ? -18.133 -22.061 -28.241 1.00 10.96 281 ALA B N 1
ATOM 6354 C CA . ALA B 1 281 ? -17.570 -21.400 -27.058 1.00 10.71 281 ALA B CA 1
ATOM 6355 C C . ALA B 1 281 ? -16.556 -22.244 -26.299 1.00 11.86 281 ALA B C 1
ATOM 6356 O O . ALA B 1 281 ? -15.521 -21.735 -25.853 1.00 9.69 281 ALA B O 1
ATOM 6358 N N . LEU B 1 282 ? -16.859 -23.530 -26.131 1.00 11.34 282 LEU B N 1
ATOM 6359 C CA . LEU B 1 282 ? -15.957 -24.404 -25.391 1.00 11.30 282 LEU B CA 1
ATOM 6360 C C . LEU B 1 282 ? -14.607 -24.515 -26.093 1.00 10.18 282 LEU B C 1
ATOM 6361 O O . LEU B 1 282 ? -13.573 -24.611 -25.442 1.00 9.84 282 LEU B O 1
ATOM 6366 N N . TYR B 1 283 ? -14.629 -24.493 -27.422 1.00 11.41 283 TYR B N 1
ATOM 6367 C CA . TYR B 1 283 ? -13.414 -24.562 -28.230 1.00 11.40 283 TYR B CA 1
ATOM 6368 C C . TYR B 1 283 ? -12.589 -23.292 -27.974 1.00 12.25 283 TYR B C 1
ATOM 6369 O O . TYR B 1 283 ? -11.396 -23.356 -27.656 1.00 10.43 283 TYR B O 1
ATOM 6378 N N . GLU B 1 284 ? -13.232 -22.136 -28.106 1.00 12.26 284 GLU B N 1
ATOM 6379 C CA . GLU B 1 284 ? -12.552 -20.871 -27.876 1.00 12.29 284 GLU B CA 1
ATOM 6380 C C . GLU B 1 284 ? -12.016 -20.786 -26.444 1.00 11.82 284 GLU B C 1
ATOM 6381 O O . GLU B 1 284 ? -10.884 -20.351 -26.229 1.00 11.11 284 GLU B O 1
ATOM 6387 N N . GLN B 1 285 ? -12.818 -21.206 -25.467 1.00 10.99 285 GLN B N 1
ATOM 6388 C CA . GLN B 1 285 ? -12.381 -21.154 -24.074 1.00 11.31 285 GLN B CA 1
ATOM 6389 C C . GLN B 1 285 ? -11.282 -22.175 -23.809 1.00 12.15 285 GLN B C 1
ATOM 6390 O O . GLN B 1 285 ? -10.625 -22.122 -22.778 1.00 12.31 285 GLN B O 1
ATOM 6396 N N . GLY B 1 286 ? -11.100 -23.109 -24.737 1.00 12.52 286 GLY B N 1
ATOM 6397 C CA . GLY B 1 286 ? -10.080 -24.128 -24.578 1.00 11.21 286 GLY B CA 1
ATOM 6398 C C . GLY B 1 286 ? -8.751 -23.787 -25.232 1.00 12.14 286 GLY B C 1
ATOM 6399 O O . GLY B 1 286 ? -7.751 -24.462 -24.997 1.00 11.70 286 GLY B O 1
ATOM 6400 N N . LEU B 1 287 ? -8.725 -22.747 -26.061 1.00 11.36 287 LEU B N 1
ATOM 6401 C CA . LEU B 1 287 ? -7.484 -22.363 -26.725 1.00 11.88 287 LEU B CA 1
ATOM 6402 C C . LEU B 1 287 ? -6.466 -21.859 -25.707 1.00 11.70 287 LEU B C 1
ATOM 6403 O O . LEU B 1 287 ? -6.829 -21.220 -24.720 1.00 14.46 287 LEU B O 1
ATOM 6408 N N . PRO B 1 288 ? -5.173 -22.134 -25.935 1.00 13.32 288 PRO B N 1
ATOM 6409 C CA . PRO B 1 288 ? -4.127 -21.687 -25.001 1.00 14.88 288 PRO B CA 1
ATOM 6410 C C . PRO B 1 288 ? -4.075 -20.163 -24.870 1.00 15.72 288 PRO B C 1
ATOM 6411 O O . PRO B 1 288 ? -3.633 -19.461 -25.774 1.00 14.15 288 PRO B O 1
ATOM 6415 N N . LYS B 1 289 ? -4.531 -19.672 -23.723 1.00 17.31 289 LYS B N 1
ATOM 6416 C CA . LYS B 1 289 ? -4.592 -18.245 -23.441 1.00 18.29 289 LYS B CA 1
ATOM 6417 C C . LYS B 1 289 ? -3.265 -17.502 -23.571 1.00 19.49 289 LYS B C 1
ATOM 6418 O O . LYS B 1 289 ? -3.232 -16.358 -24.035 1.00 16.87 289 LYS B O 1
ATOM 6424 N N . GLU B 1 290 ? -2.172 -18.154 -23.190 1.00 18.26 290 GLU B N 1
ATOM 6425 C CA . GLU B 1 290 ? -0.860 -17.534 -23.282 1.00 19.54 290 GLU B CA 1
ATOM 6426 C C . GLU B 1 290 ? -0.515 -17.180 -24.723 1.00 19.35 290 GLU B C 1
ATOM 6427 O O . GLU B 1 290 ? 0.330 -16.324 -24.964 1.00 18.61 290 GLU B O 1
ATOM 6433 N N . HIS B 1 291 ? -1.175 -17.836 -25.677 1.00 18.91 291 HIS B N 1
ATOM 6434 C CA . HIS B 1 291 ? -0.921 -17.598 -27.097 1.00 17.46 291 HIS B CA 1
ATOM 6435 C C . HIS B 1 291 ? -2.022 -16.799 -27.806 1.00 17.10 291 HIS B C 1
ATOM 6436 O O . HIS B 1 291 ? -2.100 -16.803 -29.039 1.00 16.32 291 HIS B O 1
ATOM 6443 N N . TRP B 1 292 ? -2.876 -16.123 -27.047 1.00 14.73 292 TRP B N 1
ATOM 6444 C CA . TRP B 1 292 ? -3.944 -15.347 -27.668 1.00 15.70 292 TRP B CA 1
ATOM 6445 C C . TRP B 1 292 ? -3.345 -14.279 -28.587 1.00 14.55 292 TRP B C 1
ATOM 6446 O O . TRP B 1 292 ? -2.329 -13.667 -28.258 1.00 16.36 292 TRP B O 1
ATOM 6457 N N . GLY B 1 293 ? -3.965 -14.071 -29.743 1.00 14.03 293 GLY B N 1
ATOM 6458 C CA . GLY B 1 293 ? -3.471 -13.063 -30.665 1.00 16.09 293 GLY B CA 1
ATOM 6459 C C . GLY B 1 293 ? -2.417 -13.543 -31.649 1.00 16.97 293 GLY B C 1
ATOM 6460 O O . GLY B 1 293 ? -1.883 -12.748 -32.428 1.00 16.69 293 GLY B O 1
ATOM 6461 N N . THR B 1 294 ? -2.099 -14.834 -31.605 1.00 16.07 294 THR B N 1
ATOM 6462 C CA . THR B 1 294 ? -1.118 -15.412 -32.521 1.00 15.14 294 THR B CA 1
ATOM 6463 C C . THR B 1 294 ? -1.729 -16.673 -33.111 1.00 15.67 294 THR B C 1
ATOM 6464 O O . THR B 1 294 ? -2.621 -17.284 -32.509 1.00 15.06 294 THR B O 1
ATOM 6468 N N . PRO B 1 295 ? -1.258 -17.086 -34.297 1.00 14.94 295 PRO B N 1
ATOM 6469 C CA . PRO B 1 295 ? -1.790 -18.290 -34.942 1.00 15.52 295 PRO B CA 1
ATOM 6470 C C . PRO B 1 295 ? -1.761 -19.522 -34.038 1.00 16.31 295 PRO B C 1
ATOM 6471 O O . PRO B 1 295 ? -2.693 -20.328 -34.043 1.00 16.06 295 PRO B O 1
ATOM 6475 N N . ARG B 1 296 ? -0.696 -19.664 -33.254 1.00 16.05 296 ARG B N 1
ATOM 6476 C CA . ARG B 1 296 ? -0.584 -20.806 -32.352 1.00 15.17 296 ARG B CA 1
ATOM 6477 C C . ARG B 1 296 ? -1.802 -20.885 -31.441 1.00 15.54 296 ARG B C 1
ATOM 6478 O O . ARG B 1 296 ? -2.241 -21.976 -31.085 1.00 16.43 296 ARG B O 1
ATOM 6486 N N . GLY B 1 297 ? -2.341 -19.726 -31.066 1.00 15.00 297 GLY B N 1
ATOM 6487 C CA . GLY B 1 297 ? -3.495 -19.696 -30.181 1.00 13.77 297 GLY B CA 1
ATOM 6488 C C . GLY B 1 297 ? -4.842 -19.497 -30.856 1.00 14.84 297 GLY B C 1
ATOM 6489 O O . GLY B 1 297 ? -5.841 -19.281 -30.170 1.00 15.24 297 GLY B O 1
ATOM 6490 N N . ASP B 1 298 ? -4.881 -19.567 -32.187 1.00 14.44 298 ASP B N 1
ATOM 6491 C CA . ASP B 1 298 ? -6.135 -19.392 -32.928 1.00 15.46 298 ASP B CA 1
ATOM 6492 C C . ASP B 1 298 ? -6.771 -20.733 -33.289 1.00 15.10 298 ASP B C 1
ATOM 6493 O O . ASP B 1 298 ? -6.085 -21.750 -33.405 1.00 13.58 298 ASP B O 1
ATOM 6498 N N . ALA B 1 299 ? -8.089 -20.716 -33.475 1.00 14.40 299 ALA B N 1
ATOM 6499 C CA . ALA B 1 299 ? -8.826 -21.906 -33.871 1.00 14.67 299 ALA B CA 1
ATOM 6500 C C . ALA B 1 299 ? -8.298 -22.215 -35.275 1.00 14.80 299 ALA B C 1
ATOM 6501 O O . ALA B 1 299 ? -7.995 -21.303 -36.045 1.00 15.34 299 ALA B O 1
ATOM 6503 N N . VAL B 1 300 ? -8.213 -23.490 -35.624 1.00 15.24 300 VAL B N 1
ATOM 6504 C CA . VAL B 1 300 ? -7.638 -23.865 -36.905 1.00 14.55 300 VAL B CA 1
ATOM 6505 C C . VAL B 1 300 ? -8.461 -23.716 -38.189 1.00 15.04 300 VAL B C 1
ATOM 6506 O O . VAL B 1 300 ? -7.899 -23.437 -39.248 1.00 14.19 300 VAL B O 1
ATOM 6510 N N . SER B 1 301 ? -9.773 -23.902 -38.115 1.00 13.61 301 SER B N 1
ATOM 6511 C CA . SER B 1 301 ? -10.600 -23.784 -39.312 1.00 14.11 301 SER B CA 1
ATOM 6512 C C . SER B 1 301 ? -12.073 -23.779 -38.953 1.00 12.77 301 SER B C 1
ATOM 6513 O O . SER B 1 301 ? -12.440 -24.104 -37.824 1.00 10.04 301 SER B O 1
ATOM 6516 N N . LEU B 1 302 ? -12.917 -23.434 -39.923 1.00 14.03 302 LEU B N 1
ATOM 6517 C CA . LEU B 1 302 ? -14.360 -23.407 -39.688 1.00 15.34 302 LEU B CA 1
ATOM 6518 C C . LEU B 1 302 ? -14.901 -24.822 -39.511 1.00 14.77 302 LEU B C 1
ATOM 6519 O O . LEU B 1 302 ? -15.819 -25.046 -38.726 1.00 18.55 302 LEU B O 1
ATOM 6524 N N . GLY B 1 303 ? -14.328 -25.773 -40.246 1.00 12.74 303 GLY B N 1
ATOM 6525 C CA . GLY B 1 303 ? -14.767 -27.152 -40.150 1.00 11.49 303 GLY B CA 1
ATOM 6526 C C . GLY B 1 303 ? -14.557 -27.713 -38.755 1.00 12.46 303 GLY B C 1
ATOM 6527 O O . GLY B 1 303 ? -15.459 -28.319 -38.173 1.00 11.34 303 GLY B O 1
ATOM 6528 N N . VAL B 1 304 ? -13.355 -27.521 -38.223 1.00 11.88 304 VAL B N 1
ATOM 6529 C CA . VAL B 1 304 ? -13.023 -27.989 -36.888 1.00 10.97 304 VAL B CA 1
ATOM 6530 C C . VAL B 1 304 ? -13.886 -27.232 -35.872 1.00 11.61 304 VAL B C 1
ATOM 6531 O O . VAL B 1 304 ? -14.340 -27.811 -34.894 1.00 11.67 304 VAL B O 1
ATOM 6535 N N . HIS B 1 305 ? -14.134 -25.947 -36.115 1.00 10.37 305 HIS B N 1
ATOM 6536 C CA . HIS B 1 305 ? -14.952 -25.166 -35.192 1.00 10.99 305 HIS B CA 1
ATOM 6537 C C . HIS B 1 305 ? -16.377 -25.706 -35.189 1.00 11.35 305 HIS B C 1
ATOM 6538 O O . HIS B 1 305 ? -16.995 -25.836 -34.133 1.00 10.19 305 HIS B O 1
ATOM 6545 N N . GLU B 1 306 ? -16.887 -26.027 -36.376 1.00 10.52 306 GLU B N 1
ATOM 6546 C CA . GLU B 1 306 ? -18.236 -26.572 -36.511 1.00 11.09 306 GLU B CA 1
ATOM 6547 C C . GLU B 1 306 ? -18.309 -27.998 -35.932 1.00 9.04 306 GLU B C 1
ATOM 6548 O O . GLU B 1 306 ? -19.378 -28.466 -35.561 1.00 8.66 306 GLU B O 1
ATOM 6554 N N . SER B 1 307 ? -17.175 -28.690 -35.850 1.00 8.37 307 SER B N 1
ATOM 6555 C CA . SER B 1 307 ? -17.181 -30.044 -35.300 1.00 7.25 307 SER B CA 1
ATOM 6556 C C . SER B 1 307 ? -17.401 -29.978 -33.787 1.00 7.88 307 SER B C 1
ATOM 6557 O O . SER B 1 307 ? -17.927 -30.916 -33.166 1.00 9.19 307 SER B O 1
ATOM 6560 N N . GLN B 1 308 ? -17.011 -28.861 -33.190 1.00 6.52 308 GLN B N 1
ATOM 6561 C CA . GLN B 1 308 ? -17.173 -28.698 -31.752 1.00 6.98 308 GLN B CA 1
ATOM 6562 C C . GLN B 1 308 ? -18.595 -28.258 -31.440 1.00 8.56 308 GLN B C 1
ATOM 6563 O O . GLN B 1 308 ? -19.181 -28.702 -30.458 1.00 8.66 308 GLN B O 1
ATOM 6569 N N . SER B 1 309 ? -19.162 -27.399 -32.282 1.00 10.20 309 SER B N 1
ATOM 6570 C CA . SER B 1 309 ? -20.537 -26.960 -32.061 1.00 12.18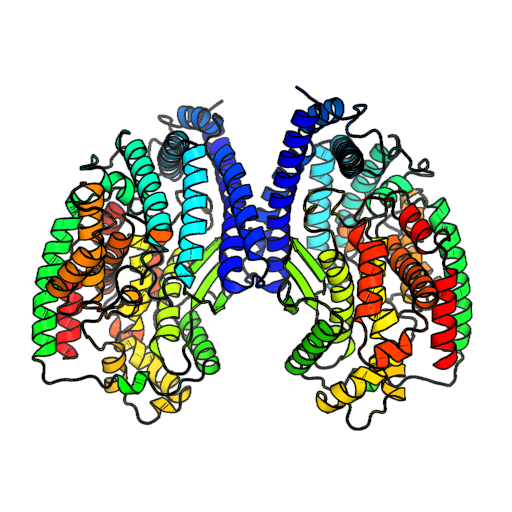 309 SER B CA 1
ATOM 6571 C C . SER B 1 309 ? -21.514 -28.133 -32.271 1.00 11.87 309 SER B C 1
ATOM 6572 O O . SER B 1 309 ? -22.401 -28.356 -31.443 1.00 11.17 309 SER B O 1
ATOM 6575 N N . ARG B 1 310 ? -21.352 -28.883 -33.365 1.00 9.64 310 ARG B N 1
ATOM 6576 C CA . ARG B 1 310 ? -22.240 -30.019 -33.628 1.00 9.90 310 ARG B CA 1
ATOM 6577 C C . ARG B 1 310 ? -22.054 -31.121 -32.581 1.00 10.62 310 ARG B C 1
ATOM 6578 O O . ARG B 1 310 ? -23.006 -31.824 -32.233 1.00 10.17 310 ARG B O 1
ATOM 6586 N N . THR B 1 311 ? -20.829 -31.279 -32.086 1.00 9.96 311 THR B N 1
ATOM 6587 C CA . THR B 1 311 ? -20.561 -32.287 -31.060 1.00 9.28 311 THR B CA 1
ATOM 6588 C C . THR B 1 311 ? -21.437 -32.065 -29.838 1.00 8.53 311 THR B C 1
ATOM 6589 O O . THR B 1 311 ? -22.084 -32.989 -29.346 1.00 9.80 311 THR B O 1
ATOM 6593 N N . TRP B 1 312 ? -21.444 -30.842 -29.329 1.00 7.96 312 TRP B N 1
ATOM 6594 C CA . TRP B 1 312 ? -22.244 -30.567 -28.148 1.00 9.29 312 TRP B CA 1
ATOM 6595 C C . TRP B 1 312 ? -23.732 -30.396 -28.440 1.00 10.87 312 TRP B C 1
ATOM 6596 O O . TRP B 1 312 ? -24.569 -30.748 -27.611 1.00 11.20 312 TRP B O 1
ATOM 6607 N N . GLU B 1 313 ? -24.067 -29.889 -29.622 1.00 10.86 313 GLU B N 1
ATOM 6608 C CA . GLU B 1 313 ? -25.473 -29.722 -29.976 1.00 11.42 313 GLU B CA 1
ATOM 6609 C C . GLU B 1 313 ? -26.139 -31.076 -30.192 1.00 11.34 313 GLU B C 1
ATOM 6610 O O . GLU B 1 313 ? -27.190 -31.360 -29.624 1.00 10.11 313 GLU B O 1
ATOM 6616 N N . ASN B 1 314 ? -25.513 -31.900 -31.027 1.00 11.31 314 ASN B N 1
ATOM 6617 C CA . ASN B 1 314 ? -26.070 -33.199 -31.397 1.00 10.59 314 ASN B CA 1
ATOM 6618 C C . ASN B 1 314 ? -25.505 -34.488 -30.809 1.00 11.23 314 ASN B C 1
ATOM 6619 O O . ASN B 1 314 ? -26.252 -35.264 -30.215 1.00 11.38 314 ASN B O 1
ATOM 6624 N N . LEU B 1 315 ? -24.210 -34.739 -30.998 1.00 11.79 315 LEU B N 1
ATOM 6625 C CA . LEU B 1 315 ? -23.612 -35.969 -30.484 1.00 13.06 315 LEU B CA 1
ATOM 6626 C C . LEU B 1 315 ? -23.833 -36.088 -28.987 1.00 12.87 315 LEU B C 1
ATOM 6627 O O . LEU B 1 315 ? -24.018 -37.182 -28.460 1.00 16.17 315 LEU B O 1
ATOM 6632 N N . VAL B 1 316 ? -23.817 -34.954 -28.305 1.00 10.92 316 VAL B N 1
ATOM 6633 C CA . VAL B 1 316 ? -24.036 -34.931 -26.872 1.00 11.75 316 VAL B CA 1
ATOM 6634 C C . VAL B 1 316 ? -25.472 -34.493 -26.582 1.00 12.59 316 VAL B C 1
ATOM 6635 O O . VAL B 1 316 ? -26.260 -35.239 -25.996 1.00 10.89 316 VAL B O 1
ATOM 6639 N N . GLY B 1 317 ? -25.803 -33.288 -27.038 1.00 11.74 317 GLY B N 1
ATOM 6640 C CA . GLY B 1 317 ? -27.114 -32.699 -26.806 1.00 11.78 317 GLY B CA 1
ATOM 6641 C C . GLY B 1 317 ? -28.395 -33.425 -27.179 1.00 12.87 317 GLY B C 1
ATOM 6642 O O . GLY B 1 317 ? -29.423 -33.206 -26.538 1.00 13.47 317 GLY B O 1
ATOM 6643 N N . ARG B 1 318 ? -28.367 -34.264 -28.210 1.00 12.42 318 ARG B N 1
ATOM 6644 C CA . ARG B 1 318 ? -29.577 -34.983 -28.620 1.00 12.78 318 ARG B CA 1
ATOM 6645 C C . ARG B 1 318 ? -29.442 -36.473 -28.341 1.00 13.67 318 ARG B C 1
ATOM 6646 O O . ARG B 1 318 ? -30.241 -37.276 -28.818 1.00 14.46 318 ARG B O 1
ATOM 6654 N N . SER B 1 319 ? -28.423 -36.837 -27.566 1.00 14.04 319 SER B N 1
ATOM 6655 C CA . SER B 1 319 ? -28.172 -38.236 -27.236 1.00 12.57 319 SER B CA 1
ATOM 6656 C C . SER B 1 319 ? -29.130 -38.705 -26.153 1.00 13.89 319 SER B C 1
ATOM 6657 O O . SER B 1 319 ? -29.659 -37.896 -25.381 1.00 14.62 319 SER B O 1
ATOM 6660 N N . LEU B 1 320 ? -29.346 -40.013 -26.089 1.00 14.15 320 LEU B N 1
ATOM 6661 C CA . LEU B 1 320 ? -30.241 -40.580 -25.089 1.00 14.74 320 LEU B CA 1
ATOM 6662 C C . LEU B 1 320 ? -29.640 -40.334 -23.710 1.00 15.07 320 LEU B C 1
ATOM 6663 O O . LEU B 1 320 ? -30.345 -39.964 -22.777 1.00 14.84 320 LEU B O 1
ATOM 6668 N N . GLY B 1 321 ? -28.328 -40.533 -23.598 1.00 16.61 321 GLY B N 1
ATOM 6669 C CA . GLY B 1 321 ? -27.653 -40.345 -22.325 1.00 16.11 321 GLY B CA 1
ATOM 6670 C C . GLY B 1 321 ? -27.839 -38.950 -21.769 1.00 16.03 321 GLY B C 1
ATOM 6671 O O . GLY B 1 321 ? -28.117 -38.765 -20.579 1.00 13.89 321 GLY B O 1
ATOM 6672 N N . PHE B 1 322 ? -27.687 -37.960 -22.641 1.00 15.03 322 PHE B N 1
ATOM 6673 C CA . PHE B 1 322 ? -27.838 -36.572 -22.237 1.00 13.61 322 PHE B CA 1
ATOM 6674 C C . PHE B 1 322 ? -29.212 -36.341 -21.625 1.00 14.22 322 PHE B C 1
ATOM 6675 O O . PHE B 1 322 ? -29.333 -35.714 -20.563 1.00 14.80 322 PHE B O 1
ATOM 6683 N N . TRP B 1 323 ? -30.254 -36.849 -22.279 1.00 12.08 323 TRP B N 1
ATOM 6684 C CA . TRP B 1 323 ? -31.594 -36.635 -21.759 1.00 13.46 323 TRP B CA 1
ATOM 6685 C C . TRP B 1 323 ? -31.995 -37.502 -20.566 1.00 15.36 323 TRP B C 1
ATOM 6686 O O . TRP B 1 323 ? -32.907 -37.139 -19.822 1.00 15.81 323 TRP B O 1
ATOM 6697 N N . GLU B 1 324 ? -31.327 -38.634 -20.368 1.00 15.56 324 GLU B N 1
ATOM 6698 C CA . GLU B 1 324 ? -31.640 -39.454 -19.203 1.00 17.93 324 GLU B CA 1
ATOM 6699 C C . GLU B 1 324 ? -31.253 -38.559 -18.024 1.00 17.04 324 GLU B C 1
ATOM 6700 O O . GLU B 1 324 ? -31.913 -38.546 -16.984 1.00 18.35 324 GLU B O 1
ATOM 6706 N N . ARG B 1 325 ? -30.198 -37.772 -18.219 1.00 17.35 325 ARG B N 1
ATOM 6707 C CA . ARG B 1 325 ? -29.711 -36.854 -17.191 1.00 16.20 325 ARG B CA 1
ATOM 6708 C C . ARG B 1 325 ? -30.577 -35.614 -16.991 1.00 16.52 325 ARG B C 1
ATOM 6709 O O . ARG B 1 325 ? -30.913 -35.259 -15.856 1.00 14.52 325 ARG B O 1
ATOM 6717 N N . PHE B 1 326 ? -30.938 -34.955 -18.089 1.00 13.24 326 PHE B N 1
ATOM 6718 C CA . PHE B 1 326 ? -31.711 -33.725 -17.992 1.00 14.55 326 PHE B CA 1
ATOM 6719 C C . PHE B 1 326 ? -33.200 -33.749 -18.253 1.00 14.78 326 PHE B C 1
ATOM 6720 O O . PHE B 1 326 ? -33.872 -32.763 -17.971 1.00 16.74 326 PHE B O 1
ATOM 6728 N N . PHE B 1 327 ? -33.742 -34.848 -18.763 1.00 16.66 327 PHE B N 1
ATOM 6729 C CA . PHE B 1 327 ? -35.174 -34.848 -19.027 1.00 17.74 327 PHE B CA 1
ATOM 6730 C C . PHE B 1 327 ? -36.018 -34.679 -17.774 1.00 17.53 327 PHE B C 1
ATOM 6731 O O . PHE B 1 327 ? -37.010 -33.952 -17.790 1.00 19.19 327 PHE B O 1
ATOM 6739 N N . PRO B 1 328 ? -35.652 -35.356 -16.672 1.00 19.17 328 PRO B N 1
ATOM 6740 C CA . PRO B 1 328 ? -36.462 -35.194 -15.462 1.00 19.35 328 PRO B CA 1
ATOM 6741 C C . PRO B 1 328 ? -36.447 -33.753 -14.965 1.00 18.17 328 PRO B C 1
ATOM 6742 O O . PRO B 1 328 ? -37.455 -33.252 -14.463 1.00 18.84 328 PRO B O 1
ATOM 6746 N N . ARG B 1 329 ? -35.303 -33.088 -15.117 1.00 16.95 329 ARG B N 1
ATOM 6747 C CA . ARG B 1 329 ? -35.166 -31.696 -14.698 1.00 14.72 329 ARG B CA 1
ATOM 6748 C C . ARG B 1 329 ? -36.086 -30.840 -15.559 1.00 16.26 329 ARG B C 1
ATOM 6749 O O . ARG B 1 329 ? -36.818 -29.989 -15.043 1.00 16.45 329 ARG B O 1
ATOM 6757 N N . ALA B 1 330 ? -36.063 -31.080 -16.872 1.00 14.86 330 ALA B N 1
ATOM 6758 C CA . ALA B 1 330 ? -36.903 -30.326 -17.804 1.00 14.85 330 ALA B CA 1
ATOM 6759 C C . ALA B 1 330 ? -38.375 -30.558 -17.475 1.00 15.45 330 ALA B C 1
ATOM 6760 O O . ALA B 1 330 ? -39.228 -29.704 -17.725 1.00 15.04 330 ALA B O 1
ATOM 6762 N N . ARG B 1 331 ? -38.664 -31.729 -16.919 1.00 15.82 331 ARG B N 1
ATOM 6763 C CA . ARG B 1 331 ? -40.028 -32.084 -16.537 1.00 17.37 331 ARG B CA 1
ATOM 6764 C C . ARG B 1 331 ? -40.441 -31.230 -15.339 1.00 16.79 331 ARG B C 1
ATOM 6765 O O . ARG B 1 331 ? -41.613 -30.890 -15.179 1.00 16.60 331 ARG B O 1
ATOM 6773 N N . GLU B 1 332 ? -39.470 -30.889 -14.499 1.00 16.78 332 GLU B N 1
ATOM 6774 C CA . GLU B 1 332 ? -39.742 -30.077 -13.317 1.00 18.98 332 GLU B CA 1
ATOM 6775 C C . GLU B 1 332 ? -39.864 -28.609 -13.713 1.00 18.92 332 GLU B C 1
ATOM 6776 O O . GLU B 1 332 ? -40.605 -27.849 -13.097 1.00 19.44 332 GLU B O 1
ATOM 6782 N N . VAL B 1 333 ? -39.127 -28.216 -14.747 1.00 18.98 333 VAL B N 1
ATOM 6783 C CA . VAL B 1 333 ? -39.145 -26.837 -15.212 1.00 19.38 333 VAL B CA 1
ATOM 6784 C C . VAL B 1 333 ? -40.302 -26.515 -16.157 1.00 19.68 333 VAL B C 1
ATOM 6785 O O . VAL B 1 333 ? -40.906 -25.450 -16.050 1.00 21.83 333 VAL B O 1
ATOM 6789 N N . PHE B 1 334 ? -40.621 -27.430 -17.071 1.00 18.43 334 PHE B N 1
ATOM 6790 C CA . PHE B 1 334 ? -41.685 -27.179 -18.034 1.00 18.51 334 PHE B CA 1
ATOM 6791 C C . PHE B 1 334 ? -42.963 -27.989 -17.865 1.00 18.72 334 PHE B C 1
ATOM 6792 O O . PHE B 1 334 ? -42.965 -29.212 -18.026 1.00 17.15 334 PHE B O 1
ATOM 6800 N N . ALA B 1 335 ? -44.056 -27.291 -17.568 1.00 18.80 335 ALA B N 1
ATOM 6801 C CA . ALA B 1 335 ? -45.354 -27.937 -17.392 1.00 19.01 335 ALA B CA 1
ATOM 6802 C C . ALA B 1 335 ? -45.807 -28.698 -18.640 1.00 18.01 335 ALA B C 1
ATOM 6803 O O . ALA B 1 335 ? -46.483 -29.716 -18.531 1.00 17.16 335 ALA B O 1
ATOM 6805 N N . SER B 1 336 ? -45.446 -28.212 -19.825 1.00 17.62 336 SER B N 1
ATOM 6806 C CA . SER B 1 336 ? -45.861 -28.887 -21.058 1.00 17.87 336 SER B CA 1
ATOM 6807 C C . SER B 1 336 ? -45.302 -30.301 -21.210 1.00 18.68 336 SER B C 1
ATOM 6808 O O . SER B 1 336 ? -45.740 -31.057 -22.076 1.00 17.85 336 SER B O 1
ATOM 6811 N N . LEU B 1 337 ? -44.336 -30.653 -20.369 1.00 18.47 337 LEU B N 1
ATOM 6812 C CA . LEU B 1 337 ? -43.734 -31.977 -20.414 1.00 20.60 337 LEU B CA 1
ATOM 6813 C C . LEU B 1 337 ? -44.326 -32.902 -19.348 1.00 22.52 337 LEU B C 1
ATOM 6814 O O . LEU B 1 337 ? -43.795 -33.981 -19.082 1.00 23.30 337 LEU B O 1
ATOM 6819 N N . GLY B 1 338 ? -45.439 -32.477 -18.758 1.00 24.84 338 GLY B N 1
ATOM 6820 C CA . GLY B 1 338 ? -46.092 -33.265 -17.723 1.00 26.40 338 GLY B CA 1
ATOM 6821 C C . GLY B 1 338 ? -46.442 -34.688 -18.122 1.00 27.09 338 GLY B C 1
ATOM 6822 O O . GLY B 1 338 ? -46.103 -35.633 -17.410 1.00 27.63 338 GLY B O 1
ATOM 6823 N N . ASP B 1 339 ? -47.119 -34.853 -19.255 1.00 27.18 339 ASP B N 1
ATOM 6824 C CA . ASP B 1 339 ? -47.502 -36.184 -19.713 1.00 27.87 339 ASP B CA 1
ATOM 6825 C C . ASP B 1 339 ? -46.591 -36.678 -20.840 1.00 26.60 339 ASP B C 1
ATOM 6826 O O . ASP B 1 339 ? -47.048 -37.305 -21.800 1.00 25.43 339 ASP B O 1
ATOM 6831 N N . VAL B 1 340 ? -45.297 -36.399 -20.719 1.00 24.81 340 VAL B N 1
ATOM 6832 C CA . VAL B 1 340 ? -44.338 -36.815 -21.736 1.00 21.78 340 VAL B CA 1
ATOM 6833 C C . VAL B 1 340 ? -43.268 -37.714 -21.138 1.00 20.63 340 VAL B C 1
ATOM 6834 O O . VAL B 1 340 ? -42.707 -37.415 -20.085 1.00 22.72 340 VAL B O 1
ATOM 6838 N N . SER B 1 341 ? -42.990 -38.821 -21.815 1.00 19.58 341 SER B N 1
ATOM 6839 C CA . SER B 1 341 ? -41.990 -39.779 -21.348 1.00 18.95 341 SER B CA 1
ATOM 6840 C C . SER B 1 341 ? -40.625 -39.442 -21.938 1.00 18.59 341 SER B C 1
ATOM 6841 O O . SER B 1 341 ? -40.535 -38.711 -22.922 1.00 17.71 341 SER B O 1
ATOM 6844 N N . LEU B 1 342 ? -39.563 -39.972 -21.340 1.00 18.34 342 LEU B N 1
ATOM 6845 C CA . LEU B 1 342 ? -38.232 -39.706 -21.854 1.00 19.59 342 LEU B CA 1
ATOM 6846 C C . LEU B 1 342 ? -38.125 -40.193 -23.293 1.00 21.61 342 LEU B C 1
ATOM 6847 O O . LEU B 1 342 ? -37.572 -39.502 -24.145 1.00 21.95 342 LEU B O 1
ATOM 6852 N N . GLU B 1 343 ? -38.665 -41.380 -23.563 1.00 21.90 343 GLU B N 1
ATOM 6853 C CA . GLU B 1 343 ? -38.607 -41.953 -24.903 1.00 23.84 343 GLU B CA 1
ATOM 6854 C C . GLU B 1 343 ? -39.254 -41.053 -25.945 1.00 21.40 343 GLU B C 1
ATOM 6855 O O . GLU B 1 343 ? -38.687 -40.821 -27.004 1.00 20.90 343 GLU B O 1
ATOM 6861 N N . ASP B 1 344 ? -40.443 -40.548 -25.647 1.00 20.24 344 ASP B N 1
ATOM 6862 C CA . ASP B 1 344 ? -41.129 -39.689 -26.599 1.00 21.35 344 ASP B CA 1
ATOM 6863 C C . ASP B 1 344 ? -40.361 -38.401 -26.844 1.00 19.03 344 ASP B C 1
ATOM 6864 O O . ASP B 1 344 ? -40.198 -37.969 -27.989 1.00 17.15 344 ASP B O 1
ATOM 6869 N N . PHE B 1 345 ? -39.877 -37.795 -25.769 1.00 18.01 345 PHE B N 1
ATOM 6870 C CA . PHE B 1 345 ? -39.137 -36.557 -25.902 1.00 17.32 345 PHE B CA 1
ATOM 6871 C C . PHE B 1 345 ? -37.859 -36.734 -26.719 1.00 17.12 345 PHE B C 1
ATOM 6872 O O . PHE B 1 345 ? -37.590 -35.958 -27.633 1.00 16.30 345 PHE B O 1
ATOM 6880 N N . HIS B 1 346 ? -37.073 -37.752 -26.388 1.00 17.68 346 HIS B N 1
ATOM 6881 C CA . HIS B 1 346 ? -35.824 -38.005 -27.099 1.00 17.74 346 HIS B CA 1
ATOM 6882 C C . HIS B 1 346 ? -36.054 -38.284 -28.583 1.00 16.51 346 HIS B C 1
ATOM 6883 O O . HIS B 1 346 ? -35.212 -37.958 -29.421 1.00 14.78 346 HIS B O 1
ATOM 6890 N N . PHE B 1 347 ? -37.199 -38.882 -28.899 1.00 15.75 347 PHE B N 1
ATOM 6891 C CA . PHE B 1 347 ? -37.549 -39.221 -30.278 1.00 15.59 347 PHE B CA 1
ATOM 6892 C C . PHE B 1 347 ? -37.955 -37.945 -31.008 1.00 15.73 347 PHE B C 1
ATOM 6893 O O . PHE B 1 347 ? -37.551 -37.707 -32.145 1.00 15.99 347 PHE B O 1
ATOM 6901 N N . ALA B 1 348 ? -38.756 -37.124 -30.339 1.00 15.41 348 ALA B N 1
ATOM 6902 C CA . ALA B 1 348 ? -39.225 -35.871 -30.912 1.00 15.03 348 ALA B CA 1
ATOM 6903 C C . ALA B 1 348 ? -38.087 -34.908 -31.250 1.00 15.70 348 ALA B C 1
ATOM 6904 O O . ALA B 1 348 ? -38.072 -34.333 -32.340 1.00 14.97 348 ALA B O 1
ATOM 6906 N N . VAL B 1 349 ? -37.134 -34.725 -30.334 1.00 15.26 349 VAL B N 1
ATOM 6907 C CA . VAL B 1 349 ? -36.031 -33.802 -30.614 1.00 15.02 349 VAL B CA 1
ATOM 6908 C C . VAL B 1 349 ? -35.083 -34.328 -31.690 1.00 15.26 349 VAL B C 1
ATOM 6909 O O . VAL B 1 349 ? -34.138 -33.642 -32.090 1.00 14.83 349 VAL B O 1
ATOM 6913 N N . ASN B 1 350 ? -35.331 -35.546 -32.159 1.00 15.42 350 ASN B N 1
ATOM 6914 C CA . ASN B 1 350 ? -34.496 -36.139 -33.200 1.00 14.58 350 ASN B CA 1
ATOM 6915 C C . ASN B 1 350 ? -35.306 -36.467 -34.456 1.00 13.97 350 ASN B C 1
ATOM 6916 O O . ASN B 1 350 ? -34.886 -37.284 -35.277 1.00 14.38 350 ASN B O 1
ATOM 6921 N N . ALA B 1 351 ? -36.466 -35.834 -34.595 1.00 13.46 351 ALA B N 1
ATOM 6922 C CA . ALA B 1 351 ? -37.341 -36.070 -35.730 1.00 13.90 351 ALA B CA 1
ATOM 6923 C C . ALA B 1 351 ? -36.663 -35.715 -37.048 1.00 15.10 351 ALA B C 1
ATOM 6924 O O . ALA B 1 351 ? -35.988 -34.692 -37.154 1.00 13.24 351 ALA B O 1
ATOM 6926 N N . VAL B 1 352 ? -36.850 -36.573 -38.046 1.00 14.71 352 VAL B N 1
ATOM 6927 C CA . VAL B 1 352 ? -36.263 -36.367 -39.367 1.00 16.44 352 VAL B CA 1
ATOM 6928 C C . VAL B 1 352 ? -37.343 -36.107 -40.407 1.00 18.06 352 VAL B C 1
ATOM 6929 O O . VAL B 1 352 ? -38.399 -36.740 -40.397 1.00 16.66 352 VAL B O 1
ATOM 6933 N N . GLU B 1 353 ? -37.072 -35.173 -41.309 1.00 19.95 353 GLU B N 1
ATOM 6934 C CA . GLU B 1 353 ? -38.031 -34.835 -42.346 1.00 20.44 353 GLU B CA 1
ATOM 6935 C C . GLU B 1 353 ? -37.420 -33.949 -43.424 1.00 19.40 353 GLU B C 1
ATOM 6936 O O . GLU B 1 353 ? -36.797 -32.930 -43.127 1.00 17.07 353 GLU B O 1
ATOM 6942 N N . PRO B 1 354 ? -37.565 -34.343 -44.696 1.00 18.98 354 PRO B N 1
ATOM 6943 C CA . PRO B 1 354 ? -36.993 -33.485 -45.737 1.00 19.37 354 PRO B CA 1
ATOM 6944 C C . PRO B 1 354 ? -37.767 -32.171 -45.713 1.00 16.93 354 PRO B C 1
ATOM 6945 O O . PRO B 1 354 ? -38.994 -32.172 -45.723 1.00 15.48 354 PRO B O 1
ATOM 6949 N N . SER B 1 355 ? -37.054 -31.055 -45.648 1.00 15.00 355 SER B N 1
ATOM 6950 C CA . SER B 1 355 ? -37.701 -29.748 -45.607 1.00 17.02 355 SER B CA 1
ATOM 6951 C C . SER B 1 355 ? -36.928 -28.777 -46.484 1.00 15.50 355 SER B C 1
ATOM 6952 O O . SER B 1 355 ? -35.897 -29.136 -47.038 1.00 13.92 355 SER B O 1
ATOM 6955 N N . LEU B 1 356 ? -37.412 -27.544 -46.591 1.00 16.72 356 LEU B N 1
ATOM 6956 C CA . LEU B 1 356 ? -36.775 -26.554 -47.460 1.00 16.84 356 LEU B CA 1
ATOM 6957 C C . LEU B 1 356 ? -35.678 -25.673 -46.872 1.00 15.37 356 LEU B C 1
ATOM 6958 O O . LEU B 1 356 ? -34.749 -25.280 -47.581 1.00 13.92 356 LEU B O 1
ATOM 6963 N N . ILE B 1 357 ? -35.780 -25.367 -45.584 1.00 14.90 357 ILE B N 1
ATOM 6964 C CA . ILE B 1 357 ? -34.823 -24.483 -44.926 1.00 13.31 357 ILE B CA 1
ATOM 6965 C C . ILE B 1 357 ? -33.648 -25.177 -44.247 1.00 14.11 357 ILE B C 1
ATOM 6966 O O . ILE B 1 357 ? -33.819 -25.913 -43.264 1.00 14.87 357 ILE B O 1
ATOM 6971 N N . ARG B 1 358 ? -32.448 -24.905 -44.750 1.00 12.47 358 ARG B N 1
ATOM 6972 C CA . ARG B 1 358 ? -31.237 -25.501 -44.207 1.00 12.53 358 ARG B CA 1
ATOM 6973 C C . ARG B 1 358 ? -31.072 -25.317 -42.699 1.00 13.69 358 ARG B C 1
ATOM 6974 O O . ARG B 1 358 ? -30.912 -26.293 -41.972 1.00 11.74 358 ARG B O 1
ATOM 6982 N N . VAL B 1 359 ? -31.113 -24.071 -42.229 1.00 14.72 359 VAL B N 1
ATOM 6983 C CA . VAL B 1 359 ? -30.922 -23.799 -40.804 1.00 16.18 359 VAL B CA 1
ATOM 6984 C C . VAL B 1 359 ? -31.869 -24.533 -39.862 1.00 16.97 359 VAL B C 1
ATOM 6985 O O . VAL B 1 359 ? -31.550 -24.716 -38.692 1.00 20.66 359 VAL B O 1
ATOM 6989 N N . GLU B 1 360 ? -33.022 -24.956 -40.366 1.00 17.09 360 GLU B N 1
ATOM 6990 C CA . GLU B 1 360 ? -34.002 -25.676 -39.559 1.00 16.89 360 GLU B CA 1
ATOM 6991 C C . GLU B 1 360 ? -33.978 -27.187 -39.803 1.00 17.40 360 GLU B C 1
ATOM 6992 O O . GLU B 1 360 ? -34.668 -27.944 -39.113 1.00 17.34 360 GLU B O 1
ATOM 6998 N N . ALA B 1 361 ? -33.178 -27.624 -40.773 1.00 17.26 361 ALA B N 1
ATOM 6999 C CA . ALA B 1 361 ? -33.093 -29.041 -41.119 1.00 16.82 361 ALA B CA 1
ATOM 7000 C C . ALA B 1 361 ? -32.492 -29.925 -40.032 1.00 17.17 361 ALA B C 1
ATOM 7001 O O . ALA B 1 361 ? -31.587 -29.520 -39.300 1.00 15.28 361 ALA B O 1
ATOM 7003 N N . ASP B 1 362 ? -33.004 -31.148 -39.953 1.00 16.70 362 ASP B N 1
ATOM 7004 C CA . ASP B 1 362 ? -32.547 -32.131 -38.979 1.00 16.84 362 ASP B CA 1
ATOM 7005 C C . ASP B 1 362 ? -31.177 -32.688 -39.368 1.00 17.02 362 ASP B C 1
ATOM 7006 O O . ASP B 1 362 ? -30.711 -32.491 -40.491 1.00 17.16 362 ASP B O 1
ATOM 7011 N N . GLU B 1 363 ? -30.561 -33.400 -38.427 1.00 16.17 363 GLU B N 1
ATOM 7012 C CA . GLU B 1 363 ? -29.241 -34.018 -38.588 1.00 16.85 363 GLU B CA 1
ATOM 7013 C C . GLU B 1 363 ? -29.026 -34.804 -39.867 1.00 13.10 363 GLU B C 1
ATOM 7014 O O . GLU B 1 363 ? -27.970 -34.731 -40.477 1.00 13.84 363 GLU B O 1
ATOM 7020 N N . VAL B 1 364 ? -30.027 -35.599 -40.217 1.00 13.89 364 VAL B N 1
ATOM 7021 C CA . VAL B 1 364 ? -29.971 -36.479 -41.374 1.00 14.60 364 VAL B CA 1
ATOM 7022 C C . VAL B 1 364 ? -30.057 -35.799 -42.738 1.00 13.85 364 VAL B C 1
ATOM 7023 O O . VAL B 1 364 ? -29.255 -36.090 -43.625 1.00 14.42 364 VAL B O 1
ATOM 7027 N N . THR B 1 365 ? -31.019 -34.900 -42.913 1.00 12.44 365 THR B N 1
ATOM 7028 C CA . THR B 1 365 ? -31.170 -34.205 -44.194 1.00 12.11 365 THR B CA 1
ATOM 7029 C C . THR B 1 365 ? -30.287 -32.962 -44.311 1.00 12.16 365 THR B C 1
ATOM 7030 O O . THR B 1 365 ? -30.021 -32.484 -45.418 1.00 10.76 365 THR B O 1
ATOM 7034 N N . TYR B 1 366 ? -29.829 -32.442 -43.174 1.00 11.45 366 TYR B N 1
ATOM 7035 C CA . TYR B 1 366 ? -29.030 -31.220 -43.175 1.00 10.09 366 TYR B CA 1
ATOM 7036 C C . TYR B 1 366 ? -27.952 -31.136 -44.243 1.00 9.97 366 TYR B C 1
ATOM 7037 O O . TYR B 1 366 ? -27.917 -30.182 -45.023 1.00 7.07 366 TYR B O 1
ATOM 7046 N N . ASN B 1 367 ? -27.070 -32.126 -44.288 1.00 10.22 367 ASN B N 1
ATOM 7047 C CA . ASN B 1 367 ? -25.981 -32.087 -45.250 1.00 12.28 367 ASN B CA 1
ATOM 7048 C C . ASN B 1 367 ? -26.372 -32.182 -46.722 1.00 12.95 367 ASN B C 1
ATOM 7049 O O . ASN B 1 367 ? -25.550 -31.913 -47.601 1.00 13.35 367 ASN B O 1
ATOM 7054 N N . LEU B 1 368 ? -27.619 -32.552 -46.995 1.00 12.38 368 LEU B N 1
ATOM 7055 C CA . LEU B 1 368 ? -28.086 -32.623 -48.378 1.00 12.69 368 LEU B CA 1
ATOM 7056 C C . LEU B 1 368 ? -28.236 -31.170 -48.829 1.00 11.14 368 LEU B C 1
ATOM 7057 O O . LEU B 1 368 ? -28.052 -30.846 -50.002 1.00 10.46 368 LEU B O 1
ATOM 7062 N N . HIS B 1 369 ? -28.563 -30.300 -47.874 1.00 8.92 369 HIS B N 1
ATOM 7063 C CA . HIS B 1 369 ? -28.715 -28.870 -48.129 1.00 8.65 369 HIS B CA 1
ATOM 7064 C C . HIS B 1 369 ? -27.371 -28.272 -48.547 1.00 10.77 369 HIS B C 1
ATOM 7065 O O . HIS B 1 369 ? -27.299 -27.429 -49.458 1.00 9.87 369 HIS B O 1
ATOM 7072 N N . ILE B 1 370 ? -26.315 -28.709 -47.865 1.00 8.72 370 ILE B N 1
ATOM 7073 C CA . ILE B 1 370 ? -24.964 -28.256 -48.153 1.00 10.37 370 ILE B CA 1
ATOM 7074 C C . ILE B 1 370 ? -24.506 -28.765 -49.527 1.00 12.93 370 ILE B C 1
ATOM 7075 O O . ILE B 1 370 ? -23.875 -28.032 -50.287 1.00 14.03 370 ILE B O 1
ATOM 7080 N N . LEU B 1 371 ? -24.826 -30.021 -49.837 1.00 13.98 371 LEU B N 1
ATOM 7081 C CA . LEU B 1 371 ? -24.454 -30.619 -51.119 1.00 15.13 371 LEU B CA 1
ATOM 7082 C C . LEU B 1 371 ? -25.057 -29.804 -52.266 1.00 15.67 371 LEU B C 1
ATOM 7083 O O . LEU B 1 371 ? -24.408 -29.579 -53.282 1.00 17.30 371 LEU B O 1
ATOM 7088 N N . VAL B 1 372 ? -26.303 -29.369 -52.101 1.00 14.42 372 VAL B N 1
ATOM 7089 C CA . VAL B 1 372 ? -26.968 -28.572 -53.124 1.00 13.39 372 VAL B CA 1
ATOM 7090 C C . VAL B 1 372 ? -26.143 -27.325 -53.385 1.00 12.86 372 VAL B C 1
ATOM 7091 O O . VAL B 1 372 ? -25.771 -27.036 -54.527 1.00 12.69 372 VAL B O 1
ATOM 7095 N N . ARG B 1 373 ? -25.868 -26.587 -52.313 1.00 12.75 373 ARG B N 1
ATOM 7096 C CA . ARG B 1 373 ? -25.091 -25.357 -52.396 1.00 13.57 373 ARG B CA 1
ATOM 7097 C C . ARG B 1 373 ? -23.715 -25.599 -52.996 1.00 12.51 373 ARG B C 1
ATOM 7098 O O . ARG B 1 373 ? -23.249 -24.808 -53.825 1.00 13.97 373 ARG B O 1
ATOM 7106 N N . LEU B 1 374 ? -23.070 -26.690 -52.592 1.00 11.46 374 LEU B N 1
ATOM 7107 C CA . LEU B 1 374 ? -21.742 -27.010 -53.117 1.00 13.21 374 LEU B CA 1
ATOM 7108 C C . LEU B 1 374 ? -21.765 -27.259 -54.625 1.00 12.96 374 LEU B C 1
ATOM 7109 O O . LEU B 1 374 ? -20.928 -26.729 -55.355 1.00 12.91 374 LEU B O 1
ATOM 7114 N N . GLU B 1 375 ? -22.716 -28.065 -55.088 1.00 12.17 375 GLU B N 1
ATOM 7115 C CA . GLU B 1 375 ? -22.817 -28.364 -56.517 1.00 14.78 375 GLU B CA 1
ATOM 7116 C C . GLU B 1 375 ? -23.102 -27.107 -57.325 1.00 13.16 375 GLU B C 1
ATOM 7117 O O . GLU B 1 375 ? -22.570 -26.933 -58.420 1.00 12.66 375 GLU B O 1
ATOM 7123 N N . LEU B 1 376 ? -23.952 -26.237 -56.787 1.00 14.08 376 LEU B N 1
ATOM 7124 C CA . LEU B 1 376 ? -24.295 -24.996 -57.475 1.00 13.12 376 LEU B CA 1
ATOM 7125 C C . LEU B 1 376 ? -23.074 -24.089 -57.559 1.00 13.53 376 LEU B C 1
ATOM 7126 O O . LEU B 1 376 ? -22.829 -23.456 -58.592 1.00 12.32 376 LEU B O 1
ATOM 7131 N N . GLU B 1 377 ? -22.310 -24.031 -56.471 1.00 12.36 377 GLU B N 1
ATOM 7132 C CA . GLU B 1 377 ? -21.114 -23.200 -56.434 1.00 14.27 377 GLU B CA 1
ATOM 7133 C C . GLU B 1 377 ? -20.069 -23.712 -57.423 1.00 14.93 377 GLU B C 1
ATOM 7134 O O . GLU B 1 377 ? -19.487 -22.932 -58.176 1.00 13.70 377 GLU B O 1
ATOM 7140 N N . LEU B 1 378 ? -19.838 -25.020 -57.435 1.00 14.22 378 LEU B N 1
ATOM 7141 C CA . LEU B 1 378 ? -18.874 -25.579 -58.373 1.00 14.79 378 LEU B CA 1
ATOM 7142 C C . LEU B 1 378 ? -19.265 -25.234 -59.808 1.00 15.08 378 LEU B C 1
ATOM 7143 O O . LEU B 1 378 ? -18.428 -24.786 -60.593 1.00 14.45 378 LEU B O 1
ATOM 7148 N N . ALA B 1 379 ? -20.537 -25.438 -60.144 1.00 14.07 379 ALA B N 1
ATOM 7149 C CA . ALA B 1 379 ? -21.015 -25.153 -61.489 1.00 13.44 379 ALA B CA 1
ATOM 7150 C C . ALA B 1 379 ? -20.805 -23.683 -61.827 1.00 14.73 379 ALA B C 1
ATOM 7151 O O . ALA B 1 379 ? -20.484 -23.338 -62.968 1.00 15.56 379 ALA B O 1
ATOM 7153 N N . LEU B 1 380 ? -20.997 -22.809 -60.843 1.00 14.80 380 LEU B N 1
ATOM 7154 C CA . LEU B 1 380 ? -20.811 -21.382 -61.081 1.00 15.87 380 LEU B CA 1
ATOM 7155 C C . LEU B 1 380 ? -19.359 -21.060 -61.417 1.00 16.98 380 LEU B C 1
ATOM 7156 O O . LEU B 1 380 ? -19.066 -20.492 -62.470 1.00 19.04 380 LEU B O 1
ATOM 7161 N N . PHE B 1 381 ? -18.446 -21.420 -60.524 1.00 17.41 381 PHE B N 1
ATOM 7162 C CA . PHE B 1 381 ? -17.040 -21.124 -60.742 1.00 17.99 381 PHE B CA 1
ATOM 7163 C C . PHE B 1 381 ? -16.372 -21.929 -61.854 1.00 19.14 381 PHE B C 1
ATOM 7164 O O . PHE B 1 381 ? -15.252 -21.616 -62.258 1.00 19.59 381 PHE B O 1
ATOM 7172 N N . ARG B 1 382 ? -17.053 -22.957 -62.352 1.00 19.22 382 ARG B N 1
ATOM 7173 C CA . ARG B 1 382 ? -16.516 -23.765 -63.446 1.00 20.00 382 ARG B CA 1
ATOM 7174 C C . ARG B 1 382 ? -17.102 -23.251 -64.763 1.00 20.32 382 ARG B C 1
ATOM 7175 O O . ARG B 1 382 ? -16.836 -23.799 -65.833 1.00 18.84 382 ARG B O 1
ATOM 7183 N N . GLY B 1 383 ? -17.911 -22.196 -64.669 1.00 21.17 383 GLY B N 1
ATOM 7184 C CA . GLY B 1 383 ? -18.522 -21.610 -65.851 1.00 21.29 383 GLY B CA 1
ATOM 7185 C C . GLY B 1 383 ? -19.625 -22.449 -66.472 1.00 21.99 383 GLY B C 1
ATOM 7186 O O . GLY B 1 383 ? -19.945 -22.296 -67.651 1.00 22.29 383 GLY B O 1
ATOM 7187 N N . GLU B 1 384 ? -20.217 -23.333 -65.679 1.00 20.45 384 GLU B N 1
ATOM 7188 C CA . GLU B 1 384 ? -21.282 -24.200 -66.165 1.00 21.70 384 GLU B CA 1
ATOM 7189 C C . GLU B 1 384 ? -22.673 -23.647 -65.878 1.00 20.91 384 GLU B C 1
ATOM 7190 O O . GLU B 1 384 ? -23.638 -24.003 -66.545 1.00 20.62 384 GLU B O 1
ATOM 7196 N N . LEU B 1 385 ? -22.765 -22.773 -64.882 1.00 20.42 385 LEU B N 1
ATOM 7197 C CA . LEU B 1 385 ? -24.041 -22.193 -64.489 1.00 20.12 385 LEU B CA 1
ATOM 7198 C C . LEU B 1 385 ? -23.964 -20.674 -64.386 1.00 19.43 385 LEU B C 1
ATOM 7199 O O . LEU B 1 385 ? -22.947 -20.125 -63.974 1.00 19.37 385 LEU B O 1
ATOM 7204 N N . SER B 1 386 ? -25.048 -19.998 -64.752 1.00 18.63 386 SER B N 1
ATOM 7205 C CA . SER B 1 386 ? -25.082 -18.540 -64.688 1.00 19.38 386 SER B CA 1
ATOM 7206 C C . SER B 1 386 ? -25.848 -18.100 -63.445 1.00 18.11 386 SER B C 1
ATOM 7207 O O . SER B 1 386 ? -26.722 -18.813 -62.962 1.00 16.04 386 SER B O 1
ATOM 7210 N N . PRO B 1 387 ? -25.515 -16.921 -62.903 1.00 18.88 387 PRO B N 1
ATOM 7211 C CA . PRO B 1 387 ? -26.236 -16.464 -61.714 1.00 18.70 387 PRO B CA 1
ATOM 7212 C C . PRO B 1 387 ? -27.725 -16.348 -62.041 1.00 17.62 387 PRO B C 1
ATOM 7213 O O . PRO B 1 387 ? -28.585 -16.612 -61.205 1.00 15.63 387 PRO B O 1
ATOM 7217 N N . GLU B 1 388 ? -28.016 -15.965 -63.280 1.00 18.30 388 GLU B N 1
ATOM 7218 C CA . GLU B 1 388 ? -29.392 -15.804 -63.728 1.00 18.87 388 GLU B CA 1
ATOM 7219 C C . GLU B 1 388 ? -30.182 -17.111 -63.652 1.00 17.94 388 GLU B C 1
ATOM 7220 O O . GLU B 1 388 ? -31.399 -17.100 -63.476 1.00 17.51 388 GLU B O 1
ATOM 7226 N N . ASP B 1 389 ? -29.492 -18.242 -63.768 1.00 17.03 389 ASP B N 1
ATOM 7227 C CA . ASP B 1 389 ? -30.173 -19.530 -63.720 1.00 15.26 389 ASP B CA 1
ATOM 7228 C C . ASP B 1 389 ? -30.116 -20.215 -62.355 1.00 14.85 389 ASP B C 1
ATOM 7229 O O . ASP B 1 389 ? -30.491 -21.380 -62.234 1.00 12.25 389 ASP B O 1
ATOM 7234 N N . LEU B 1 390 ? -29.658 -19.507 -61.326 1.00 14.08 390 LEU B N 1
ATOM 7235 C CA . LEU B 1 390 ? -29.582 -20.114 -59.998 1.00 14.47 390 LEU B CA 1
ATOM 7236 C C . LEU B 1 390 ? -30.915 -20.667 -59.488 1.00 14.37 390 LEU B C 1
ATOM 7237 O O . LEU B 1 390 ? -30.986 -21.814 -59.049 1.00 18.02 390 LEU B O 1
ATOM 7242 N N . PRO B 1 391 ? -31.989 -19.860 -59.539 1.00 14.12 391 PRO B N 1
ATOM 7243 C CA . PRO B 1 391 ? -33.304 -20.311 -59.066 1.00 15.02 391 PRO B CA 1
ATOM 7244 C C . PRO B 1 391 ? -33.734 -21.666 -59.632 1.00 15.08 391 PRO B C 1
ATOM 7245 O O . PRO B 1 391 ? -34.156 -22.557 -58.886 1.00 16.06 391 PRO B O 1
ATOM 7249 N N . GLU B 1 392 ? -33.623 -21.824 -60.946 1.00 16.64 392 GLU B N 1
ATOM 7250 C CA . GLU B 1 392 ? -34.017 -23.073 -61.596 1.00 18.49 392 GLU B CA 1
ATOM 7251 C C . GLU B 1 392 ? -33.146 -24.233 -61.140 1.00 17.21 392 GLU B C 1
ATOM 7252 O O . GLU B 1 392 ? -33.653 -25.301 -60.803 1.00 16.54 392 GLU B O 1
ATOM 7258 N N . ALA B 1 393 ? -31.834 -24.016 -61.133 1.00 14.45 393 ALA B N 1
ATOM 7259 C CA . ALA B 1 393 ? -30.896 -25.052 -60.721 1.00 14.37 393 ALA B CA 1
ATOM 7260 C C . ALA B 1 393 ? -31.164 -25.421 -59.269 1.00 13.03 393 ALA B C 1
ATOM 7261 O O . ALA B 1 393 ? -31.177 -26.597 -58.913 1.00 12.76 393 ALA B O 1
ATOM 7263 N N . TRP B 1 394 ? -31.380 -24.404 -58.437 1.00 13.24 394 TRP B N 1
ATOM 7264 C CA . TRP B 1 394 ? -31.658 -24.602 -57.013 1.00 11.44 394 TRP B CA 1
ATOM 7265 C C . TRP B 1 394 ? -32.880 -25.477 -56.774 1.00 13.19 394 TRP B C 1
ATOM 7266 O O . TRP B 1 394 ? -32.830 -26.428 -55.992 1.00 15.06 394 TRP B O 1
ATOM 7277 N N . ALA B 1 395 ? -33.982 -25.157 -57.447 1.00 13.20 395 ALA B N 1
ATOM 7278 C CA . ALA B 1 395 ? -35.215 -25.925 -57.279 1.00 13.61 395 ALA B CA 1
ATOM 7279 C C . ALA B 1 395 ? -35.049 -27.371 -57.728 1.00 12.66 395 ALA B C 1
ATOM 7280 O O . ALA B 1 395 ? -35.512 -28.291 -57.063 1.00 12.01 395 ALA B O 1
ATOM 7282 N N . GLU B 1 396 ? -34.389 -27.567 -58.862 1.00 14.86 396 GLU B N 1
ATOM 7283 C CA . GLU B 1 396 ? -34.178 -28.911 -59.387 1.00 16.23 396 GLU B CA 1
ATOM 7284 C C . GLU B 1 396 ? -33.254 -29.724 -58.492 1.00 15.37 396 GLU B C 1
ATOM 7285 O O . GLU B 1 396 ? -33.441 -30.936 -58.332 1.00 14.51 396 GLU B O 1
ATOM 7291 N N . LYS B 1 397 ? -32.255 -29.057 -57.918 1.00 14.92 397 LYS B N 1
ATOM 7292 C CA . LYS B 1 397 ? -31.296 -29.717 -57.030 1.00 15.97 397 LYS B CA 1
ATOM 7293 C C . LYS B 1 397 ? -31.995 -30.162 -55.754 1.00 16.05 397 LYS B C 1
ATOM 7294 O O . LYS B 1 397 ? -31.760 -31.259 -55.251 1.00 16.00 397 LYS B O 1
ATOM 7300 N N . TYR B 1 398 ? -32.841 -29.292 -55.218 1.00 17.15 398 TYR B N 1
ATOM 7301 C CA . TYR B 1 398 ? -33.562 -29.618 -54.000 1.00 17.38 398 TYR B CA 1
ATOM 7302 C C . TYR B 1 398 ? -34.502 -30.791 -54.237 1.00 18.99 398 TYR B C 1
ATOM 7303 O O . TYR B 1 398 ? -34.558 -31.734 -53.439 1.00 18.25 398 TYR B O 1
ATOM 7312 N N . ARG B 1 399 ? -35.235 -30.737 -55.341 1.00 20.25 399 ARG B N 1
ATOM 7313 C CA . ARG B 1 399 ? -36.167 -31.804 -55.670 1.00 22.62 399 ARG B CA 1
ATOM 7314 C C . ARG B 1 399 ? -35.408 -33.118 -55.779 1.00 22.79 399 ARG B C 1
ATOM 7315 O O . ARG B 1 399 ? -35.842 -34.146 -55.256 1.00 21.75 399 ARG B O 1
ATOM 7323 N N . ASP B 1 400 ? -34.261 -33.068 -56.448 1.00 23.71 400 ASP B N 1
ATOM 7324 C CA . ASP B 1 400 ? -33.425 -34.245 -56.644 1.00 24.45 400 ASP B CA 1
ATOM 7325 C C . ASP B 1 400 ? -32.791 -34.789 -55.372 1.00 23.26 400 ASP B C 1
ATOM 7326 O O . ASP B 1 400 ? -32.788 -35.998 -55.143 1.00 21.55 400 ASP B O 1
ATOM 7331 N N . HIS B 1 401 ? -32.251 -33.901 -54.546 1.00 21.91 401 HIS B N 1
ATOM 7332 C CA . HIS B 1 401 ? -31.583 -34.333 -53.327 1.00 22.11 401 HIS B CA 1
ATOM 7333 C C . HIS B 1 401 ? -32.469 -34.511 -52.096 1.00 20.89 401 HIS B C 1
ATOM 7334 O O . HIS B 1 401 ? -32.293 -35.462 -51.342 1.00 21.41 401 HIS B O 1
ATOM 7341 N N . LEU B 1 402 ? -33.424 -33.613 -51.892 1.00 20.95 402 LEU B N 1
ATOM 7342 C CA . LEU B 1 402 ? -34.292 -33.699 -50.722 1.00 21.50 402 LEU B CA 1
ATOM 7343 C C . LEU B 1 402 ? -35.707 -34.213 -50.979 1.00 20.47 402 LEU B C 1
ATOM 7344 O O . LEU B 1 402 ? -36.409 -34.572 -50.039 1.00 19.66 402 LEU B O 1
ATOM 7349 N N . GLY B 1 403 ? -36.125 -34.252 -52.240 1.00 19.41 403 GLY B N 1
ATOM 7350 C CA . GLY B 1 403 ? -37.464 -34.725 -52.544 1.00 19.16 403 GLY B CA 1
ATOM 7351 C C . GLY B 1 403 ? -38.513 -33.640 -52.368 1.00 20.30 403 GLY B C 1
ATOM 7352 O O . GLY B 1 403 ? -39.714 -33.895 -52.464 1.00 21.38 403 GLY B O 1
ATOM 7353 N N . VAL B 1 404 ? -38.058 -32.423 -52.090 1.00 20.22 404 VAL B N 1
ATOM 7354 C CA . VAL B 1 404 ? -38.955 -31.286 -51.921 1.00 19.18 404 VAL B CA 1
ATOM 7355 C C . VAL B 1 404 ? -38.338 -30.091 -52.629 1.00 19.39 404 VAL B C 1
ATOM 7356 O O . VAL B 1 404 ? -37.122 -29.903 -52.601 1.00 22.02 404 VAL B O 1
ATOM 7360 N N . ALA B 1 405 ? -39.176 -29.292 -53.274 1.00 18.28 405 ALA B N 1
ATOM 7361 C CA . ALA B 1 405 ? -38.696 -28.131 -54.006 1.00 19.03 405 ALA B CA 1
ATOM 7362 C C . ALA B 1 405 ? -39.404 -26.863 -53.554 1.00 19.08 405 ALA B C 1
ATOM 7363 O O . ALA B 1 405 ? -40.578 -26.904 -53.182 1.00 17.19 405 ALA B O 1
ATOM 7365 N N . PRO B 1 406 ? -38.695 -25.718 -53.593 1.00 19.87 406 PRO B N 1
ATOM 7366 C CA . PRO B 1 406 ? -39.226 -24.411 -53.193 1.00 19.52 406 PRO B CA 1
ATOM 7367 C C . PRO B 1 406 ? -40.395 -24.023 -54.077 1.00 19.88 406 PRO B C 1
ATOM 7368 O O . PRO B 1 406 ? -40.514 -24.502 -55.204 1.00 21.80 406 PRO B O 1
ATOM 7372 N N . LYS B 1 407 ? -41.249 -23.150 -53.564 1.00 19.77 407 LYS B N 1
ATOM 7373 C CA . LYS B 1 407 ? -42.400 -22.677 -54.316 1.00 22.17 407 LYS B CA 1
ATOM 7374 C C . LYS B 1 407 ? -42.239 -21.173 -54.552 1.00 20.43 407 LYS B C 1
ATOM 7375 O O . LYS B 1 407 ? -43.113 -20.522 -55.120 1.00 20.17 407 LYS B O 1
ATOM 7381 N N . ASP B 1 408 ? -41.106 -20.638 -54.105 1.00 17.64 408 ASP B N 1
ATOM 7382 C CA . ASP B 1 408 ? -40.795 -19.221 -54.260 1.00 18.29 408 ASP B CA 1
ATOM 7383 C C . ASP B 1 408 ? -39.305 -19.003 -54.039 1.00 16.47 408 ASP B C 1
ATOM 7384 O O . ASP B 1 408 ? -38.573 -19.950 -53.754 1.00 17.43 408 ASP B O 1
ATOM 7389 N N . TYR B 1 409 ? -38.854 -17.765 -54.186 1.00 16.11 409 TYR B N 1
ATOM 7390 C CA . TYR B 1 409 ? -37.446 -17.451 -53.984 1.00 16.53 409 TYR B CA 1
ATOM 7391 C C . TYR B 1 409 ? -37.147 -17.392 -52.499 1.00 18.16 409 TYR B C 1
ATOM 7392 O O . TYR B 1 409 ? -36.121 -17.903 -52.040 1.00 16.52 409 TYR B O 1
ATOM 7401 N N . LYS B 1 410 ? -38.058 -16.755 -51.762 1.00 18.01 410 LYS B N 1
ATOM 7402 C CA . LYS B 1 410 ? -37.922 -16.567 -50.320 1.00 19.90 410 LYS B CA 1
ATOM 7403 C C . LYS B 1 410 ? -37.379 -17.783 -49.586 1.00 18.34 410 LYS B C 1
ATOM 7404 O O . LYS B 1 410 ? -36.373 -17.691 -48.885 1.00 20.42 410 LYS B O 1
ATOM 7410 N N . ASP B 1 411 ? -38.048 -18.918 -49.745 1.00 17.84 411 ASP B N 1
ATOM 7411 C CA . ASP B 1 411 ? -37.633 -20.146 -49.079 1.00 17.28 411 ASP B CA 1
ATOM 7412 C C . ASP B 1 411 ? -36.823 -21.064 -49.989 1.00 16.82 411 ASP B C 1
ATOM 7413 O O . ASP B 1 411 ? -36.639 -22.243 -49.696 1.00 16.70 411 ASP B O 1
ATOM 7418 N N . GLY B 1 412 ? -36.346 -20.505 -51.097 1.00 15.92 412 GLY B N 1
ATOM 7419 C CA . GLY B 1 412 ? -35.540 -21.262 -52.033 1.00 12.42 412 GLY B CA 1
ATOM 7420 C C . GLY B 1 412 ? -34.128 -20.693 -52.075 1.00 11.50 412 GLY B C 1
ATOM 7421 O O . GLY B 1 412 ? -33.453 -20.617 -51.052 1.00 9.80 412 GLY B O 1
ATOM 7422 N N . VAL B 1 413 ? -33.698 -20.260 -53.255 1.00 11.34 413 VAL B N 1
ATOM 7423 C CA . VAL B 1 413 ? -32.356 -19.706 -53.446 1.00 10.48 413 VAL B CA 1
ATOM 7424 C C . VAL B 1 413 ? -32.045 -18.468 -52.589 1.00 9.05 413 VAL B C 1
ATOM 7425 O O . VAL B 1 413 ? -30.884 -18.115 -52.394 1.00 7.78 413 VAL B O 1
ATOM 7429 N N . MET B 1 414 ? -33.068 -17.808 -52.064 1.00 8.79 414 MET B N 1
ATOM 7430 C CA . MET B 1 414 ? -32.825 -16.622 -51.242 1.00 11.67 414 MET B CA 1
ATOM 7431 C C . MET B 1 414 ? -32.871 -16.846 -49.732 1.00 10.97 414 MET B C 1
ATOM 7432 O O . MET B 1 414 ? -32.807 -15.882 -48.972 1.00 12.23 414 MET B O 1
ATOM 7437 N N . GLN B 1 415 ? -32.946 -18.095 -49.282 1.00 12.62 415 GLN B N 1
ATOM 7438 C CA . GLN B 1 415 ? -33.027 -18.341 -47.837 1.00 12.98 415 GLN B CA 1
ATOM 7439 C C . GLN B 1 415 ? -31.798 -17.947 -47.023 1.00 13.18 415 GLN B C 1
ATOM 7440 O O . GLN B 1 415 ? -31.944 -17.453 -45.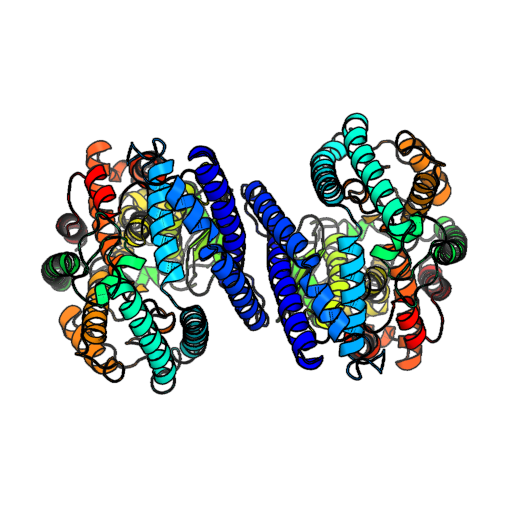915 1.00 15.36 415 GLN B O 1
ATOM 7446 N N . ASP B 1 416 ? -30.597 -18.158 -47.556 1.00 13.14 416 ASP B N 1
ATOM 7447 C CA . ASP B 1 416 ? -29.377 -17.809 -46.828 1.00 12.71 416 ASP B CA 1
ATOM 7448 C C . ASP B 1 416 ? -28.739 -16.517 -47.318 1.00 14.78 416 ASP B C 1
ATOM 7449 O O . ASP B 1 416 ? -28.832 -16.163 -48.504 1.00 13.54 416 ASP B O 1
ATOM 7454 N N . VAL B 1 417 ? -28.082 -15.827 -46.394 1.00 13.77 417 VAL B N 1
ATOM 7455 C CA . VAL B 1 417 ? -27.414 -14.562 -46.683 1.00 16.67 417 VAL B CA 1
ATOM 7456 C C . VAL B 1 417 ? -25.987 -14.770 -47.210 1.00 15.57 417 VAL B C 1
ATOM 7457 O O . VAL B 1 417 ? -25.409 -13.876 -47.830 1.00 14.57 417 VAL B O 1
ATOM 7461 N N . HIS B 1 418 ? -25.429 -15.951 -46.961 1.00 14.23 418 HIS B N 1
ATOM 7462 C CA . HIS B 1 418 ? -24.062 -16.268 -47.375 1.00 14.50 418 HIS B CA 1
ATOM 7463 C C . HIS B 1 418 ? -23.596 -15.685 -48.711 1.00 14.03 418 HIS B C 1
ATOM 7464 O O . HIS B 1 418 ? -22.676 -14.871 -48.754 1.00 13.69 418 HIS B O 1
ATOM 7471 N N . TRP B 1 419 ? -24.225 -16.093 -49.803 1.00 13.21 419 TRP B N 1
ATOM 7472 C CA . TRP B 1 419 ? -23.809 -15.597 -51.108 1.00 13.53 419 TRP B CA 1
ATOM 7473 C C . TRP B 1 419 ? -23.834 -14.071 -51.207 1.00 13.31 419 TRP B C 1
ATOM 7474 O O . TRP B 1 419 ? -22.969 -13.475 -51.852 1.00 12.94 419 TRP B O 1
ATOM 7485 N N . ALA B 1 420 ? -24.809 -13.438 -50.560 1.00 12.70 420 ALA B N 1
ATOM 7486 C CA . ALA B 1 420 ? -24.887 -11.981 -50.566 1.00 12.62 420 ALA B CA 1
ATOM 7487 C C . ALA B 1 420 ? -23.642 -11.432 -49.879 1.00 13.19 420 ALA B C 1
ATOM 7488 O O . ALA B 1 420 ? -23.130 -10.365 -50.240 1.00 13.55 420 ALA B O 1
ATOM 7490 N N . GLY B 1 421 ? -23.162 -12.170 -48.882 1.00 12.82 421 GLY B N 1
ATOM 7491 C CA . GLY B 1 421 ? -21.993 -11.749 -48.133 1.00 12.60 421 GLY B CA 1
ATOM 7492 C C . GLY B 1 421 ? -20.675 -12.129 -48.780 1.00 14.52 421 GLY B C 1
ATOM 7493 O O . GLY B 1 421 ? -19.611 -11.841 -48.239 1.00 15.26 421 GLY B O 1
ATOM 7494 N N . GLY B 1 422 ? -20.734 -12.782 -49.936 1.00 13.86 422 GLY B N 1
ATOM 7495 C CA . GLY B 1 422 ? -19.505 -13.172 -50.602 1.00 14.84 422 GLY B CA 1
ATOM 7496 C C . GLY B 1 422 ? -18.891 -14.432 -50.027 1.00 14.86 422 GLY B C 1
ATOM 7497 O O . GLY B 1 422 ? -17.726 -14.735 -50.291 1.00 17.46 422 GLY B O 1
ATOM 7498 N N . LEU B 1 423 ? -19.673 -15.174 -49.249 1.00 15.40 423 LEU B N 1
ATOM 7499 C CA . LEU B 1 423 ? -19.202 -16.414 -48.638 1.00 15.00 423 LEU B CA 1
ATOM 7500 C C . LEU B 1 423 ? -19.368 -17.599 -49.594 1.00 15.47 423 LEU B C 1
ATOM 7501 O O . LEU B 1 423 ? -20.342 -18.358 -49.504 1.00 14.80 423 LEU B O 1
ATOM 7506 N N . PHE B 1 424 ? -18.421 -17.735 -50.519 1.00 14.17 424 PHE B N 1
ATOM 7507 C CA . PHE B 1 424 ? -18.423 -18.825 -51.493 1.00 13.84 424 PHE B CA 1
ATOM 7508 C C . PHE B 1 424 ? -17.280 -19.739 -51.076 1.00 13.71 424 PHE B C 1
ATOM 7509 O O . PHE B 1 424 ? -16.209 -19.264 -50.696 1.00 15.09 424 PHE B O 1
ATOM 7517 N N . GLY B 1 425 ? -17.507 -21.047 -51.140 1.00 13.86 425 GLY B N 1
ATOM 7518 C CA . GLY B 1 425 ? -16.487 -21.988 -50.707 1.00 13.73 425 GLY B CA 1
ATOM 7519 C C . GLY B 1 425 ? -16.562 -22.076 -49.191 1.00 13.05 425 GLY B C 1
ATOM 7520 O O . GLY B 1 425 ? -15.655 -22.587 -48.526 1.00 14.26 425 GLY B O 1
ATOM 7521 N N . TYR B 1 426 ? -17.668 -21.586 -48.641 1.00 12.78 426 TYR B N 1
ATOM 7522 C CA . TYR B 1 426 ? -17.887 -21.575 -47.192 1.00 13.68 426 TYR B CA 1
ATOM 7523 C C . TYR B 1 426 ? -18.778 -22.737 -46.711 1.00 12.38 426 TYR B C 1
ATOM 7524 O O . TYR B 1 426 ? -18.422 -23.478 -45.778 1.00 10.11 426 TYR B O 1
ATOM 7533 N N . PHE B 1 427 ? -19.935 -22.885 -47.353 1.00 11.67 427 PHE B N 1
ATOM 7534 C CA . PHE B 1 427 ? -20.901 -23.929 -47.006 1.00 12.31 427 PHE B CA 1
ATOM 7535 C C . PHE B 1 427 ? -20.351 -25.319 -46.712 1.00 12.53 427 PHE B C 1
ATOM 7536 O O . PHE B 1 427 ? -20.794 -25.969 -45.778 1.00 10.92 427 PHE B O 1
ATOM 7544 N N . PRO B 1 428 ? -19.389 -25.799 -47.513 1.00 14.15 428 PRO B N 1
ATOM 7545 C CA . PRO B 1 428 ? -18.848 -27.137 -47.249 1.00 14.35 428 PRO B CA 1
ATOM 7546 C C . PRO B 1 428 ? -18.293 -27.341 -45.840 1.00 14.32 428 PRO B C 1
ATOM 7547 O O . PRO B 1 428 ? -18.300 -28.462 -45.334 1.00 15.25 428 PRO B O 1
ATOM 7551 N N . THR B 1 429 ? -17.824 -26.274 -45.198 1.00 13.72 429 THR B N 1
ATOM 7552 C CA . THR B 1 429 ? -17.276 -26.418 -43.851 1.00 14.09 429 THR B CA 1
ATOM 7553 C C . THR B 1 429 ? -18.305 -26.956 -42.878 1.00 13.74 429 THR B C 1
ATOM 7554 O O . THR B 1 429 ? -17.940 -27.652 -41.933 1.00 15.06 429 THR B O 1
ATOM 7558 N N . TYR B 1 430 ? -19.586 -26.652 -43.095 1.00 12.33 430 TYR B N 1
ATOM 7559 C CA . TYR B 1 430 ? -20.623 -27.164 -42.196 1.00 12.40 430 TYR B CA 1
ATOM 7560 C C . TYR B 1 430 ? -20.613 -28.693 -42.206 1.00 11.76 430 TYR B C 1
ATOM 7561 O O . TYR B 1 430 ? -20.700 -29.336 -41.157 1.00 12.26 430 TYR B O 1
ATOM 7570 N N . THR B 1 431 ? -20.514 -29.273 -43.395 1.00 10.93 431 THR B N 1
ATOM 7571 C CA . THR B 1 431 ? -20.497 -30.729 -43.528 1.00 9.92 431 THR B CA 1
ATOM 7572 C C . THR B 1 431 ? -19.219 -31.295 -42.930 1.00 9.08 431 THR B C 1
ATOM 7573 O O . THR B 1 431 ? -19.247 -32.314 -42.231 1.00 11.33 431 THR B O 1
ATOM 7577 N N . LEU B 1 432 ? -18.098 -30.638 -43.195 1.00 10.28 432 LEU B N 1
ATOM 7578 C CA . LEU B 1 432 ? -16.834 -31.101 -42.641 1.00 13.64 432 LEU B CA 1
ATOM 7579 C C . LEU B 1 432 ? -16.965 -31.145 -41.117 1.00 14.84 432 LEU B C 1
ATOM 7580 O O . LEU B 1 432 ? -16.447 -32.053 -40.459 1.00 16.54 432 LEU B O 1
ATOM 7585 N N . GLY B 1 433 ? -17.665 -30.161 -40.561 1.00 13.28 433 GLY B N 1
ATOM 7586 C CA . GLY B 1 433 ? -17.848 -30.118 -39.124 1.00 15.49 433 GLY B CA 1
ATOM 7587 C C . GLY B 1 433 ? -18.562 -31.355 -38.614 1.00 16.59 433 GLY B C 1
ATOM 7588 O O . GLY B 1 433 ? -18.181 -31.930 -37.589 1.00 15.93 433 GLY B O 1
ATOM 7589 N N . ASN B 1 434 ? -19.608 -31.771 -39.326 1.00 16.05 434 ASN B N 1
ATOM 7590 C CA . ASN B 1 434 ? -20.365 -32.942 -38.910 1.00 15.05 434 ASN B CA 1
ATOM 7591 C C . ASN B 1 434 ? -19.540 -34.216 -39.045 1.00 12.97 434 ASN B C 1
ATOM 7592 O O . ASN B 1 434 ? -19.597 -35.090 -38.183 1.00 11.31 434 ASN B O 1
ATOM 7597 N N . LEU B 1 435 ? -18.763 -34.315 -40.117 1.00 11.45 435 LEU B N 1
ATOM 7598 C CA . LEU B 1 435 ? -17.948 -35.502 -40.330 1.00 12.58 435 LEU B CA 1
ATOM 7599 C C . LEU B 1 435 ? -16.822 -35.585 -39.292 1.00 13.49 435 LEU B C 1
ATOM 7600 O O . LEU B 1 435 ? -16.581 -36.650 -38.724 1.00 12.33 435 LEU B O 1
ATOM 7605 N N . TYR B 1 436 ? -16.145 -34.465 -39.040 1.00 13.15 436 TYR B N 1
ATOM 7606 C CA . TYR B 1 436 ? -15.062 -34.450 -38.060 1.00 14.16 436 TYR B CA 1
ATOM 7607 C C . TYR B 1 436 ? -15.605 -34.696 -36.662 1.00 14.74 436 TYR B C 1
ATOM 7608 O O . TYR B 1 436 ? -14.974 -35.382 -35.864 1.00 14.49 436 TYR B O 1
ATOM 7617 N N . ALA B 1 437 ? -16.775 -34.131 -36.372 1.00 14.09 437 ALA B N 1
ATOM 7618 C CA . ALA B 1 437 ? -17.386 -34.297 -35.061 1.00 14.73 437 ALA B CA 1
ATOM 7619 C C . ALA B 1 437 ? -17.515 -35.774 -34.728 1.00 15.32 437 ALA B C 1
ATOM 7620 O O . ALA B 1 437 ? -17.178 -36.191 -33.625 1.00 15.10 437 ALA B O 1
ATOM 7622 N N . ALA B 1 438 ? -17.998 -36.558 -35.691 1.00 16.47 438 ALA B N 1
ATOM 7623 C CA . ALA B 1 438 ? -18.183 -37.995 -35.505 1.00 15.08 438 ALA B CA 1
ATOM 7624 C C . ALA B 1 438 ? -16.859 -38.748 -35.414 1.00 16.19 438 ALA B C 1
ATOM 7625 O O . ALA B 1 438 ? -16.731 -39.699 -34.645 1.00 16.76 438 ALA B O 1
ATOM 7627 N N . GLN B 1 439 ? -15.875 -38.331 -36.204 1.00 16.79 439 GLN B N 1
ATOM 7628 C CA . GLN B 1 439 ? -14.585 -39.004 -36.188 1.00 16.98 439 GLN B CA 1
ATOM 7629 C C . GLN B 1 439 ? -13.913 -38.814 -34.832 1.00 16.06 439 GLN B C 1
ATOM 7630 O O . GLN B 1 439 ? -13.435 -39.774 -34.224 1.00 16.22 439 GLN B O 1
ATOM 7636 N N . PHE B 1 440 ? -13.883 -37.571 -34.362 1.00 13.00 440 PHE B N 1
ATOM 7637 C CA . PHE B 1 440 ? -13.294 -37.251 -33.067 1.00 13.32 440 PHE B CA 1
ATOM 7638 C C . PHE B 1 440 ? -13.995 -38.044 -31.968 1.00 12.47 440 PHE B C 1
ATOM 7639 O O . PHE B 1 440 ? -13.346 -38.625 -31.108 1.00 14.81 440 PHE B O 1
ATOM 7647 N N . PHE B 1 441 ? -15.325 -38.071 -32.023 1.00 11.75 441 PHE B N 1
ATOM 7648 C CA . PHE B 1 441 ? -16.147 -38.770 -31.037 1.00 13.44 441 PHE B CA 1
ATOM 7649 C C . PHE B 1 441 ? -15.846 -40.267 -30.976 1.00 14.73 441 PHE B C 1
ATOM 7650 O O . PHE B 1 441 ? -15.762 -40.853 -29.886 1.00 13.48 441 PHE B O 1
ATOM 7658 N N . GLN B 1 442 ? -15.700 -40.881 -32.149 1.00 14.67 442 GLN B N 1
ATOM 7659 C CA . GLN B 1 442 ? -15.398 -42.307 -32.242 1.00 16.91 442 GLN B CA 1
ATOM 7660 C C . GLN B 1 442 ? -14.097 -42.575 -31.495 1.00 17.24 442 GLN B C 1
ATOM 7661 O O . GLN B 1 442 ? -14.014 -43.490 -30.675 1.00 17.46 442 GLN B O 1
ATOM 7667 N N . LYS B 1 443 ? -13.083 -41.765 -31.777 1.00 17.80 443 LYS B N 1
ATOM 7668 C CA . LYS B 1 443 ? -11.788 -41.904 -31.116 1.00 18.27 443 LYS B CA 1
ATOM 7669 C C . LYS B 1 443 ? -11.894 -41.650 -29.606 1.00 17.66 443 LYS B C 1
ATOM 7670 O O . LYS B 1 443 ? -11.257 -42.338 -28.813 1.00 18.50 443 LYS B O 1
ATOM 7676 N N . ALA B 1 444 ? -12.698 -40.665 -29.211 1.00 16.02 444 ALA B N 1
ATOM 7677 C CA . ALA B 1 444 ? -12.857 -40.343 -27.795 1.00 16.02 444 ALA B CA 1
ATOM 7678 C C . ALA B 1 444 ? -13.452 -41.523 -27.019 1.00 17.68 444 ALA B C 1
ATOM 7679 O O . ALA B 1 444 ? -13.010 -41.836 -25.915 1.00 17.04 444 ALA B O 1
ATOM 7681 N N . GLU B 1 445 ? -14.449 -42.180 -27.599 1.00 18.63 445 GLU B N 1
ATOM 7682 C CA . GLU B 1 445 ? -15.071 -43.319 -26.938 1.00 21.35 445 GLU B CA 1
ATOM 7683 C C . GLU B 1 445 ? -14.138 -44.523 -26.873 1.00 21.32 445 GLU B C 1
ATOM 7684 O O . GLU B 1 445 ? -14.224 -45.334 -25.952 1.00 20.73 445 GLU B O 1
ATOM 7690 N N . ALA B 1 446 ? -13.252 -44.640 -27.854 1.00 22.02 446 ALA B N 1
ATOM 7691 C CA . ALA B 1 446 ? -12.303 -45.745 -27.887 1.00 23.66 446 ALA B CA 1
ATOM 7692 C C . ALA B 1 446 ? -11.265 -45.595 -26.778 1.00 23.85 446 ALA B C 1
ATOM 7693 O O . ALA B 1 446 ? -10.770 -46.582 -26.250 1.00 24.55 446 ALA B O 1
ATOM 7695 N N . GLU B 1 447 ? -10.941 -44.356 -26.418 1.00 25.89 447 GLU B N 1
ATOM 7696 C CA . GLU B 1 447 ? -9.953 -44.115 -25.373 1.00 26.11 447 GLU B CA 1
ATOM 7697 C C . GLU B 1 447 ? -10.590 -43.957 -23.999 1.00 25.51 447 GLU B C 1
ATOM 7698 O O . GLU B 1 447 ? -10.030 -44.399 -23.000 1.00 24.85 447 GLU B O 1
ATOM 7704 N N . LEU B 1 448 ? -11.763 -43.333 -23.949 1.00 23.35 448 LEU B N 1
ATOM 7705 C CA . LEU B 1 448 ? -12.448 -43.108 -22.678 1.00 21.86 448 LEU B CA 1
ATOM 7706 C C . LEU B 1 448 ? -13.554 -44.125 -22.385 1.00 20.82 448 LEU B C 1
ATOM 7707 O O . LEU B 1 448 ? -14.043 -44.202 -21.259 1.00 19.97 448 LEU B O 1
ATOM 7712 N N . GLY B 1 449 ? -13.941 -44.904 -23.391 1.00 19.09 449 GLY B N 1
ATOM 7713 C CA . GLY B 1 449 ? -15.010 -45.870 -23.200 1.00 19.31 449 GLY B CA 1
ATOM 7714 C C . GLY B 1 449 ? -16.324 -45.179 -23.531 1.00 19.19 449 GLY B C 1
ATOM 7715 O O . GLY B 1 449 ? -16.346 -43.951 -23.622 1.00 18.09 449 GLY B O 1
ATOM 7716 N N . PRO B 1 450 ? -17.433 -45.917 -23.709 1.00 19.44 450 PRO B N 1
ATOM 7717 C CA . PRO B 1 450 ? -18.720 -45.285 -24.031 1.00 19.74 450 PRO B CA 1
ATOM 7718 C C . PRO B 1 450 ? -19.018 -44.056 -23.185 1.00 19.93 450 PRO B C 1
ATOM 7719 O O . PRO B 1 450 ? -18.879 -44.074 -21.959 1.00 20.70 450 PRO B O 1
ATOM 7723 N N . LEU B 1 451 ? -19.429 -42.983 -23.846 1.00 19.46 451 LEU B N 1
ATOM 7724 C CA . LEU B 1 451 ? -19.712 -41.740 -23.146 1.00 19.78 451 LEU B CA 1
ATOM 7725 C C . LEU B 1 451 ? -21.146 -41.606 -22.646 1.00 18.48 451 LEU B C 1
ATOM 7726 O O . LEU B 1 451 ? -21.387 -40.937 -21.644 1.00 19.41 451 LEU B O 1
ATOM 7731 N N . GLU B 1 452 ? -22.086 -42.258 -23.326 1.00 19.19 452 GLU B N 1
ATOM 7732 C CA . GLU B 1 452 ? -23.500 -42.196 -22.945 1.00 21.86 452 GLU B CA 1
ATOM 7733 C C . GLU B 1 452 ? -23.727 -42.349 -21.439 1.00 21.68 452 GLU B C 1
ATOM 7734 O O . GLU B 1 452 ? -24.330 -41.484 -20.806 1.00 20.78 452 GLU B O 1
ATOM 7740 N N . PRO B 1 453 ? -23.250 -43.458 -20.847 1.00 21.16 453 PRO B N 1
ATOM 7741 C CA . PRO B 1 453 ? -23.434 -43.671 -19.409 1.00 22.07 453 PRO B CA 1
ATOM 7742 C C . PRO B 1 453 ? -22.875 -42.553 -18.533 1.00 22.26 453 PRO B C 1
ATOM 7743 O O . PRO B 1 453 ? -23.392 -42.288 -17.446 1.00 22.56 453 PRO B O 1
ATOM 7747 N N . ARG B 1 454 ? -21.819 -41.898 -19.000 1.00 21.88 454 ARG B N 1
ATOM 7748 C CA . ARG B 1 454 ? -21.236 -40.810 -18.232 1.00 22.00 454 ARG B CA 1
ATOM 7749 C C . ARG B 1 454 ? -22.127 -39.579 -18.361 1.00 19.68 454 ARG B C 1
ATOM 7750 O O . ARG B 1 454 ? -22.379 -38.888 -17.373 1.00 18.56 454 ARG B O 1
ATOM 7758 N N . PHE B 1 455 ? -22.611 -39.320 -19.576 1.00 18.89 455 PHE B N 1
ATOM 7759 C CA . PHE B 1 455 ? -23.497 -38.185 -19.816 1.00 17.69 455 PHE B CA 1
ATOM 7760 C C . PHE B 1 455 ? -24.743 -38.379 -18.964 1.00 16.51 455 PHE B C 1
ATOM 7761 O O . PHE B 1 455 ? -25.266 -37.427 -18.385 1.00 17.81 455 PHE B O 1
ATOM 7769 N N . ALA B 1 456 ? -25.212 -39.622 -18.885 1.00 16.13 456 ALA B N 1
ATOM 7770 C CA . ALA B 1 456 ? -26.405 -39.935 -18.108 1.00 16.83 456 ALA B CA 1
ATOM 7771 C C . ALA B 1 456 ? -26.208 -39.578 -16.641 1.00 18.59 456 ALA B C 1
ATOM 7772 O O . ALA B 1 456 ? -27.177 -39.371 -15.906 1.00 18.22 456 ALA B O 1
ATOM 7774 N N . ARG B 1 457 ? -24.950 -39.499 -16.218 1.00 18.06 457 ARG B N 1
ATOM 7775 C CA . ARG B 1 457 ? -24.640 -39.163 -14.838 1.00 20.45 457 ARG B CA 1
ATOM 7776 C C . ARG B 1 457 ? -24.181 -37.713 -14.719 1.00 20.49 457 ARG B C 1
ATOM 7777 O O . ARG B 1 457 ? -23.802 -37.260 -13.640 1.00 19.46 457 ARG B O 1
ATOM 7785 N N . GLY B 1 458 ? -24.219 -36.984 -15.832 1.00 19.58 458 GLY B N 1
ATOM 7786 C CA . GLY B 1 458 ? -23.792 -35.599 -15.811 1.00 17.29 458 GLY B CA 1
ATOM 7787 C C . GLY B 1 458 ? -22.279 -35.463 -15.765 1.00 16.17 458 GLY B C 1
ATOM 7788 O O . GLY B 1 458 ? -21.758 -34.456 -15.298 1.00 15.74 458 GLY B O 1
ATOM 7789 N N . GLU B 1 459 ? -21.573 -36.479 -16.252 1.00 15.17 459 GLU B N 1
ATOM 7790 C CA . GLU B 1 459 ? -20.111 -36.469 -16.268 1.00 15.68 459 GLU B CA 1
ATOM 7791 C C . GLU B 1 459 ? -19.586 -36.096 -17.653 1.00 14.85 459 GLU B C 1
ATOM 7792 O O . GLU B 1 459 ? -19.207 -36.963 -18.450 1.00 13.96 459 GLU B O 1
ATOM 7798 N N . PHE B 1 460 ? -19.563 -34.798 -17.933 1.00 12.53 460 PHE B N 1
ATOM 7799 C CA . PHE B 1 460 ? -19.102 -34.311 -19.226 1.00 12.86 460 PHE B CA 1
ATOM 7800 C C . PHE B 1 460 ? -17.653 -33.829 -19.216 1.00 12.09 460 PHE B C 1
ATOM 7801 O O . PHE B 1 460 ? -17.033 -33.721 -20.263 1.00 13.13 460 PHE B O 1
ATOM 7809 N N . GLN B 1 461 ? -17.109 -33.558 -18.035 1.00 13.00 461 GLN B N 1
ATOM 7810 C CA . GLN B 1 461 ? -15.747 -33.039 -17.937 1.00 15.15 461 GLN B CA 1
ATOM 7811 C C . GLN B 1 461 ? -14.645 -33.932 -18.510 1.00 15.30 461 GLN B C 1
ATOM 7812 O O . GLN B 1 461 ? -13.694 -33.432 -19.115 1.00 14.19 461 GLN B O 1
ATOM 7818 N N . PRO B 1 462 ? -14.740 -35.259 -18.313 1.00 15.69 462 PRO B N 1
ATOM 7819 C CA . PRO B 1 462 ? -13.693 -36.130 -18.857 1.00 14.72 462 PRO B CA 1
ATOM 7820 C C . PRO B 1 462 ? -13.631 -35.978 -20.371 1.00 12.72 462 PRO B C 1
ATOM 7821 O O . PRO B 1 462 ? -12.556 -35.836 -20.950 1.00 9.96 462 PRO B O 1
ATOM 7825 N N . PHE B 1 463 ? -14.796 -35.994 -21.007 1.00 12.36 463 PHE B N 1
ATOM 7826 C CA . PHE B 1 463 ? -14.860 -35.825 -22.454 1.00 14.04 463 PHE B CA 1
ATOM 7827 C C . PHE B 1 463 ? -14.361 -34.435 -22.872 1.00 13.80 463 PHE B C 1
ATOM 7828 O O . PHE B 1 463 ? -13.617 -34.297 -23.846 1.00 16.01 463 PHE B O 1
ATOM 7836 N N . LEU B 1 464 ? -14.778 -33.407 -22.140 1.00 12.15 464 LEU B N 1
ATOM 7837 C CA . LEU B 1 464 ? -14.367 -32.045 -22.464 1.00 12.55 464 LEU B CA 1
ATOM 7838 C C . LEU B 1 464 ? -12.851 -31.924 -22.382 1.00 12.38 464 LEU B C 1
ATOM 7839 O O . LEU B 1 464 ? -12.217 -31.450 -23.321 1.00 12.51 464 LEU B O 1
ATOM 7844 N N . ASP B 1 465 ? -12.274 -32.367 -21.265 1.00 14.21 465 ASP B N 1
ATOM 7845 C CA . ASP B 1 465 ? -10.822 -32.314 -21.083 1.00 13.83 465 ASP B CA 1
ATOM 7846 C C . ASP B 1 465 ? -10.117 -32.968 -22.260 1.00 12.23 465 ASP B C 1
ATOM 7847 O O . ASP B 1 465 ? -9.075 -32.497 -22.722 1.00 11.52 465 ASP B O 1
ATOM 7852 N N . TRP B 1 466 ? -10.687 -34.072 -22.725 1.00 12.98 466 TRP B N 1
ATOM 7853 C CA . TRP B 1 466 ? -10.134 -34.808 -23.854 1.00 12.97 466 TRP B CA 1
ATOM 7854 C C . TRP B 1 466 ? -10.070 -33.905 -25.092 1.00 12.70 466 TRP B C 1
ATOM 7855 O O . TRP B 1 466 ? -9.031 -33.819 -25.747 1.00 13.11 466 TRP B O 1
ATOM 7866 N N . THR B 1 467 ? -11.175 -33.233 -25.413 1.00 12.71 467 THR B N 1
ATOM 7867 C CA . THR B 1 467 ? -11.195 -32.352 -26.580 1.00 13.48 467 THR B CA 1
ATOM 7868 C C . THR B 1 467 ? -10.218 -31.197 -26.376 1.00 13.55 467 THR B C 1
ATOM 7869 O O . THR B 1 467 ? -9.658 -30.687 -27.332 1.00 15.56 467 THR B O 1
ATOM 7873 N N . ARG B 1 468 ? -10.007 -30.791 -25.126 1.00 15.15 468 ARG B N 1
ATOM 7874 C CA . ARG B 1 468 ? -9.068 -29.705 -24.844 1.00 14.82 468 ARG B CA 1
ATOM 7875 C C . ARG B 1 468 ? -7.630 -30.116 -25.172 1.00 15.52 468 ARG B C 1
ATOM 7876 O O . ARG B 1 468 ? -6.937 -29.458 -25.948 1.00 19.09 468 ARG B O 1
ATOM 7884 N N . ALA B 1 469 ? -7.182 -31.211 -24.577 1.00 15.42 469 ALA B N 1
ATOM 7885 C CA . ALA B 1 469 ? -5.822 -31.685 -24.788 1.00 16.25 469 ALA B CA 1
ATOM 7886 C C . ALA B 1 469 ? -5.527 -32.139 -26.221 1.00 14.98 469 ALA B C 1
ATOM 7887 O O . ALA B 1 469 ? -4.430 -31.924 -26.736 1.00 15.49 469 ALA B O 1
ATOM 7889 N N . ARG B 1 470 ? -6.502 -32.755 -26.874 1.00 14.72 470 ARG B N 1
ATOM 7890 C CA . ARG B 1 470 ? -6.284 -33.246 -28.234 1.00 14.60 470 ARG B CA 1
ATOM 7891 C C . ARG B 1 470 ? -6.598 -32.272 -29.371 1.00 15.29 470 ARG B C 1
ATOM 7892 O O . ARG B 1 470 ? -6.000 -32.366 -30.450 1.00 13.32 470 ARG B O 1
ATOM 7900 N N . ILE B 1 471 ? -7.527 -31.341 -29.139 1.00 13.04 471 ILE B N 1
ATOM 7901 C CA . ILE B 1 471 ? -7.919 -30.389 -30.174 1.00 12.79 471 ILE B CA 1
ATOM 7902 C C . ILE B 1 471 ? -7.731 -28.917 -29.811 1.00 13.79 471 ILE B C 1
ATOM 7903 O O . ILE B 1 471 ? -6.938 -28.213 -30.435 1.00 13.86 471 ILE B O 1
ATOM 7908 N N . HIS B 1 472 ? -8.457 -28.454 -28.799 1.00 12.39 472 HIS B N 1
ATOM 7909 C CA . HIS B 1 472 ? -8.381 -27.055 -28.395 1.00 14.20 472 HIS B CA 1
ATOM 7910 C C . HIS B 1 472 ? -6.961 -26.545 -28.140 1.00 15.28 472 HIS B C 1
ATOM 7911 O O . HIS B 1 472 ? -6.550 -25.529 -28.708 1.00 14.06 472 HIS B O 1
ATOM 7918 N N . ALA B 1 473 ? -6.215 -27.246 -27.288 1.00 15.51 473 ALA B N 1
ATOM 7919 C CA . ALA B 1 473 ? -4.850 -26.831 -26.943 1.00 14.50 473 ALA B CA 1
ATOM 7920 C C . ALA B 1 473 ? -3.906 -26.680 -28.130 1.00 13.33 473 ALA B C 1
ATOM 7921 O O . ALA B 1 473 ? -2.926 -25.942 -28.052 1.00 12.65 473 ALA B O 1
ATOM 7923 N N . GLU B 1 474 ? -4.196 -27.372 -29.228 1.00 14.69 474 GLU B N 1
ATOM 7924 C CA . GLU B 1 474 ? -3.330 -27.320 -30.404 1.00 16.06 474 GLU B CA 1
ATOM 7925 C C . GLU B 1 474 ? -3.457 -26.063 -31.262 1.00 15.28 474 GLU B C 1
ATOM 7926 O O . GLU B 1 474 ? -2.606 -25.804 -32.109 1.00 15.38 474 GLU B O 1
ATOM 7932 N N . GLY B 1 475 ? -4.514 -25.286 -31.058 1.00 16.13 475 GLY B N 1
ATOM 7933 C CA . GLY B 1 475 ? -4.689 -24.084 -31.862 1.00 14.92 475 GLY B CA 1
ATOM 7934 C C . GLY B 1 475 ? -4.545 -24.378 -33.346 1.00 14.38 475 GLY B C 1
ATOM 7935 O O . GLY B 1 475 ? -5.142 -25.327 -33.855 1.00 10.99 475 GLY B O 1
ATOM 7936 N N . SER B 1 476 ? -3.742 -23.568 -34.036 1.00 14.03 476 SER B N 1
ATOM 7937 C CA . SER B 1 476 ? -3.519 -23.736 -35.466 1.00 15.09 476 SER B CA 1
ATOM 7938 C C . SER B 1 476 ? -2.142 -24.335 -35.745 1.00 15.83 476 SER B C 1
ATOM 7939 O O . SER B 1 476 ? -1.565 -24.134 -36.811 1.00 16.42 476 SER B O 1
ATOM 7942 N N . ARG B 1 477 ? -1.621 -25.068 -34.773 1.00 16.75 477 ARG B N 1
ATOM 7943 C CA . ARG B 1 477 ? -0.315 -25.704 -34.899 1.00 18.72 477 ARG B CA 1
ATOM 7944 C C . ARG B 1 477 ? -0.268 -26.676 -36.084 1.00 18.59 477 ARG B C 1
ATOM 7945 O O . ARG B 1 477 ? 0.757 -26.813 -36.750 1.00 18.05 477 ARG B O 1
ATOM 7953 N N . PHE B 1 478 ? -1.391 -27.338 -36.343 1.00 18.11 478 PHE B N 1
ATOM 7954 C CA . PHE B 1 478 ? -1.499 -28.298 -37.435 1.00 19.28 478 PHE B CA 1
ATOM 7955 C C . PHE B 1 478 ? -2.628 -27.929 -38.394 1.00 19.94 478 PHE B C 1
ATOM 7956 O O . PHE B 1 478 ? -3.652 -27.371 -37.982 1.00 19.11 478 PHE B O 1
ATOM 7964 N N . ARG B 1 479 ? -2.443 -28.246 -39.671 1.00 19.37 479 ARG B N 1
ATOM 7965 C CA . ARG B 1 479 ? -3.482 -27.998 -40.665 1.00 19.73 479 ARG B CA 1
ATOM 7966 C C . ARG B 1 479 ? -4.656 -28.853 -40.196 1.00 18.13 479 ARG B C 1
ATOM 7967 O O . ARG B 1 479 ? -4.448 -29.905 -39.599 1.00 19.48 479 ARG B O 1
ATOM 7975 N N . PRO B 1 480 ? -5.903 -28.424 -40.458 1.00 18.59 480 PRO B N 1
ATOM 7976 C CA . PRO B 1 480 ? -7.057 -29.219 -40.015 1.00 17.47 480 PRO B CA 1
ATOM 7977 C C . PRO B 1 480 ? -7.029 -30.708 -40.393 1.00 19.12 480 PRO B C 1
ATOM 7978 O O . PRO B 1 480 ? -7.357 -31.572 -39.573 1.00 18.20 480 PRO B O 1
ATOM 7982 N N . ARG B 1 481 ? -6.638 -31.009 -41.626 1.00 18.31 481 ARG B N 1
ATOM 7983 C CA . ARG B 1 481 ? -6.564 -32.392 -42.073 1.00 20.54 481 ARG B CA 1
ATOM 7984 C C . ARG B 1 481 ? -5.537 -33.174 -41.250 1.00 19.21 481 ARG B C 1
ATOM 7985 O O . ARG B 1 481 ? -5.763 -34.330 -40.896 1.00 19.99 481 ARG B O 1
ATOM 7993 N N . VAL B 1 482 ? -4.409 -32.542 -40.948 1.00 18.15 482 VAL B N 1
ATOM 7994 C CA . VAL B 1 482 ? -3.363 -33.198 -40.162 1.00 17.01 482 VAL B CA 1
ATOM 7995 C C . VAL B 1 482 ? -3.800 -33.393 -38.716 1.00 15.51 482 VAL B C 1
ATOM 7996 O O . VAL B 1 482 ? -3.465 -34.399 -38.085 1.00 15.13 482 VAL B O 1
ATOM 8000 N N . LEU B 1 483 ? -4.560 -32.434 -38.191 1.00 16.38 483 LEU B N 1
ATOM 8001 C CA . LEU B 1 483 ? -5.043 -32.522 -36.814 1.00 15.07 483 LEU B CA 1
ATOM 8002 C C . LEU B 1 483 ? -5.986 -33.708 -36.672 1.00 14.66 483 LEU B C 1
ATOM 8003 O O . LEU B 1 483 ? -5.896 -34.487 -35.721 1.00 14.42 483 LEU B O 1
ATOM 8008 N N . VAL B 1 484 ? -6.904 -33.837 -37.622 1.00 17.10 484 VAL B N 1
ATOM 8009 C CA . VAL B 1 484 ? -7.858 -34.932 -37.591 1.00 18.68 484 VAL B CA 1
ATOM 8010 C C . VAL B 1 484 ? -7.128 -36.272 -37.607 1.00 19.65 484 VAL B C 1
ATOM 8011 O O . VAL B 1 484 ? -7.466 -37.180 -36.855 1.00 17.29 484 VAL B O 1
ATOM 8015 N N . GLU B 1 485 ? -6.115 -36.383 -38.460 1.00 21.25 485 GLU B N 1
ATOM 8016 C CA . GLU B 1 485 ? -5.355 -37.622 -38.570 1.00 23.83 485 GLU B CA 1
ATOM 8017 C C . GLU B 1 485 ? -4.505 -37.926 -37.339 1.00 22.79 485 GLU B C 1
ATOM 8018 O O . GLU B 1 485 ? -4.345 -39.091 -36.970 1.00 21.36 485 GLU B O 1
ATOM 8024 N N . ARG B 1 486 ? -3.960 -36.895 -36.700 1.00 22.29 486 ARG B N 1
ATOM 8025 C CA . ARG B 1 486 ? -3.142 -37.123 -35.512 1.00 22.87 486 ARG B CA 1
ATOM 8026 C C . ARG B 1 486 ? -3.978 -37.543 -34.310 1.00 22.22 486 ARG B C 1
ATOM 8027 O O . ARG B 1 486 ? -3.533 -38.339 -33.478 1.00 21.49 486 ARG B O 1
ATOM 8035 N N . VAL B 1 487 ? -5.197 -37.020 -34.224 1.00 20.79 487 VAL B N 1
ATOM 8036 C CA . VAL B 1 487 ? -6.082 -37.349 -33.112 1.00 17.44 487 VAL B CA 1
ATOM 8037 C C . VAL B 1 487 ? -6.781 -38.688 -33.307 1.00 18.97 487 VAL B C 1
ATOM 8038 O O . VAL B 1 487 ? -6.791 -39.523 -32.403 1.00 17.90 487 VAL B O 1
ATOM 8042 N N . THR B 1 488 ? -7.347 -38.896 -34.496 1.00 19.10 488 THR B N 1
ATOM 8043 C CA . THR B 1 488 ? -8.102 -40.114 -34.772 1.00 19.60 488 THR B CA 1
ATOM 8044 C C . THR B 1 488 ? -7.337 -41.250 -35.435 1.00 22.29 488 THR B C 1
ATOM 8045 O O . THR B 1 488 ? -7.793 -42.395 -35.416 1.00 22.04 488 THR B O 1
ATOM 8049 N N . GLY B 1 489 ? -6.188 -40.937 -36.023 1.00 22.60 489 GLY B N 1
ATOM 8050 C CA . GLY B 1 489 ? -5.395 -41.957 -36.679 1.00 26.14 489 GLY B CA 1
ATOM 8051 C C . GLY B 1 489 ? -5.841 -42.262 -38.097 1.00 27.82 489 GLY B C 1
ATOM 8052 O O . GLY B 1 489 ? -5.290 -43.146 -38.751 1.00 29.29 489 GLY B O 1
ATOM 8053 N N . GLU B 1 490 ? -6.841 -41.536 -38.578 1.00 29.10 490 GLU B N 1
ATOM 8054 C CA . GLU B 1 490 ? -7.338 -41.742 -39.931 1.00 29.28 490 GLU B CA 1
ATOM 8055 C C . GLU B 1 490 ? -7.635 -40.404 -40.592 1.00 28.80 490 GLU B C 1
ATOM 8056 O O . GLU B 1 490 ? -8.001 -39.439 -39.918 1.00 27.88 490 GLU B O 1
ATOM 8062 N N . ALA B 1 491 ? -7.460 -40.340 -41.908 1.00 27.65 491 ALA B N 1
ATOM 8063 C CA . ALA B 1 491 ? -7.741 -39.114 -42.639 1.00 25.70 491 ALA B CA 1
ATOM 8064 C C . ALA B 1 491 ? -9.249 -38.905 -42.571 1.00 25.51 491 ALA B C 1
ATOM 8065 O O . ALA B 1 491 ? -10.001 -39.852 -42.335 1.00 24.05 491 ALA B O 1
ATOM 8067 N N . PRO B 1 492 ? -9.715 -37.665 -42.771 1.00 25.17 492 PRO B N 1
ATOM 8068 C CA . PRO B 1 492 ? -11.161 -37.429 -42.712 1.00 24.94 492 PRO B CA 1
ATOM 8069 C C . PRO B 1 492 ? -11.976 -38.386 -43.574 1.00 23.97 492 PRO B C 1
ATOM 8070 O O . PRO B 1 492 ? -11.596 -38.712 -44.699 1.00 24.22 492 PRO B O 1
ATOM 8074 N N . SER B 1 493 ? -13.100 -38.837 -43.027 1.00 21.95 493 SER B N 1
ATOM 8075 C CA . SER B 1 493 ? -13.987 -39.770 -43.711 1.00 19.81 493 SER B CA 1
ATOM 8076 C C . SER B 1 493 ? -15.433 -39.496 -43.300 1.00 19.36 493 SER B C 1
ATOM 8077 O O . SER B 1 493 ? -15.677 -38.850 -42.279 1.00 16.58 493 SER B O 1
ATOM 8080 N N . ALA B 1 494 ? -16.390 -39.986 -44.090 1.00 17.73 494 ALA B N 1
ATOM 8081 C CA . ALA B 1 494 ? -17.807 -39.787 -43.782 1.00 18.59 494 ALA B CA 1
ATOM 8082 C C . ALA B 1 494 ? -18.388 -40.980 -43.030 1.00 20.02 494 ALA B C 1
ATOM 8083 O O . ALA B 1 494 ? -19.482 -40.899 -42.462 1.00 20.94 494 ALA B O 1
ATOM 8085 N N . ARG B 1 495 ? -17.641 -42.080 -43.018 1.00 20.99 495 ARG B N 1
ATOM 8086 C CA . ARG B 1 495 ? -18.080 -43.310 -42.365 1.00 21.89 495 ARG B CA 1
ATOM 8087 C C . ARG B 1 495 ? -18.438 -43.177 -40.882 1.00 20.19 495 ARG B C 1
ATOM 8088 O O . ARG B 1 495 ? -19.533 -43.560 -40.476 1.00 21.66 495 ARG B O 1
ATOM 8096 N N . PRO B 1 496 ? -17.527 -42.652 -40.047 1.00 19.25 496 PRO B N 1
ATOM 8097 C CA . PRO B 1 496 ? -17.941 -42.549 -38.639 1.00 17.90 496 PRO B CA 1
ATOM 8098 C C . PRO B 1 496 ? -19.259 -41.794 -38.466 1.00 15.54 496 PRO B C 1
ATOM 8099 O O . PRO B 1 496 ? -20.066 -42.141 -37.605 1.00 15.45 496 PRO B O 1
ATOM 8103 N N . PHE B 1 497 ? -19.486 -40.780 -39.298 1.00 14.77 497 PHE B N 1
ATOM 8104 C CA . PHE B 1 497 ? -20.724 -40.006 -39.225 1.00 13.52 497 PHE B CA 1
ATOM 8105 C C . PHE B 1 497 ? -21.907 -40.876 -39.626 1.00 13.14 497 PHE B C 1
ATOM 8106 O O . PHE B 1 497 ? -22.923 -40.915 -38.941 1.00 14.77 497 PHE B O 1
ATOM 8114 N N . LEU B 1 498 ? -21.776 -41.570 -40.749 1.00 15.59 498 LEU B N 1
ATOM 8115 C CA . LEU B 1 498 ? -22.839 -42.446 -41.208 1.00 16.14 498 LEU B CA 1
ATOM 8116 C C . LEU B 1 498 ? -23.097 -43.535 -40.170 1.00 16.71 498 LEU B C 1
ATOM 8117 O O . LEU B 1 498 ? -24.244 -43.852 -39.868 1.00 15.69 498 LEU B O 1
ATOM 8122 N N . ALA B 1 499 ? -22.030 -44.091 -39.607 1.00 17.72 499 ALA B N 1
ATOM 8123 C CA . ALA B 1 499 ? -22.170 -45.149 -38.605 1.00 20.86 499 ALA B CA 1
ATOM 8124 C C . ALA B 1 499 ? -22.963 -44.634 -37.405 1.00 21.74 499 ALA B C 1
ATOM 8125 O O . ALA B 1 499 ? -23.783 -45.355 -36.832 1.00 21.75 499 ALA B O 1
ATOM 8127 N N . TYR B 1 500 ? -22.695 -43.384 -37.030 1.00 21.43 500 TYR B N 1
ATOM 8128 C CA . TYR B 1 500 ? -23.376 -42.735 -35.917 1.00 20.81 500 TYR B CA 1
ATOM 8129 C C . TYR B 1 500 ? -24.856 -42.528 -36.245 1.00 21.02 500 TYR B C 1
ATOM 8130 O O . TYR B 1 500 ? -25.725 -42.819 -35.429 1.00 20.33 500 TYR B O 1
ATOM 8139 N N . LEU B 1 501 ? -25.144 -42.022 -37.440 1.00 20.51 501 LEU B N 1
ATOM 8140 C CA . LEU B 1 501 ? -26.532 -41.798 -37.837 1.00 20.92 501 LEU B CA 1
ATOM 8141 C C . LEU B 1 501 ? -27.290 -43.124 -37.891 1.00 21.97 501 LEU B C 1
ATOM 8142 O O . LEU B 1 501 ? -28.389 -43.241 -37.344 1.00 21.90 501 LEU B O 1
ATOM 8147 N N . GLU B 1 502 ? -26.704 -44.124 -38.547 1.00 24.21 502 GLU B N 1
ATOM 8148 C CA . GLU B 1 502 ? 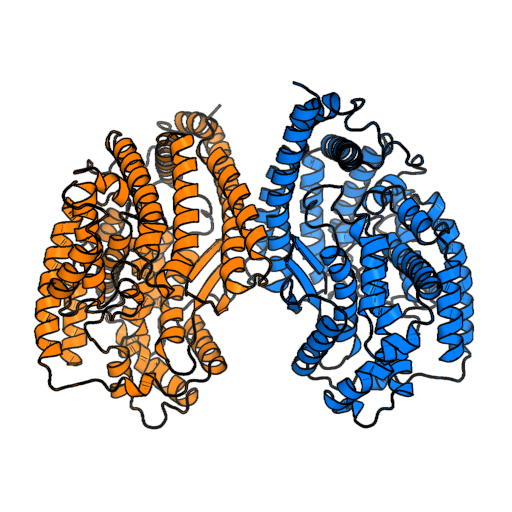-27.344 -45.435 -38.661 1.00 26.26 502 GLU B CA 1
ATOM 8149 C C . GLU B 1 502 ? -27.752 -46.045 -37.318 1.00 23.68 502 GLU B C 1
ATOM 8150 O O . GLU B 1 502 ? -28.901 -46.445 -37.141 1.00 22.43 502 GLU B O 1
ATOM 8156 N N . LYS B 1 503 ? -26.817 -46.116 -36.374 1.00 24.43 503 LYS B N 1
ATOM 8157 C CA . LYS B 1 503 ? -27.111 -46.689 -35.059 1.00 25.48 503 LYS B CA 1
ATOM 8158 C C . LYS B 1 503 ? -28.261 -45.959 -34.368 1.00 25.05 503 LYS B C 1
ATOM 8159 O O . LYS B 1 503 ? -29.279 -46.559 -34.025 1.00 25.57 503 LYS B O 1
ATOM 8165 N N . LYS B 1 504 ? -28.088 -44.656 -34.178 1.00 24.29 504 LYS B N 1
ATOM 8166 C CA . LYS B 1 504 ? -29.084 -43.811 -33.523 1.00 21.42 504 LYS B CA 1
ATOM 8167 C C . LYS B 1 504 ? -30.482 -43.848 -34.152 1.00 20.19 504 LYS B C 1
ATOM 8168 O O . LYS B 1 504 ? -31.486 -43.945 -33.443 1.00 18.66 504 LYS B O 1
ATOM 8174 N N . TYR B 1 505 ? -30.555 -43.758 -35.476 1.00 18.52 505 TYR B N 1
ATOM 8175 C CA . TYR B 1 505 ? -31.856 -43.764 -36.136 1.00 19.01 505 TYR B CA 1
ATOM 8176 C C . TYR B 1 505 ? -32.447 -45.146 -36.365 1.00 19.74 505 TYR B C 1
ATOM 8177 O O . TYR B 1 505 ? -33.666 -45.297 -36.477 1.00 19.71 505 TYR B O 1
ATOM 8186 N N . ALA B 1 506 ? -31.591 -46.157 -36.430 1.00 21.46 506 ALA B N 1
ATOM 8187 C CA . ALA B 1 506 ? -32.077 -47.519 -36.586 1.00 23.82 506 ALA B CA 1
ATOM 8188 C C . ALA B 1 506 ? -32.883 -47.805 -35.325 1.00 23.81 506 ALA B C 1
ATOM 8189 O O . ALA B 1 506 ? -33.911 -48.474 -35.366 1.00 25.15 506 ALA B O 1
ATOM 8191 N N . ALA B 1 507 ? -32.416 -47.264 -34.204 1.00 24.84 507 ALA B N 1
ATOM 8192 C CA . ALA B 1 507 ? -33.077 -47.458 -32.917 1.00 25.14 507 ALA B CA 1
ATOM 8193 C C . ALA B 1 507 ? -34.320 -46.588 -32.770 1.00 25.58 507 ALA B C 1
ATOM 8194 O O . ALA B 1 507 ? -35.248 -46.937 -32.036 1.00 25.61 507 ALA B O 1
ATOM 8196 N N . LEU B 1 508 ? -34.339 -45.457 -33.470 1.00 25.00 508 LEU B N 1
ATOM 8197 C CA . LEU B 1 508 ? -35.473 -44.539 -33.400 1.00 23.83 508 LEU B CA 1
ATOM 8198 C C . LEU B 1 508 ? -36.603 -44.889 -34.363 1.00 23.83 508 LEU B C 1
ATOM 8199 O O . LEU B 1 508 ? -37.774 -44.896 -33.977 1.00 23.41 508 LEU B O 1
ATOM 8204 N N . TYR B 1 509 ? -36.260 -45.172 -35.615 1.00 23.05 509 TYR B N 1
ATOM 8205 C CA . TYR B 1 509 ? -37.278 -45.499 -36.602 1.00 23.39 509 TYR B CA 1
ATOM 8206 C C . TYR B 1 509 ? -37.412 -46.989 -36.875 1.00 24.99 509 TYR B C 1
ATOM 8207 O O . TYR B 1 509 ? -37.851 -47.323 -37.992 1.00 26.74 509 TYR B O 1
#

Radius of gyration: 32.28 Å; Cα contacts (8 Å, |Δi|>4): 1574; chains: 2; bounding box: 68×85×80 Å

Solvent-accessible surface area: 40969 Å² total; per-residue (Å²): 135,72,38,96,38,0,29,87,52,0,27,94,22,27,79,35,16,23,33,3,39,8,5,4,22,1,0,34,0,1,69,107,31,19,20,8,147,108,1,85,141,8,1,47,150,0,65,50,0,7,53,113,17,27,48,107,33,88,31,10,87,106,1,12,109,31,0,131,112,0,67,82,13,99,60,29,144,77,80,71,30,63,12,7,0,3,5,86,34,13,56,26,50,15,61,57,14,130,25,26,67,54,172,6,40,71,80,12,56,90,2,36,56,73,0,61,68,48,15,105,107,0,53,89,98,71,31,18,211,21,7,31,78,76,3,93,88,0,14,56,22,5,60,78,65,0,88,39,16,77,82,67,116,34,9,116,91,17,60,90,30,50,44,32,0,1,3,14,3,4,55,58,2,26,16,8,4,1,118,46,0,73,78,12,8,62,54,3,78,138,14,0,87,20,5,25,88,144,14,153,72,28,86,108,217,18,70,53,73,6,4,101,73,95,1,80,45,99,7,0,102,121,0,0,44,53,0,0,68,40,1,24,6,44,62,86,4,3,61,19,8,88,16,57,104,52,24,31,44,29,1,2,37,5,0,5,0,0,0,0,89,30,86,125,88,58,0,24,30,0,0,5,14,0,0,32,12,0,0,26,0,0,0,33,29,14,19,18,113,128,40,53,11,4,15,28,3,63,30,12,10,54,0,0,18,10,0,2,0,19,3,1,14,4,13,0,0,33,20,88,0,0,0,74,103,8,5,61,90,0,93,131,28,1,100,16,0,47,118,6,48,47,146,71,0,16,28,2,5,4,26,16,122,50,30,25,31,9,104,121,15,21,11,0,0,9,2,2,0,0,11,0,2,1,44,0,0,8,16,2,12,105,63,128,26,43,15,99,66,2,22,87,15,2,29,113,55,0,147,101,8,9,58,50,15,16,175,49,75,72,31,1,11,1,12,17,46,16,13,0,9,9,53,4,0,42,1,1,3,32,1,1,0,6,1,1,2,7,1,6,22,83,68,0,45,83,95,51,25,86,0,80,54,59,2,36,141,25,60,2,89,46,4,0,73,19,2,51,68,75,0,0,37,27,1,14,61,17,53,4,96,60,0,0,45,107,1,13,66,72,45,12,26,0,168,14,6,16,49,48,0,62,163,31,2,72,77,26,33,111,81,38,97,38,0,27,84,52,0,20,103,18,28,78,10,19,24,21,3,40,6,2,6,18,2,0,33,1,1,53,111,30,21,20,7,151,96,1,80,142,5,1,58,141,0,46,40,0,9,57,140,23,28,62,105,36,94,39,11,81,116,2,11,117,33,0,133,98,0,61,82,14,103,59,24,137,80,75,69,34,59,20,7,0,4,6,79,39,14,57,24,58,16,81,54,16,132,20,27,73,78,163,7,24,82,76,13,59,87,2,37,67,61,0,69,71,58,27,108,124,0,52,90,126,56,32,15,204,15,7,26,75,70,3,82,87,0,10,56,19,3,72,77,67,0,91,44,13,79,87,77,107,37,2,107,88,19,46,89,26,52,39,35,0,1,10,17,3,3,53,58,2,32,10,6,2,1,119,36,0,68,75,15,6,60,68,2,76,122,19,0,71,23,2,15,102,113,9,115,69,24,80,121,197,26,68,55,68,5,5,98,67,83,0,67,59,99,2,0,118,107,0,0,42,65,1,0,70,44,1,22,4,44,60,77,6,3,59,18,9,84,12,68,130,52,25,30,42,30,0,4,36,7,1,6,0,0,0,0,89,19,98,90,76,60,0,22,24,0,0,5,11,1,0,31,8,0,0,28,0,0,0,39,20,13,18,20,105,134,40,56,11,5,12,29,3,62,29,14,11,60,0,0,20,13,0,3,0,26,4,1,13,5,11,0,0,34,17,88,1,0,0,82,111,17,11,72,104,0,115,128,31,0,101,20,0,38,120,5,54,50,137,64,0,18,26,2,4,4,26,15,107,31,33,30,28,8,102,139,14,25,16,0,0,10,1,1,0,0,11,0,3,1,46,0,0,10,18,3,9,105,70,129,32,36,17,80,72,2,17,97,14,2,31,106,62,0,176,102,13,11,59,45,46,22,146,50,78,74,26,0,11,1,9,20,44,16,13,1,11,10,53,2,0,46,1,2,5,38,0,1,0,10,0,1,2,4,1,5,26,95,64,0,43,83,86,55,20,81,1,71,61,60,2,30,121,24,64,1,89,57,4,1,73,19,2,53,70,68,0,0,37,26,1,15,64,16,53,2,107,67,1,0,73,122,3,17,66,67,42,15,23,0,168,11,6,22,50,45,0,69,161,27,3,70,80,20,42

Organism: Thermus thermophilus (strain ATCC BAA-163 / DSM 7039 / HB27) (NCBI:txid262724)

Foldseek 3Di:
DALVVLLVVLLVLLLVLVLLVLVLLVLVVCQFFPDDPPCVVVSLVVNLVSVVVSLCSLQPCSNVVSLVNNPPDPQCPDLLDLSNLQSLVSVQSSVLSVLDDPVLVSQLQVLLVVLLVVQVVCLVPLNPVVSLVSLVSNVVSLLVSLVSQLVDAARPPADHAPASLQSQLCVFAPRDYVVVLVVQVVQLLVLLVVVVVCLVPDPFAADLQLQQAFDPVVLLVVLLVVLCVLQPNDCQLEHEGEGPQWAWTASAASYIYTYFHDDRRGNCRSRLSSQLRSLLRLLLNLFPRVQPSTQQRAAQGLLQSNLSSCLRSPVQVLDLLLCLQCVVVVCVSDVSCVPPDSLNVSLNSQGAAQDQALVVHHLSLNVLLLVLLQVLLCCPSVVNDDSVCCQVSQQVSCCVRRVDGDPTCSSTVSVDSCSSNSNGSPSSSNVSSLQLNLLLVVLLCVVPPDCSNCSNVSNNVVSSVLCSVLRSHRNNSDRVQVSSCVRRVDGRHCVSSSVVVCVVVVVSD/DALVVLLVVLLVLLLVLVLLVLVLLVLVVCVFFPDDPPCVVVSVVVNVVSVVVSLCSLQPCSNVVSLVNNPPDPQQPDLLDQSNLQSLVSVQSNCLSVLQDPVLVVQLQVLLVVLLVCLVPCLVVLNVVVNLVSLVSNVVSLLVSLVSQLVDAARVPADHAPASLVSLLCVFAPRDYPVVLVVQVVVLLVLLVVLVVPVVPDPDAADLQLQQAFDDPVLLVVLQVVVLVLQPQDCQQEHEGEGPAWAWTASAASHIYIYWHDDRGGSCGSRLSSQLRSQLRLLLNLFPRVQISTQQRAAFGLLQSLLSSCLRSPVQVLDLLLCLQCVVVVVVRDVSCVPPDSLSVSLNSQGAAQDQALVPHHPSLNVLLLVLLQVLLCCVSVVNDDSVCCQVSFQVSSCVRRVHGDPGCSSTVSVDSCSSNSNRSPSSSNVSSLQLSLLLVVLLCVVVNDCSNCSNVSNNVVVSVLCSVLRSHRRNSDRVQVSSCVRRVDGGHNVSSSVVVCVVVVVSD

CATH classification: 1.10.1370.30

Secondary structure (DSSP, 8-state):
--HHHHHHHHHHHHHHHHHHHHHHHHHHHHHHHT--GGGHHHHHHHHHHHHHHHHHHHT-HHHHHHHHHHTTSGGGSSTTSHHHHHHHHHHHHHHHHHHS-HHHHHHHHHHHHHHHHHHHHHTTTT-HHHHHHHHHHHHHHHHHHHHHHHTS---TTSPPP-SHHHHHHHHHSTT--HHHHHHHHHHHHHHHHHHHHHHHT-S----GGGGGS---HHHHHHHHHHHHHHHT--GGGEEEEE-SS--EEEEETTEEEEEE--BTTBHHHHHHHHHHHHHHHHHHHHS-GGGTTSGGGS---HHHHHHHHHIIIIIITTSHHHHHHHHHHHHHH-GGGTT--HHHHHHHTT-----S-GGG--TTTHHHHHHHHHHHHHHHHTTS--GGGHHHHHHHHHHHHHS---SSSTTTTTS-STTTTT--S-THHHHHHHHHHHHHHHHHHHHH--HHHHHHHT--HHHHHHHHHHTGGGTTSS-HHHHHHHHHSS---SHHHHHHHHHHHHHH-/--HHHHHHHHHHHHHHHHHHHHHHHHHHHHHHHT--GGGHHHHHHHHHHHHHHHHHHHT-HHHHHHHHHHTTSGGGSSTTSHHHHHHHHHHHHHHHHHHS-HHHHHHHHHHHHHHHHHHHHHHHHT-HHHHHHHHHHHHHHHHHHHHHHHHS---TTSPPPSSTHHHHHHHHSTT--HHHHHHHHHHHHHHHHHHHHHHHT-S----GGGGGS---HHHHHHHHHHHHHHHT--GGG--EEE-SS--EEEEETTEEEEEE--BTTBHHHHHHHHHHHHHHHHHHHHS-GGGTTSGGGS---HHHHHHHHHIIIIIITTSHHHHHHHHHHHHHH-GGGTT--HHHHHHHTT-----S-GGG--HHHHHHHHHHHHHHHHHHHTTSS-GGGHHHHHHHHHHHHHS---SSSTTTTTS-SGGGGT--S-THHHHHHHHHHHHHHHHHHHHH--SHHHHTTT--HHHHHHHHHHTGGGTTSS-HHHHHHHHHSS---SHHHHHHHHHHHHHH-

Sequence (1018 aa):
MTPEAAYQNLLEFQRETAYLASLGALAAWDQRTMIPKKGHEHRARQMAALARLLHQRMTDPRIGEWLEKVEGSPLVQDPLSDAAVNVREWRQAYERARAIPERLAVELAQAESEAESFWEEARPRDDWRGFLPYLKRVYALTKEKAEVLFALPPAPGDPPYGELYDALLDGYEPGMRARELLPLFAELKEGLKGLLDRILGSGKRPDTSILHRPYPVEAQRRFALELLSACGYDLEAGRLDPTAHPFEIAIGPGDVRITTRYYEDFFNAGIFGTLHEMGHALYEQGLPKEHWGTPRGDAVSLGVHESQSRTWENLVGRSLGFWERFFPRAREVFASLGDVSLEDFHFAVNAVEPSLIRVEADEVTYNLHILVRLELELALFRGELSPEDLPEAWAEKYRDHLGVAPKDYKDGVMQDVHWAGGLFGYFPTYTLGNLYAAQFFQKAEAELGPLEPRFARGEFQPFLDWTRARIHAEGSRFRPRVLVERVTGEAPSARPFLAYLEKKYAALYMTPEAAYQNLLEFQRETAYLASLGALAAWDQRTMIPKKGHEHRARQMAALARLLHQRMTDPRIGEWLEKVEGSPLVQDPLSDAAVNVREWRQAYERARAIPERLAVELAQAESEAESFWEEARPRDDWRGFLPYLKRVYALTKEKAEVLFALPPAPGDPPYGELYDALLDGYEPGMRARELLPLFAELKEGLKGLLDRILGSGKRPDTSILHRPYPVEAQRRFALELLSACGYDLEAGRLDPTAHPFEIAIGPGDVRITTRYYEDFFNAGIFGTLHEMGHALYEQGLPKEHWGTPRGDAVSLGVHESQSRTWENLVGRSLGFWERFFPRAREVFASLGDVSLEDFHFAVNAVEPSLIRVEADEVTYNLHILVRLELELALFRGELSPEDLPEAWAEKYRDHLGVAPKDYKDGVMQDVHWAGGLFGYFPTYTLGNLYAAQFFQKAEAELGPLEPRFARGEFQPFLDWTRARIHAEGSRFRPRVLVERVTGEAPSARPFLAYLEKKYAALY

B-factor: mean 20.63, std 7.9, range [3.58, 59.01]